Protein 2CJA (pdb70)

Sequence (940 aa):
SHKLQFNLKAYFKKDAIAALFEEANSTLLTRGAPEGQGAKVTEWKLRIELTLQSGRYVRVHDAIFRLRKQLAEALGKKYKIGIRGIEVESFIIKVPADHELRLKVPYIKSENIEGGIQLELEVGEAEKNRVPDRILTLLEEKIEAAQYGAKAEHWNLLWQREPEHPFKEDPTQAKEGWLKRRGSSRGQWIHGPQSARIFRTFEKIVLEELLEPLGYREIFPKLVTWEVWKSGHAKGVYPEIYYVCPPQTRDPDYWEEVADYYKVTHEVPTKLIKEKIAEPIGGCYAQCPPFWYVAGETLPNEEIPVKVFDRSGTSHRYESGGIHGIERVDEFHRIEIVWIGTKEEVLKCAEELHDRYHIFNDILDIEWRKARVNTVGTTDYEACLPYRGPDGEWLEFQNVSINGDKYPKGFNVKLQSGDELWSGCSGVGLERWAAVFLAQKGLDPANWPEEFRNRVGEPKGIRFLGSHKLQFNLKAYFKTSADPTPAKDAIAALFEEANSTLLTRGAPEGQGAKVTEWKLGEDRIELTLQSGRYVRVHDAIFRLRKQLAEALGKKYKIGIRGIEVESFIIKVPADHELRLKVPYIKSENIEGGIQLELEVGEAEKNRVPDRILTLLEEKIEAAQYGAKAEHWNLLWQREPEHPFKEDPTQAKEGWLKRGSSRGQWIHGPQSARIFRTFEKIVLEELLEPLGYREIFPKLVTWEVWKSGHAKGVYPEIYYVCPPQTRDPDYWEEVADYYKVTHEVPTKLIKEKIAEPIGGCYAQCPPFWYVAGETLPNEEIPVKVFDRSGTSHRYESGGIHGIERVDEFHRIEIVWIGTKEEVLKCAEELHDRYHIFNDILDIEWRKARVNTVGTTDYEACLPYRGPDGEWLEFQNVSINGDKYPKGFNVKLQSGDELWSGCSGVGLERWAAVFLAQKGLDPANWPEEFRNRVGEPKGIRFL

InterPro domains:
  IPR004503 Serine-tRNA ligase type 2, archaea [MF_01278] (3-502)
  IPR006195 Aminoacyl-tRNA synthetase, class II [PS50862] (212-496)
  IPR041293 Serine-tRNA ligase type 2, tRNA-binding domain [PF18490] (3-154)
  IPR045864 Class II Aminoacyl-tRNA synthetase/Biotinyl protein ligase (BPL) and lipoyl protein ligase (LPL) [G3DSA:3.30.930.10] (163-502)
  IPR045864 Class II Aminoacyl-tRNA synthetase/Biotinyl protein ligase (BPL) and lipoyl protein ligase (LPL) [SSF55681] (181-474)

B-factor: mean 71.46, std 19.94, range [29.15, 144.47]

CATH classification: 3.30.70.1920 (+1 more: 3.30.930.10)

Secondary structure (DSSP, 8-state):
----EEEEEEEE--HHHHHHHHHHTTTGGGTT-SSS---EEEEE---EEEEEEE-SSS-HHHHHHHHHHHHHHHSTTTS------EEEEEEEEEEE-SS------TTB---B-SSEEEEEB---S-----HHHHHHHHHHHHHHHHHT--------EEEE--------S-TTT---SSEEE-SSTT-EEE-HHHHHHHHHHHHHHIIIIIHHHT-B----SS-BTTT---SGGGT-GGG--EEE-BS---HHHHHHHHHHHHHHSS--HHHHHHHBPPP-B---SSSGGG---TT-EE-GGGPSEEEEE-SSEEE---SSS---TTS-SEEEEEEEEEEEEHHHHHHHHHHHHHH--IIIIIS---EEEEE----EEEEEEE--GGG-TTPPPEEEEEEEE-TTHHHHHHT-EETT-PPEEEEEEEEEHHHHHHHHHHHH-S-GGGS-HHHHHHH---------/-----EEEEEEEEEESS---TTHHHHHHHHHHHHHTGGGTTS-TT-S-EEEEEEE-SSEEEEEEEE-SSS-HHHHHHHHHHHHHHHHHSSS---EEEEEEEEEEEEEE-SS------TTB---EETTEEEEEE---S-----HHHHHHHHHHHHHHHHHTTTSS---EEEEE--------S-TTT---SSEEE-SSTT-EEE-HHHHHHHHHHHHHHIIIIITTTT-B----SS-BTTT---SGGGT-GGG--EEE-BS---HHHHHHHHHHHHHHSS--HHHHHHHB-S--B---SSSGGG---TT-EE-TTTPSEEEEE--SEEE--PPSS---TTS-SEEEEEEEEEEE-HHHHHHHHHHHHHH--IIIIIS----EEEE----EEEEEEE--GGG-TTPPPEEEEEEEE-TTHHHHHTT-EETT-PPPEEEEEEEEHHHHHHHHHHHH-S-GGGS-HHHHHHH---------

Solvent-accessible surface area: 42846 Å² total

Structure (mmCIF, N/CA/C/O backbone):
data_2CJA
#
_entry.id   2CJA
#
_cell.length_a   97.314
_cell.length_b   97.314
_cell.length_c   270.051
_cell.angle_alpha   90.00
_cell.angle_beta   90.00
_cell.angle_gamma   120.00
#
_symmetry.space_group_name_H-M   'P 32 2 1'
#
loop_
_entity.id
_entity.type
_entity.pdbx_description
1 polymer 'SERYL-TRNA SYNTHETASE'
2 non-polymer 'ZINC ION'
3 non-polymer 'CHLORIDE ION'
4 non-polymer "ADENOSINE-5'-TRIPHOSPHATE"
5 non-polymer 'MAGNESIUM ION'
6 water water
#
loop_
_atom_site.group_PDB
_atom_site.id
_atom_site.type_symbol
_atom_site.label_atom_id
_atom_site.label_alt_id
_atom_site.label_comp_id
_atom_site.label_asym_id
_atom_site.label_entity_id
_atom_site.label_seq_id
_atom_site.pdbx_PDB_ins_code
_atom_site.Cartn_x
_atom_site.Cartn_y
_atom_site.Cartn_z
_atom_site.occupancy
_atom_site.B_iso_or_equiv
_atom_site.auth_seq_id
_atom_site.auth_comp_id
_atom_site.auth_asym_id
_atom_site.auth_atom_id
_atom_site.pdbx_PDB_model_num
ATOM 1 N N . SER A 1 19 ? 60.836 15.647 50.742 1.00 118.33 -2 SER A N 1
ATOM 2 C CA . SER A 1 19 ? 62.039 14.987 50.153 1.00 118.33 -2 SER A CA 1
ATOM 3 C C . SER A 1 19 ? 62.140 13.519 50.570 1.00 118.33 -2 SER A C 1
ATOM 4 O O . SER A 1 19 ? 61.473 13.083 51.512 1.00 118.36 -2 SER A O 1
ATOM 7 N N . HIS A 1 20 ?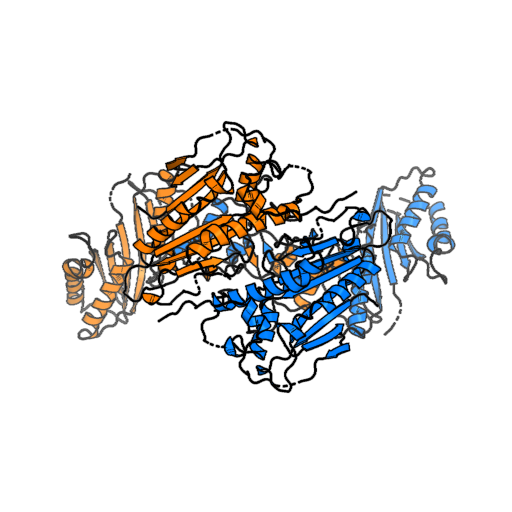 62.978 12.766 49.861 1.00 118.28 -1 HIS A N 1
ATOM 8 C CA . HIS A 1 20 ? 63.157 11.342 50.124 1.00 118.19 -1 HIS A CA 1
ATOM 9 C C . HIS A 1 20 ? 64.635 10.956 50.044 1.00 118.03 -1 HIS A C 1
ATOM 10 O O . HIS A 1 20 ? 65.195 10.800 48.955 1.00 118.01 -1 HIS A O 1
ATOM 25 N N . LYS A 1 22 ? 68.139 8.568 51.461 1.00 116.59 2 LYS A N 1
ATOM 26 C CA . LYS A 1 22 ? 68.503 7.186 51.753 1.00 116.05 2 LYS A CA 1
ATOM 27 C C . LYS A 1 22 ? 69.124 7.095 53.148 1.00 115.59 2 LYS A C 1
ATOM 28 O O . LYS A 1 22 ? 70.023 7.873 53.488 1.00 115.47 2 LYS A O 1
ATOM 34 N N . LEU A 1 23 ? 68.627 6.153 53.950 1.00 115.03 3 LEU A N 1
ATOM 35 C CA . LEU A 1 23 ? 69.142 5.906 55.298 1.00 114.47 3 LEU A CA 1
ATOM 36 C C . LEU A 1 23 ? 70.640 5.623 55.234 1.00 114.07 3 LEU A C 1
ATOM 37 O O . LEU A 1 23 ? 71.083 4.781 54.450 1.00 114.03 3 LEU A O 1
ATOM 42 N N . GLN A 1 24 ? 71.413 6.331 56.052 1.00 113.54 4 GLN A N 1
ATOM 43 C CA . GLN A 1 24 ? 72.868 6.260 55.971 1.00 113.06 4 GLN A CA 1
ATOM 44 C C . GLN A 1 24 ? 73.544 6.226 57.337 1.00 112.82 4 GLN A C 1
ATOM 45 O O . GLN A 1 24 ? 73.222 7.018 58.222 1.00 112.77 4 GLN A O 1
ATOM 51 N N . PHE A 1 25 ? 74.480 5.294 57.488 1.00 112.50 5 PHE A N 1
ATOM 52 C CA . PHE A 1 25 ? 75.321 5.191 58.674 1.00 112.25 5 PHE A CA 1
ATOM 53 C C . PHE A 1 25 ? 76.746 5.611 58.329 1.00 112.14 5 PHE A C 1
ATOM 54 O O . PHE A 1 25 ? 77.262 5.259 57.267 1.00 112.11 5 PHE A O 1
ATOM 62 N N . ASN A 1 26 ? 77.374 6.370 59.223 1.00 112.03 6 ASN A N 1
ATOM 63 C CA . ASN A 1 26 ? 78.754 6.818 59.038 1.00 111.98 6 ASN A CA 1
ATOM 64 C C . ASN A 1 26 ? 79.537 6.721 60.343 1.00 111.94 6 ASN A C 1
ATOM 65 O O . ASN A 1 26 ? 79.085 7.212 61.378 1.00 111.95 6 ASN A O 1
ATOM 70 N N . LEU A 1 27 ? 80.708 6.091 60.292 1.00 111.90 7 LEU A N 1
ATOM 71 C CA . LEU A 1 27 ? 81.501 5.847 61.497 1.00 111.92 7 LEU A CA 1
ATOM 72 C C . LEU A 1 27 ? 82.999 6.044 61.283 1.00 111.97 7 LEU A C 1
ATOM 73 O O . LEU A 1 27 ? 83.564 5.561 60.302 1.00 111.97 7 LEU A O 1
ATOM 78 N N . LYS A 1 28 ? 83.626 6.756 62.217 1.00 112.03 8 LYS A N 1
ATOM 79 C CA . LYS A 1 28 ? 85.075 6.924 62.244 1.00 112.14 8 LYS A CA 1
ATOM 80 C C . LYS A 1 28 ? 85.614 6.471 63.602 1.00 112.20 8 LYS A C 1
ATOM 81 O O . LYS A 1 28 ? 85.209 6.997 64.644 1.00 112.21 8 LYS A O 1
ATOM 87 N N . ALA A 1 29 ? 86.516 5.490 63.579 1.00 112.24 9 ALA A N 1
ATOM 88 C CA . ALA A 1 29 ? 87.088 4.910 64.800 1.00 112.28 9 ALA A CA 1
ATOM 89 C C . ALA A 1 29 ? 88.448 4.254 64.543 1.00 112.32 9 ALA A C 1
ATOM 90 O O . ALA A 1 29 ? 88.833 4.038 63.391 1.00 112.28 9 ALA A O 1
ATOM 92 N N . TYR A 1 30 ? 89.165 3.940 65.623 1.00 112.36 10 TYR A N 1
ATOM 93 C CA . TYR A 1 30 ? 90.466 3.274 65.532 1.00 112.40 10 TYR A CA 1
ATOM 94 C C . TYR A 1 30 ? 90.613 2.101 66.506 1.00 112.44 10 TYR A C 1
ATOM 95 O O . TYR A 1 30 ? 90.005 2.090 67.579 1.00 112.42 10 TYR A O 1
ATOM 104 N N . PHE A 1 31 ? 91.428 1.121 66.118 1.00 112.51 11 PHE A N 1
ATOM 105 C CA . PHE A 1 31 ? 91.777 -0.002 66.988 1.00 112.56 11 PHE A CA 1
ATOM 106 C C . PHE A 1 31 ? 93.008 0.352 67.819 1.00 112.64 11 PHE A C 1
ATOM 107 O O . PHE A 1 31 ? 94.031 0.779 67.276 1.00 112.65 11 PHE A O 1
ATOM 115 N N . LYS A 1 32 ? 92.903 0.167 69.133 1.00 112.72 12 LYS A N 1
ATOM 116 C CA . LYS A 1 32 ? 93.953 0.576 70.065 1.00 112.80 12 LYS A CA 1
ATOM 117 C C . LYS A 1 32 ? 94.908 -0.568 70.409 1.00 112.78 12 LYS A C 1
ATOM 118 O O . LYS A 1 32 ? 94.481 -1.674 70.743 1.00 112.77 12 LYS A O 1
ATOM 124 N N . LYS A 1 41 ? 102.094 -3.017 56.949 1.00 144.23 21 LYS A N 1
ATOM 125 C CA . LYS A 1 41 ? 101.417 -2.003 56.143 1.00 144.26 21 LYS A CA 1
ATOM 126 C C . LYS A 1 41 ? 100.988 -2.538 54.777 1.00 144.29 21 LYS A C 1
ATOM 127 O O . LYS A 1 41 ? 99.994 -2.079 54.211 1.00 144.27 21 LYS A O 1
ATOM 133 N N . ASP A 1 42 ? 101.744 -3.504 54.256 1.00 144.35 22 ASP A N 1
ATOM 134 C CA . ASP A 1 42 ? 101.443 -4.131 52.967 1.00 144.39 22 ASP A CA 1
ATOM 135 C C . ASP A 1 42 ? 100.338 -5.182 53.075 1.00 144.41 22 ASP A C 1
ATOM 136 O O . ASP A 1 42 ? 99.458 -5.256 52.212 1.00 144.42 22 ASP A O 1
ATOM 141 N N . ALA A 1 43 ? 100.393 -5.989 54.135 1.00 144.41 23 ALA A N 1
ATOM 142 C CA . ALA A 1 43 ? 99.416 -7.054 54.369 1.00 144.40 23 ALA A CA 1
ATOM 143 C C . ALA A 1 43 ? 98.037 -6.512 54.747 1.00 144.40 23 ALA A C 1
ATOM 144 O O . ALA A 1 43 ? 97.016 -7.143 54.463 1.00 144.40 23 ALA A O 1
ATOM 146 N N . ILE A 1 44 ? 98.018 -5.344 55.386 1.00 144.39 24 ILE A N 1
ATOM 147 C CA . ILE A 1 44 ? 96.775 -4.685 55.792 1.00 144.36 24 ILE A CA 1
ATOM 148 C C . ILE A 1 44 ? 96.159 -3.899 54.625 1.00 144.31 24 ILE A C 1
ATOM 149 O O . ILE A 1 44 ? 94.954 -3.633 54.614 1.00 144.30 24 ILE A O 1
ATOM 154 N N . ALA A 1 45 ? 96.990 -3.545 53.644 1.00 144.24 25 ALA A N 1
ATOM 155 C CA . ALA A 1 45 ? 96.546 -2.792 52.466 1.00 144.15 25 ALA A CA 1
ATOM 156 C C . ALA A 1 45 ? 95.613 -3.603 51.562 1.00 144.08 25 ALA A C 1
ATOM 157 O O . ALA A 1 45 ? 94.577 -3.099 51.120 1.00 144.06 25 ALA A O 1
ATOM 159 N N . ALA A 1 46 ? 95.985 -4.855 51.299 1.00 143.97 26 ALA A N 1
ATOM 160 C CA . ALA A 1 46 ? 95.187 -5.758 50.466 1.00 143.86 26 ALA A CA 1
ATOM 161 C C . ALA A 1 46 ? 93.956 -6.290 51.202 1.00 143.77 26 ALA A C 1
ATOM 162 O O . ALA A 1 46 ? 93.024 -6.804 50.578 1.00 143.76 26 ALA A O 1
ATOM 164 N N . LEU A 1 47 ? 93.966 -6.157 52.527 1.00 143.65 27 LEU A N 1
ATOM 165 C CA . LEU A 1 47 ? 92.885 -6.632 53.391 1.00 143.52 27 LEU A CA 1
ATOM 166 C C . LEU A 1 47 ? 91.596 -5.828 53.200 1.00 143.44 27 LEU A C 1
ATOM 167 O O . LEU A 1 47 ? 90.499 -6.390 53.227 1.00 143.41 27 LEU A O 1
ATOM 172 N N . PHE A 1 48 ? 91.739 -4.518 53.005 1.00 143.35 28 PHE A N 1
ATOM 173 C CA . PHE A 1 48 ? 90.589 -3.624 52.853 1.00 143.28 28 PHE A CA 1
ATOM 174 C C . PHE A 1 48 ? 90.030 -3.584 51.431 1.00 143.19 28 PHE A C 1
ATOM 175 O O . PHE A 1 48 ? 88.879 -3.190 51.225 1.00 143.20 28 PHE A O 1
ATOM 183 N N . GLU A 1 49 ? 90.843 -3.991 50.457 1.00 143.06 29 GLU A N 1
ATOM 184 C CA . GLU A 1 49 ? 90.392 -4.108 49.070 1.00 142.95 29 GLU A CA 1
ATOM 185 C C . GLU A 1 49 ? 89.489 -5.330 48.893 1.00 142.84 29 GLU A C 1
ATOM 186 O O . GLU A 1 49 ? 88.545 -5.306 48.100 1.00 142.81 29 GLU A O 1
ATOM 192 N N . GLU A 1 50 ? 89.791 -6.389 49.643 1.00 142.71 30 GLU A N 1
ATOM 193 C CA . GLU A 1 50 ? 88.997 -7.617 49.643 1.00 142.58 30 GLU A CA 1
ATOM 194 C C . GLU A 1 50 ? 87.701 -7.466 50.440 1.00 142.46 30 GLU A C 1
ATOM 195 O O . GLU A 1 50 ? 86.658 -7.989 50.041 1.00 142.46 30 GLU A O 1
ATOM 201 N N . ALA A 1 51 ? 87.780 -6.745 51.559 1.00 142.29 31 ALA A N 1
ATOM 202 C CA . ALA A 1 51 ? 86.659 -6.584 52.492 1.00 142.09 31 ALA A CA 1
ATOM 203 C C . ALA A 1 51 ? 85.433 -5.899 51.882 1.00 141.95 31 ALA A C 1
ATOM 204 O O . ALA A 1 51 ? 84.298 -6.223 52.238 1.00 141.93 31 ALA A O 1
ATOM 206 N N . ASN A 1 52 ? 85.669 -4.961 50.967 1.00 141.77 32 ASN A N 1
ATOM 207 C CA . ASN A 1 52 ? 84.592 -4.222 50.307 1.00 141.60 32 ASN A CA 1
ATOM 208 C C . ASN A 1 52 ? 83.841 -5.035 49.251 1.00 141.49 32 ASN A C 1
ATOM 209 O O . ASN A 1 52 ? 82.752 -4.648 48.819 1.00 141.49 32 ASN A O 1
ATOM 214 N N . SER A 1 53 ? 84.426 -6.160 48.844 1.00 141.34 33 SER A N 1
ATOM 215 C CA . SER A 1 53 ? 83.857 -6.997 47.789 1.00 141.19 33 SER A CA 1
ATOM 216 C C . SER A 1 53 ? 83.425 -8.382 48.271 1.00 141.07 33 SER A C 1
ATOM 217 O O . SER A 1 53 ? 82.536 -8.995 47.675 1.00 141.04 33 SER A O 1
ATOM 220 N N . THR A 1 54 ? 84.048 -8.870 49.344 1.00 140.91 34 THR A N 1
ATOM 221 C CA . THR A 1 54 ? 83.779 -10.225 49.838 1.00 140.77 34 THR A CA 1
ATOM 222 C C . THR A 1 54 ? 83.153 -10.269 51.236 1.00 140.66 34 THR A C 1
ATOM 223 O O . THR A 1 54 ? 82.061 -10.815 51.410 1.00 140.65 34 THR A O 1
ATOM 227 N N . LEU A 1 55 ? 83.843 -9.693 52.220 1.00 140.50 35 LEU A N 1
ATOM 228 C CA . LEU A 1 55 ? 83.445 -9.814 53.625 1.00 140.36 35 LEU A CA 1
ATOM 229 C C . LEU A 1 55 ? 82.219 -8.976 53.996 1.00 140.29 35 LEU A C 1
ATOM 230 O O . LEU A 1 55 ? 81.237 -9.508 54.517 1.00 140.29 35 LEU A O 1
ATOM 235 N N . LEU A 1 56 ? 82.284 -7.674 53.726 1.00 140.18 36 LEU A N 1
ATOM 236 C CA . LEU A 1 56 ? 81.238 -6.735 54.141 1.00 140.05 36 LEU A CA 1
ATOM 237 C C . LEU A 1 56 ? 80.107 -6.608 53.115 1.00 140.01 36 LEU A C 1
ATOM 238 O O . LEU A 1 56 ? 79.518 -5.536 52.962 1.00 139.97 36 LEU A O 1
ATOM 243 N N . THR A 1 57 ? 79.804 -7.708 52.427 1.00 139.98 37 THR A N 1
ATOM 244 C CA . THR A 1 57 ? 78.750 -7.733 51.409 1.00 139.97 37 THR A CA 1
ATOM 245 C C . THR A 1 57 ? 77.604 -8.671 51.785 1.00 139.95 37 THR A C 1
ATOM 246 O O . THR A 1 57 ? 76.459 -8.455 51.380 1.00 139.93 37 THR A O 1
ATOM 250 N N . ARG A 1 58 ? 77.925 -9.708 52.557 1.00 139.94 38 ARG A N 1
ATOM 251 C CA . ARG A 1 58 ? 76.945 -10.711 52.981 1.00 139.98 38 ARG A CA 1
ATOM 252 C C . ARG A 1 58 ? 75.890 -10.131 53.925 1.00 139.97 38 ARG A C 1
ATOM 253 O O . ARG A 1 58 ? 76.217 -9.432 54.887 1.00 139.94 38 ARG A O 1
ATOM 261 N N . GLY A 1 59 ? 74.627 -10.428 53.633 1.00 139.97 39 GLY A N 1
ATOM 262 C CA . GLY A 1 59 ? 73.499 -9.870 54.374 1.00 140.01 39 GLY A CA 1
ATOM 263 C C . GLY A 1 59 ? 72.699 -8.901 53.524 1.00 140.05 39 GLY A C 1
ATOM 264 O O . GLY A 1 59 ? 71.478 -8.800 53.665 1.00 140.05 39 GLY A O 1
ATOM 265 N N . ALA A 1 60 ? 73.396 -8.187 52.641 1.00 140.08 40 ALA A N 1
ATOM 266 C CA . ALA A 1 60 ? 72.770 -7.242 51.720 1.00 140.08 40 ALA A CA 1
ATOM 267 C C . ALA A 1 60 ? 72.216 -7.966 50.491 1.00 140.07 40 ALA A C 1
ATOM 268 O O . ALA A 1 60 ? 72.918 -8.783 49.887 1.00 140.05 40 ALA A O 1
ATOM 270 N N . PRO A 1 61 ? 70.953 -7.671 50.121 1.00 140.05 41 PRO A N 1
ATOM 271 C CA . PRO A 1 61 ? 70.287 -8.343 49.001 1.00 140.05 41 PRO A CA 1
ATOM 272 C C . PRO A 1 61 ? 70.848 -7.975 47.624 1.00 140.05 41 PRO A C 1
ATOM 273 O O . PRO A 1 61 ? 71.092 -8.866 46.806 1.00 140.04 41 PRO A O 1
ATOM 277 N N . GLU A 1 62 ? 71.050 -6.681 47.377 1.00 140.04 42 GLU A N 1
ATOM 278 C CA . GLU A 1 62 ? 71.430 -6.191 46.048 1.00 140.02 42 GLU A CA 1
ATOM 279 C C . GLU A 1 62 ? 72.721 -5.361 46.047 1.00 140.01 42 GLU A C 1
ATOM 280 O O . GLU A 1 62 ? 72.848 -4.394 45.290 1.00 140.01 42 GLU A O 1
ATOM 286 N N . GLY A 1 63 ? 73.673 -5.747 46.893 1.00 139.99 43 GLY A N 1
ATOM 287 C CA . GLY A 1 63 ? 74.969 -5.071 46.972 1.00 139.98 43 GLY A CA 1
ATOM 288 C C . GLY A 1 63 ? 74.938 -3.739 47.702 1.00 139.98 43 GLY A C 1
ATOM 289 O O . GLY A 1 63 ? 75.531 -2.759 47.243 1.00 139.96 43 GLY A O 1
ATOM 290 N N . GLN A 1 64 ? 74.247 -3.708 48.841 1.00 139.97 44 GLN A N 1
ATOM 291 C CA . GLN A 1 64 ? 74.178 -2.514 49.685 1.00 139.94 44 GLN A CA 1
ATOM 292 C C . GLN A 1 64 ? 75.130 -2.595 50.881 1.00 139.96 44 GLN A C 1
ATOM 293 O O . GLN A 1 64 ? 75.053 -1.778 51.801 1.00 139.96 44 GLN A O 1
ATOM 299 N N . GLY A 1 65 ? 76.036 -3.570 50.849 1.00 139.97 45 GLY A N 1
ATOM 300 C CA . GLY A 1 65 ? 76.956 -3.835 51.955 1.00 140.02 45 GLY A CA 1
ATOM 301 C C . GLY A 1 65 ? 77.883 -2.690 52.328 1.00 140.06 45 GLY A C 1
ATOM 302 O O . GLY A 1 65 ? 78.038 -1.728 51.573 1.00 140.05 45 GLY A O 1
ATOM 303 N N . ALA A 1 66 ? 78.499 -2.807 53.503 1.00 140.14 46 ALA A N 1
ATOM 304 C CA . ALA A 1 66 ? 79.392 -1.779 54.036 1.00 140.25 46 ALA A CA 1
ATOM 305 C C . ALA A 1 66 ? 80.679 -1.648 53.223 1.00 140.33 46 ALA A C 1
ATOM 306 O O . ALA A 1 66 ? 81.162 -2.624 52.647 1.00 140.35 46 ALA A O 1
ATOM 308 N N . LYS A 1 67 ? 81.224 -0.433 53.184 1.00 140.43 47 LYS A N 1
ATOM 309 C CA . LYS A 1 67 ? 82.438 -0.141 52.420 1.00 140.55 47 LYS A CA 1
ATOM 310 C C . LYS A 1 67 ? 83.267 0.974 53.055 1.00 140.66 47 LYS A C 1
ATOM 311 O O . LYS A 1 67 ? 82.720 1.955 53.562 1.00 140.68 47 LYS A O 1
ATOM 317 N N . VAL A 1 68 ? 84.588 0.807 53.020 1.00 140.82 48 VAL A N 1
ATOM 318 C CA . VAL A 1 68 ? 85.525 1.786 53.576 1.00 140.99 48 VAL A CA 1
ATOM 319 C C . VAL A 1 68 ? 85.977 2.762 52.487 1.00 141.15 48 VAL A C 1
ATOM 320 O O . VAL A 1 68 ? 86.283 2.352 51.364 1.00 141.18 48 VAL A O 1
ATOM 324 N N . THR A 1 69 ? 86.017 4.048 52.826 1.00 141.34 49 THR A N 1
ATOM 325 C CA . THR A 1 69 ? 86.422 5.088 51.878 1.00 141.52 49 THR A CA 1
ATOM 326 C C . THR A 1 69 ? 87.748 5.742 52.281 1.00 141.63 49 THR A C 1
ATOM 327 O O . THR A 1 69 ? 88.571 6.068 51.422 1.00 141.68 49 THR A O 1
ATOM 331 N N . GLU A 1 70 ? 87.949 5.924 53.586 1.00 141.75 50 GLU A N 1
ATOM 332 C CA . GLU A 1 70 ? 89.178 6.516 54.114 1.00 141.88 50 GLU A CA 1
ATOM 333 C C . GLU A 1 70 ? 90.006 5.483 54.878 1.00 141.94 50 GLU A C 1
ATOM 334 O O . GLU A 1 70 ? 89.513 4.842 55.809 1.00 141.95 50 GLU A O 1
ATOM 340 N N . TRP A 1 71 ? 91.264 5.329 54.470 1.00 142.04 51 TRP A N 1
ATOM 341 C CA . TRP A 1 71 ? 92.194 4.416 55.129 1.00 142.14 51 TRP A CA 1
ATOM 342 C C . TRP A 1 71 ? 93.365 5.179 55.747 1.00 142.15 51 TRP A C 1
ATOM 343 O O . TRP A 1 71 ? 93.960 6.049 55.106 1.00 142.16 51 TRP A O 1
ATOM 354 N N . LYS A 1 72 ? 93.688 4.841 56.994 1.00 142.17 52 LYS A N 1
ATOM 355 C CA . LYS A 1 72 ? 94.765 5.500 57.733 1.00 142.18 52 LYS A CA 1
ATOM 356 C C . LYS A 1 72 ? 95.428 4.534 58.716 1.00 142.18 52 LYS A C 1
ATOM 357 O O . LYS A 1 72 ? 94.753 3.720 59.353 1.00 142.19 52 LYS A O 1
ATOM 363 N N . LEU A 1 73 ? 96.751 4.632 58.831 1.00 142.18 53 LEU A N 1
ATOM 364 C CA . LEU A 1 73 ? 97.523 3.781 59.735 1.00 142.18 53 LEU A CA 1
ATOM 365 C C . LEU A 1 73 ? 98.009 4.572 60.948 1.00 142.17 53 LEU A C 1
ATOM 366 O O . LEU A 1 73 ? 98.466 5.709 60.825 1.00 142.16 53 LEU A O 1
ATOM 371 N N . ARG A 1 77 ? 97.370 2.805 66.318 1.00 121.22 57 ARG A N 1
ATOM 372 C CA . ARG A 1 77 ? 96.095 3.417 65.957 1.00 121.29 57 ARG A CA 1
ATOM 373 C C . ARG A 1 77 ? 95.808 3.244 64.465 1.00 121.23 57 ARG A C 1
ATOM 374 O O . ARG A 1 77 ? 96.434 3.893 63.622 1.00 121.26 57 ARG A O 1
ATOM 382 N N . ILE A 1 78 ? 94.866 2.357 64.150 1.00 121.15 58 ILE A N 1
ATOM 383 C CA . ILE A 1 78 ? 94.474 2.082 62.766 1.00 121.05 58 ILE A CA 1
ATOM 384 C C . ILE A 1 78 ? 93.060 2.605 62.521 1.00 120.98 58 ILE A C 1
ATOM 385 O O . ILE A 1 78 ? 92.074 1.946 62.865 1.00 121.03 58 ILE A O 1
ATOM 390 N N . GLU A 1 79 ? 92.971 3.792 61.923 1.00 120.83 59 GLU A N 1
ATOM 391 C CA . GLU A 1 79 ? 91.691 4.481 61.737 1.00 120.71 59 GLU A CA 1
ATOM 392 C C . GLU A 1 79 ? 90.898 3.981 60.530 1.00 120.54 59 GLU A C 1
ATOM 393 O O . GLU A 1 79 ? 91.470 3.649 59.490 1.00 120.57 59 GLU A O 1
ATOM 399 N N . LEU A 1 80 ? 89.576 3.933 60.686 1.00 120.30 60 LEU A N 1
ATOM 400 C CA . LEU A 1 80 ? 88.672 3.506 59.617 1.00 120.05 60 LEU A CA 1
ATOM 401 C C . LEU A 1 80 ? 87.543 4.511 59.422 1.00 119.82 60 LEU A C 1
ATOM 402 O O . LEU A 1 80 ? 87.183 5.239 60.349 1.00 119.82 60 LEU A O 1
ATOM 407 N N . THR A 1 81 ? 86.990 4.542 58.211 1.00 119.45 61 THR A N 1
ATOM 408 C CA . THR A 1 81 ? 85.793 5.329 57.916 1.00 119.10 61 THR A CA 1
ATOM 409 C C . THR A 1 81 ? 84.876 4.526 56.994 1.00 118.82 61 THR A C 1
ATOM 410 O O . THR A 1 81 ? 85.082 4.478 55.778 1.00 118.79 61 THR A O 1
ATOM 414 N N . LEU A 1 82 ? 83.870 3.891 57.590 1.00 118.46 62 LEU A N 1
ATOM 415 C CA . LEU A 1 82 ? 82.960 3.015 56.855 1.00 118.13 62 LEU A CA 1
ATOM 416 C C . LEU A 1 82 ? 81.588 3.653 56.660 1.00 117.84 62 LEU A C 1
ATOM 417 O O . LEU A 1 82 ? 81.147 4.464 57.477 1.00 117.84 62 LEU A O 1
ATOM 422 N N . GLN A 1 83 ? 80.926 3.278 55.569 1.00 117.49 63 GLN A N 1
ATOM 423 C CA . GLN A 1 83 ? 79.579 3.750 55.259 1.00 117.14 63 GLN A CA 1
ATOM 424 C C . GLN A 1 83 ? 78.664 2.572 54.961 1.00 116.89 63 GLN A C 1
ATOM 425 O O . GLN A 1 83 ? 79.112 1.551 54.439 1.00 116.88 63 GLN A O 1
ATOM 431 N N . SER A 1 84 ? 77.384 2.722 55.293 1.00 116.59 64 SER A N 1
ATOM 432 C CA . SER A 1 84 ? 76.391 1.670 55.075 1.00 116.31 64 SER A CA 1
ATOM 433 C C . SER A 1 84 ? 74.970 2.235 55.033 1.00 116.15 64 SER A C 1
ATOM 434 O O . SER A 1 84 ? 74.729 3.358 55.480 1.00 116.14 64 SER A O 1
ATOM 437 N N . GLY A 1 85 ? 74.039 1.452 54.492 1.00 115.95 65 GLY A N 1
ATOM 438 C CA . GLY A 1 85 ? 72.642 1.868 54.361 1.00 115.69 65 GLY A CA 1
ATOM 439 C C . GLY A 1 85 ? 71.751 1.332 55.467 1.00 115.52 65 GLY A C 1
ATOM 440 O O . GLY A 1 85 ? 71.894 1.720 56.627 1.00 115.56 65 GLY A O 1
ATOM 441 N N . ARG A 1 86 ? 70.821 0.451 55.103 1.00 115.30 66 ARG A N 1
ATOM 442 C CA . ARG A 1 86 ? 69.957 -0.226 56.073 1.00 115.03 66 ARG A CA 1
ATOM 443 C C . ARG A 1 86 ? 70.626 -1.484 56.610 1.00 114.82 66 ARG A C 1
ATOM 444 O O . ARG A 1 86 ? 70.686 -1.702 57.820 1.00 114.74 66 ARG A O 1
ATOM 452 N N . TYR A 1 87 ? 71.127 -2.301 55.687 1.00 114.56 67 TYR A N 1
ATOM 453 C CA . TYR A 1 87 ? 71.628 -3.636 55.990 1.00 114.28 67 TYR A CA 1
ATOM 454 C C . TYR A 1 87 ? 73.149 -3.639 56.068 1.00 114.13 67 TYR A C 1
ATOM 455 O O . TYR A 1 87 ? 73.804 -2.737 55.539 1.00 114.11 67 TYR A O 1
ATOM 464 N N . VAL A 1 88 ? 73.697 -4.659 56.729 1.00 113.95 68 VAL A N 1
ATOM 465 C CA . VAL A 1 88 ? 75.139 -4.768 56.991 1.00 113.80 68 VAL A CA 1
ATOM 466 C C . VAL A 1 88 ? 75.638 -3.460 57.621 1.00 113.68 68 VAL A C 1
ATOM 467 O O . VAL A 1 88 ? 76.505 -2.774 57.072 1.00 113.62 68 VAL A O 1
ATOM 471 N N . ARG A 1 89 ? 75.068 -3.132 58.781 1.00 113.60 69 ARG A N 1
ATOM 472 C CA . ARG A 1 89 ? 75.267 -1.832 59.434 1.00 113.47 69 ARG A CA 1
ATOM 473 C C . ARG A 1 89 ? 76.705 -1.560 59.864 1.00 113.51 69 ARG A C 1
ATOM 474 O O . ARG A 1 89 ? 77.482 -2.487 60.100 1.00 113.49 69 ARG A O 1
ATOM 482 N N . VAL A 1 90 ? 77.034 -0.274 59.970 1.00 113.54 70 VAL A N 1
ATOM 483 C CA . VAL A 1 90 ? 78.399 0.183 60.228 1.00 113.60 70 VAL A CA 1
ATOM 484 C C . VAL A 1 90 ? 78.975 -0.320 61.563 1.00 113.67 70 VAL A C 1
ATOM 485 O O . VAL A 1 90 ? 80.179 -0.567 61.668 1.00 113.63 70 VAL A O 1
ATOM 489 N N . HIS A 1 91 ? 78.109 -0.482 62.564 1.00 113.80 71 HIS A N 1
ATOM 490 C CA . HIS A 1 91 ? 78.525 -0.978 63.879 1.00 113.93 71 HIS A CA 1
ATOM 491 C C . HIS A 1 91 ? 78.838 -2.473 63.881 1.00 114.04 71 HIS A C 1
ATOM 492 O O . HIS A 1 91 ? 79.613 -2.949 64.711 1.00 114.02 71 HIS A O 1
ATOM 499 N N . ASP A 1 92 ? 78.232 -3.202 62.947 1.00 114.18 72 ASP A N 1
ATOM 500 C CA . ASP A 1 92 ? 78.520 -4.619 62.752 1.00 114.32 72 ASP A CA 1
ATOM 501 C C . ASP A 1 92 ? 79.766 -4.816 61.890 1.00 114.49 72 ASP A C 1
ATOM 502 O O . ASP A 1 92 ? 80.431 -5.851 61.975 1.00 114.48 72 ASP A O 1
ATOM 507 N N . ALA A 1 93 ? 80.070 -3.810 61.071 1.00 114.71 73 ALA A N 1
ATOM 508 C CA . ALA A 1 93 ? 81.216 -3.832 60.162 1.00 114.95 73 ALA A CA 1
ATOM 509 C C . ALA A 1 93 ? 82.557 -3.755 60.885 1.00 115.14 73 ALA A C 1
ATOM 510 O O . ALA A 1 93 ? 83.551 -4.313 60.416 1.00 115.21 73 ALA A O 1
ATOM 512 N N . ILE A 1 94 ? 82.581 -3.058 62.018 1.00 115.38 74 ILE A N 1
ATOM 513 C CA . ILE A 1 94 ? 83.815 -2.853 62.777 1.00 115.62 74 ILE A CA 1
ATOM 514 C C . ILE A 1 94 ? 84.252 -4.109 63.548 1.00 115.83 74 ILE A C 1
ATOM 515 O O . ILE A 1 94 ? 85.441 -4.291 63.827 1.00 115.84 74 ILE A O 1
ATOM 520 N N . PHE A 1 95 ? 83.292 -4.975 63.871 1.00 116.11 75 PHE A N 1
ATOM 521 C CA . PHE A 1 95 ? 83.582 -6.222 64.581 1.00 116.38 75 PHE A CA 1
ATOM 522 C C . PHE A 1 95 ? 83.924 -7.373 63.633 1.00 116.55 75 PHE A C 1
ATOM 523 O O . PHE A 1 95 ? 84.471 -8.392 64.061 1.00 116.57 75 PHE A O 1
ATOM 531 N N . ARG A 1 96 ? 83.599 -7.204 62.353 1.00 116.78 76 ARG A N 1
ATOM 532 C CA . ARG A 1 96 ? 84.033 -8.135 61.312 1.00 117.04 76 ARG A CA 1
ATOM 533 C C . ARG A 1 96 ? 85.517 -7.933 61.030 1.00 117.46 76 ARG A C 1
ATOM 534 O O . ARG A 1 96 ? 86.254 -8.897 60.811 1.00 117.47 76 ARG A O 1
ATOM 542 N N . LEU A 1 97 ? 85.942 -6.671 61.042 1.00 118.02 77 LEU A N 1
ATOM 543 C CA . LEU A 1 97 ? 87.345 -6.304 60.860 1.00 118.60 77 LEU A CA 1
ATOM 544 C C . LEU A 1 97 ? 88.156 -6.547 62.133 1.00 119.03 77 LEU A C 1
ATOM 545 O O . LEU A 1 97 ? 89.382 -6.645 62.083 1.00 119.11 77 LEU A O 1
ATOM 550 N N . ARG A 1 98 ? 87.460 -6.637 63.266 1.00 119.57 78 ARG A N 1
ATOM 551 C CA . ARG A 1 98 ? 88.055 -7.033 64.544 1.00 120.14 78 ARG A CA 1
ATOM 552 C C . ARG A 1 98 ? 88.484 -8.506 64.495 1.00 120.50 78 ARG A C 1
ATOM 553 O O . ARG A 1 98 ? 89.466 -8.899 65.131 1.00 120.49 78 ARG A O 1
ATOM 561 N N . LYS A 1 99 ? 87.738 -9.302 63.729 1.00 121.00 79 LYS A N 1
ATOM 562 C CA . LYS A 1 99 ? 88.033 -10.719 63.510 1.00 121.49 79 LYS A CA 1
ATOM 563 C C . LYS A 1 99 ? 89.203 -10.930 62.545 1.00 121.86 79 LYS A C 1
ATOM 564 O O . LYS A 1 99 ? 90.083 -11.757 62.800 1.00 121.90 79 LYS A O 1
ATOM 570 N N . GLN A 1 100 ? 89.204 -10.179 61.443 1.00 122.28 80 GLN A N 1
ATOM 571 C CA . GLN A 1 100 ? 90.206 -10.334 60.384 1.00 122.71 80 GLN A CA 1
ATOM 572 C C . GLN A 1 100 ? 91.590 -9.810 60.763 1.00 122.98 80 GLN A C 1
ATOM 573 O O . GLN A 1 100 ? 92.600 -10.441 60.446 1.00 123.04 80 GLN A O 1
ATOM 579 N N . LEU A 1 101 ? 91.632 -8.660 61.435 1.00 123.36 81 LEU A N 1
ATOM 580 C CA . LEU A 1 101 ? 92.897 -8.045 61.847 1.00 123.75 81 LEU A CA 1
ATOM 581 C C . LEU A 1 101 ? 93.571 -8.785 63.007 1.00 124.02 81 LEU A C 1
ATOM 582 O O . LEU A 1 101 ? 94.781 -8.655 63.212 1.00 124.05 81 LEU A O 1
ATOM 587 N N . ALA A 1 102 ? 92.787 -9.559 63.755 1.00 124.35 82 ALA A N 1
ATOM 588 C CA . ALA A 1 102 ? 93.314 -10.396 64.833 1.00 124.68 82 ALA A CA 1
ATOM 589 C C . ALA A 1 102 ? 93.979 -11.662 64.286 1.00 124.93 82 ALA A C 1
ATOM 590 O O . ALA A 1 102 ? 94.842 -12.251 64.941 1.00 124.95 82 ALA A O 1
ATOM 592 N N . GLU A 1 103 ? 93.567 -12.068 63.086 1.00 125.28 83 GLU A N 1
ATOM 593 C CA . GLU A 1 103 ? 94.121 -13.241 62.408 1.00 125.61 83 GLU A CA 1
ATOM 594 C C . GLU A 1 103 ? 95.311 -12.872 61.516 1.00 125.81 83 GLU A C 1
ATOM 595 O O . GLU A 1 103 ? 96.308 -13.598 61.467 1.00 125.85 83 GLU A O 1
ATOM 601 N N . ALA A 1 104 ? 95.199 -11.738 60.824 1.00 126.03 84 ALA A N 1
ATOM 602 C CA . ALA A 1 104 ? 96.211 -11.298 59.860 1.00 126.24 84 ALA A CA 1
ATOM 603 C C . ALA A 1 104 ? 97.415 -10.592 60.495 1.00 126.41 84 ALA A C 1
ATOM 604 O O . ALA A 1 104 ? 98.388 -10.276 59.803 1.00 126.46 84 ALA A O 1
ATOM 606 N N . LEU A 1 105 ? 97.346 -10.345 61.802 1.00 126.59 85 LEU A N 1
ATOM 607 C CA . LEU A 1 105 ? 98.430 -9.675 62.527 1.00 126.77 85 LEU A CA 1
ATOM 608 C C . LEU A 1 105 ? 98.795 -10.379 63.835 1.00 126.86 85 LEU A C 1
ATOM 609 O O . LEU A 1 105 ? 99.820 -10.066 64.445 1.00 126.87 85 LEU A O 1
ATOM 614 N N . GLY A 1 106 ? 97.957 -11.329 64.251 1.00 126.98 86 GLY A N 1
ATOM 615 C CA . GLY A 1 106 ? 98.105 -12.021 65.535 1.00 127.12 86 GLY A CA 1
ATOM 616 C C . GLY A 1 106 ? 99.424 -12.743 65.731 1.00 127.23 86 GLY A C 1
ATOM 617 O O . GLY A 1 106 ? 100.250 -12.330 66.549 1.00 127.29 86 GLY A O 1
ATOM 618 N N . LYS A 1 107 ? 99.617 -13.827 64.982 1.00 127.29 87 LYS A N 1
ATOM 619 C CA . LYS A 1 107 ? 100.859 -14.602 65.032 1.00 127.31 87 LYS A CA 1
ATOM 620 C C . LYS A 1 107 ? 101.926 -14.026 64.098 1.00 127.27 87 LYS A C 1
ATOM 621 O O . LYS A 1 107 ? 103.110 -14.358 64.214 1.00 127.27 87 LYS A O 1
ATOM 627 N N . LYS A 1 108 ? 101.496 -13.155 63.187 1.00 127.23 88 LYS A N 1
ATOM 628 C CA . LYS A 1 108 ? 102.362 -12.594 62.150 1.00 127.15 88 LYS A CA 1
ATOM 629 C C . LYS A 1 108 ? 103.309 -11.522 62.694 1.00 127.09 88 LYS A C 1
ATOM 630 O O . LYS A 1 108 ? 104.526 -11.614 62.512 1.00 127.09 88 LYS A O 1
ATOM 636 N N . TYR A 1 109 ? 102.745 -10.516 63.361 1.00 126.97 89 TYR A N 1
ATOM 637 C CA . TYR A 1 109 ? 103.517 -9.376 63.861 1.00 126.84 89 TYR A CA 1
ATOM 638 C C . TYR A 1 109 ? 103.467 -9.216 65.385 1.00 126.67 89 TYR A C 1
ATOM 639 O O . TYR A 1 109 ? 103.873 -8.176 65.916 1.00 126.68 89 TYR A O 1
ATOM 648 N N . LYS A 1 110 ? 102.977 -10.249 66.072 1.00 126.40 90 LYS A N 1
ATOM 649 C CA . LYS A 1 110 ? 102.877 -10.277 67.541 1.00 126.13 90 LYS A CA 1
ATOM 650 C C . LYS A 1 110 ? 102.042 -9.122 68.110 1.00 125.91 90 LYS A C 1
ATOM 651 O O . LYS A 1 110 ? 102.453 -8.458 69.066 1.00 125.90 90 LYS A O 1
ATOM 657 N N . ILE A 1 111 ? 100.872 -8.889 67.516 1.00 125.61 91 ILE A N 1
ATOM 658 C CA . ILE A 1 111 ? 99.983 -7.803 67.943 1.00 125.31 91 ILE A CA 1
ATOM 659 C C . ILE A 1 111 ? 98.676 -8.351 68.527 1.00 125.06 91 ILE A C 1
ATOM 660 O O . ILE A 1 111 ? 98.057 -9.252 67.954 1.00 125.04 91 ILE A O 1
ATOM 665 N N . GLY A 1 112 ? 98.275 -7.802 69.672 1.00 124.73 92 GLY A N 1
ATOM 666 C CA . GLY A 1 112 ? 97.015 -8.162 70.322 1.00 124.30 92 GLY A CA 1
ATOM 667 C C . GLY A 1 112 ? 96.191 -6.934 70.662 1.00 123.99 92 GLY A C 1
ATOM 668 O O . GLY A 1 112 ? 96.558 -6.161 71.550 1.00 124.02 92 GLY A O 1
ATOM 669 N N . ILE A 1 113 ? 95.074 -6.764 69.955 1.00 123.61 93 ILE A N 1
ATOM 670 C CA . ILE A 1 113 ? 94.207 -5.589 70.103 1.00 123.22 93 ILE A CA 1
ATOM 671 C C . ILE A 1 113 ? 93.480 -5.585 71.452 1.00 122.91 93 ILE A C 1
ATOM 672 O O . ILE A 1 113 ? 92.956 -6.614 71.887 1.00 122.91 93 ILE A O 1
ATOM 677 N N . ARG A 1 114 ? 93.458 -4.421 72.101 1.00 122.46 94 ARG A N 1
ATOM 678 C CA . ARG A 1 114 ? 92.789 -4.248 73.394 1.00 121.99 94 ARG A CA 1
ATOM 679 C C . ARG A 1 114 ? 91.308 -3.890 73.251 1.00 121.56 94 ARG A C 1
ATOM 680 O O . ARG A 1 114 ? 90.463 -4.438 73.962 1.00 121.55 94 ARG A O 1
ATOM 688 N N . GLY A 1 115 ? 91.001 -2.968 72.339 1.00 121.02 95 GLY A N 1
ATOM 689 C CA . GLY A 1 115 ? 89.623 -2.533 72.117 1.00 120.35 95 GLY A CA 1
ATOM 690 C C . GLY A 1 115 ? 89.452 -1.498 71.020 1.00 119.86 95 GLY A C 1
ATOM 691 O O . GLY A 1 115 ? 90.393 -1.197 70.280 1.00 119.83 95 GLY A O 1
ATOM 692 N N . ILE A 1 116 ? 88.238 -0.958 70.922 1.00 119.31 96 ILE A N 1
ATOM 693 C CA . ILE A 1 116 ? 87.889 0.040 69.910 1.00 118.74 96 ILE A CA 1
ATOM 694 C C . ILE A 1 116 ? 87.398 1.328 70.575 1.00 118.34 96 ILE A C 1
ATOM 695 O O . ILE A 1 116 ? 86.618 1.283 71.531 1.00 118.33 96 ILE A O 1
ATOM 700 N N . GLU A 1 117 ? 87.862 2.468 70.067 1.00 117.77 97 GLU A N 1
ATOM 701 C CA . GLU A 1 117 ? 87.392 3.773 70.530 1.00 117.21 97 GLU A CA 1
ATOM 702 C C . GLU A 1 117 ? 86.910 4.622 69.354 1.00 116.70 97 GLU A C 1
ATOM 703 O O . GLU A 1 117 ? 87.568 4.690 68.314 1.00 116.63 97 GLU A O 1
ATOM 709 N N . VAL A 1 118 ? 85.759 5.266 69.536 1.00 116.07 98 VAL A N 1
ATOM 710 C CA . VAL A 1 118 ? 85.075 5.980 68.456 1.00 115.42 98 VAL A CA 1
ATOM 711 C C . VAL A 1 118 ? 85.430 7.469 68.431 1.00 114.97 98 VAL A C 1
ATOM 712 O O . VAL A 1 118 ? 85.499 8.121 69.477 1.00 114.93 98 VAL A O 1
ATOM 716 N N . GLU A 1 119 ? 85.657 7.989 67.226 1.00 114.35 99 GLU A N 1
ATOM 717 C CA . GLU A 1 119 ? 85.906 9.415 67.016 1.00 113.74 99 GLU A CA 1
ATOM 718 C C . GLU A 1 119 ? 84.679 10.122 66.435 1.00 113.20 99 GLU A C 1
ATOM 719 O O . GLU A 1 119 ? 84.454 11.303 66.710 1.00 113.18 99 GLU A O 1
ATOM 725 N N . SER A 1 120 ? 83.895 9.397 65.637 1.00 112.49 100 SER A N 1
ATOM 726 C CA . SER A 1 120 ? 82.687 9.943 65.014 1.00 111.78 100 SER A CA 1
ATOM 727 C C . SER A 1 120 ? 81.652 8.863 64.698 1.00 111.27 100 SER A C 1
ATOM 728 O O . SER A 1 120 ? 82.001 7.768 64.253 1.00 111.19 100 SER A O 1
ATOM 731 N N . PHE A 1 121 ? 80.383 9.188 64.939 1.00 110.64 101 PHE A N 1
ATOM 732 C CA . PHE A 1 121 ? 79.252 8.335 64.569 1.00 109.99 101 PHE A CA 1
ATOM 733 C C . PHE A 1 121 ? 78.073 9.217 64.160 1.00 109.62 101 PHE A C 1
ATOM 734 O O . PHE A 1 121 ? 77.489 9.911 64.995 1.00 109.60 101 PHE A O 1
ATOM 742 N N . ILE A 1 122 ? 77.733 9.188 62.873 1.00 109.15 102 ILE A N 1
ATOM 743 C CA . ILE A 1 122 ? 76.662 10.025 62.327 1.00 108.71 102 ILE A CA 1
ATOM 744 C C . ILE A 1 122 ? 75.645 9.176 61.568 1.00 108.46 102 ILE A C 1
ATOM 745 O O . ILE A 1 122 ? 76.016 8.349 60.734 1.00 108.41 102 ILE A O 1
ATOM 750 N N . ILE A 1 123 ? 74.365 9.386 61.865 1.00 108.18 103 ILE A N 1
ATOM 751 C CA . ILE A 1 123 ? 73.280 8.707 61.158 1.00 107.95 103 ILE A CA 1
ATOM 752 C C . ILE A 1 123 ? 72.405 9.721 60.424 1.00 107.77 103 ILE A C 1
ATOM 753 O O . ILE A 1 123 ? 72.003 10.736 60.994 1.00 107.72 103 ILE A O 1
ATOM 758 N N . LYS A 1 124 ? 72.122 9.439 59.156 1.00 107.61 104 LYS A N 1
ATOM 759 C CA . LYS A 1 124 ? 71.222 10.264 58.357 1.00 107.55 104 LYS A CA 1
ATOM 760 C C . LYS A 1 124 ? 69.940 9.494 58.048 1.00 107.35 104 LYS A C 1
ATOM 761 O O . LYS A 1 124 ? 69.972 8.461 57.375 1.00 107.32 104 LYS A O 1
ATOM 767 N N . VAL A 1 125 ? 68.819 10.006 58.551 1.00 107.15 105 VAL A N 1
ATOM 768 C CA . VAL A 1 125 ? 67.525 9.331 58.446 1.00 106.99 105 VAL A CA 1
ATOM 769 C C . VAL A 1 125 ? 66.548 10.168 57.613 1.00 106.91 105 VAL A C 1
ATOM 770 O O . VAL A 1 125 ? 66.368 11.354 57.890 1.00 106.85 105 VAL A O 1
ATOM 774 N N . PRO A 1 126 ? 65.922 9.556 56.585 1.00 106.90 106 PRO A N 1
ATOM 775 C CA . PRO A 1 126 ? 64.903 10.240 55.779 1.00 106.89 106 PRO A CA 1
ATOM 776 C C . PRO A 1 126 ? 63.662 10.620 56.588 1.00 106.87 106 PRO A C 1
ATOM 777 O O . PRO A 1 126 ? 63.237 9.862 57.465 1.00 106.83 106 PRO A O 1
ATOM 781 N N . ALA A 1 127 ? 63.096 11.789 56.289 1.00 106.84 107 ALA A N 1
ATOM 782 C CA . ALA A 1 127 ? 61.918 12.299 56.993 1.00 106.82 107 ALA A CA 1
ATOM 783 C C . ALA A 1 127 ? 61.023 13.155 56.095 1.00 106.83 107 ALA A C 1
ATOM 784 O O . ALA A 1 127 ? 61.489 13.744 55.115 1.00 106.82 107 ALA A O 1
ATOM 786 N N . ASP A 1 128 ? 59.740 13.218 56.445 1.00 106.80 108 ASP A N 1
ATOM 787 C CA . ASP A 1 128 ? 58.750 14.010 55.713 1.00 106.77 108 ASP A CA 1
ATOM 788 C C . ASP A 1 128 ? 58.857 15.507 56.024 1.00 106.69 108 ASP A C 1
ATOM 789 O O . ASP A 1 128 ? 59.176 16.311 55.144 1.00 106.71 108 ASP A O 1
ATOM 794 N N . HIS A 1 129 ? 58.590 15.861 57.279 1.00 106.53 109 HIS A N 1
ATOM 795 C CA . HIS A 1 129 ? 58.489 17.250 57.712 1.00 106.33 109 HIS A CA 1
ATOM 796 C C . HIS A 1 129 ? 59.677 17.619 58.601 1.00 106.05 109 HIS A C 1
ATOM 797 O O . HIS A 1 129 ? 60.466 16.750 58.985 1.00 106.01 109 HIS A O 1
ATOM 804 N N . GLU A 1 130 ? 59.812 18.910 58.903 1.00 105.68 110 GLU A N 1
ATOM 805 C CA . GLU A 1 130 ? 60.771 19.388 59.896 1.00 105.31 110 GLU A CA 1
ATOM 806 C C . GLU A 1 130 ? 60.337 18.878 61.269 1.00 104.87 110 GLU A C 1
ATOM 807 O O . GLU A 1 130 ? 59.329 19.330 61.821 1.00 104.92 110 GLU A O 1
ATOM 813 N N . LEU A 1 131 ? 61.093 17.923 61.805 1.00 104.26 111 LEU A N 1
ATOM 814 C CA . LEU A 1 131 ? 60.725 17.253 63.049 1.00 103.62 111 LEU A CA 1
ATOM 815 C C . LEU A 1 131 ? 61.239 18.000 64.277 1.00 103.18 111 LEU A C 1
ATOM 816 O O . LEU A 1 131 ? 62.359 18.520 64.280 1.00 103.11 111 LEU A O 1
ATOM 821 N N . ARG A 1 132 ? 60.401 18.039 65.313 1.00 102.60 112 ARG A N 1
ATOM 822 C CA . ARG A 1 132 ? 60.676 18.752 66.565 1.00 102.03 112 ARG A CA 1
ATOM 823 C C . ARG A 1 132 ? 62.006 18.363 67.219 1.00 101.52 112 ARG A C 1
ATOM 824 O O . ARG A 1 132 ? 62.468 17.228 67.086 1.00 101.49 112 ARG A O 1
ATOM 840 N N . LEU A 1 134 ? 64.431 17.201 70.063 1.00 97.96 114 LEU A N 1
ATOM 841 C CA . LEU A 1 134 ? 64.246 16.242 71.149 1.00 96.70 114 LEU A CA 1
ATOM 842 C C . LEU A 1 134 ? 65.561 15.909 71.835 1.00 95.84 114 LEU A C 1
ATOM 843 O O . LEU A 1 134 ? 66.595 15.773 71.179 1.00 95.73 114 LEU A O 1
ATOM 848 N N . LYS A 1 135 ? 65.516 15.782 73.159 1.00 94.75 115 LYS A N 1
ATOM 849 C CA . LYS A 1 135 ? 66.656 15.280 73.913 1.00 93.75 115 LYS A CA 1
ATOM 850 C C . LYS A 1 135 ? 66.503 13.771 74.098 1.00 93.11 115 LYS A C 1
ATOM 851 O O . LYS A 1 135 ? 65.521 13.297 74.676 1.00 92.82 115 LYS A O 1
ATOM 857 N N . VAL A 1 136 ? 67.478 13.031 73.577 1.00 92.38 116 VAL A N 1
ATOM 858 C CA . VAL A 1 136 ? 67.477 11.570 73.593 1.00 91.77 116 VAL A CA 1
ATOM 859 C C . VAL A 1 136 ? 68.865 11.094 74.036 1.00 91.43 116 VAL A C 1
ATOM 860 O O . VAL A 1 136 ? 69.869 11.656 73.601 1.00 91.26 116 VAL A O 1
ATOM 864 N N . PRO A 1 137 ? 68.929 10.069 74.914 1.00 91.20 117 PRO A N 1
ATOM 865 C CA . PRO A 1 137 ? 70.220 9.552 75.382 1.00 91.10 117 PRO A CA 1
ATOM 866 C C . PRO A 1 137 ? 71.129 9.104 74.239 1.00 91.04 117 PRO A C 1
ATOM 867 O O . PRO A 1 137 ? 70.644 8.634 73.206 1.00 90.94 117 PRO A O 1
ATOM 871 N N . TYR A 1 138 ? 72.436 9.269 74.441 1.00 91.05 118 TYR A N 1
ATOM 872 C CA . TYR A 1 138 ? 73.471 8.918 73.459 1.00 91.15 118 TYR A CA 1
ATOM 873 C C . TYR A 1 138 ? 73.426 9.738 72.159 1.00 91.41 118 TYR A C 1
ATOM 874 O O . TYR A 1 138 ? 74.209 9.490 71.244 1.00 91.42 118 TYR A O 1
ATOM 883 N N . ILE A 1 139 ? 72.514 10.706 72.084 1.00 91.79 119 ILE A N 1
ATOM 884 C CA . ILE A 1 139 ? 72.498 11.666 70.981 1.00 92.20 119 ILE A CA 1
ATOM 885 C C . ILE A 1 139 ? 73.154 12.975 71.433 1.00 92.78 119 ILE A C 1
ATOM 886 O O . ILE A 1 139 ? 72.636 13.675 72.309 1.00 92.76 119 ILE A O 1
ATOM 891 N N . LYS A 1 140 ? 74.307 13.280 70.839 1.00 93.45 120 LYS A N 1
ATOM 892 C CA . LYS A 1 140 ? 75.038 14.512 71.127 1.00 94.19 120 LYS A CA 1
ATOM 893 C C . LYS A 1 140 ? 74.331 15.728 70.523 1.00 94.56 120 LYS A C 1
ATOM 894 O O . LYS A 1 140 ? 74.082 16.711 71.223 1.00 94.68 120 LYS A O 1
ATOM 900 N N . SER A 1 141 ? 74.009 15.654 69.234 1.00 95.05 121 SER A N 1
ATOM 901 C CA . SER A 1 141 ? 73.308 16.739 68.551 1.00 95.57 121 SER A CA 1
ATOM 902 C C . SER A 1 141 ? 72.286 16.210 67.552 1.00 95.98 121 SER A C 1
ATOM 903 O O . SER A 1 141 ? 72.457 15.133 66.983 1.00 95.98 121 SER A O 1
ATOM 914 N N . GLU A 1 143 ? 69.643 17.682 64.293 1.00 97.69 123 GLU A N 1
ATOM 915 C CA . GLU A 1 143 ? 69.320 18.793 63.391 1.00 97.93 123 GLU A CA 1
ATOM 916 C C . GLU A 1 143 ? 68.623 18.339 62.113 1.00 97.98 123 GLU A C 1
ATOM 917 O O . GLU A 1 143 ? 68.834 17.218 61.643 1.00 98.00 123 GLU A O 1
ATOM 923 N N . ASN A 1 144 ? 67.793 19.223 61.565 1.00 98.07 124 ASN A N 1
ATOM 924 C CA . ASN A 1 144 ? 67.121 18.987 60.292 1.00 98.17 124 ASN A CA 1
ATOM 925 C C . ASN A 1 144 ? 68.021 19.303 59.100 1.00 98.20 124 ASN A C 1
ATOM 926 O O . ASN A 1 144 ? 68.627 20.376 59.031 1.00 98.18 124 ASN A O 1
ATOM 931 N N . ILE A 1 145 ? 68.110 18.352 58.174 1.00 98.28 125 ILE A N 1
ATOM 932 C CA . ILE A 1 145 ? 68.831 18.547 56.916 1.00 98.33 125 ILE A CA 1
ATOM 933 C C . ILE A 1 145 ? 67.872 18.428 55.727 1.00 98.44 125 ILE A C 1
ATOM 934 O O . ILE A 1 145 ? 66.653 18.349 55.916 1.00 98.43 125 ILE A O 1
ATOM 939 N N . GLU A 1 146 ? 68.424 18.412 54.513 1.00 98.56 126 GLU A N 1
ATOM 940 C CA . GLU A 1 146 ? 67.630 18.448 53.278 1.00 98.66 126 GLU A CA 1
ATOM 941 C C . GLU A 1 146 ? 66.717 17.232 53.108 1.00 98.60 126 GLU A C 1
ATOM 942 O O . GLU A 1 146 ? 65.500 17.379 52.966 1.00 98.64 126 GLU A O 1
ATOM 948 N N . GLY A 1 147 ? 67.311 16.041 53.129 1.00 98.49 127 GLY A N 1
ATOM 949 C CA . GLY A 1 147 ? 66.573 14.796 52.932 1.00 98.32 127 GLY A CA 1
ATOM 950 C C . GLY A 1 147 ? 65.737 14.374 54.127 1.00 98.20 127 GLY A C 1
ATOM 951 O O . GLY A 1 147 ? 64.642 13.831 53.962 1.00 98.22 127 GLY A O 1
ATOM 952 N N . GLY A 1 148 ? 66.256 14.623 55.328 1.00 98.09 128 GLY A N 1
ATOM 953 C CA . GLY A 1 148 ? 65.565 14.264 56.566 1.00 97.88 128 GLY A CA 1
ATOM 954 C C . GLY A 1 148 ? 66.219 14.820 57.819 1.00 97.72 128 GLY A C 1
ATOM 955 O O . GLY A 1 148 ? 66.210 16.032 58.047 1.00 97.76 128 GLY A O 1
ATOM 956 N N . ILE A 1 149 ? 66.782 13.929 58.633 1.00 97.52 129 ILE A N 1
ATOM 957 C CA . ILE A 1 149 ? 67.398 14.306 59.907 1.00 97.34 129 ILE A CA 1
ATOM 958 C C . ILE A 1 149 ? 68.812 13.736 60.039 1.00 97.17 129 ILE A C 1
ATOM 959 O O . ILE A 1 149 ? 69.044 12.554 59.779 1.00 97.19 129 ILE A O 1
ATOM 964 N N . GLN A 1 150 ? 69.747 14.594 60.439 1.00 96.96 130 GLN A N 1
ATOM 965 C CA . GLN A 1 150 ? 71.115 14.189 60.743 1.00 96.79 130 GLN A CA 1
ATOM 966 C C . GLN A 1 150 ? 71.329 14.245 62.253 1.00 96.57 130 GLN A C 1
ATOM 967 O O . GLN A 1 150 ? 70.828 15.151 62.921 1.00 96.62 130 GLN A O 1
ATOM 973 N N . LEU A 1 151 ? 72.073 13.278 62.785 1.00 96.30 131 LEU A N 1
ATOM 974 C CA . LEU A 1 151 ? 72.284 13.174 64.229 1.00 96.06 131 LEU A CA 1
ATOM 975 C C . LEU A 1 151 ? 73.598 12.492 64.599 1.00 95.92 131 LEU A C 1
ATOM 976 O O . LEU A 1 151 ? 73.901 11.400 64.117 1.00 95.92 131 LEU A O 1
ATOM 981 N N . GLU A 1 152 ? 74.372 13.159 65.453 1.00 95.77 132 GLU A N 1
ATOM 982 C CA . GLU A 1 152 ? 75.642 12.637 65.957 1.00 95.67 132 GLU A CA 1
ATOM 983 C C . GLU A 1 152 ? 75.422 11.895 67.268 1.00 95.50 132 GLU A C 1
ATOM 984 O O . GLU A 1 152 ? 74.513 12.230 68.026 1.00 95.52 132 GLU A O 1
ATOM 990 N N . LEU A 1 153 ? 76.261 10.896 67.537 1.00 95.32 133 LEU A N 1
ATOM 991 C CA . LEU A 1 153 ? 76.105 10.062 68.728 1.00 95.18 133 LEU A CA 1
ATOM 992 C C . LEU A 1 153 ? 77.343 10.034 69.626 1.00 95.14 133 LEU A C 1
ATOM 993 O O . LEU A 1 153 ? 78.473 10.134 69.144 1.00 95.13 133 LEU A O 1
ATOM 998 N N . GLU A 1 154 ? 77.112 9.901 70.932 1.00 95.06 134 GLU A N 1
ATOM 999 C CA . GLU A 1 154 ? 78.181 9.701 71.911 1.00 95.13 134 GLU A CA 1
ATOM 1000 C C . GLU A 1 154 ? 78.216 8.237 72.353 1.00 94.85 134 GLU A C 1
ATOM 1001 O O . GLU A 1 154 ? 77.731 7.888 73.436 1.00 94.82 134 GLU A O 1
ATOM 1007 N N . VAL A 1 155 ? 78.789 7.387 71.503 1.00 94.61 135 VAL A N 1
ATOM 1008 C CA . VAL A 1 155 ? 78.855 5.944 71.754 1.00 94.33 135 VAL A CA 1
ATOM 1009 C C . VAL A 1 155 ? 80.287 5.399 71.740 1.00 94.19 135 VAL A C 1
ATOM 1010 O O . VAL A 1 155 ? 81.122 5.838 70.945 1.00 94.20 135 VAL A O 1
ATOM 1014 N N . GLY A 1 156 ? 80.559 4.453 72.637 1.00 93.96 136 GLY A N 1
ATOM 1015 C CA . GLY A 1 156 ? 81.818 3.705 72.641 1.00 93.62 136 GLY A CA 1
ATOM 1016 C C . GLY A 1 156 ? 81.605 2.330 72.033 1.00 93.39 136 GLY A C 1
ATOM 1017 O O . GLY A 1 156 ? 80.600 2.102 71.353 1.00 93.32 136 GLY A O 1
ATOM 1018 N N . GLU A 1 157 ? 82.539 1.411 72.272 1.00 93.11 137 GLU A N 1
ATOM 1019 C CA . GLU A 1 157 ? 82.404 0.051 71.742 1.00 92.81 137 GLU A CA 1
ATOM 1020 C C . GLU A 1 157 ? 81.334 -0.747 72.494 1.00 92.42 137 GLU A C 1
ATOM 1021 O O . GLU A 1 157 ? 80.530 -1.445 71.875 1.00 92.39 137 GLU A O 1
ATOM 1027 N N . ALA A 1 158 ? 81.318 -0.616 73.821 1.00 91.95 138 ALA A N 1
ATOM 1028 C CA . ALA A 1 158 ? 80.333 -1.287 74.670 1.00 91.46 138 ALA A CA 1
ATOM 1029 C C . ALA A 1 158 ? 78.907 -0.854 74.334 1.00 91.14 138 ALA A C 1
ATOM 1030 O O . ALA A 1 158 ? 77.971 -1.653 74.423 1.00 91.08 138 ALA A O 1
ATOM 1032 N N . GLU A 1 159 ? 78.761 0.411 73.942 1.00 90.65 139 GLU A N 1
ATOM 1033 C CA . GLU A 1 159 ? 77.471 0.983 73.561 1.00 90.18 139 GLU A CA 1
ATOM 1034 C C . GLU A 1 159 ? 76.960 0.437 72.228 1.00 89.88 139 GLU A C 1
ATOM 1035 O O . GLU A 1 159 ? 75.772 0.147 72.094 1.00 89.74 139 GLU A O 1
ATOM 1049 N N . LYS A 1 161 ? 77.998 -2.431 71.007 1.00 87.53 141 LYS A N 1
ATOM 1050 C CA . LYS A 1 161 ? 77.802 -3.858 71.308 1.00 86.53 141 LYS A CA 1
ATOM 1051 C C . LYS A 1 161 ? 76.396 -4.102 71.861 1.00 85.60 141 LYS A C 1
ATOM 1052 O O . LYS A 1 161 ? 75.759 -5.106 71.536 1.00 85.45 141 LYS A O 1
ATOM 1058 N N . ASN A 1 162 ? 75.929 -3.177 72.702 1.00 84.49 142 ASN A N 1
ATOM 1059 C CA . ASN A 1 162 ? 74.595 -3.245 73.308 1.00 83.35 142 ASN A CA 1
ATOM 1060 C C . ASN A 1 162 ? 73.464 -2.742 72.404 1.00 82.38 142 ASN A C 1
ATOM 1061 O O . ASN A 1 162 ? 72.319 -2.619 72.848 1.00 82.27 142 ASN A O 1
ATOM 1066 N N . ARG A 1 163 ? 73.797 -2.464 71.143 1.00 81.10 143 ARG A N 1
ATOM 1067 C CA . ARG A 1 163 ? 72.830 -2.100 70.092 1.00 79.99 143 ARG A CA 1
ATOM 1068 C C . ARG A 1 163 ? 72.110 -0.763 70.330 1.00 79.36 143 ARG A C 1
ATOM 1069 O O . ARG A 1 163 ? 70.932 -0.614 69.996 1.00 79.24 143 ARG A O 1
ATOM 1077 N N . VAL A 1 164 ? 72.823 0.207 70.899 1.00 78.53 144 VAL A N 1
ATOM 1078 C CA . VAL A 1 164 ? 72.255 1.539 71.149 1.00 77.84 144 VAL A CA 1
ATOM 1079 C C . VAL A 1 164 ? 71.803 2.255 69.857 1.00 77.32 144 VAL A C 1
ATOM 1080 O O . VAL A 1 164 ? 70.663 2.722 69.796 1.00 77.17 144 VAL A O 1
ATOM 1084 N N . PRO A 1 165 ? 72.678 2.328 68.823 1.00 76.91 145 PRO A N 1
ATOM 1085 C CA . PRO A 1 165 ? 72.275 2.956 67.554 1.00 76.59 145 PRO A CA 1
ATOM 1086 C C . PRO A 1 165 ? 71.023 2.337 66.938 1.00 76.33 145 PRO A C 1
ATOM 1087 O O . PRO A 1 165 ? 70.221 3.052 66.331 1.00 76.12 145 PRO A O 1
ATOM 1091 N N . ASP A 1 166 ? 70.865 1.024 67.103 1.00 76.15 146 ASP A N 1
ATOM 1092 C CA . ASP A 1 166 ? 69.679 0.306 66.634 1.00 76.09 146 ASP A CA 1
ATOM 1093 C C . ASP A 1 166 ? 68.399 0.832 67.290 1.00 75.88 146 ASP A C 1
ATOM 1094 O O . ASP A 1 166 ? 67.398 1.070 66.608 1.00 75.80 146 ASP A O 1
ATOM 1099 N N . ARG A 1 167 ? 68.445 1.021 68.608 1.00 75.65 147 ARG A N 1
ATOM 1100 C CA . ARG A 1 167 ? 67.289 1.507 69.370 1.00 75.54 147 ARG A CA 1
ATOM 1101 C C . ARG A 1 167 ? 66.970 2.981 69.112 1.00 75.50 147 ARG A C 1
ATOM 1102 O O . ARG A 1 167 ? 65.800 3.368 69.077 1.00 75.37 147 ARG A O 1
ATOM 1110 N N . ILE A 1 168 ? 68.013 3.787 68.923 1.00 75.57 148 ILE A N 1
ATOM 1111 C CA . ILE A 1 168 ? 67.862 5.206 68.585 1.00 75.73 148 ILE A CA 1
ATOM 1112 C C . ILE A 1 168 ? 67.179 5.371 67.224 1.00 75.97 148 ILE A C 1
ATOM 1113 O O . ILE A 1 168 ? 66.247 6.166 67.087 1.00 75.82 148 ILE A O 1
ATOM 1118 N N . LEU A 1 169 ? 67.632 4.593 66.239 1.00 76.46 149 LEU A N 1
ATOM 1119 C CA . LEU A 1 169 ? 67.067 4.609 64.889 1.00 76.91 149 LEU A CA 1
ATOM 1120 C C . LEU A 1 169 ? 65.580 4.256 64.901 1.00 77.20 149 LEU A C 1
ATOM 1121 O O . LEU A 1 169 ? 64.764 4.962 64.305 1.00 77.09 149 LEU A O 1
ATOM 1126 N N . THR A 1 170 ? 65.247 3.163 65.587 1.00 77.72 150 THR A N 1
ATOM 1127 C CA . THR A 1 170 ? 63.870 2.683 65.714 1.00 78.35 150 THR A CA 1
ATOM 1128 C C . THR A 1 170 ? 62.935 3.735 66.323 1.00 78.92 150 THR A C 1
ATOM 1129 O O . THR A 1 170 ? 61.829 3.944 65.823 1.00 78.92 150 THR A O 1
ATOM 1133 N N . LEU A 1 171 ? 63.389 4.388 67.395 1.00 79.69 151 LEU A N 1
ATOM 1134 C CA . LEU A 1 171 ? 62.615 5.430 68.077 1.00 80.61 151 LEU A CA 1
ATOM 1135 C C . LEU A 1 171 ? 62.269 6.573 67.125 1.00 81.41 151 LEU A C 1
ATOM 1136 O O . LEU A 1 171 ? 61.099 6.940 66.984 1.00 81.40 151 LEU A O 1
ATOM 1141 N N . LEU A 1 172 ? 63.296 7.118 66.473 1.00 82.45 152 LEU A N 1
ATOM 1142 C CA . LEU A 1 172 ? 63.143 8.260 65.572 1.00 83.66 152 LEU A CA 1
ATOM 1143 C C . LEU A 1 172 ? 62.286 7.956 64.345 1.00 84.47 152 LEU A C 1
ATOM 1144 O O . LEU A 1 172 ? 61.581 8.837 63.853 1.00 84.53 152 LEU A O 1
ATOM 1149 N N . GLU A 1 173 ? 62.345 6.713 63.868 1.00 85.54 153 GLU A N 1
ATOM 1150 C CA . GLU A 1 173 ? 61.500 6.261 62.760 1.00 86.71 153 GLU A CA 1
ATOM 1151 C C . GLU A 1 173 ? 60.021 6.217 63.143 1.00 87.48 153 GLU A C 1
ATOM 1152 O O . GLU A 1 173 ? 59.155 6.531 62.322 1.00 87.57 153 GLU A O 1
ATOM 1158 N N . GLU A 1 174 ? 59.743 5.828 64.388 1.00 88.48 154 GLU A N 1
ATOM 1159 C CA . GLU A 1 174 ? 58.377 5.794 64.922 1.00 89.55 154 GLU A CA 1
ATOM 1160 C C . GLU A 1 174 ? 57.777 7.193 65.047 1.00 90.03 154 GLU A C 1
ATOM 1161 O O . GLU A 1 174 ? 56.561 7.369 64.938 1.00 90.05 154 GLU A O 1
ATOM 1167 N N . LYS A 1 175 ? 58.640 8.179 65.281 1.00 90.84 155 LYS A N 1
ATOM 1168 C CA . LYS A 1 175 ? 58.222 9.575 65.380 1.00 91.66 155 LYS A CA 1
ATOM 1169 C C . LYS A 1 175 ? 58.009 10.191 63.998 1.00 92.37 155 LYS A C 1
ATOM 1170 O O . LYS A 1 175 ? 57.101 11.005 63.808 1.00 92.43 155 LYS A O 1
ATOM 1176 N N . ILE A 1 176 ? 58.850 9.796 63.043 1.00 93.30 156 ILE A N 1
ATOM 1177 C CA . ILE A 1 176 ? 58.736 10.243 61.652 1.00 94.27 156 ILE A CA 1
ATOM 1178 C C . ILE A 1 176 ? 57.431 9.747 61.021 1.00 95.03 156 ILE A C 1
ATOM 1179 O O . ILE A 1 176 ? 56.765 10.492 60.297 1.00 95.18 156 ILE A O 1
ATOM 1184 N N . GLU A 1 177 ? 57.067 8.500 61.318 1.00 95.98 157 GLU A N 1
ATOM 1185 C CA . GLU A 1 177 ? 55.809 7.912 60.854 1.00 97.01 157 GLU A CA 1
ATOM 1186 C C . GLU A 1 177 ? 54.597 8.592 61.500 1.00 97.54 157 GLU A C 1
ATOM 1187 O O . GLU A 1 177 ? 53.521 8.662 60.900 1.00 97.61 157 GLU A O 1
ATOM 1193 N N . ALA A 1 178 ? 54.782 9.080 62.725 1.00 98.30 158 ALA A N 1
ATOM 1194 C CA . ALA A 1 178 ? 53.742 9.809 63.446 1.00 99.02 158 ALA A CA 1
ATOM 1195 C C . ALA A 1 178 ? 53.525 11.207 62.867 1.00 99.56 158 ALA A C 1
ATOM 1196 O O . ALA A 1 178 ? 52.395 11.695 62.814 1.00 99.65 158 ALA A O 1
ATOM 1198 N N . ALA A 1 179 ? 54.612 11.843 62.433 1.00 100.26 159 ALA A N 1
ATOM 1199 C CA . ALA A 1 179 ? 54.551 13.168 61.815 1.00 100.94 159 ALA A CA 1
ATOM 1200 C C . ALA A 1 179 ? 54.008 13.105 60.385 1.00 101.46 159 ALA A C 1
ATOM 1201 O O . ALA A 1 179 ? 53.637 14.130 59.806 1.00 101.58 159 ALA A O 1
ATOM 1203 N N . GLN A 1 180 ? 53.964 11.896 59.829 1.00 102.09 160 GLN A N 1
ATOM 1204 C CA . GLN A 1 180 ? 53.442 11.664 58.484 1.00 102.71 160 GLN A CA 1
ATOM 1205 C C . GLN A 1 180 ? 52.002 11.137 58.519 1.00 103.09 160 GLN A C 1
ATOM 1206 O O . GLN A 1 180 ? 51.170 11.546 57.703 1.00 103.15 160 GLN A O 1
ATOM 1212 N N . TYR A 1 181 ? 51.711 10.243 59.464 1.00 103.57 161 TYR A N 1
ATOM 1213 C CA . TYR A 1 181 ? 50.384 9.625 59.565 1.00 104.02 161 TYR A CA 1
ATOM 1214 C C . TYR A 1 181 ? 49.735 9.774 60.942 1.00 104.18 161 TYR A C 1
ATOM 1215 O O . TYR A 1 181 ? 48.543 10.083 61.037 1.00 104.25 161 TYR A O 1
ATOM 1224 N N . GLY A 1 182 ? 50.524 9.545 61.993 1.00 104.32 162 GLY A N 1
ATOM 1225 C CA . GLY A 1 182 ? 50.030 9.439 63.372 1.00 104.39 162 GLY A CA 1
ATOM 1226 C C . GLY A 1 182 ? 49.142 10.565 63.868 1.00 104.44 162 GLY A C 1
ATOM 1227 O O . GLY A 1 182 ? 49.613 11.675 64.129 1.00 104.48 162 GLY A O 1
ATOM 1228 N N . ALA A 1 183 ? 47.851 10.263 63.998 1.00 104.45 163 ALA A N 1
ATOM 1229 C CA . ALA A 1 183 ? 46.860 11.208 64.511 1.00 104.45 163 ALA A CA 1
ATOM 1230 C C . ALA A 1 183 ? 46.063 10.587 65.660 1.00 104.42 163 ALA A C 1
ATOM 1231 O O . ALA A 1 183 ? 46.026 9.361 65.807 1.00 104.49 163 ALA A O 1
ATOM 1233 N N . LYS A 1 184 ? 45.430 11.442 66.465 1.00 104.34 164 LYS A N 1
ATOM 1234 C CA . LYS A 1 184 ? 44.674 11.015 67.648 1.00 104.17 164 LYS A CA 1
ATOM 1235 C C . LYS A 1 184 ? 43.360 10.328 67.265 1.00 103.98 164 LYS A C 1
ATOM 1236 O O . LYS A 1 184 ? 42.422 10.979 66.792 1.00 103.98 164 LYS A O 1
ATOM 1242 N N . ALA A 1 185 ? 43.309 9.011 67.468 1.00 103.67 165 ALA A N 1
ATOM 1243 C CA . ALA A 1 185 ? 42.132 8.205 67.127 1.00 103.28 165 ALA A CA 1
ATOM 1244 C C . ALA A 1 185 ? 42.007 6.949 67.992 1.00 102.96 165 ALA A C 1
ATOM 1245 O O . ALA A 1 185 ? 43.010 6.325 68.351 1.00 102.93 165 ALA A O 1
ATOM 1247 N N . GLU A 1 186 ? 40.765 6.593 68.318 1.00 102.46 166 GLU A N 1
ATOM 1248 C CA . GLU A 1 186 ? 40.456 5.374 69.065 1.00 101.93 166 GLU A CA 1
ATOM 1249 C C . GLU A 1 186 ? 39.269 4.667 68.408 1.00 101.36 166 GLU A C 1
ATOM 1250 O O . GLU A 1 186 ? 38.206 5.267 68.225 1.00 101.41 166 GLU A O 1
ATOM 1256 N N . HIS A 1 187 ? 39.461 3.396 68.057 1.00 100.56 167 HIS A N 1
ATOM 1257 C CA . HIS A 1 187 ? 38.459 2.618 67.313 1.00 99.71 167 HIS A CA 1
ATOM 1258 C C . HIS A 1 187 ? 37.164 2.345 68.085 1.00 98.88 167 HIS A C 1
ATOM 1259 O O . HIS A 1 187 ? 37.141 2.381 69.319 1.00 98.79 167 HIS A O 1
ATOM 1266 N N . TRP A 1 188 ? 36.094 2.077 67.334 1.00 97.81 168 TRP A N 1
ATOM 1267 C CA . TRP A 1 188 ? 34.760 1.842 67.888 1.00 96.64 168 TRP A CA 1
ATOM 1268 C C . TRP A 1 188 ? 33.913 1.047 66.896 1.00 95.57 168 TRP A C 1
ATOM 1269 O O . TRP A 1 188 ? 33.840 1.395 65.716 1.00 95.53 168 TRP A O 1
ATOM 1280 N N . ASN A 1 189 ? 33.278 -0.018 67.383 1.00 94.15 169 ASN A N 1
ATOM 1281 C CA . ASN A 1 189 ? 32.434 -0.880 66.557 1.00 92.71 169 ASN A CA 1
ATOM 1282 C C . ASN A 1 189 ? 31.369 -1.578 67.405 1.00 91.63 169 ASN A C 1
ATOM 1283 O O . ASN A 1 189 ? 31.681 -2.482 68.184 1.00 91.62 169 ASN A O 1
ATOM 1288 N N . LEU A 1 190 ? 30.117 -1.156 67.237 1.00 90.11 170 LEU A N 1
ATOM 1289 C CA . LEU A 1 190 ? 29.005 -1.604 68.084 1.00 88.67 170 LEU A CA 1
ATOM 1290 C C . LEU A 1 190 ? 28.675 -3.084 67.917 1.00 87.68 170 LEU A C 1
ATOM 1291 O O . LEU A 1 190 ? 28.579 -3.585 66.798 1.00 87.52 170 LEU A O 1
ATOM 1296 N N . LEU A 1 191 ? 28.496 -3.767 69.044 1.00 86.44 171 LEU A N 1
ATOM 1297 C CA . LEU A 1 191 ? 28.192 -5.196 69.058 1.00 85.38 171 LEU A CA 1
ATOM 1298 C C . LEU A 1 191 ? 26.752 -5.464 69.477 1.00 84.59 171 LEU A C 1
ATOM 1299 O O . LEU A 1 191 ? 26.083 -6.324 68.909 1.00 84.56 171 LEU A O 1
ATOM 1304 N N . TRP A 1 192 ? 26.291 -4.725 70.481 1.00 83.64 172 TRP A N 1
ATOM 1305 C CA . TRP A 1 192 ? 24.974 -4.928 71.071 1.00 82.79 172 TRP A CA 1
ATOM 1306 C C . TRP A 1 192 ? 24.546 -3.647 71.775 1.00 82.17 172 TRP A C 1
ATOM 1307 O O . TRP A 1 192 ? 25.349 -3.021 72.465 1.00 82.05 172 TRP A O 1
ATOM 1318 N N . GLN A 1 193 ? 23.289 -3.258 71.588 1.00 81.37 173 GLN A N 1
ATOM 1319 C CA . GLN A 1 193 ? 22.715 -2.128 72.313 1.00 80.67 173 GLN A CA 1
ATOM 1320 C C . GLN A 1 193 ? 21.301 -2.463 72.759 1.00 80.18 173 GLN A C 1
ATOM 1321 O O . GLN A 1 193 ? 20.505 -2.982 71.976 1.00 80.17 173 GLN A O 1
ATOM 1327 N N . ARG A 1 194 ? 20.999 -2.171 74.021 1.00 79.55 174 ARG A N 1
ATOM 1328 C CA . ARG A 1 194 ? 19.666 -2.405 74.561 1.00 79.05 174 ARG A CA 1
ATOM 1329 C C . ARG A 1 194 ? 18.667 -1.400 73.989 1.00 78.63 174 ARG A C 1
ATOM 1330 O O . ARG A 1 194 ? 19.015 -0.248 73.726 1.00 78.55 174 ARG A O 1
ATOM 1338 N N . GLU A 1 195 ? 17.434 -1.860 73.786 1.00 78.19 175 GLU A N 1
ATOM 1339 C CA . GLU A 1 195 ? 16.336 -1.016 73.307 1.00 77.86 175 GLU A CA 1
ATOM 1340 C C . GLU A 1 195 ? 16.072 0.139 74.278 1.00 77.30 175 GLU A C 1
ATOM 1341 O O . GLU A 1 195 ? 16.108 -0.062 75.495 1.00 77.31 175 GLU A O 1
ATOM 1347 N N . PRO A 1 196 ? 15.825 1.353 73.741 1.00 76.77 176 PRO A N 1
ATOM 1348 C CA . PRO A 1 196 ? 15.651 2.562 74.551 1.00 76.26 176 PRO A CA 1
ATOM 1349 C C . PRO A 1 196 ? 14.685 2.394 75.723 1.00 75.75 176 PRO A C 1
ATOM 1350 O O . PRO A 1 196 ? 13.685 1.679 75.613 1.00 75.65 176 PRO A O 1
ATOM 1362 N N . GLU A 1 198 ? 12.674 4.466 79.211 1.00 73.10 178 GLU A N 1
ATOM 1363 C CA . GLU A 1 198 ? 12.186 5.737 79.738 1.00 72.30 178 GLU A CA 1
ATOM 1364 C C . GLU A 1 198 ? 13.118 6.187 80.859 1.00 71.66 178 GLU A C 1
ATOM 1365 O O . GLU A 1 198 ? 13.504 5.385 81.718 1.00 71.47 178 GLU A O 1
ATOM 1371 N N . HIS A 1 199 ? 13.495 7.462 80.837 1.00 70.74 179 HIS A N 1
ATOM 1372 C CA . HIS A 1 199 ? 14.455 7.990 81.803 1.00 69.90 179 HIS A CA 1
ATOM 1373 C C . HIS A 1 199 ? 13.877 9.145 82.622 1.00 69.28 179 HIS A C 1
ATOM 1374 O O . HIS A 1 199 ? 14.085 10.312 82.282 1.00 69.36 179 HIS A O 1
ATOM 1381 N N . PRO A 1 200 ? 13.163 8.819 83.719 1.00 68.68 180 PRO A N 1
ATOM 1382 C CA . PRO A 1 200 ? 12.439 9.815 84.516 1.00 68.20 180 PRO A CA 1
ATOM 1383 C C . PRO A 1 200 ? 13.343 10.657 85.420 1.00 67.71 180 PRO A C 1
ATOM 1384 O O . PRO A 1 200 ? 12.978 11.781 85.772 1.00 67.56 180 PRO A O 1
ATOM 1388 N N . PHE A 1 201 ? 14.501 10.115 85.794 1.00 67.11 181 PHE A N 1
ATOM 1389 C CA . PHE A 1 201 ? 15.452 10.829 86.647 1.00 66.55 181 PHE A CA 1
ATOM 1390 C C . PHE A 1 201 ? 16.507 11.553 85.818 1.00 66.31 181 PHE A C 1
ATOM 1391 O O . PHE A 1 201 ? 17.184 10.940 84.987 1.00 66.29 181 PHE A O 1
ATOM 1399 N N . LYS A 1 202 ? 16.661 12.848 86.081 1.00 66.11 182 LYS A N 1
ATOM 1400 C CA . LYS A 1 202 ? 17.432 13.736 85.210 1.00 66.43 182 LYS A CA 1
ATOM 1401 C C . LYS A 1 202 ? 18.527 14.539 85.909 1.00 66.39 182 LYS A C 1
ATOM 1402 O O . LYS A 1 202 ? 19.166 15.383 85.277 1.00 66.64 182 LYS A O 1
ATOM 1408 N N . GLU A 1 203 ? 18.735 14.301 87.201 1.00 66.26 183 GLU A N 1
ATOM 1409 C CA . GLU A 1 203 ? 19.792 14.989 87.937 1.00 66.28 183 GLU A CA 1
ATOM 1410 C C . GLU A 1 203 ? 21.156 14.358 87.663 1.00 65.71 183 GLU A C 1
ATOM 1411 O O . GLU A 1 203 ? 21.250 13.161 87.362 1.00 65.64 183 GLU A O 1
ATOM 1417 N N . ASP A 1 204 ? 22.207 15.173 87.764 1.00 65.06 184 ASP A N 1
ATOM 1418 C CA . ASP A 1 204 ? 23.566 14.665 87.879 1.00 64.38 184 ASP A CA 1
ATOM 1419 C C . ASP A 1 204 ? 23.599 13.913 89.208 1.00 63.66 184 ASP A C 1
ATOM 1420 O O . ASP A 1 204 ? 23.358 14.517 90.256 1.00 63.80 184 ASP A O 1
ATOM 1425 N N . PRO A 1 205 ? 23.869 12.588 89.173 1.00 63.03 185 PRO A N 1
ATOM 1426 C CA . PRO A 1 205 ? 23.774 11.833 90.418 1.00 62.54 185 PRO A CA 1
ATOM 1427 C C . PRO A 1 205 ? 24.738 12.337 91.490 1.00 61.98 185 PRO A C 1
ATOM 142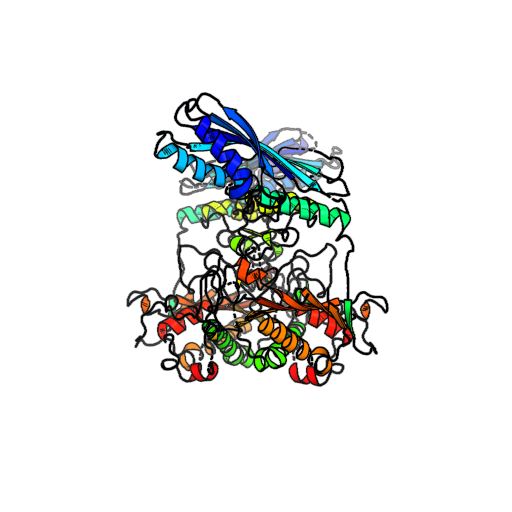8 O O . PRO A 1 205 ? 24.399 12.272 92.663 1.00 61.53 185 PRO A O 1
ATOM 1432 N N . THR A 1 206 ? 25.893 12.876 91.091 1.00 61.85 186 THR A N 1
ATOM 1433 C CA . THR A 1 206 ? 26.878 13.394 92.053 1.00 61.91 186 THR A CA 1
ATOM 1434 C C . THR A 1 206 ? 26.339 14.594 92.819 1.00 61.87 186 THR A C 1
ATOM 1435 O O . THR A 1 206 ? 26.550 14.710 94.031 1.00 61.19 186 THR A O 1
ATOM 1439 N N . GLN A 1 207 ? 25.635 15.474 92.106 1.00 62.20 187 GLN A N 1
ATOM 1440 C CA . GLN A 1 207 ? 25.008 16.636 92.716 1.00 62.67 187 GLN A CA 1
ATOM 1441 C C . GLN A 1 207 ? 23.913 16.231 93.698 1.00 62.64 187 GLN A C 1
ATOM 1442 O O . GLN A 1 207 ? 23.888 16.717 94.829 1.00 62.63 187 GLN A O 1
ATOM 1448 N N . ALA A 1 208 ? 23.038 15.320 93.275 1.00 62.97 188 ALA A N 1
ATOM 1449 C CA . ALA A 1 208 ? 21.977 14.793 94.134 1.00 63.55 188 ALA A CA 1
ATOM 1450 C C . ALA A 1 208 ? 22.561 14.175 95.397 1.00 64.53 188 ALA A C 1
ATOM 1451 O O . ALA A 1 208 ? 22.067 14.420 96.501 1.00 63.67 188 ALA A O 1
ATOM 1469 N N . LYS A 1 211 ? 23.799 16.830 97.646 1.00 66.45 191 LYS A N 1
ATOM 1470 C CA . LYS A 1 211 ? 22.640 17.529 98.207 1.00 65.74 191 LYS A CA 1
ATOM 1471 C C . LYS A 1 211 ? 22.001 16.742 99.344 1.00 64.98 191 LYS A C 1
ATOM 1472 O O . LYS A 1 211 ? 21.675 17.305 100.383 1.00 64.84 191 LYS A O 1
ATOM 1478 N N . GLU A 1 212 ? 21.855 15.435 99.142 1.00 64.49 192 GLU A N 1
ATOM 1479 C CA . GLU A 1 212 ? 21.169 14.558 100.092 1.00 64.07 192 GLU A CA 1
ATOM 1480 C C . GLU A 1 212 ? 22.101 13.869 101.111 1.00 63.61 192 GLU A C 1
ATOM 1481 O O . GLU A 1 212 ? 21.682 12.947 101.820 1.00 63.82 192 GLU A O 1
ATOM 1487 N N . GLY A 1 213 ? 23.353 14.323 101.183 1.00 62.66 193 GLY A N 1
ATOM 1488 C CA . GLY A 1 213 ? 24.295 13.875 102.215 1.00 61.62 193 GLY A CA 1
ATOM 1489 C C . GLY A 1 213 ? 24.843 12.465 102.059 1.00 61.20 193 GLY A C 1
ATOM 1490 O O . GLY A 1 213 ? 25.145 11.799 103.050 1.00 60.81 193 GLY A O 1
ATOM 1491 N N . TRP A 1 214 ? 24.976 12.008 100.817 1.00 60.54 194 TRP A N 1
ATOM 1492 C CA . TRP A 1 214 ? 25.533 10.686 100.540 1.00 60.25 194 TRP A CA 1
ATOM 1493 C C . TRP A 1 214 ? 27.055 10.677 100.567 1.00 60.22 194 TRP A C 1
ATOM 1494 O O . TRP A 1 214 ? 27.671 9.660 100.904 1.00 60.31 194 TRP A O 1
ATOM 1505 N N . LEU A 1 215 ? 27.659 11.804 100.193 1.00 60.12 195 LEU A N 1
ATOM 1506 C CA . LEU A 1 215 ? 29.118 11.907 100.068 1.00 60.12 195 LEU A CA 1
ATOM 1507 C C . LEU A 1 215 ? 29.596 13.362 100.121 1.00 60.25 195 LEU A C 1
ATOM 1508 O O . LEU A 1 215 ? 28.790 14.295 100.063 1.00 59.79 195 LEU A O 1
ATOM 1513 N N . LYS A 1 216 ? 30.907 13.545 100.237 1.00 60.28 196 LYS A N 1
ATOM 1514 C CA . LYS A 1 216 ? 31.527 14.873 100.170 1.00 60.97 196 LYS A CA 1
ATOM 1515 C C . LYS A 1 216 ? 32.868 14.745 99.467 1.00 60.78 196 LYS A C 1
ATOM 1516 O O . LYS A 1 216 ? 33.434 13.654 99.418 1.00 61.00 196 LYS A O 1
ATOM 1522 N N A ARG A 1 217 ? 33.381 15.857 98.942 0.50 60.56 197 ARG A N 1
ATOM 1523 N N B ARG A 1 217 ? 33.375 15.855 98.938 0.50 60.86 197 ARG A N 1
ATOM 1524 C CA A ARG A 1 217 ? 34.715 15.879 98.339 0.50 60.49 197 ARG A CA 1
ATOM 1525 C CA B ARG A 1 217 ? 34.710 15.885 98.348 0.50 61.09 197 ARG A CA 1
ATOM 1526 C C A ARG A 1 217 ? 35.792 15.696 99.405 0.50 60.69 197 ARG A C 1
ATOM 1527 C C B ARG A 1 217 ? 35.789 15.691 99.412 0.50 61.02 197 ARG A C 1
ATOM 1528 O O A ARG A 1 217 ? 35.706 16.272 100.489 0.50 60.81 197 ARG A O 1
ATOM 1529 O O B ARG A 1 217 ? 35.700 16.254 100.503 0.50 61.12 197 ARG A O 1
ATOM 1544 N N . GLY A 1 218 ? 36.796 14.880 99.092 1.00 60.85 198 GLY A N 1
ATOM 1545 C CA . GLY A 1 218 ? 37.978 14.743 99.942 1.00 60.69 198 GLY A CA 1
ATOM 1546 C C . GLY A 1 218 ? 38.880 15.952 99.747 1.00 60.88 198 GLY A C 1
ATOM 1547 O O . GLY A 1 218 ? 38.614 16.812 98.912 1.00 60.31 198 GLY A O 1
ATOM 1548 N N . SER A 1 219 ? 39.958 16.021 100.516 1.00 61.37 199 SER A N 1
ATOM 1549 C CA . SER A 1 219 ? 40.899 17.136 100.404 1.00 61.42 199 SER A CA 1
ATOM 1550 C C . SER A 1 219 ? 41.645 17.127 99.067 1.00 60.83 199 SER A C 1
ATOM 1551 O O . SER A 1 219 ? 41.916 18.189 98.487 1.00 60.85 199 SER A O 1
ATOM 1554 N N . SER A 1 220 ? 41.959 15.928 98.581 1.00 59.79 200 SER A N 1
ATOM 1555 C CA . SER A 1 220 ? 42.755 15.773 97.372 1.00 59.59 200 SER A CA 1
ATOM 1556 C C . SER A 1 220 ? 41.937 15.944 96.085 1.00 59.54 200 SER A C 1
ATOM 1557 O O . SER A 1 220 ? 40.722 15.759 96.078 1.00 59.24 200 SER A O 1
ATOM 1560 N N . ARG A 1 221 ? 42.631 16.282 95.005 1.00 59.73 201 ARG A N 1
ATOM 1561 C CA . ARG A 1 221 ? 42.028 16.470 93.681 1.00 60.11 201 ARG A CA 1
ATOM 1562 C C . ARG A 1 221 ? 41.230 15.224 93.256 1.00 59.73 201 ARG A C 1
ATOM 1563 O O . ARG A 1 221 ? 41.697 14.124 93.432 1.00 59.24 201 ARG A O 1
ATOM 1571 N N . GLY A 1 222 ? 40.028 15.408 92.707 1.00 59.80 202 GLY A N 1
ATOM 1572 C CA . GLY A 1 222 ? 39.221 14.282 92.196 1.00 59.46 202 GLY A CA 1
ATOM 1573 C C . GLY A 1 222 ? 38.992 13.162 93.201 1.00 59.25 202 GLY A C 1
ATOM 1574 O O . GLY A 1 222 ? 39.007 11.982 92.851 1.00 59.24 202 GLY A O 1
ATOM 1575 N N . GLN A 1 223 ? 38.766 13.540 94.454 1.00 59.12 203 GLN A N 1
ATOM 1576 C CA . GLN A 1 223 ? 38.701 12.584 95.549 1.00 59.15 203 GLN A CA 1
ATOM 1577 C C . GLN A 1 223 ? 37.431 12.753 96.357 1.00 58.96 203 GLN A C 1
ATOM 1578 O O . GLN A 1 223 ? 37.019 13.874 96.653 1.00 58.89 203 GLN A O 1
ATOM 1584 N N . TRP A 1 224 ? 36.823 11.637 96.732 1.00 58.65 204 TRP A N 1
ATOM 1585 C CA . TRP A 1 224 ? 35.543 11.669 97.429 1.00 58.82 204 TRP A CA 1
ATOM 1586 C C . TRP A 1 224 ? 35.595 10.893 98.743 1.00 58.68 204 TRP A C 1
ATOM 1587 O O . TRP A 1 224 ? 36.368 9.950 98.877 1.00 57.89 204 TRP A O 1
ATOM 1598 N N . ILE A 1 225 ? 34.804 11.345 99.716 1.00 58.42 205 ILE A N 1
ATOM 1599 C CA . ILE A 1 225 ? 34.567 10.615 100.961 1.00 58.23 205 ILE A CA 1
ATOM 1600 C C . ILE A 1 225 ? 33.130 10.125 100.893 1.00 58.11 205 ILE A C 1
ATOM 1601 O O . ILE A 1 225 ? 32.209 10.927 100.677 1.00 57.13 205 ILE A O 1
ATOM 1606 N N . HIS A 1 226 ? 32.934 8.824 101.070 1.00 57.62 206 HIS A N 1
ATOM 1607 C CA . HIS A 1 226 ? 31.597 8.233 100.953 1.00 57.51 206 HIS A CA 1
ATOM 1608 C C . HIS A 1 226 ? 30.937 7.978 102.303 1.00 57.34 206 HIS A C 1
ATOM 1609 O O . HIS A 1 226 ? 31.441 7.195 103.121 1.00 57.17 206 HIS A O 1
ATOM 1616 N N . GLY A 1 227 ? 29.802 8.636 102.521 1.00 56.98 207 GLY A N 1
ATOM 1617 C CA . GLY A 1 227 ? 28.983 8.414 103.700 1.00 56.65 207 GLY A CA 1
ATOM 1618 C C . GLY A 1 227 ? 28.312 7.058 103.651 1.00 56.79 207 GLY A C 1
ATOM 1619 O O . GLY A 1 227 ? 28.449 6.326 102.663 1.00 57.02 207 GLY A O 1
ATOM 1620 N N . PRO A 1 228 ? 27.605 6.689 104.730 1.00 56.96 208 PRO A N 1
ATOM 1621 C CA . PRO A 1 228 ? 26.998 5.356 104.813 1.00 56.87 208 PRO A CA 1
ATOM 1622 C C . PRO A 1 228 ? 26.075 4.983 103.645 1.00 57.14 208 PRO A C 1
ATOM 1623 O O . PRO A 1 228 ? 26.077 3.826 103.230 1.00 57.35 208 PRO A O 1
ATOM 1627 N N . GLN A 1 229 ? 25.316 5.942 103.109 1.00 57.75 209 GLN A N 1
ATOM 1628 C CA . GLN A 1 229 ? 24.417 5.655 101.984 1.00 58.23 209 GLN A CA 1
ATOM 1629 C C . GLN A 1 229 ? 25.186 5.289 100.726 1.00 58.27 209 GLN A C 1
ATOM 1630 O O . GLN A 1 229 ? 24.857 4.305 100.068 1.00 58.64 209 GLN A O 1
ATOM 1636 N N . SER A 1 230 ? 26.201 6.082 100.389 1.00 58.19 210 SER A N 1
ATOM 1637 C CA . SER A 1 230 ? 27.012 5.800 99.203 1.00 58.59 210 SER A CA 1
ATOM 1638 C C . SER A 1 230 ? 27.858 4.537 99.351 1.00 58.41 210 SER A C 1
ATOM 1639 O O . SER A 1 230 ? 28.022 3.788 98.390 1.00 58.48 210 SER A O 1
ATOM 1642 N N . ALA A 1 231 ? 28.393 4.308 100.552 1.00 58.34 211 ALA A N 1
ATOM 1643 C CA . ALA A 1 231 ? 29.185 3.113 100.824 1.00 58.46 211 ALA A CA 1
ATOM 1644 C C . ALA A 1 231 ? 28.335 1.854 100.674 1.00 58.67 211 ALA A C 1
ATOM 1645 O O . ALA A 1 231 ? 28.824 0.822 100.219 1.00 58.38 211 ALA A O 1
ATOM 1647 N N . ARG A 1 232 ? 27.057 1.950 101.046 1.00 59.04 212 ARG A N 1
ATOM 1648 C CA . ARG A 1 232 ? 26.136 0.822 100.924 1.00 59.41 212 ARG A CA 1
ATOM 1649 C C . ARG A 1 232 ? 25.957 0.408 99.466 1.00 59.62 212 ARG A C 1
ATOM 1650 O O . ARG A 1 232 ? 25.912 -0.777 99.149 1.00 59.55 212 ARG A O 1
ATOM 1658 N N . ILE A 1 233 ? 25.873 1.401 98.589 1.00 60.28 213 ILE A N 1
ATOM 1659 C CA . ILE A 1 233 ? 25.735 1.174 97.155 1.00 60.92 213 ILE A CA 1
ATOM 1660 C C . ILE A 1 233 ? 26.979 0.487 96.600 1.00 61.16 213 ILE A C 1
ATOM 1661 O O . ILE A 1 233 ? 26.881 -0.500 95.855 1.00 61.04 213 ILE A O 1
ATOM 1666 N N . PHE A 1 234 ? 28.145 1.006 96.982 1.00 61.57 214 PHE A N 1
ATOM 1667 C CA . PHE A 1 234 ? 29.429 0.404 96.613 1.00 62.21 214 PHE A CA 1
ATOM 1668 C C . PHE A 1 234 ? 29.522 -1.051 97.053 1.00 61.89 214 PHE A C 1
ATOM 1669 O O . PHE A 1 234 ? 29.938 -1.912 96.274 1.00 61.84 214 PHE A O 1
ATOM 1677 N N . ARG A 1 235 ? 29.122 -1.320 98.295 1.00 61.92 215 ARG A N 1
ATOM 1678 C CA . ARG A 1 235 ? 29.190 -2.675 98.860 1.00 62.34 215 ARG A CA 1
ATOM 1679 C C . ARG A 1 235 ? 28.099 -3.592 98.295 1.00 61.50 215 ARG A C 1
ATOM 1680 O O . ARG A 1 235 ? 28.238 -4.811 98.325 1.00 61.67 215 ARG A O 1
ATOM 1688 N N . THR A 1 236 ? 27.025 -3.006 97.771 1.00 60.81 216 THR A N 1
ATOM 1689 C CA . THR A 1 236 ? 25.993 -3.787 97.090 1.00 60.25 216 THR A CA 1
ATOM 1690 C C . THR A 1 236 ? 26.484 -4.281 95.725 1.00 59.93 216 THR A C 1
ATOM 1691 O O . THR A 1 236 ? 26.294 -5.447 95.388 1.00 59.42 216 THR A O 1
ATOM 1695 N N . PHE A 1 237 ? 27.112 -3.397 94.948 1.00 59.78 217 PHE A N 1
ATOM 1696 C CA . PHE A 1 237 ? 27.670 -3.784 93.655 1.00 60.09 217 PHE A CA 1
ATOM 1697 C C . PHE A 1 237 ? 28.726 -4.883 93.829 1.00 60.76 217 PHE A C 1
ATOM 1698 O O . PHE A 1 237 ? 28.778 -5.837 93.049 1.00 60.49 217 PHE A O 1
ATOM 1706 N N . GLU A 1 238 ? 29.560 -4.728 94.854 1.00 61.48 218 GLU A N 1
ATOM 1707 C CA . GLU A 1 238 ? 30.605 -5.690 95.189 1.00 63.08 218 GLU A CA 1
ATOM 1708 C C . GLU A 1 238 ? 29.984 -7.058 95.464 1.00 62.71 218 GLU A C 1
ATOM 1709 O O . GLU A 1 238 ? 30.440 -8.057 94.921 1.00 62.76 218 GLU A O 1
ATOM 1715 N N . LYS A 1 239 ? 28.931 -7.080 96.285 1.00 62.90 219 LYS A N 1
ATOM 1716 C CA . LYS A 1 239 ? 28.158 -8.296 96.578 1.00 63.09 219 LYS A CA 1
ATOM 1717 C C . LYS A 1 239 ? 27.597 -8.951 95.311 1.00 62.69 219 LYS A C 1
ATOM 1718 O O . LYS A 1 239 ? 27.692 -10.171 95.151 1.00 62.53 219 LYS A O 1
ATOM 1724 N N . ILE A 1 240 ? 27.024 -8.143 94.417 1.00 62.33 220 ILE A N 1
ATOM 1725 C CA . ILE A 1 240 ? 26.500 -8.644 93.140 1.00 61.97 220 ILE A CA 1
ATOM 1726 C C . ILE A 1 240 ? 27.597 -9.304 92.289 1.00 62.07 220 ILE A C 1
ATOM 1727 O O . ILE A 1 240 ? 27.412 -10.417 91.794 1.00 61.94 220 ILE A O 1
ATOM 1732 N N . VAL A 1 241 ? 28.734 -8.625 92.135 1.00 62.08 221 VAL A N 1
ATOM 1733 C CA . VAL A 1 241 ? 29.861 -9.171 91.370 1.00 62.30 221 VAL A CA 1
ATOM 1734 C C . VAL A 1 241 ? 30.330 -10.503 91.971 1.00 62.78 221 VAL A C 1
ATOM 1735 O O . VAL A 1 241 ? 30.469 -11.489 91.250 1.00 62.65 221 VAL A O 1
ATOM 1739 N N . LEU A 1 242 ? 30.545 -10.530 93.286 1.00 63.43 222 LEU A N 1
ATOM 1740 C CA . LEU A 1 242 ? 30.933 -11.765 93.984 1.00 64.39 222 LEU A CA 1
ATOM 1741 C C . LEU A 1 242 ? 29.957 -12.921 93.749 1.00 64.43 222 LEU A C 1
ATOM 1742 O O . LEU A 1 242 ? 30.363 -14.011 93.343 1.00 64.36 222 LEU A O 1
ATOM 1747 N N . GLU A 1 243 ? 28.674 -12.666 93.993 1.00 64.46 223 GLU A N 1
ATOM 1748 C CA . GLU A 1 243 ? 27.652 -13.718 93.999 1.00 64.85 223 GLU A CA 1
ATOM 1749 C C . GLU A 1 243 ? 27.116 -14.093 92.623 1.00 64.43 223 GLU A C 1
ATOM 1750 O O . GLU A 1 243 ? 26.741 -15.240 92.401 1.00 64.62 223 GLU A O 1
ATOM 1756 N N . GLU A 1 244 ? 27.076 -13.130 91.707 1.00 64.26 224 GLU A N 1
ATOM 1757 C CA . GLU A 1 244 ? 26.498 -13.351 90.377 1.00 64.06 224 GLU A CA 1
ATOM 1758 C C . GLU A 1 244 ? 27.539 -13.679 89.313 1.00 63.71 224 GLU A C 1
ATOM 1759 O O . GLU A 1 244 ? 27.199 -14.183 88.242 1.00 63.75 224 GLU A O 1
ATOM 1765 N N . LEU A 1 245 ? 28.803 -13.391 89.610 1.00 63.28 225 LEU A N 1
ATOM 1766 C CA . LEU A 1 245 ? 29.861 -13.526 88.625 1.00 62.96 225 LEU A CA 1
ATOM 1767 C C . LEU A 1 245 ? 31.051 -14.349 89.136 1.00 62.87 225 LEU A C 1
ATOM 1768 O O . LEU A 1 245 ? 31.355 -15.398 88.571 1.00 62.77 225 LEU A O 1
ATOM 1773 N N . LEU A 1 246 ? 31.701 -13.887 90.206 1.00 62.75 226 LEU A N 1
ATOM 1774 C CA . LEU A 1 246 ? 32.970 -14.475 90.654 1.00 62.78 226 LEU A CA 1
ATOM 1775 C C . LEU A 1 246 ? 32.820 -15.880 91.247 1.00 62.97 226 LEU A C 1
ATOM 1776 O O . LEU A 1 246 ? 33.577 -16.780 90.896 1.00 63.00 226 LEU A O 1
ATOM 1781 N N . GLU A 1 247 ? 31.848 -16.059 92.138 1.00 63.39 227 GLU A N 1
ATOM 1782 C CA . GLU A 1 247 ? 31.546 -17.378 92.706 1.00 64.06 227 GLU A CA 1
ATOM 1783 C C . GLU A 1 247 ? 31.071 -18.406 91.663 1.00 63.57 227 GLU A C 1
ATOM 1784 O O . GLU A 1 247 ? 31.647 -19.491 91.583 1.00 63.58 227 GLU A O 1
ATOM 1790 N N . PRO A 1 248 ? 30.035 -18.074 90.853 1.00 63.23 228 PRO A N 1
ATOM 1791 C CA . PRO A 1 248 ? 29.575 -19.073 89.880 1.00 62.91 228 PRO A CA 1
ATOM 1792 C C . PRO A 1 248 ? 30.643 -19.492 88.869 1.00 62.56 228 PRO A C 1
ATOM 1793 O O . PRO A 1 248 ? 30.630 -20.635 88.411 1.00 62.43 228 PRO A O 1
ATOM 1797 N N . LEU A 1 249 ? 31.555 -18.581 88.533 1.00 61.99 229 LEU A N 1
ATOM 1798 C CA . LEU A 1 249 ? 32.595 -18.873 87.550 1.00 61.66 229 LEU A CA 1
ATOM 1799 C C . LEU A 1 249 ? 33.863 -19.479 88.172 1.00 61.56 229 LEU A C 1
ATOM 1800 O O . LEU A 1 249 ? 34.768 -19.909 87.454 1.00 61.62 229 LEU A O 1
ATOM 1805 N N . GLY A 1 250 ? 33.914 -19.517 89.503 1.00 61.28 230 GLY A N 1
ATOM 1806 C CA . GLY A 1 250 ? 35.005 -20.173 90.227 1.00 60.76 230 GLY A CA 1
ATOM 1807 C C . GLY A 1 250 ? 36.279 -19.353 90.324 1.00 60.47 230 GLY A C 1
ATOM 1808 O O . GLY A 1 250 ? 37.371 -19.889 90.169 1.00 60.47 230 GLY A O 1
ATOM 1809 N N . TYR A 1 251 ? 36.136 -18.051 90.572 1.00 60.05 231 TYR A N 1
ATOM 1810 C CA . TYR A 1 251 ? 37.280 -17.157 90.769 1.00 59.64 231 TYR A CA 1
ATOM 1811 C C . TYR A 1 251 ? 37.711 -17.158 92.230 1.00 59.83 231 TYR A C 1
ATOM 1812 O O . TYR A 1 251 ? 36.872 -17.216 93.128 1.00 60.09 231 TYR A O 1
ATOM 1821 N N . ARG A 1 252 ? 39.018 -17.097 92.465 1.00 59.99 232 ARG A N 1
ATOM 1822 C CA . ARG A 1 252 ? 39.557 -17.132 93.825 1.00 60.15 232 ARG A CA 1
ATOM 1823 C C . ARG A 1 252 ? 40.148 -15.777 94.177 1.00 60.12 232 ARG A C 1
ATOM 1824 O O . ARG A 1 252 ? 40.916 -15.214 93.403 1.00 59.73 232 ARG A O 1
ATOM 1832 N N . GLU A 1 253 ? 39.790 -15.254 95.345 1.00 60.57 233 GLU A N 1
ATOM 1833 C CA . GLU A 1 253 ? 40.321 -13.969 95.774 1.00 61.17 233 GLU A CA 1
ATOM 1834 C C . GLU A 1 253 ? 41.798 -14.037 96.149 1.00 61.52 233 GLU A C 1
ATOM 1835 O O . GLU A 1 253 ? 42.234 -14.971 96.823 1.00 61.07 233 GLU A O 1
ATOM 1849 N N . ILE A 1 255 ? 45.242 -11.014 97.109 1.00 63.27 235 ILE A N 1
ATOM 1850 C CA . ILE A 1 255 ? 45.521 -9.607 97.425 1.00 63.58 235 ILE A CA 1
ATOM 1851 C C . ILE A 1 255 ? 46.747 -9.136 96.642 1.00 63.38 235 ILE A C 1
ATOM 1852 O O . ILE A 1 255 ? 47.857 -9.625 96.870 1.00 63.62 235 ILE A O 1
ATOM 1857 N N . PHE A 1 256 ? 46.515 -8.218 95.701 1.00 63.43 236 PHE A N 1
ATOM 1858 C CA . PHE A 1 256 ? 47.565 -7.612 94.868 1.00 63.21 236 PHE A CA 1
ATOM 1859 C C . PHE A 1 256 ? 48.120 -6.364 95.564 1.00 63.18 236 PHE A C 1
ATOM 1860 O O . PHE A 1 256 ? 47.351 -5.589 96.127 1.00 62.83 236 PHE A O 1
ATOM 1868 N N . PRO A 1 257 ? 49.454 -6.162 95.520 1.00 63.17 237 PRO A N 1
ATOM 1869 C CA . PRO A 1 257 ? 50.084 -4.920 95.992 1.00 63.06 237 PRO A CA 1
ATOM 1870 C C . PRO A 1 257 ? 49.516 -3.681 95.312 1.00 63.22 237 PRO A C 1
ATOM 1871 O O . PRO A 1 257 ? 49.137 -3.745 94.138 1.00 63.10 237 PRO A O 1
ATOM 1875 N N . LYS A 1 258 ? 49.464 -2.564 96.043 1.00 62.88 238 LYS A N 1
ATOM 1876 C CA . LYS A 1 258 ? 48.968 -1.304 95.490 1.00 63.26 238 LYS A CA 1
ATOM 1877 C C . LYS A 1 258 ? 50.075 -0.293 95.169 1.00 63.54 238 LYS A C 1
ATOM 1878 O O . LYS A 1 258 ? 49.880 0.587 94.323 1.00 64.16 238 LYS A O 1
ATOM 1884 N N . LEU A 1 259 ? 51.223 -0.413 95.834 1.00 62.75 239 LEU A N 1
ATOM 1885 C CA . LEU A 1 259 ? 52.377 0.411 95.487 1.00 62.37 239 LEU A CA 1
ATOM 1886 C C . LEU A 1 259 ? 53.131 -0.304 94.374 1.00 62.02 239 LEU A C 1
ATOM 1887 O O . LEU A 1 259 ? 53.658 -1.396 94.582 1.00 61.22 239 LEU A O 1
ATOM 1892 N N . VAL A 1 260 ? 53.182 0.313 93.196 1.00 61.44 240 VAL A N 1
ATOM 1893 C CA . VAL A 1 260 ? 53.770 -0.326 92.031 1.00 60.79 240 VAL A CA 1
ATOM 1894 C C . VAL A 1 260 ? 55.147 0.251 91.717 1.00 61.01 240 VAL A C 1
ATOM 1895 O O . VAL A 1 260 ? 55.295 1.462 91.613 1.00 60.87 240 VAL A O 1
ATOM 1899 N N . THR A 1 261 ? 56.145 -0.629 91.574 1.00 60.79 241 THR A N 1
ATOM 1900 C CA . THR A 1 261 ? 57.532 -0.230 91.303 1.00 61.23 241 THR A CA 1
ATOM 1901 C C . THR A 1 261 ? 57.826 -0.202 89.807 1.00 61.38 241 THR A C 1
ATOM 1902 O O . THR A 1 261 ? 57.090 -0.795 89.016 1.00 61.63 241 THR A O 1
ATOM 1906 N N . TRP A 1 262 ? 58.907 0.470 89.415 1.00 61.58 242 TRP A N 1
ATOM 1907 C CA . TRP A 1 262 ? 59.309 0.497 88.000 1.00 62.17 242 TRP A CA 1
ATOM 1908 C C . TRP A 1 262 ? 59.491 -0.915 87.407 1.00 62.27 242 TRP A C 1
ATOM 1909 O O . TRP A 1 262 ? 59.126 -1.159 86.254 1.00 62.42 242 TRP A O 1
ATOM 1920 N N . GLU A 1 263 ? 60.032 -1.839 88.198 1.00 62.18 243 GLU A N 1
ATOM 1921 C CA . GLU A 1 263 ? 60.219 -3.240 87.759 1.00 62.99 243 GLU A CA 1
ATOM 1922 C C . GLU A 1 263 ? 58.940 -3.832 87.147 1.00 62.18 243 GLU A C 1
ATOM 1923 O O . GLU A 1 263 ? 58.973 -4.400 86.051 1.00 62.03 243 GLU A O 1
ATOM 1929 N N . VAL A 1 264 ? 57.823 -3.680 87.859 1.00 61.70 244 VAL A N 1
ATOM 1930 C CA . VAL A 1 264 ? 56.515 -4.173 87.422 1.00 61.60 244 VAL A CA 1
ATOM 1931 C C . VAL A 1 264 ? 56.071 -3.507 86.110 1.00 62.04 244 VAL A C 1
ATOM 1932 O O . VAL A 1 264 ? 55.716 -4.200 85.153 1.00 62.11 244 VAL A O 1
ATOM 1936 N N . TRP A 1 265 ? 56.102 -2.175 86.066 1.00 61.87 245 TRP A N 1
ATOM 1937 C CA . TRP A 1 265 ? 55.641 -1.432 84.884 1.00 62.48 245 TRP A CA 1
ATOM 1938 C C . TRP A 1 265 ? 56.522 -1.606 83.640 1.00 63.48 245 TRP A C 1
ATOM 1939 O O . TRP A 1 265 ? 56.040 -1.466 82.511 1.00 63.01 245 TRP A O 1
ATOM 1958 N N . LYS A 1 267 ? 57.957 -4.552 82.954 1.00 65.61 247 LYS A N 1
ATOM 1959 C CA . LYS A 1 267 ? 57.524 -5.872 82.488 1.00 65.15 247 LYS A CA 1
ATOM 1960 C C . LYS A 1 267 ? 56.124 -5.826 81.863 1.00 64.55 247 LYS A C 1
ATOM 1961 O O . LYS A 1 267 ? 55.844 -6.557 80.917 1.00 64.43 247 LYS A O 1
ATOM 1967 N N . SER A 1 268 ? 55.262 -4.958 82.387 1.00 63.96 248 SER A N 1
ATOM 1968 C CA . SER A 1 268 ? 53.897 -4.812 81.869 1.00 63.71 248 SER A CA 1
ATOM 1969 C C . SER A 1 268 ? 53.787 -3.899 80.646 1.00 63.48 248 SER A C 1
ATOM 1970 O O . SER A 1 268 ? 52.734 -3.849 80.007 1.00 63.54 248 SER A O 1
ATOM 1973 N N . GLY A 1 269 ? 54.863 -3.184 80.322 1.00 63.20 249 GLY A N 1
ATOM 1974 C CA . GLY A 1 269 ? 54.859 -2.251 79.190 1.00 62.78 249 GLY A CA 1
ATOM 1975 C C . GLY A 1 269 ? 54.375 -0.839 79.515 1.00 62.74 249 GLY A C 1
ATOM 1976 O O . GLY A 1 269 ? 54.453 0.054 78.674 1.00 62.73 249 GLY A O 1
ATOM 1977 N N . HIS A 1 270 ? 53.879 -0.624 80.730 1.00 62.64 250 HIS A N 1
ATOM 1978 C CA . HIS A 1 270 ? 53.434 0.718 81.144 1.00 62.91 250 HIS A CA 1
ATOM 1979 C C . HIS A 1 270 ? 54.566 1.756 81.185 1.00 62.62 250 HIS A C 1
ATOM 1980 O O . HIS A 1 270 ? 54.325 2.943 81.004 1.00 62.37 250 HIS A O 1
ATOM 1987 N N . ALA A 1 271 ? 55.796 1.293 81.402 1.00 62.53 251 ALA A N 1
ATOM 1988 C CA . ALA A 1 271 ? 56.982 2.157 81.406 1.00 62.50 251 ALA A CA 1
ATOM 1989 C C . ALA A 1 271 ? 57.274 2.811 80.045 1.00 62.59 251 ALA A C 1
ATOM 1990 O O . ALA A 1 271 ? 58.138 3.689 79.936 1.00 62.51 251 ALA A O 1
ATOM 1992 N N . LYS A 1 272 ? 56.566 2.372 79.009 1.00 62.62 252 LYS A N 1
ATOM 1993 C CA . LYS A 1 272 ? 56.707 2.961 77.684 1.00 63.22 252 LYS A CA 1
ATOM 1994 C C . LYS A 1 272 ? 56.001 4.315 77.556 1.00 62.45 252 LYS A C 1
ATOM 1995 O O . LYS A 1 272 ? 56.368 5.104 76.691 1.00 62.55 252 LYS A O 1
ATOM 2001 N N . GLY A 1 273 ? 54.996 4.585 78.392 1.00 62.25 253 GLY A N 1
ATOM 2002 C CA . GLY A 1 273 ? 54.238 5.841 78.253 1.00 61.65 253 GLY A CA 1
ATOM 2003 C C . GLY A 1 273 ? 53.180 6.244 79.271 1.00 61.79 253 GLY A C 1
ATOM 2004 O O . GLY A 1 273 ? 52.418 7.185 79.019 1.00 61.88 253 GLY A O 1
ATOM 2005 N N . VAL A 1 274 ? 53.125 5.578 80.422 1.00 61.54 254 VAL A N 1
ATOM 2006 C CA . VAL A 1 274 ? 52.067 5.866 81.402 1.00 61.66 254 VAL A CA 1
ATOM 2007 C C . VAL A 1 274 ? 52.306 7.157 82.207 1.00 61.23 254 VAL A C 1
ATOM 2008 O O . VAL A 1 274 ? 51.415 7.630 82.910 1.00 61.20 254 VAL A O 1
ATOM 2012 N N . TYR A 1 275 ? 53.508 7.719 82.087 1.00 60.68 255 TYR A N 1
ATOM 2013 C CA . TYR A 1 275 ? 53.974 8.832 82.937 1.00 60.50 255 TYR A CA 1
ATOM 2014 C C . TYR A 1 275 ? 53.021 10.027 83.187 1.00 60.20 255 TYR A C 1
ATOM 2015 O O . TYR A 1 275 ? 52.933 10.504 84.319 1.00 60.12 255 TYR A O 1
ATOM 2024 N N . PRO A 1 276 ? 52.328 10.536 82.143 1.00 60.04 256 PRO A N 1
ATOM 2025 C CA . PRO A 1 276 ? 51.471 11.716 82.398 1.00 60.16 256 PRO A CA 1
ATOM 2026 C C . PRO A 1 276 ? 50.318 11.518 83.400 1.00 60.47 256 PRO A C 1
ATOM 2027 O O . PRO A 1 276 ? 49.784 12.502 83.899 1.00 60.61 256 PRO A O 1
ATOM 2031 N N . GLU A 1 277 ? 49.942 10.276 83.704 1.00 61.11 257 GLU A N 1
ATOM 2032 C CA . GLU A 1 277 ? 48.735 10.032 84.519 1.00 61.94 257 GLU A CA 1
ATOM 2033 C C . GLU A 1 277 ? 49.033 9.479 85.900 1.00 61.01 257 GLU A C 1
ATOM 2034 O O . GLU A 1 277 ? 48.118 9.227 86.682 1.00 60.73 257 GLU A O 1
ATOM 2040 N N . ILE A 1 278 ? 50.307 9.272 86.196 1.00 60.38 258 ILE A N 1
ATOM 2041 C CA . ILE A 1 278 ? 50.688 8.572 87.415 1.00 59.95 258 ILE A CA 1
ATOM 2042 C C . ILE A 1 278 ? 50.765 9.497 88.618 1.00 59.41 258 ILE A C 1
ATOM 2043 O O . ILE A 1 278 ? 51.197 10.647 88.493 1.00 58.98 258 ILE A O 1
ATOM 2048 N N . TYR A 1 279 ? 50.307 9.001 89.769 1.00 58.80 259 TYR A N 1
ATOM 2049 C CA . TYR A 1 279 ? 50.628 9.610 91.058 1.00 58.68 259 TYR A CA 1
ATOM 2050 C C . TYR A 1 279 ? 51.900 8.951 91.617 1.00 58.94 259 TYR A C 1
ATOM 2051 O O . TYR A 1 279 ? 51.880 7.804 92.094 1.00 58.49 259 TYR A O 1
ATOM 2060 N N . TYR A 1 280 ? 53.005 9.687 91.540 1.00 59.05 260 TYR A N 1
ATOM 2061 C CA . TYR A 1 280 ? 54.332 9.153 91.859 1.00 58.94 260 TYR A CA 1
ATOM 2062 C C . TYR A 1 280 ? 54.529 9.001 93.357 1.00 59.09 260 TYR A C 1
ATOM 2063 O O . TYR A 1 280 ? 54.017 9.794 94.138 1.00 58.71 260 TYR A O 1
ATOM 2072 N N . VAL A 1 281 ? 55.280 7.976 93.745 1.00 59.44 261 VAL A N 1
ATOM 2073 C CA . VAL A 1 281 ? 55.534 7.689 95.146 1.00 59.70 261 VAL A CA 1
ATOM 2074 C C . VAL A 1 281 ? 57.030 7.755 95.460 1.00 59.95 261 VAL A C 1
ATOM 2075 O O . VAL A 1 281 ? 57.835 7.082 94.820 1.00 59.78 261 VAL A O 1
ATOM 2079 N N . CYS A 1 282 ? 57.388 8.579 96.443 1.00 60.34 262 CYS A N 1
ATOM 2080 C CA . CYS A 1 282 ? 58.771 8.692 96.900 1.00 60.66 262 CYS A CA 1
ATOM 2081 C C . CYS A 1 282 ? 58.878 8.363 98.382 1.00 60.77 262 CYS A C 1
ATOM 2082 O O . CYS A 1 282 ? 58.157 8.938 99.192 1.00 60.85 262 CYS A O 1
ATOM 2085 N N . PRO A 1 283 ? 59.786 7.437 98.744 1.00 61.10 263 PRO A N 1
ATOM 2086 C CA . PRO A 1 283 ? 60.121 7.217 100.147 1.00 61.30 263 PRO A CA 1
ATOM 2087 C C . PRO A 1 283 ? 60.972 8.385 100.664 1.00 61.64 263 PRO A C 1
ATOM 2088 O O . PRO A 1 283 ? 61.503 9.158 99.858 1.00 61.33 263 PRO A O 1
ATOM 2092 N N . PRO A 1 284 ? 61.116 8.512 101.998 1.00 61.96 264 PRO A N 1
ATOM 2093 C CA . PRO A 1 284 ? 62.053 9.520 102.498 1.00 62.52 264 PRO A CA 1
ATOM 2094 C C . PRO A 1 284 ? 63.481 9.072 102.196 1.00 63.47 264 PRO A C 1
ATOM 2095 O O . PRO A 1 284 ? 63.718 7.867 102.041 1.00 63.18 264 PRO A O 1
ATOM 2099 N N . GLN A 1 285 ? 64.420 10.012 102.080 1.00 64.28 265 GLN A N 1
ATOM 2100 C CA . GLN A 1 285 ? 65.812 9.619 101.830 1.00 65.89 265 GLN A CA 1
ATOM 2101 C C . GLN A 1 285 ? 66.382 8.813 103.001 1.00 66.10 265 GLN A C 1
ATOM 2102 O O . GLN A 1 285 ? 67.207 7.931 102.797 1.00 66.50 265 GLN A O 1
ATOM 2108 N N . THR A 1 286 ? 65.911 9.117 104.211 1.00 66.59 266 THR A N 1
ATOM 2109 C CA . THR A 1 286 ? 66.257 8.376 105.428 1.00 66.94 266 THR A CA 1
ATOM 2110 C C . THR A 1 286 ? 65.150 8.501 106.483 1.00 66.96 266 THR A C 1
ATOM 2111 O O . THR A 1 286 ? 64.353 9.441 106.437 1.00 66.66 266 THR A O 1
ATOM 2115 N N . ARG A 1 287 ? 65.108 7.550 107.418 1.00 67.30 267 ARG A N 1
ATOM 2116 C CA . ARG A 1 287 ? 64.186 7.593 108.564 1.00 68.07 267 ARG A CA 1
ATOM 2117 C C . ARG A 1 287 ? 64.748 8.396 109.729 1.00 67.83 267 ARG A C 1
ATOM 2118 O O . ARG A 1 287 ? 64.051 8.624 110.724 1.00 67.76 267 ARG A O 1
ATOM 2126 N N . ASP A 1 288 ? 66.014 8.795 109.618 1.00 67.66 268 ASP A N 1
ATOM 2127 C CA . ASP A 1 288 ? 66.672 9.603 110.647 1.00 67.45 268 ASP A CA 1
ATOM 2128 C C . ASP A 1 288 ? 65.844 10.849 110.996 1.00 67.26 268 ASP A C 1
ATOM 2129 O O . ASP A 1 288 ? 65.704 11.750 110.168 1.00 67.03 268 ASP A O 1
ATOM 2134 N N . PRO A 1 289 ? 65.294 10.899 112.228 1.00 67.06 269 PRO A N 1
ATOM 2135 C CA . PRO A 1 289 ? 64.448 12.016 112.638 1.00 66.92 269 PRO A CA 1
ATOM 2136 C C . PRO A 1 289 ? 65.191 13.355 112.720 1.00 66.54 269 PRO A C 1
ATOM 2137 O O . PRO A 1 289 ? 64.560 14.410 112.624 1.00 66.56 269 PRO A O 1
ATOM 2141 N N . ASP A 1 290 ? 66.512 13.305 112.895 1.00 65.97 270 ASP A N 1
ATOM 2142 C CA . ASP A 1 290 ? 67.354 14.503 112.878 1.00 65.44 270 ASP A CA 1
ATOM 2143 C C . ASP A 1 290 ? 67.340 15.152 111.498 1.00 64.80 270 ASP A C 1
ATOM 2144 O O . ASP A 1 290 ? 67.440 16.371 111.370 1.00 64.51 270 ASP A O 1
ATOM 2149 N N . TYR A 1 291 ? 67.225 14.317 110.471 1.00 64.09 271 TYR A N 1
ATOM 2150 C CA . TYR A 1 291 ? 67.175 14.764 109.085 1.00 63.60 271 TYR A CA 1
ATOM 2151 C C . TYR A 1 291 ? 65.863 15.499 108.776 1.00 63.05 271 TYR A C 1
ATOM 2152 O O . TYR A 1 291 ? 65.823 16.349 107.889 1.00 62.81 271 TYR A O 1
ATOM 2161 N N . TRP A 1 292 ? 64.811 15.171 109.529 1.00 62.55 272 TRP A N 1
ATOM 2162 C CA . TRP A 1 292 ? 63.469 15.721 109.328 1.00 62.17 272 TRP A CA 1
ATOM 2163 C C . TRP A 1 292 ? 63.099 16.804 110.341 1.00 62.27 272 TRP A C 1
ATOM 2164 O O . TRP A 1 292 ? 62.029 17.426 110.247 1.00 62.38 272 TRP A O 1
ATOM 2175 N N . GLU A 1 293 ? 63.989 17.041 111.302 1.00 62.09 273 GLU A N 1
ATOM 2176 C CA . GLU A 1 293 ? 63.736 18.024 112.355 1.00 61.90 273 GLU A CA 1
ATOM 2177 C C . GLU A 1 293 ? 63.479 19.424 111.796 1.00 61.54 273 GLU A C 1
ATOM 2178 O O . GLU A 1 293 ? 62.569 20.121 112.259 1.00 61.72 273 GLU A O 1
ATOM 2184 N N . GLU A 1 294 ? 64.272 19.824 110.804 1.00 61.16 274 GLU A N 1
ATOM 2185 C CA . GLU A 1 294 ? 64.125 21.127 110.153 1.00 61.25 274 GLU A CA 1
ATOM 2186 C C . GLU A 1 294 ? 62.737 21.320 109.520 1.00 60.78 274 GLU A C 1
ATOM 2187 O O . GLU A 1 294 ? 62.184 22.414 109.556 1.00 60.54 274 GLU A O 1
ATOM 2193 N N . VAL A 1 295 ? 62.194 20.255 108.937 1.00 60.47 275 VAL A N 1
ATOM 2194 C CA . VAL A 1 295 ? 60.859 20.292 108.325 1.00 60.07 275 VAL A CA 1
ATOM 2195 C C . VAL A 1 295 ? 59.785 20.448 109.402 1.00 59.92 275 VAL A C 1
ATOM 2196 O O . VAL A 1 295 ? 58.915 21.321 109.301 1.00 60.10 275 VAL A O 1
ATOM 2200 N N . ALA A 1 296 ? 59.867 19.612 110.436 1.00 59.82 276 ALA A N 1
ATOM 2201 C CA . ALA A 1 296 ? 58.918 19.636 111.549 1.00 59.78 276 ALA A CA 1
ATOM 2202 C C . ALA A 1 296 ? 58.941 20.962 112.290 1.00 59.69 276 ALA A C 1
ATOM 2203 O O . ALA A 1 296 ? 57.887 21.501 112.606 1.00 59.58 276 ALA A O 1
ATOM 2205 N N . ASP A 1 297 ? 60.141 21.479 112.558 1.00 59.93 277 ASP A N 1
ATOM 2206 C CA . ASP A 1 297 ? 60.314 22.765 113.248 1.00 60.03 277 ASP A CA 1
ATOM 2207 C C . ASP A 1 297 ? 59.755 23.911 112.411 1.00 60.02 277 ASP A C 1
ATOM 2208 O O . ASP A 1 297 ? 59.134 24.825 112.946 1.00 59.74 277 ASP A O 1
ATOM 2213 N N . TYR A 1 298 ? 59.990 23.859 111.098 1.00 60.13 278 TYR A N 1
ATOM 2214 C CA . TYR A 1 298 ? 59.451 24.866 110.180 1.00 60.16 278 TYR A CA 1
ATOM 2215 C C . TYR A 1 298 ? 57.929 24.900 110.279 1.00 59.72 278 TYR A C 1
ATOM 2216 O O . TYR A 1 298 ? 57.345 25.969 110.411 1.00 59.73 278 TYR A O 1
ATOM 2225 N N . TYR A 1 299 ? 57.300 23.726 110.214 1.00 59.50 279 TYR A N 1
ATOM 2226 C CA . TYR A 1 299 ? 55.850 23.636 110.316 1.00 59.14 279 TYR A CA 1
ATOM 2227 C C . TYR A 1 299 ? 55.325 24.162 111.657 1.00 58.77 279 TYR A C 1
ATOM 2228 O O . TYR A 1 299 ? 54.398 24.962 111.682 1.00 58.57 279 TYR A O 1
ATOM 2237 N N . LYS A 1 300 ? 55.916 23.708 112.760 1.00 58.67 280 LYS A N 1
ATOM 2238 C CA . LYS A 1 300 ? 55.460 24.091 114.108 1.00 58.63 280 LYS A CA 1
ATOM 2239 C C . LYS A 1 300 ? 55.470 25.596 114.358 1.00 58.39 280 LYS A C 1
ATOM 2240 O O . LYS A 1 300 ? 54.632 26.116 115.104 1.00 58.34 280 LYS A O 1
ATOM 2246 N N . VAL A 1 301 ? 56.404 26.297 113.725 1.00 58.29 281 VAL A N 1
ATOM 2247 C CA . VAL A 1 301 ? 56.528 27.743 113.916 1.00 58.39 281 VAL A CA 1
ATOM 2248 C C . VAL A 1 301 ? 55.626 28.547 112.965 1.00 58.36 281 VAL A C 1
ATOM 2249 O O . VAL A 1 301 ? 54.955 29.476 113.396 1.00 58.32 281 VAL A O 1
ATOM 2253 N N . THR A 1 302 ? 55.604 28.167 111.687 1.00 58.58 282 THR A N 1
ATOM 2254 C CA . THR A 1 302 ? 54.868 28.900 110.641 1.00 58.44 282 THR A CA 1
ATOM 2255 C C . THR A 1 302 ? 53.431 28.417 110.432 1.00 58.79 282 THR A C 1
ATOM 2256 O O . THR A 1 302 ? 52.587 29.172 109.950 1.00 58.67 282 THR A O 1
ATOM 2260 N N . HIS A 1 303 ? 53.169 27.160 110.793 1.00 59.34 283 HIS A N 1
ATOM 2261 C CA . HIS A 1 303 ? 51.922 26.443 110.448 1.00 60.15 283 HIS A CA 1
ATOM 2262 C C . HIS A 1 303 ? 51.710 26.307 108.931 1.00 60.76 283 HIS A C 1
ATOM 2263 O O . HIS A 1 303 ? 50.577 26.302 108.437 1.00 61.04 283 HIS A O 1
ATOM 2270 N N . GLU A 1 304 ? 52.830 26.212 108.221 1.00 60.98 284 GLU A N 1
ATOM 2271 C CA . GLU A 1 304 ? 52.874 25.966 106.795 1.00 61.78 284 GLU A CA 1
ATOM 2272 C C . GLU A 1 304 ? 53.866 24.832 106.590 1.00 61.57 284 GLU A C 1
ATOM 2273 O O . GLU A 1 304 ? 55.021 24.924 107.025 1.00 61.75 284 GLU A O 1
ATOM 2279 N N . VAL A 1 305 ? 53.417 23.747 105.967 1.00 61.62 285 VAL A N 1
ATOM 2280 C CA . VAL A 1 305 ? 54.323 22.642 105.670 1.00 61.47 285 VAL A CA 1
ATOM 2281 C C . VAL A 1 305 ? 55.209 23.004 104.471 1.00 61.35 285 VAL A C 1
ATOM 2282 O O . VAL A 1 305 ? 54.700 23.446 103.438 1.00 61.48 285 VAL A O 1
ATOM 2286 N N . PRO A 1 306 ? 56.543 22.857 104.630 1.00 60.96 286 PRO A N 1
ATOM 2287 C CA . PRO A 1 306 ? 57.497 23.350 103.639 1.00 60.92 286 PRO A CA 1
ATOM 2288 C C . PRO A 1 306 ? 57.690 22.378 102.479 1.00 60.87 286 PRO A C 1
ATOM 2289 O O . PRO A 1 306 ? 58.660 21.613 102.464 1.00 61.18 286 PRO A O 1
ATOM 2293 N N . THR A 1 307 ? 56.780 22.419 101.508 1.00 60.89 287 THR A N 1
ATOM 2294 C CA . THR A 1 307 ? 56.743 21.395 100.450 1.00 60.85 287 THR A CA 1
ATOM 2295 C C . THR A 1 307 ? 57.971 21.422 99.528 1.00 61.14 287 THR A C 1
ATOM 2296 O O . THR A 1 307 ? 58.370 20.387 98.993 1.00 60.97 287 THR A O 1
ATOM 2300 N N . LYS A 1 308 ? 58.560 22.604 99.343 1.00 61.25 288 LYS A N 1
ATOM 2301 C CA . LYS A 1 308 ? 59.783 22.747 98.548 1.00 61.71 288 LYS A CA 1
ATOM 2302 C C . LYS A 1 308 ? 60.955 22.021 99.211 1.00 61.57 288 LYS A C 1
ATOM 2303 O O . LYS A 1 308 ? 61.657 21.245 98.556 1.00 61.73 288 LYS A O 1
ATOM 2309 N N . LEU A 1 309 ? 61.151 22.258 100.508 1.00 61.42 289 LEU A N 1
ATOM 2310 C CA . LEU A 1 309 ? 62.194 21.567 101.278 1.00 61.63 289 LEU A CA 1
ATOM 2311 C C . LEU A 1 309 ? 61.950 20.059 101.373 1.00 61.50 289 LEU A C 1
ATOM 2312 O O . LEU A 1 309 ? 62.894 19.263 101.287 1.00 61.87 289 LEU A O 1
ATOM 2317 N N . ILE A 1 310 ? 60.691 19.669 101.560 1.00 61.22 290 ILE A N 1
ATOM 2318 C CA . ILE A 1 310 ? 60.335 18.254 101.611 1.00 61.43 290 ILE A CA 1
ATOM 2319 C C . ILE A 1 310 ? 60.709 17.538 100.307 1.00 61.53 290 ILE A C 1
ATOM 2320 O O . ILE A 1 310 ? 61.207 16.412 100.337 1.00 61.60 290 ILE A O 1
ATOM 2325 N N . LYS A 1 311 ? 60.508 18.205 99.173 1.00 61.84 291 LYS A N 1
ATOM 2326 C CA . LYS A 1 311 ? 60.851 17.605 97.883 1.00 62.20 291 LYS A CA 1
ATOM 2327 C C . LYS A 1 311 ? 62.350 17.301 97.733 1.00 62.37 291 LYS A C 1
ATOM 2328 O O . LYS A 1 311 ? 62.723 16.278 97.158 1.00 62.23 291 LYS A O 1
ATOM 2334 N N . GLU A 1 312 ? 63.201 18.175 98.266 1.00 62.61 292 GLU A N 1
ATOM 2335 C CA . GLU A 1 312 ? 64.650 17.931 98.254 1.00 63.20 292 GLU A CA 1
ATOM 2336 C C . GLU A 1 312 ? 65.022 16.744 99.138 1.00 62.65 292 GLU A C 1
ATOM 2337 O O . GLU A 1 312 ? 65.992 16.039 98.859 1.00 63.06 292 GLU A O 1
ATOM 2343 N N . LYS A 1 313 ? 64.240 16.530 100.196 1.00 62.28 293 LYS A N 1
ATOM 2344 C CA . LYS A 1 313 ? 64.535 15.527 101.220 1.00 61.81 293 LYS A CA 1
ATOM 2345 C C . LYS A 1 313 ? 63.930 14.149 100.954 1.00 61.87 293 LYS A C 1
ATOM 2346 O O . LYS A 1 313 ? 64.230 13.192 101.671 1.00 62.00 293 LYS A O 1
ATOM 2352 N N . ILE A 1 314 ? 63.070 14.042 99.943 1.00 61.69 294 ILE A N 1
ATOM 2353 C CA . ILE A 1 314 ? 62.543 12.738 99.546 1.00 61.30 294 ILE A CA 1
ATOM 2354 C C . ILE A 1 314 ? 63.406 12.130 98.440 1.00 61.71 294 ILE A C 1
ATOM 2355 O O . ILE A 1 314 ? 64.071 12.851 97.691 1.00 61.65 294 ILE A O 1
ATOM 2360 N N . ALA A 1 315 ? 63.404 10.805 98.362 1.00 61.52 295 ALA A N 1
ATOM 2361 C CA . ALA A 1 315 ? 64.157 10.096 97.340 1.00 62.26 295 ALA A CA 1
ATOM 2362 C C . ALA A 1 315 ? 63.489 10.268 95.982 1.00 62.49 295 ALA A C 1
ATOM 2363 O O . ALA A 1 315 ? 62.377 10.805 95.885 1.00 62.66 295 ALA A O 1
ATOM 2365 N N . GLU A 1 316 ? 64.184 9.829 94.938 1.00 62.51 296 GLU A N 1
ATOM 2366 C CA . GLU A 1 316 ? 63.605 9.728 93.605 1.00 63.01 296 GLU A CA 1
ATOM 2367 C C . GLU A 1 316 ? 62.434 8.745 93.644 1.00 62.86 296 GLU A C 1
ATOM 2368 O O . GLU A 1 316 ? 62.447 7.802 94.444 1.00 63.05 296 GLU A O 1
ATOM 2374 N N . PRO A 1 317 ? 61.414 8.960 92.797 1.00 62.63 297 PRO A N 1
ATOM 2375 C CA . PRO A 1 317 ? 60.271 8.049 92.868 1.00 62.47 297 PRO A CA 1
ATOM 2376 C C . PRO A 1 317 ? 60.665 6.600 92.576 1.00 62.04 297 PRO A C 1
ATOM 2377 O O . PRO A 1 317 ? 61.485 6.340 91.688 1.00 61.89 297 PRO A O 1
ATOM 2381 N N . ILE A 1 318 ? 60.107 5.679 93.353 1.00 61.54 298 ILE A N 1
ATOM 2382 C CA . ILE A 1 318 ? 60.361 4.244 93.178 1.00 61.61 298 ILE A CA 1
ATOM 2383 C C . ILE A 1 318 ? 59.317 3.626 92.254 1.00 61.30 298 ILE A C 1
ATOM 2384 O O . ILE A 1 318 ? 59.426 2.477 91.846 1.00 61.57 298 ILE A O 1
ATOM 2389 N N . GLY A 1 319 ? 58.313 4.421 91.916 1.00 61.10 299 GLY A N 1
ATOM 2390 C CA . GLY A 1 319 ? 57.202 3.967 91.104 1.00 60.83 299 GLY A CA 1
ATOM 2391 C C . GLY A 1 319 ? 56.034 4.890 91.369 1.00 60.86 299 GLY A C 1
ATOM 2392 O O . GLY A 1 319 ? 56.211 6.105 91.529 1.00 60.34 299 GLY A O 1
ATOM 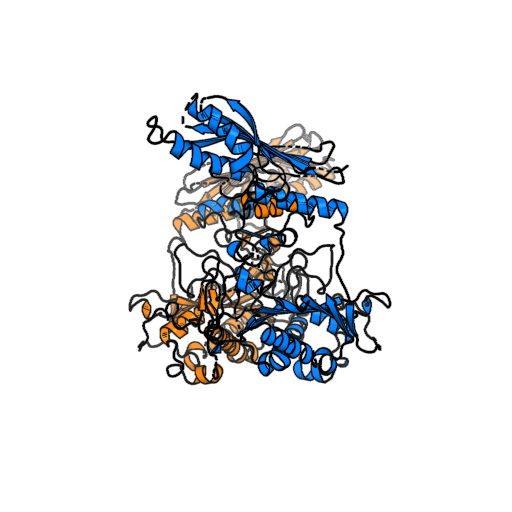2393 N N . GLY A 1 320 ? 54.843 4.314 91.446 1.00 60.81 300 GLY A N 1
ATOM 2394 C CA . GLY A 1 320 ? 53.638 5.104 91.621 1.00 61.52 300 GLY A CA 1
ATOM 2395 C C . GLY A 1 320 ? 52.533 4.267 92.215 1.00 62.07 300 GLY A C 1
ATOM 2396 O O . GLY A 1 320 ? 52.695 3.049 92.403 1.00 61.50 300 GLY A O 1
ATOM 2413 N N . CYS A 1 322 ? 48.873 2.352 92.412 1.00 62.54 302 CYS A N 1
ATOM 2414 C CA . CYS A 1 322 ? 48.143 1.433 91.536 1.00 62.28 302 CYS A CA 1
ATOM 2415 C C . CYS A 1 322 ? 47.438 2.119 90.365 1.00 62.45 302 CYS A C 1
ATOM 2416 O O . CYS A 1 322 ? 46.584 3.005 90.560 1.00 61.55 302 CYS A O 1
ATOM 2419 N N . TYR A 1 323 ? 47.813 1.729 89.150 1.00 62.26 303 TYR A N 1
ATOM 2420 C CA . TYR A 1 323 ? 47.231 2.347 87.963 1.00 62.28 303 TYR A CA 1
ATOM 2421 C C . TYR A 1 323 ? 46.242 1.417 87.253 1.00 62.04 303 TYR A C 1
ATOM 2422 O O . TYR A 1 323 ? 45.075 1.772 87.074 1.00 62.09 303 TYR A O 1
ATOM 2431 N N . ALA A 1 324 ? 46.719 0.242 86.843 1.00 61.11 304 ALA A N 1
ATOM 2432 C CA . ALA A 1 324 ? 45.892 -0.745 86.132 1.00 60.72 304 ALA A CA 1
ATOM 2433 C C . ALA A 1 324 ? 45.474 -1.914 87.031 1.00 60.49 304 ALA A C 1
ATOM 2434 O O . ALA A 1 324 ? 44.667 -2.763 86.635 1.00 60.66 304 ALA A O 1
ATOM 2436 N N . GLN A 1 325 ? 46.042 -1.944 88.236 1.00 60.40 305 GLN A N 1
ATOM 2437 C CA . GLN A 1 325 ? 45.742 -2.932 89.278 1.00 60.43 305 GLN A CA 1
ATOM 2438 C C . GLN A 1 325 ? 46.270 -4.350 89.046 1.00 60.48 305 GLN A C 1
ATOM 2439 O O . GLN A 1 325 ? 46.761 -4.976 89.989 1.00 61.12 305 GLN A O 1
ATOM 2445 N N . CYS A 1 326 ? 46.174 -4.862 87.821 1.00 60.86 306 CYS A N 1
ATOM 2446 C CA . CYS A 1 326 ? 46.654 -6.243 87.530 1.00 61.76 306 CYS A CA 1
ATOM 2447 C C . CYS A 1 326 ? 48.182 -6.430 87.419 1.00 61.32 306 CYS A C 1
ATOM 2448 O O . CYS A 1 326 ? 48.696 -7.487 87.821 1.00 61.71 306 CYS A O 1
ATOM 2451 N N . PRO A 1 327 ? 48.920 -5.433 86.873 1.00 61.32 307 PRO A N 1
ATOM 2452 C CA . PRO A 1 327 ? 50.383 -5.627 86.751 1.00 61.51 307 PRO A CA 1
ATOM 2453 C C . PRO A 1 327 ? 51.122 -6.152 88.015 1.00 61.61 307 PRO A C 1
ATOM 2454 O O . PRO A 1 327 ? 51.931 -7.081 87.884 1.00 61.90 307 PRO A O 1
ATOM 2458 N N . PRO A 1 328 ? 50.855 -5.584 89.224 1.00 61.78 308 PRO A N 1
ATOM 2459 C CA . PRO A 1 328 ? 51.581 -6.104 90.395 1.00 62.00 308 PRO A CA 1
ATOM 2460 C C . PRO A 1 328 ? 51.282 -7.555 90.773 1.00 62.34 308 PRO A C 1
ATOM 2461 O O . PRO A 1 328 ? 52.114 -8.184 91.434 1.00 62.99 308 PRO A O 1
ATOM 2465 N N . PHE A 1 329 ? 50.122 -8.080 90.368 1.00 62.45 309 PHE A N 1
ATOM 2466 C CA . PHE A 1 329 ? 49.825 -9.506 90.539 1.00 62.47 309 PHE A CA 1
ATOM 2467 C C . PHE A 1 329 ? 50.855 -10.382 89.835 1.00 62.21 309 PHE A C 1
ATOM 2468 O O . PHE A 1 329 ? 51.222 -11.456 90.330 1.00 62.25 309 PHE A O 1
ATOM 2476 N N . TRP A 1 330 ? 51.298 -9.943 88.662 1.00 61.70 310 TRP A N 1
ATOM 2477 C CA . TRP A 1 330 ? 52.129 -10.789 87.798 1.00 61.54 310 TRP A CA 1
ATOM 2478 C C . TRP A 1 330 ? 53.491 -11.166 88.386 1.00 61.77 310 TRP A C 1
ATOM 2479 O O . TRP A 1 330 ? 54.124 -12.137 87.942 1.00 62.10 310 TRP A O 1
ATOM 2498 N N . TYR A 1 332 ? 53.667 -12.493 91.194 1.00 61.06 312 TYR A N 1
ATOM 2499 C CA . TYR A 1 332 ? 53.347 -13.793 91.815 1.00 61.12 312 TYR A CA 1
ATOM 2500 C C . TYR A 1 332 ? 53.707 -14.978 90.919 1.00 60.68 312 TYR A C 1
ATOM 2501 O O . TYR A 1 332 ? 54.122 -16.039 91.410 1.00 60.87 312 TYR A O 1
ATOM 2510 N N . VAL A 1 333 ? 53.536 -14.810 89.612 1.00 60.07 313 VAL A N 1
ATOM 2511 C CA . VAL A 1 333 ? 53.817 -15.911 88.665 1.00 59.78 313 VAL A CA 1
ATOM 2512 C C . VAL A 1 333 ? 55.086 -15.719 87.818 1.00 59.36 313 VAL A C 1
ATOM 2513 O O . VAL A 1 333 ? 55.471 -16.617 87.064 1.00 59.45 313 VAL A O 1
ATOM 2517 N N . ALA A 1 334 ? 55.726 -14.555 87.940 1.00 59.11 314 ALA A N 1
ATOM 2518 C CA . ALA A 1 334 ? 56.913 -14.221 87.142 1.00 59.09 314 ALA A CA 1
ATOM 2519 C C . ALA A 1 334 ? 58.013 -15.280 87.273 1.00 59.03 314 ALA A C 1
ATOM 2520 O O . ALA A 1 334 ? 58.317 -15.728 88.377 1.00 59.16 314 ALA A O 1
ATOM 2522 N N . GLY A 1 335 ? 58.579 -15.687 86.136 1.00 59.31 315 GLY A N 1
ATOM 2523 C CA . GLY A 1 335 ? 59.665 -16.669 86.093 1.00 59.02 315 GLY A CA 1
ATOM 2524 C C . GLY A 1 335 ? 59.239 -18.110 86.328 1.00 59.55 315 GLY A C 1
ATOM 2525 O O . GLY A 1 335 ? 60.068 -19.022 86.284 1.00 59.22 315 GLY A O 1
ATOM 2526 N N . GLU A 1 336 ? 57.948 -18.319 86.575 1.00 59.50 316 GLU A N 1
ATOM 2527 C CA . GLU A 1 336 ? 57.443 -19.638 86.953 1.00 59.39 316 GLU A CA 1
ATOM 2528 C C . GLU A 1 336 ? 56.871 -20.370 85.753 1.00 59.26 316 GLU A C 1
ATOM 2529 O O . GLU A 1 336 ? 56.530 -19.749 84.734 1.00 59.08 316 GLU A O 1
ATOM 2535 N N . THR A 1 337 ? 56.769 -21.688 85.895 1.00 58.31 317 THR A N 1
ATOM 2536 C CA . THR A 1 337 ? 56.114 -22.548 84.924 1.00 57.99 317 THR A CA 1
ATOM 2537 C C . THR A 1 337 ? 54.878 -23.162 85.584 1.00 58.42 317 THR A C 1
ATOM 2538 O O . THR A 1 337 ? 54.968 -23.741 86.668 1.00 58.28 317 THR A O 1
ATOM 2542 N N . LEU A 1 338 ? 53.728 -23.031 84.930 1.00 58.88 318 LEU A N 1
ATOM 2543 C CA . LEU A 1 338 ? 52.477 -23.564 85.462 1.00 59.34 318 LEU A CA 1
ATOM 2544 C C . LEU A 1 338 ? 52.230 -24.990 84.966 1.00 59.83 318 LEU A C 1
ATOM 2545 O O . LEU A 1 338 ? 52.305 -25.243 83.757 1.00 59.10 318 LEU A O 1
ATOM 2550 N N . PRO A 1 339 ? 51.941 -25.932 85.895 1.00 60.90 319 PRO A N 1
ATOM 2551 C CA . PRO A 1 339 ? 51.517 -27.267 85.464 1.00 61.47 319 PRO A CA 1
ATOM 2552 C C . PRO A 1 339 ? 50.179 -27.154 84.740 1.00 62.33 319 PRO A C 1
ATOM 2553 O O . PRO A 1 339 ? 49.364 -26.301 85.086 1.00 62.29 319 PRO A O 1
ATOM 2557 N N . ASN A 1 340 ? 49.963 -27.996 83.736 1.00 63.49 320 ASN A N 1
ATOM 2558 C CA . ASN A 1 340 ? 48.753 -27.904 82.916 1.00 64.45 320 ASN A CA 1
ATOM 2559 C C . ASN A 1 340 ? 47.458 -28.136 83.682 1.00 64.53 320 ASN A C 1
ATOM 2560 O O . ASN A 1 340 ? 46.400 -27.671 83.267 1.00 64.77 320 ASN A O 1
ATOM 2565 N N . GLU A 1 341 ? 47.555 -28.852 84.800 1.00 64.74 321 GLU A N 1
ATOM 2566 C CA . GLU A 1 341 ? 46.434 -29.032 85.719 1.00 65.14 321 GLU A CA 1
ATOM 2567 C C . GLU A 1 341 ? 45.952 -27.716 86.366 1.00 64.75 321 GLU A C 1
ATOM 2568 O O . GLU A 1 341 ? 44.808 -27.638 86.811 1.00 64.82 321 GLU A O 1
ATOM 2574 N N . GLU A 1 342 ? 46.818 -26.700 86.414 1.00 64.35 322 GLU A N 1
ATOM 2575 C CA . GLU A 1 342 ? 46.510 -25.430 87.108 1.00 64.43 322 GLU A CA 1
ATOM 2576 C C . GLU A 1 342 ? 45.727 -24.398 86.297 1.00 63.85 322 GLU A C 1
ATOM 2577 O O . GLU A 1 342 ? 45.210 -23.428 86.867 1.00 64.27 322 GLU A O 1
ATOM 2583 N N . ILE A 1 343 ? 45.658 -24.580 84.980 1.00 63.14 323 ILE A N 1
ATOM 2584 C CA . ILE A 1 343 ? 44.999 -23.595 84.110 1.00 62.40 323 ILE A CA 1
ATOM 2585 C C . ILE A 1 343 ? 43.565 -24.006 83.739 1.00 62.19 323 ILE A C 1
ATOM 2586 O O . ILE A 1 343 ? 43.268 -25.199 83.674 1.00 62.12 323 ILE A O 1
ATOM 2591 N N . PRO A 1 344 ? 42.663 -23.022 83.532 1.00 61.87 324 PRO A N 1
ATOM 2592 C CA . PRO A 1 344 ? 42.883 -21.578 83.673 1.00 61.77 324 PRO A CA 1
ATOM 2593 C C . PRO A 1 344 ? 43.021 -21.119 85.125 1.00 61.51 324 PRO A C 1
ATOM 2594 O O . PRO A 1 344 ? 42.327 -21.632 86.012 1.00 62.00 324 PRO A O 1
ATOM 2598 N N . VAL A 1 345 ? 43.934 -20.179 85.357 1.00 60.71 325 VAL A N 1
ATOM 2599 C CA . VAL A 1 345 ? 44.083 -19.544 86.654 1.00 60.10 325 VAL A CA 1
ATOM 2600 C C . VAL A 1 345 ? 43.116 -18.368 86.656 1.00 59.79 325 VAL A C 1
ATOM 2601 O O . VAL A 1 345 ? 43.184 -17.507 85.778 1.00 59.62 325 VAL A O 1
ATOM 2605 N N . LYS A 1 346 ? 42.225 -18.338 87.643 1.00 59.35 326 LYS A N 1
ATOM 2606 C CA . LYS A 1 346 ? 41.133 -17.374 87.683 1.00 59.52 326 LYS A CA 1
ATOM 2607 C C . LYS A 1 346 ? 41.062 -16.718 89.058 1.00 59.40 326 LYS A C 1
ATOM 2608 O O . LYS A 1 346 ? 40.630 -17.338 90.033 1.00 59.35 326 LYS A O 1
ATOM 2614 N N . VAL A 1 347 ? 41.513 -15.465 89.129 1.00 58.90 327 VAL A N 1
ATOM 2615 C CA . VAL A 1 347 ? 41.666 -14.765 90.406 1.00 58.84 327 VAL A CA 1
ATOM 2616 C C . VAL A 1 347 ? 41.093 -13.346 90.350 1.00 58.91 327 VAL A C 1
ATOM 2617 O O . VAL A 1 347 ? 40.884 -12.794 89.263 1.00 58.26 327 VAL A O 1
ATOM 2621 N N . PHE A 1 348 ? 40.807 -12.772 91.517 1.00 58.61 328 PHE A N 1
ATOM 2622 C CA . PHE A 1 348 ? 40.415 -11.364 91.580 1.00 59.01 328 PHE A CA 1
ATOM 2623 C C . PHE A 1 348 ? 40.997 -10.663 92.795 1.00 59.27 328 PHE A C 1
ATOM 2624 O O . PHE A 1 348 ? 41.384 -11.299 93.769 1.00 59.13 328 PHE A O 1
ATOM 2632 N N . ASP A 1 349 ? 41.033 -9.340 92.720 1.00 60.27 329 ASP A N 1
ATOM 2633 C CA . ASP A 1 349 ? 41.494 -8.500 93.806 1.00 60.93 329 ASP A CA 1
ATOM 2634 C C . ASP A 1 349 ? 40.544 -7.326 93.985 1.00 61.83 329 ASP A C 1
ATOM 2635 O O . ASP A 1 349 ? 40.083 -6.732 93.014 1.00 61.59 329 ASP A O 1
ATOM 2640 N N . ARG A 1 350 ? 40.269 -6.994 95.239 1.00 62.84 330 ARG A N 1
ATOM 2641 C CA . ARG A 1 350 ? 39.526 -5.796 95.573 1.00 64.24 330 ARG A CA 1
ATOM 2642 C C . ARG A 1 350 ? 40.023 -5.262 96.904 1.00 64.41 330 ARG A C 1
ATOM 2643 O O . ARG A 1 350 ? 39.239 -5.000 97.802 1.00 65.27 330 ARG A O 1
ATOM 2651 N N . SER A 1 351 ? 41.337 -5.089 97.013 1.00 64.52 331 SER A N 1
ATOM 2652 C CA . SER A 1 351 ? 41.972 -4.763 98.284 1.00 64.31 331 SER A CA 1
ATOM 2653 C C . SER A 1 351 ? 42.372 -3.297 98.445 1.00 64.16 331 SER A C 1
ATOM 2654 O O . SER A 1 351 ? 43.021 -2.944 99.427 1.00 64.16 331 SER A O 1
ATOM 2657 N N . GLY A 1 352 ? 42.001 -2.440 97.496 1.00 63.82 332 GLY A N 1
ATOM 2658 C CA . GLY A 1 352 ? 42.358 -1.033 97.620 1.00 63.28 332 GLY A CA 1
ATOM 2659 C C . GLY A 1 352 ? 42.109 -0.134 96.435 1.00 63.12 332 GLY A C 1
ATOM 2660 O O . GLY A 1 352 ? 41.339 -0.468 95.529 1.00 63.37 332 GLY A O 1
ATOM 2661 N N . THR A 1 353 ? 42.788 1.012 96.451 1.00 62.60 333 THR A N 1
ATOM 2662 C CA . THR A 1 353 ? 42.493 2.122 95.555 1.00 61.99 333 THR A CA 1
ATOM 2663 C C . THR A 1 353 ? 43.448 2.207 94.370 1.00 61.65 333 THR A C 1
ATOM 2664 O O . THR A 1 353 ? 44.627 1.857 94.476 1.00 61.81 333 THR A O 1
ATOM 2668 N N . SER A 1 354 ? 42.905 2.655 93.241 1.00 61.00 334 SER A N 1
ATOM 2669 C CA . SER A 1 354 ? 43.668 3.004 92.050 1.00 60.35 334 SER A CA 1
ATOM 2670 C C . SER A 1 354 ? 43.751 4.517 91.953 1.00 60.32 334 SER A C 1
ATOM 2671 O O . SER A 1 354 ? 42.822 5.223 92.348 1.00 60.34 334 SER A O 1
ATOM 2674 N N . HIS A 1 355 ? 44.863 5.026 91.441 1.00 60.05 335 HIS A N 1
ATOM 2675 C CA . HIS A 1 355 ? 45.052 6.476 91.400 1.00 59.95 335 HIS A CA 1
ATOM 2676 C C . HIS A 1 355 ? 45.500 6.903 90.034 1.00 60.01 335 HIS A C 1
ATOM 2677 O O . HIS A 1 355 ? 46.297 6.231 89.394 1.00 59.76 335 HIS A O 1
ATOM 2684 N N . ARG A 1 356 ? 44.979 8.031 89.590 1.00 60.11 336 ARG A N 1
ATOM 2685 C CA . ARG A 1 356 ? 45.165 8.428 88.223 1.00 61.10 336 ARG A CA 1
ATOM 2686 C C . ARG A 1 356 ? 45.008 9.950 88.154 1.00 60.93 336 ARG A C 1
ATOM 2687 O O . ARG A 1 356 ? 44.081 10.477 88.736 1.00 60.82 336 ARG A O 1
ATOM 2695 N N . TYR A 1 357 ? 45.902 10.643 87.450 1.00 61.29 337 TYR A N 1
ATOM 2696 C CA . TYR A 1 357 ? 45.788 12.093 87.310 1.00 62.19 337 TYR A CA 1
ATOM 2697 C C . TYR A 1 357 ? 44.929 12.426 86.079 1.00 63.17 337 TYR A C 1
ATOM 2698 O O . TYR A 1 357 ? 45.425 12.462 84.945 1.00 62.83 337 TYR A O 1
ATOM 2707 N N . GLU A 1 358 ? 43.637 12.630 86.307 1.00 64.39 338 GLU A N 1
ATOM 2708 C CA . GLU A 1 358 ? 42.690 12.865 85.206 1.00 66.28 338 GLU A CA 1
ATOM 2709 C C . GLU A 1 358 ? 42.817 14.239 84.568 1.00 67.20 338 GLU A C 1
ATOM 2710 O O . GLU A 1 358 ? 43.210 15.210 85.221 1.00 66.82 338 GLU A O 1
ATOM 2716 N N . SER A 1 359 ? 42.480 14.299 83.281 1.00 69.01 339 SER A N 1
ATOM 2717 C CA . SER A 1 359 ? 42.476 15.540 82.521 1.00 70.85 339 SER A CA 1
ATOM 2718 C C . SER A 1 359 ? 41.211 16.328 82.822 1.00 71.73 339 SER A C 1
ATOM 2719 O O . SER A 1 359 ? 40.394 15.915 83.657 1.00 72.28 339 SER A O 1
ATOM 2722 N N . GLY A 1 360 ? 41.067 17.469 82.153 1.00 72.29 340 GLY A N 1
ATOM 2723 C CA . GLY A 1 360 ? 39.971 18.395 82.418 1.00 72.86 340 GLY A CA 1
ATOM 2724 C C . GLY A 1 360 ? 40.105 19.015 83.794 1.00 73.22 340 GLY A C 1
ATOM 2725 O O . GLY A 1 360 ? 41.183 19.000 84.404 1.00 73.72 340 GLY A O 1
ATOM 2726 N N . GLY A 1 361 ? 39.003 19.558 84.284 1.00 73.30 341 GLY A N 1
ATOM 2727 C CA . GLY A 1 361 ? 38.960 20.144 85.612 1.00 73.28 341 GLY A CA 1
ATOM 2728 C C . GLY A 1 361 ? 38.006 19.372 86.492 1.00 73.17 341 GLY A C 1
ATOM 2729 O O . GLY A 1 361 ? 38.155 18.168 86.669 1.00 73.61 341 GLY A O 1
ATOM 2730 N N . ILE A 1 362 ? 37.006 20.072 87.009 1.00 72.91 342 ILE A N 1
ATOM 2731 C CA . ILE A 1 362 ? 36.047 19.527 87.973 1.00 72.55 342 ILE A CA 1
ATOM 2732 C C . ILE A 1 362 ? 35.087 18.494 87.361 1.00 71.38 342 ILE A C 1
ATOM 2733 O O . ILE A 1 362 ? 34.407 18.773 86.370 1.00 71.67 342 ILE A O 1
ATOM 2738 N N . HIS A 1 363 ? 35.056 17.303 87.959 1.00 69.98 343 HIS A N 1
ATOM 2739 C CA . HIS A 1 363 ? 34.146 16.224 87.550 1.00 68.33 343 HIS A CA 1
ATOM 2740 C C . HIS A 1 363 ? 33.359 15.690 88.748 1.00 67.11 343 HIS A C 1
ATOM 2741 O O . HIS A 1 363 ? 33.696 15.970 89.900 1.00 66.47 343 HIS A O 1
ATOM 2748 N N . GLY A 1 364 ? 32.325 14.903 88.466 1.00 65.92 344 GLY A N 1
ATOM 2749 C CA . GLY A 1 364 ? 31.641 14.129 89.494 1.00 65.09 344 GLY A CA 1
ATOM 2750 C C . GLY A 1 364 ? 32.327 12.780 89.672 1.00 64.77 344 GLY A C 1
ATOM 2751 O O . GLY A 1 364 ? 33.455 12.577 89.206 1.00 64.18 344 GLY A O 1
ATOM 2752 N N . ILE A 1 365 ? 31.645 11.843 90.324 1.00 64.48 345 ILE A N 1
ATOM 2753 C CA . ILE A 1 365 ? 32.252 10.537 90.610 1.00 64.78 345 ILE A CA 1
ATOM 2754 C C . ILE A 1 365 ? 32.490 9.691 89.349 1.00 64.62 345 ILE A C 1
ATOM 2755 O O . ILE A 1 365 ? 33.148 8.664 89.417 1.00 64.29 345 ILE A O 1
ATOM 2760 N N . GLU A 1 366 ? 31.969 10.142 88.207 1.00 64.66 346 GLU A N 1
ATOM 2761 C CA . GLU A 1 366 ? 32.174 9.443 86.937 1.00 64.95 346 GLU A CA 1
ATOM 2762 C C . GLU A 1 366 ? 33.627 9.515 86.455 1.00 64.86 346 GLU A C 1
ATOM 2763 O O . GLU A 1 366 ? 34.040 8.707 85.627 1.00 65.16 346 GLU A O 1
ATOM 2769 N N . ARG A 1 367 ? 34.386 10.482 86.978 1.00 64.30 347 ARG A N 1
ATOM 2770 C CA . ARG A 1 367 ? 35.770 10.702 86.572 1.00 63.82 347 ARG A CA 1
ATOM 2771 C C . ARG A 1 367 ? 36.594 11.270 87.730 1.00 63.06 347 ARG A C 1
ATOM 2772 O O . ARG A 1 367 ? 36.720 12.489 87.882 1.00 63.19 347 ARG A O 1
ATOM 2780 N N . VAL A 1 368 ? 37.155 10.371 88.533 1.00 61.84 348 VAL A N 1
ATOM 2781 C CA . VAL A 1 368 ? 37.872 10.722 89.762 1.00 61.10 348 VAL A CA 1
ATOM 2782 C C . VAL A 1 368 ? 39.373 10.371 89.668 1.00 60.92 348 VAL A C 1
ATOM 2783 O O . VAL A 1 368 ? 39.785 9.635 88.775 1.00 60.75 348 VAL A O 1
ATOM 2787 N N . ASP A 1 369 ? 40.178 10.913 90.580 1.00 60.82 349 ASP A N 1
ATOM 2788 C CA . ASP A 1 369 ? 41.610 10.610 90.641 1.00 61.11 349 ASP A CA 1
ATOM 2789 C C . ASP A 1 369 ? 41.916 9.457 91.601 1.00 61.14 349 ASP A C 1
ATOM 2790 O O . ASP A 1 369 ? 43.034 8.982 91.652 1.00 61.02 349 ASP A O 1
ATOM 2795 N N . GLU A 1 370 ? 40.924 9.046 92.386 1.00 61.36 350 GLU A N 1
ATOM 2796 C CA . GLU A 1 370 ? 41.075 7.932 93.310 1.00 61.34 350 GLU A CA 1
ATOM 2797 C C . GLU A 1 370 ? 39.813 7.079 93.245 1.00 60.79 350 GLU A C 1
ATOM 2798 O O . GLU A 1 370 ? 38.745 7.523 93.676 1.00 60.08 350 GLU A O 1
ATOM 2804 N N . PHE A 1 371 ? 39.929 5.864 92.717 1.00 60.07 351 PHE A N 1
ATOM 2805 C CA . PHE A 1 371 ? 38.751 5.003 92.574 1.00 60.02 351 PHE A CA 1
ATOM 2806 C C . PHE A 1 371 ? 38.908 3.590 93.128 1.00 60.12 351 PHE A C 1
ATOM 2807 O O . PHE A 1 371 ? 40.012 3.160 93.485 1.00 59.80 351 PHE A O 1
ATOM 2815 N N . HIS A 1 372 ? 37.788 2.877 93.204 1.00 59.98 352 HIS A N 1
ATOM 2816 C CA . HIS A 1 372 ? 37.767 1.543 93.781 1.00 59.67 352 HIS A CA 1
ATOM 2817 C C . HIS A 1 372 ? 37.289 0.536 92.751 1.00 59.64 352 HIS A C 1
ATOM 2818 O O . HIS A 1 372 ? 36.142 0.588 92.294 1.00 59.56 352 HIS A O 1
ATOM 2825 N N . ARG A 1 373 ? 38.183 -0.388 92.408 1.00 59.28 353 ARG A N 1
ATOM 2826 C CA . ARG A 1 373 ? 37.945 -1.370 91.371 1.00 58.86 353 ARG A CA 1
ATOM 2827 C C . ARG A 1 373 ? 38.189 -2.789 91.875 1.00 58.70 353 ARG A C 1
ATOM 2828 O O . ARG A 1 373 ? 39.100 -3.031 92.669 1.00 59.10 353 ARG A O 1
ATOM 2836 N N . ILE A 1 374 ? 37.347 -3.711 91.417 1.00 58.46 354 ILE A N 1
ATOM 2837 C CA . ILE A 1 374 ? 37.572 -5.142 91.565 1.00 58.13 354 ILE A CA 1
ATOM 2838 C C . ILE A 1 374 ? 38.235 -5.552 90.271 1.00 58.18 354 ILE A C 1
ATOM 2839 O O . ILE A 1 374 ? 37.639 -5.397 89.204 1.00 58.34 354 ILE A O 1
ATOM 2844 N N . GLU A 1 375 ? 39.476 -6.030 90.357 1.00 57.67 355 GLU A N 1
ATOM 2845 C CA . GLU A 1 375 ? 40.225 -6.410 89.166 1.00 57.92 355 GLU A CA 1
ATOM 2846 C C . GLU A 1 375 ? 40.181 -7.921 89.020 1.00 57.72 355 GLU A C 1
ATOM 2847 O O . GLU A 1 375 ? 40.532 -8.646 89.939 1.00 57.81 355 GLU A O 1
ATOM 2853 N N . ILE A 1 376 ? 39.725 -8.372 87.859 1.00 57.54 356 ILE A N 1
ATOM 2854 C CA . ILE A 1 376 ? 39.545 -9.786 87.572 1.00 57.44 356 ILE A CA 1
ATOM 2855 C C . ILE A 1 376 ? 40.559 -10.191 86.509 1.00 57.41 356 ILE A C 1
ATOM 2856 O O . ILE A 1 376 ? 40.668 -9.529 85.478 1.00 57.48 356 ILE A O 1
ATOM 2861 N N . VAL A 1 377 ? 41.306 -11.264 86.771 1.00 57.13 357 VAL A N 1
ATOM 2862 C CA . VAL A 1 377 ? 42.394 -11.697 85.898 1.00 57.15 357 VAL A CA 1
ATOM 2863 C C . VAL A 1 377 ? 42.290 -13.205 85.635 1.00 57.42 357 VAL A C 1
ATOM 2864 O O . VAL A 1 377 ? 42.083 -13.987 86.563 1.00 57.52 357 VAL A O 1
ATOM 2868 N N . TRP A 1 378 ? 42.456 -13.612 84.379 1.00 57.09 358 TRP A N 1
ATOM 2869 C CA . TRP A 1 378 ? 42.531 -15.030 84.048 1.00 56.66 358 TRP A CA 1
ATOM 2870 C C . TRP A 1 378 ? 43.694 -15.339 83.114 1.00 56.91 358 TRP A C 1
ATOM 2871 O O . TRP A 1 378 ? 44.040 -14.530 82.252 1.00 56.67 358 TRP A O 1
ATOM 2882 N N . ILE A 1 379 ? 44.296 -16.510 83.321 1.00 56.67 359 ILE A N 1
ATOM 2883 C CA . ILE A 1 379 ? 45.470 -16.962 82.574 1.00 56.80 359 ILE A CA 1
ATOM 2884 C C . ILE A 1 379 ? 45.214 -18.398 82.114 1.00 56.58 359 ILE A C 1
ATOM 2885 O O . ILE A 1 379 ? 44.744 -19.220 82.895 1.00 56.37 359 ILE A O 1
ATOM 2890 N N . GLY A 1 380 ? 45.518 -18.682 80.853 1.00 56.52 360 GLY A N 1
ATOM 2891 C CA . GLY A 1 380 ? 45.367 -20.023 80.289 1.00 57.14 360 GLY A CA 1
ATOM 2892 C C . GLY A 1 380 ? 45.846 -20.043 78.852 1.00 57.40 360 GLY A C 1
ATOM 2893 O O . GLY A 1 380 ? 46.497 -19.093 78.405 1.00 57.48 360 GLY A O 1
ATOM 2894 N N . THR A 1 381 ? 45.543 -21.125 78.132 1.00 57.53 361 THR A N 1
ATOM 2895 C CA . THR A 1 381 ? 45.741 -21.161 76.685 1.00 57.62 361 THR A CA 1
ATOM 2896 C C . THR A 1 381 ? 44.846 -20.107 76.018 1.00 58.01 361 THR A C 1
ATOM 2897 O O . THR A 1 381 ? 43.879 -19.638 76.625 1.00 57.99 361 THR A O 1
ATOM 2901 N N . LYS A 1 382 ? 45.182 -19.743 74.780 1.00 58.14 362 LYS A N 1
ATOM 2902 C CA . LYS A 1 382 ? 44.384 -18.828 73.967 1.00 58.83 362 LYS A CA 1
ATOM 2903 C C . LYS A 1 382 ? 42.895 -19.156 74.055 1.00 58.84 362 LYS A C 1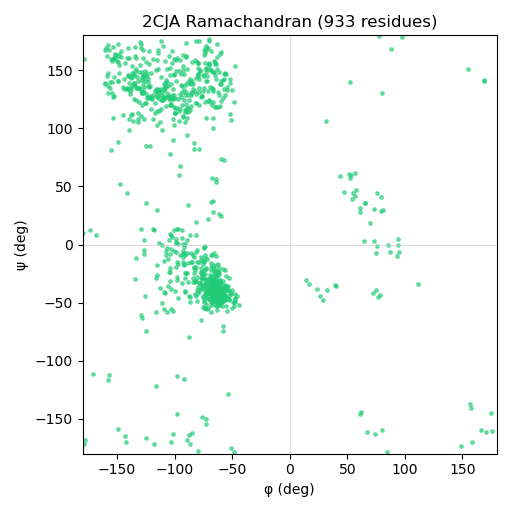
ATOM 2904 O O . LYS A 1 382 ? 42.082 -18.298 74.364 1.00 58.50 362 LYS A O 1
ATOM 2910 N N . GLU A 1 383 ? 42.566 -20.418 73.804 1.00 59.19 363 GLU A N 1
ATOM 2911 C CA . GLU A 1 383 ? 41.188 -20.893 73.790 1.00 59.62 363 GLU A CA 1
ATOM 2912 C C . GLU A 1 383 ? 40.452 -20.753 75.132 1.00 59.14 363 GLU A C 1
ATOM 2913 O O . GLU A 1 383 ? 39.278 -20.388 75.155 1.00 58.48 363 GLU A O 1
ATOM 2919 N N . GLU A 1 384 ? 41.135 -21.049 76.239 1.00 59.20 364 GLU A N 1
ATOM 2920 C CA . GLU A 1 384 ? 40.545 -20.900 77.573 1.00 59.39 364 GLU A CA 1
ATOM 2921 C C . GLU A 1 384 ? 40.329 -19.424 77.933 1.00 59.44 364 GLU A C 1
ATOM 2922 O O . GLU A 1 384 ? 39.360 -19.075 78.612 1.00 59.02 364 GLU A O 1
ATOM 2928 N N . VAL A 1 385 ? 41.239 -18.568 77.478 1.00 59.48 365 VAL A N 1
ATOM 2929 C CA . VAL A 1 385 ? 41.155 -17.135 77.756 1.00 60.06 365 VAL A CA 1
ATOM 2930 C C . VAL A 1 385 ? 39.941 -16.539 77.053 1.00 60.25 365 VAL A C 1
ATOM 2931 O O . VAL A 1 385 ? 39.186 -15.774 77.661 1.00 60.35 365 VAL A O 1
ATOM 2935 N N . LEU A 1 386 ? 39.742 -16.921 75.791 1.00 60.73 366 LEU A N 1
ATOM 2936 C CA . LEU A 1 386 ? 38.565 -16.496 75.024 1.00 61.20 366 LEU A CA 1
ATOM 2937 C C . LEU A 1 386 ? 37.270 -17.029 75.637 1.00 61.35 366 LEU A C 1
ATOM 2938 O O . LEU A 1 386 ? 36.278 -16.303 75.715 1.00 61.26 366 LEU A O 1
ATOM 2943 N N . LYS A 1 387 ? 37.294 -18.289 76.078 1.00 61.56 367 LYS A N 1
ATOM 2944 C CA . LYS A 1 387 ? 36.146 -18.908 76.750 1.00 61.97 367 LYS A CA 1
ATOM 2945 C C . LYS A 1 387 ? 35.790 -18.153 78.033 1.00 61.91 367 LYS A C 1
ATOM 2946 O O . LYS A 1 387 ? 34.618 -17.844 78.271 1.00 61.67 367 LYS A O 1
ATOM 2952 N N . CYS A 1 388 ? 36.806 -17.852 78.843 1.00 61.79 368 CYS A N 1
ATOM 2953 C CA . CYS A 1 388 ? 36.620 -17.113 80.093 1.00 62.06 368 CYS A CA 1
ATOM 2954 C C . CYS A 1 388 ? 35.990 -15.738 79.875 1.00 61.79 368 CYS A C 1
ATOM 2955 O O . CYS A 1 388 ? 35.140 -15.322 80.655 1.00 61.72 368 CYS A O 1
ATOM 2958 N N . ALA A 1 389 ? 36.410 -15.045 78.817 1.00 61.59 369 ALA A N 1
ATOM 2959 C CA . ALA A 1 389 ? 35.843 -13.743 78.456 1.00 61.51 369 ALA A CA 1
ATOM 2960 C C . ALA A 1 389 ? 34.341 -13.842 78.174 1.00 61.56 369 ALA A C 1
ATOM 2961 O O . ALA A 1 389 ? 33.560 -13.046 78.698 1.00 61.08 369 ALA A O 1
ATOM 2963 N N . GLU A 1 390 ? 33.945 -14.832 77.370 1.00 61.79 370 GLU A N 1
ATOM 2964 C CA . GLU A 1 390 ? 32.527 -15.059 77.066 1.00 62.30 370 GLU A CA 1
ATOM 2965 C C . GLU A 1 390 ? 31.690 -15.377 78.310 1.00 61.96 370 GLU A C 1
ATOM 2966 O O . GLU A 1 390 ? 30.560 -14.892 78.441 1.00 61.91 370 GLU A O 1
ATOM 2972 N N . GLU A 1 391 ? 32.253 -16.178 79.215 1.00 61.61 371 GLU A N 1
ATOM 2973 C CA . GLU A 1 391 ? 31.646 -16.449 80.518 1.00 61.55 371 GLU A CA 1
ATOM 2974 C C . GLU A 1 391 ? 31.352 -15.137 81.249 1.00 61.34 371 GLU A C 1
ATOM 2975 O O . GLU A 1 391 ? 30.259 -14.947 81.781 1.00 61.16 371 GLU A O 1
ATOM 2981 N N . LEU A 1 392 ? 32.335 -14.237 81.263 1.00 61.28 372 LEU A N 1
ATOM 2982 C CA . LEU A 1 392 ? 32.184 -12.922 81.895 1.00 61.51 372 LEU A CA 1
ATOM 2983 C C . LEU A 1 392 ? 31.129 -12.060 81.214 1.00 61.18 372 LEU A C 1
ATOM 2984 O O . LEU A 1 392 ? 30.295 -11.469 81.896 1.00 61.27 372 LEU A O 1
ATOM 2989 N N . HIS A 1 393 ? 31.164 -11.996 79.880 1.00 61.32 373 HIS A N 1
ATOM 2990 C CA . HIS A 1 393 ? 30.157 -11.260 79.095 1.00 61.38 373 HIS A CA 1
ATOM 2991 C C . HIS A 1 393 ? 28.740 -11.740 79.395 1.00 61.47 373 HIS A C 1
ATOM 2992 O O . HIS A 1 393 ? 27.819 -10.930 79.483 1.00 61.39 373 HIS A O 1
ATOM 2999 N N . ASP A 1 394 ? 28.578 -13.055 79.546 1.00 61.71 374 ASP A N 1
ATOM 3000 C CA . ASP A 1 394 ? 27.290 -13.648 79.910 1.00 62.14 374 ASP A CA 1
ATOM 3001 C C . ASP A 1 394 ? 26.800 -13.152 81.268 1.00 61.90 374 ASP A C 1
ATOM 3002 O O . ASP A 1 394 ? 25.627 -12.814 81.415 1.00 61.63 374 ASP A O 1
ATOM 3007 N N . ARG A 1 395 ? 27.700 -13.104 82.250 1.00 61.95 375 ARG A N 1
ATOM 3008 C CA . ARG A 1 395 ? 27.335 -12.695 83.610 1.00 62.06 375 ARG A CA 1
ATOM 3009 C C . ARG A 1 395 ? 27.073 -11.196 83.727 1.00 62.01 375 ARG A C 1
ATOM 3010 O O . ARG A 1 395 ? 26.149 -10.786 84.433 1.00 61.90 375 ARG A O 1
ATOM 3018 N N . TYR A 1 396 ? 27.882 -10.386 83.043 1.00 61.90 376 TYR A N 1
ATOM 3019 C CA . TYR A 1 396 ? 27.663 -8.938 83.009 1.00 62.17 376 TYR A CA 1
ATOM 3020 C C . TYR A 1 396 ? 26.293 -8.617 82.419 1.00 62.86 376 TYR A C 1
ATOM 3021 O O . TYR A 1 396 ? 25.543 -7.828 82.986 1.00 62.59 376 TYR A O 1
ATOM 3038 N N . HIS A 1 398 ? 23.595 -10.488 82.320 1.00 63.91 378 HIS A N 1
ATOM 3039 C CA . HIS A 1 398 ? 22.593 -10.843 83.326 1.00 63.37 378 HIS A CA 1
ATOM 3040 C C . HIS A 1 398 ? 22.493 -9.777 84.419 1.00 62.88 378 HIS A C 1
ATOM 3041 O O . HIS A 1 398 ? 21.390 -9.393 84.810 1.00 62.73 378 HIS A O 1
ATOM 3048 N N . ILE A 1 399 ? 23.645 -9.296 84.894 1.00 62.18 379 ILE A N 1
ATOM 3049 C CA . ILE A 1 399 ? 23.691 -8.246 85.918 1.00 61.58 379 ILE A CA 1
ATOM 3050 C C . ILE A 1 399 ? 23.045 -6.936 85.438 1.00 61.27 379 ILE A C 1
ATOM 3051 O O . ILE A 1 399 ? 22.238 -6.337 86.156 1.00 61.30 379 ILE A O 1
ATOM 3056 N N . PHE A 1 400 ? 23.388 -6.506 84.224 1.00 60.86 380 PHE A N 1
ATOM 3057 C CA . PHE A 1 400 ? 22.929 -5.209 83.712 1.00 60.48 380 PHE A CA 1
ATOM 3058 C C . PHE A 1 400 ? 21.482 -5.215 83.212 1.00 60.35 380 PHE A C 1
ATOM 3059 O O . PHE A 1 400 ? 20.787 -4.205 83.329 1.00 60.36 380 PHE A O 1
ATOM 3067 N N . ASN A 1 401 ? 21.040 -6.339 82.649 1.00 60.21 381 ASN A N 1
ATOM 3068 C CA . ASN A 1 401 ? 19.655 -6.483 82.190 1.00 60.23 381 ASN A CA 1
ATOM 3069 C C . ASN A 1 401 ? 18.692 -6.812 83.324 1.00 60.40 381 ASN A C 1
ATOM 3070 O O . ASN A 1 401 ? 17.653 -6.173 83.461 1.00 60.50 381 ASN A O 1
ATOM 3075 N N . ASP A 1 402 ? 19.049 -7.797 84.145 1.00 60.67 382 ASP A N 1
ATOM 3076 C CA . ASP A 1 402 ? 18.110 -8.380 85.106 1.00 60.86 382 ASP A CA 1
ATOM 3077 C C . ASP A 1 402 ? 18.144 -7.776 86.508 1.00 60.95 382 ASP A C 1
ATOM 3078 O O . ASP A 1 402 ? 17.106 -7.708 87.169 1.00 61.08 382 ASP A O 1
ATOM 3083 N N . ILE A 1 403 ? 19.319 -7.340 86.959 1.00 60.83 383 ILE A N 1
ATOM 3084 C CA . ILE A 1 403 ? 19.473 -6.845 88.331 1.00 60.69 383 ILE A CA 1
ATOM 3085 C C . ILE A 1 403 ? 19.491 -5.319 88.409 1.00 60.82 383 ILE A C 1
ATOM 3086 O O . ILE A 1 403 ? 18.672 -4.726 89.113 1.00 60.89 383 ILE A O 1
ATOM 3091 N N . LEU A 1 404 ? 20.417 -4.684 87.695 1.00 60.91 384 LEU A N 1
ATOM 3092 C CA . LEU A 1 404 ? 20.464 -3.219 87.648 1.00 61.01 384 LEU A CA 1
ATOM 3093 C C . LEU A 1 404 ? 19.393 -2.644 86.716 1.00 61.01 384 LEU A C 1
ATOM 3094 O O . LEU A 1 404 ? 18.923 -1.524 86.927 1.00 61.02 384 LEU A O 1
ATOM 3099 N N . ASP A 1 405 ? 19.019 -3.419 85.696 1.00 60.93 385 ASP A N 1
ATOM 3100 C CA . ASP A 1 405 ? 18.002 -3.033 84.699 1.00 61.03 385 ASP A CA 1
ATOM 3101 C C . ASP A 1 405 ? 18.331 -1.716 83.988 1.00 61.05 385 ASP A C 1
ATOM 3102 O O . ASP A 1 405 ? 17.455 -0.883 83.758 1.00 60.88 385 ASP A O 1
ATOM 3107 N N . ILE A 1 406 ? 19.601 -1.542 83.633 1.00 61.14 386 ILE A N 1
ATOM 3108 C CA . ILE A 1 406 ? 20.057 -0.304 82.995 1.00 61.37 386 ILE A CA 1
ATOM 3109 C C . ILE A 1 406 ? 19.962 -0.351 81.466 1.00 61.63 386 ILE A C 1
ATOM 3110 O O . ILE A 1 406 ? 19.857 -1.425 80.874 1.00 61.55 386 ILE A O 1
ATOM 3115 N N . GLU A 1 407 ? 19.978 0.822 80.839 1.00 61.86 387 GLU A N 1
ATOM 3116 C CA . GLU A 1 407 ? 20.103 0.911 79.392 1.00 62.38 387 GLU A CA 1
ATOM 3117 C C . GLU A 1 407 ? 21.584 1.026 79.073 1.00 62.73 387 GLU A C 1
ATOM 3118 O O . GLU A 1 407 ? 22.272 1.913 79.586 1.00 62.72 387 GLU A O 1
ATOM 3124 N N . TRP A 1 408 ? 22.072 0.113 78.239 1.00 63.29 388 TRP A N 1
ATOM 3125 C CA . TRP A 1 408 ? 23.501 0.000 77.978 1.00 64.13 388 TRP A CA 1
ATOM 3126 C C . TRP A 1 408 ? 23.801 -0.596 76.608 1.00 64.71 388 TRP A C 1
ATOM 3127 O O . TRP A 1 408 ? 22.907 -1.091 75.920 1.00 64.59 388 TRP A O 1
ATOM 3138 N N . ARG A 1 409 ? 25.076 -0.539 76.231 1.00 65.57 389 ARG A N 1
ATOM 3139 C CA . ARG A 1 409 ? 25.563 -1.123 74.991 1.00 66.51 389 ARG A CA 1
ATOM 3140 C C . ARG A 1 409 ? 26.992 -1.631 75.175 1.00 67.36 389 ARG A C 1
ATOM 3141 O O . ARG A 1 409 ? 27.646 -1.308 76.167 1.00 66.97 389 ARG A O 1
ATOM 3149 N N . LYS A 1 410 ? 27.462 -2.435 74.225 1.00 68.67 390 LYS A N 1
ATOM 3150 C CA . LYS A 1 410 ? 28.871 -2.829 74.187 1.00 70.15 390 LYS A CA 1
ATOM 3151 C C . LYS A 1 410 ? 29.460 -2.735 72.785 1.00 71.07 390 LYS A C 1
ATOM 3152 O O . LYS A 1 410 ? 28.765 -2.958 71.794 1.00 71.13 390 LYS A O 1
ATOM 3158 N N . ALA A 1 411 ? 30.740 -2.376 72.720 1.00 72.43 391 ALA A N 1
ATOM 3159 C CA . ALA A 1 411 ? 31.439 -2.186 71.453 1.00 73.95 391 ALA A CA 1
ATOM 3160 C C . ALA A 1 411 ? 32.862 -2.734 71.503 1.00 74.99 391 ALA A C 1
ATOM 3161 O O . ALA A 1 411 ? 33.525 -2.666 72.538 1.00 75.36 391 ALA A O 1
ATOM 3163 N N . ARG A 1 412 ? 33.323 -3.279 70.380 1.00 76.36 392 ARG A N 1
ATOM 3164 C CA . ARG A 1 412 ? 34.694 -3.771 70.269 1.00 77.80 392 ARG A CA 1
ATOM 3165 C C . ARG A 1 412 ? 35.678 -2.672 69.878 1.00 78.28 392 ARG A C 1
ATOM 3166 O O . ARG A 1 412 ? 35.454 -1.927 68.919 1.00 78.65 392 ARG A O 1
ATOM 3174 N N . VAL A 1 413 ? 36.768 -2.592 70.636 1.00 78.85 393 VAL A N 1
ATOM 3175 C CA . VAL A 1 413 ? 37.845 -1.639 70.392 1.00 79.25 393 VAL A CA 1
ATOM 3176 C C . VAL A 1 413 ? 39.118 -2.403 70.023 1.00 79.53 393 VAL A C 1
ATOM 3177 O O . VAL A 1 413 ? 39.622 -3.220 70.809 1.00 79.72 393 VAL A O 1
ATOM 3181 N N . ASN A 1 430 ? 43.559 -9.662 66.312 1.00 79.05 410 ASN A N 1
ATOM 3182 C CA . ASN A 1 430 ? 42.249 -10.193 65.947 1.00 78.81 410 ASN A CA 1
ATOM 3183 C C . ASN A 1 430 ? 41.358 -10.369 67.177 1.00 78.33 410 ASN A C 1
ATOM 3184 O O . ASN A 1 430 ? 40.439 -9.579 67.403 1.00 78.40 410 ASN A O 1
ATOM 3189 N N . THR A 1 431 ? 41.643 -11.402 67.968 1.00 77.53 411 THR A N 1
ATOM 3190 C CA . THR A 1 431 ? 40.899 -11.670 69.197 1.00 76.74 411 THR A CA 1
ATOM 3191 C C . THR A 1 431 ? 41.434 -10.815 70.343 1.00 75.90 411 THR A C 1
ATOM 3192 O O . THR A 1 431 ? 40.749 -10.613 71.347 1.00 75.88 411 THR A O 1
ATOM 3196 N N . VAL A 1 432 ? 42.660 -10.319 70.178 1.00 74.82 412 VAL A N 1
ATOM 3197 C CA . VAL A 1 432 ? 43.299 -9.437 71.149 1.00 73.78 412 VAL A CA 1
ATOM 3198 C C . VAL A 1 432 ? 42.676 -8.038 71.094 1.00 73.30 412 VAL A C 1
ATOM 3199 O O . VAL A 1 432 ? 42.664 -7.390 70.042 1.00 73.18 412 VAL A O 1
ATOM 3203 N N . GLY A 1 433 ? 42.154 -7.586 72.232 1.00 72.38 413 GLY A N 1
ATOM 3204 C CA . GLY A 1 433 ? 41.549 -6.262 72.331 1.00 71.61 413 GLY A CA 1
ATOM 3205 C C . GLY A 1 433 ? 40.585 -6.118 73.493 1.00 71.12 413 GLY A C 1
ATOM 3206 O O . GLY A 1 433 ? 40.495 -6.994 74.355 1.00 70.86 413 GLY A O 1
ATOM 3207 N N . THR A 1 434 ? 39.853 -5.010 73.494 1.00 70.58 414 THR A N 1
ATOM 3208 C CA . THR A 1 434 ? 38.975 -4.637 74.594 1.00 70.49 414 THR A CA 1
ATOM 3209 C C . THR A 1 434 ? 37.529 -4.460 74.123 1.00 70.22 414 THR A C 1
ATOM 3210 O O . THR A 1 434 ? 37.275 -3.861 73.077 1.00 70.05 414 THR A O 1
ATOM 3214 N N . THR A 1 435 ? 36.599 -5.009 74.898 1.00 69.91 415 THR A N 1
ATOM 3215 C CA . THR A 1 435 ? 35.175 -4.776 74.715 1.00 69.80 415 THR A CA 1
ATOM 3216 C C . THR A 1 435 ? 34.724 -3.782 75.789 1.00 70.06 415 THR A C 1
ATOM 3217 O O . THR A 1 435 ? 34.877 -4.044 76.986 1.00 69.74 415 THR A O 1
ATOM 3221 N N . ASP A 1 436 ? 34.200 -2.638 75.343 1.00 70.21 416 ASP A N 1
ATOM 3222 C CA . ASP A 1 436 ? 33.746 -1.557 76.224 1.00 70.60 416 ASP A CA 1
ATOM 3223 C C . ASP A 1 436 ? 32.229 -1.581 76.399 1.00 70.33 416 ASP A C 1
ATOM 3224 O O . ASP A 1 436 ? 31.488 -1.609 75.419 1.00 70.18 416 ASP A O 1
ATOM 3229 N N . TYR A 1 437 ? 31.778 -1.560 77.649 1.00 70.03 417 TYR A N 1
ATOM 3230 C CA . TYR A 1 437 ? 30.363 -1.378 77.963 1.00 69.51 417 TYR A CA 1
ATOM 3231 C C . TYR A 1 437 ? 30.105 0.106 78.195 1.00 69.43 417 TYR A C 1
ATOM 3232 O O . TYR A 1 437 ? 30.839 0.759 78.943 1.00 69.18 417 TYR A O 1
ATOM 3241 N N . GLU A 1 438 ? 29.064 0.630 77.553 1.00 68.94 418 GLU A N 1
ATOM 3242 C CA . GLU A 1 438 ? 28.686 2.038 77.691 1.00 69.12 418 GLU A CA 1
ATOM 3243 C C . GLU A 1 438 ? 27.225 2.188 78.099 1.00 68.34 418 GLU A C 1
ATOM 3244 O O . GLU A 1 438 ? 26.382 1.381 77.709 1.00 68.24 418 GLU A O 1
ATOM 3250 N N . ALA A 1 439 ? 26.937 3.218 78.890 1.00 67.95 419 ALA A N 1
ATOM 3251 C CA . ALA A 1 439 ? 25.568 3.512 79.326 1.00 67.50 419 ALA A CA 1
ATOM 3252 C C . ALA A 1 439 ? 25.250 5.005 79.255 1.00 67.27 419 ALA A C 1
ATOM 3253 O O . ALA A 1 439 ? 26.126 5.848 79.455 1.00 67.11 419 ALA A O 1
ATOM 3255 N N . CYS A 1 440 ? 23.989 5.323 78.972 1.00 67.17 420 CYS A N 1
ATOM 3256 C CA . CYS A 1 440 ? 23.553 6.710 78.900 1.00 67.04 420 CYS A CA 1
ATOM 3257 C C . CYS A 1 440 ? 23.328 7.288 80.288 1.00 66.51 420 CYS A C 1
ATOM 3258 O O . CYS A 1 440 ? 22.846 6.604 81.190 1.00 66.30 420 CYS A O 1
ATOM 3261 N N . LEU A 1 441 ? 23.698 8.555 80.441 1.00 66.08 421 LEU A N 1
ATOM 3262 C CA . LEU A 1 441 ? 23.439 9.312 81.653 1.00 65.64 421 LEU A CA 1
ATOM 3263 C C . LEU A 1 441 ? 22.435 10.405 81.297 1.00 65.33 421 LEU A C 1
ATOM 3264 O O . LEU A 1 441 ? 22.800 11.383 80.639 1.00 65.07 421 LEU A O 1
ATOM 3269 N N . PRO A 1 442 ? 21.162 10.236 81.712 1.00 65.24 422 PRO A N 1
ATOM 3270 C CA . PRO A 1 442 ? 20.094 11.156 81.293 1.00 65.33 422 PRO A CA 1
ATOM 3271 C C . PRO A 1 442 ? 20.423 12.638 81.479 1.00 65.37 422 PRO A C 1
ATOM 3272 O O . PRO A 1 442 ? 20.094 13.436 80.606 1.00 65.60 422 PRO A O 1
ATOM 3276 N N . TYR A 1 443 ? 21.094 13.000 82.573 1.00 65.54 423 TYR A N 1
ATOM 3277 C CA . TYR A 1 443 ? 21.437 14.408 82.829 1.00 65.84 423 TYR A CA 1
ATOM 3278 C C . TYR A 1 443 ? 22.270 15.053 81.711 1.00 66.01 423 TYR A C 1
ATOM 3279 O O . TYR A 1 443 ? 22.287 16.277 81.574 1.00 65.84 423 TYR A O 1
ATOM 3288 N N . ARG A 1 444 ? 22.940 14.225 80.912 1.00 66.29 424 ARG A N 1
ATOM 3289 C CA . ARG A 1 444 ? 23.756 14.713 79.798 1.00 66.56 424 ARG A CA 1
ATOM 3290 C C . ARG A 1 444 ? 22.936 15.126 78.574 1.00 66.78 424 ARG A C 1
ATOM 3291 O O . ARG A 1 444 ? 23.461 15.762 77.660 1.00 66.52 424 ARG A O 1
ATOM 3299 N N . GLY A 1 445 ? 21.659 14.749 78.561 1.00 67.33 425 GLY A N 1
ATOM 3300 C CA . GLY A 1 445 ? 20.722 15.161 77.513 1.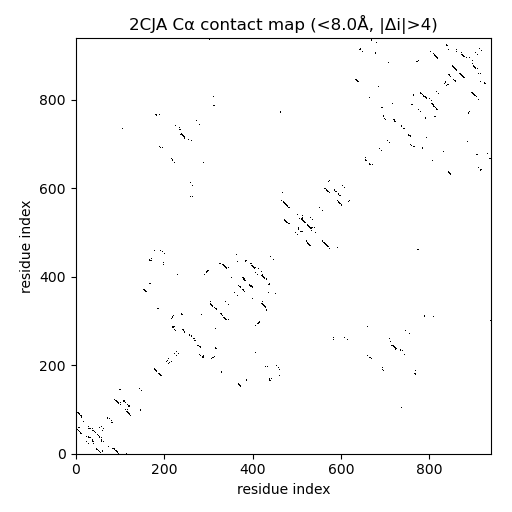00 68.18 425 GLY A CA 1
ATOM 3301 C C . GLY A 1 445 ? 20.547 14.118 76.422 1.00 68.82 425 GLY A C 1
ATOM 3302 O O . GLY A 1 445 ? 21.174 13.065 76.471 1.00 68.69 425 GLY A O 1
ATOM 3303 N N . PRO A 1 446 ? 19.683 14.401 75.427 1.00 69.36 426 PRO A N 1
ATOM 3304 C CA . PRO A 1 446 ? 19.484 13.477 74.303 1.00 69.82 426 PRO A CA 1
ATOM 3305 C C . PRO A 1 446 ? 20.767 13.223 73.502 1.00 70.33 426 PRO A C 1
ATOM 3306 O O . PRO A 1 446 ? 21.018 12.089 73.081 1.00 70.24 426 PRO A O 1
ATOM 3310 N N . ASP A 1 447 ? 21.570 14.271 73.316 1.00 70.85 427 ASP A N 1
ATOM 3311 C CA . ASP A 1 447 ? 22.814 14.189 72.545 1.00 71.28 427 ASP A CA 1
ATOM 3312 C C . ASP A 1 447 ? 24.017 13.857 73.409 1.00 71.27 427 ASP A C 1
ATOM 3313 O O . ASP A 1 447 ? 25.141 13.763 72.907 1.00 71.50 427 ASP A O 1
ATOM 3318 N N . GLY A 1 448 ? 23.775 13.681 74.706 1.00 71.09 428 GLY A N 1
ATOM 3319 C CA . GLY A 1 448 ? 24.825 13.371 75.661 1.00 70.80 428 GLY A CA 1
ATOM 3320 C C . GLY A 1 448 ? 25.680 12.187 75.255 1.00 70.71 428 GLY A C 1
ATOM 3321 O O . GLY A 1 448 ? 25.182 11.208 74.693 1.00 70.68 428 GLY A O 1
ATOM 3322 N N . GLU A 1 449 ? 26.973 12.297 75.544 1.00 70.44 429 GLU A N 1
ATOM 3323 C CA . GLU A 1 449 ? 27.949 11.251 75.280 1.00 70.38 429 GLU A CA 1
ATOM 3324 C C . GLU A 1 449 ? 27.865 10.173 76.365 1.00 69.45 429 GLU A C 1
ATOM 3325 O O . GLU A 1 449 ? 27.858 10.478 77.557 1.00 69.29 429 GLU A O 1
ATOM 3331 N N . TRP A 1 450 ? 27.798 8.916 75.935 1.00 68.61 430 TRP A N 1
ATOM 3332 C CA . TRP A 1 450 ? 27.624 7.778 76.833 1.00 67.50 430 TRP A CA 1
ATOM 3333 C C . TRP A 1 450 ? 28.881 7.531 77.660 1.00 67.12 430 TRP A C 1
ATOM 3334 O O . TRP A 1 450 ? 29.979 7.917 77.258 1.00 67.00 430 TRP A O 1
ATOM 3345 N N . LEU A 1 451 ? 28.708 6.902 78.821 1.00 66.52 431 LEU A N 1
ATOM 3346 C CA . LEU A 1 451 ? 29.808 6.663 79.749 1.00 66.11 431 LEU A CA 1
ATOM 3347 C C . LEU A 1 451 ? 30.290 5.206 79.728 1.00 66.00 431 LEU A C 1
ATOM 3348 O O . LEU A 1 451 ? 29.500 4.281 79.932 1.00 65.64 431 LEU A O 1
ATOM 3353 N N . GLU A 1 452 ? 31.585 5.018 79.481 1.00 66.12 432 GLU A N 1
ATOM 3354 C CA . GLU A 1 452 ? 32.231 3.707 79.616 1.00 66.25 432 GLU A CA 1
ATOM 3355 C C . GLU A 1 452 ? 32.236 3.354 81.097 1.00 65.55 432 GLU A C 1
ATOM 3356 O O . GLU A 1 452 ? 32.775 4.103 81.914 1.00 65.88 432 GLU A O 1
ATOM 3362 N N . PHE A 1 453 ? 31.606 2.241 81.448 1.00 64.55 433 PHE A N 1
ATOM 3363 C CA . PHE A 1 453 ? 31.494 1.851 82.852 1.00 64.07 433 PHE A CA 1
ATOM 3364 C C . PHE A 1 453 ? 31.996 0.435 83.135 1.00 64.25 433 PHE A C 1
ATOM 3365 O O . PHE A 1 453 ? 32.032 0.013 84.291 1.00 64.57 433 PHE A O 1
ATOM 3373 N N . GLN A 1 454 ? 32.379 -0.288 82.083 1.00 64.28 434 GLN A N 1
ATOM 3374 C CA . GLN A 1 454 ? 32.808 -1.690 82.206 1.00 64.62 434 GLN A CA 1
ATOM 3375 C C . GLN A 1 454 ? 33.619 -2.127 80.986 1.00 64.41 434 GLN A C 1
ATOM 3376 O O . GLN A 1 454 ? 33.271 -1.801 79.848 1.00 64.46 434 GLN A O 1
ATOM 3382 N N . ASN A 1 455 ? 34.695 -2.869 81.226 1.00 64.50 435 ASN A N 1
ATOM 3383 C CA . ASN A 1 455 ? 35.448 -3.477 80.131 1.00 64.51 435 ASN A CA 1
ATOM 3384 C C . ASN A 1 455 ? 35.880 -4.928 80.370 1.00 63.39 435 ASN A C 1
ATOM 3385 O O . ASN A 1 455 ? 35.990 -5.369 81.516 1.00 63.07 435 ASN A O 1
ATOM 3390 N N . VAL A 1 456 ? 36.056 -5.665 79.273 1.00 62.30 436 VAL A N 1
ATOM 3391 C CA . VAL A 1 456 ? 36.652 -6.998 79.277 1.00 61.66 436 VAL A CA 1
ATOM 3392 C C . VAL A 1 456 ? 37.761 -6.993 78.231 1.00 61.12 436 VAL A C 1
ATOM 3393 O O . VAL A 1 456 ? 37.500 -6.751 77.052 1.00 60.98 436 VAL A O 1
ATOM 3397 N N . SER A 1 457 ? 38.993 -7.250 78.665 1.00 60.41 437 SER A N 1
ATOM 3398 C CA . SER A 1 457 ? 40.142 -7.204 77.768 1.00 60.29 437 SER A CA 1
ATOM 3399 C C . SER A 1 457 ? 40.778 -8.579 77.550 1.00 59.95 437 SER A C 1
ATOM 3400 O O . SER A 1 457 ? 41.004 -9.321 78.502 1.00 59.17 437 SER A O 1
ATOM 3403 N N . ILE A 1 458 ? 41.042 -8.903 76.286 1.00 59.88 438 ILE A N 1
ATOM 3404 C CA . ILE A 1 458 ? 41.898 -10.025 75.926 1.00 59.88 438 ILE A CA 1
ATOM 3405 C C . ILE A 1 458 ? 43.270 -9.457 75.601 1.00 59.82 438 ILE A C 1
ATOM 3406 O O . ILE A 1 458 ? 43.440 -8.748 74.611 1.00 59.54 438 ILE A O 1
ATOM 3411 N N . ASN A 1 459 ? 44.246 -9.785 76.439 1.00 59.85 439 ASN A N 1
ATOM 3412 C CA . ASN A 1 459 ? 45.590 -9.220 76.330 1.00 60.19 439 ASN A CA 1
ATOM 3413 C C . ASN A 1 459 ? 46.595 -10.043 75.502 1.00 60.21 439 ASN A C 1
ATOM 3414 O O . ASN A 1 459 ? 47.747 -9.638 75.343 1.00 60.35 439 ASN A O 1
ATOM 3419 N N . GLY A 1 460 ? 46.157 -11.178 74.962 1.00 59.85 440 GLY A N 1
ATOM 3420 C CA . GLY A 1 460 ? 47.062 -12.070 74.230 1.00 59.78 440 GLY A CA 1
ATOM 3421 C C . GLY A 1 460 ? 48.182 -12.575 75.123 1.00 59.64 440 GLY A C 1
ATOM 3422 O O . GLY A 1 460 ? 47.986 -12.764 76.322 1.00 59.31 440 GLY A O 1
ATOM 3423 N N . ASP A 1 461 ? 49.367 -12.762 74.549 1.00 59.99 441 ASP A N 1
ATOM 3424 C CA . ASP A 1 461 ? 50.517 -13.271 75.307 1.00 60.56 441 ASP A CA 1
ATOM 3425 C C . ASP A 1 461 ? 51.314 -12.161 76.007 1.00 60.39 441 ASP A C 1
ATOM 3426 O O . ASP A 1 461 ? 52.382 -12.411 76.556 1.00 60.35 441 ASP A O 1
ATOM 3431 N N . LYS A 1 462 ? 50.784 -10.941 75.994 1.00 60.27 442 LYS A N 1
ATOM 3432 C CA . LYS A 1 462 ? 51.514 -9.776 76.493 1.00 60.19 442 LYS A CA 1
ATOM 3433 C C . LYS A 1 462 ? 52.121 -9.972 77.891 1.00 59.73 442 LYS A C 1
ATOM 3434 O O . LYS A 1 462 ? 53.325 -9.798 78.079 1.00 59.48 442 LYS A O 1
ATOM 3440 N N . TYR A 1 463 ? 51.291 -10.345 78.859 1.00 59.24 443 TYR A N 1
ATOM 3441 C CA . TYR A 1 463 ? 51.757 -10.488 80.232 1.00 59.26 443 TYR A CA 1
ATOM 3442 C C . TYR A 1 463 ? 52.609 -11.749 80.493 1.00 59.30 443 TYR A C 1
ATOM 3443 O O . TYR A 1 463 ? 53.672 -11.640 81.100 1.00 59.05 443 TYR A O 1
ATOM 3452 N N . PRO A 1 464 ? 52.160 -12.938 80.033 1.00 59.22 444 PRO A N 1
ATOM 3453 C CA . PRO A 1 464 ? 53.057 -14.098 80.146 1.00 59.66 444 PRO A CA 1
ATOM 3454 C C . PRO A 1 464 ? 54.454 -13.854 79.552 1.00 59.71 444 PRO A C 1
ATOM 3455 O O . PRO A 1 464 ? 55.437 -14.201 80.191 1.00 59.16 444 PRO A O 1
ATOM 3459 N N . LYS A 1 465 ? 54.538 -13.222 78.378 1.00 59.89 445 LYS A N 1
ATOM 3460 C CA . LYS A 1 465 ? 55.837 -12.855 77.792 1.00 60.40 445 LYS A CA 1
ATOM 3461 C C . LYS A 1 465 ? 56.598 -11.822 78.634 1.00 60.23 445 LYS A C 1
ATOM 3462 O O . LYS A 1 465 ? 57.778 -11.999 78.919 1.00 60.33 445 LYS A O 1
ATOM 3468 N N . GLY A 1 466 ? 55.914 -10.757 79.041 1.00 60.01 446 GLY A N 1
ATOM 3469 C CA . GLY A 1 466 ? 56.551 -9.665 79.781 1.00 59.91 446 GLY A CA 1
ATOM 3470 C C . GLY A 1 466 ? 57.083 -10.087 81.141 1.00 59.91 446 GLY A C 1
ATOM 3471 O O . GLY A 1 466 ? 58.115 -9.585 81.586 1.00 59.79 446 GLY A O 1
ATOM 3472 N N . PHE A 1 467 ? 56.381 -11.019 81.786 1.00 59.64 447 PHE A N 1
ATOM 3473 C CA . PHE A 1 467 ? 56.756 -11.515 83.113 1.00 59.68 447 PHE A CA 1
ATOM 3474 C C . PHE A 1 467 ? 57.393 -12.912 83.084 1.00 60.17 447 PHE A C 1
ATOM 3475 O O . PHE A 1 467 ? 57.707 -13.482 84.135 1.00 60.58 447 PHE A O 1
ATOM 3483 N N . ASN A 1 468 ? 57.593 -13.442 81.878 1.00 60.21 448 ASN A N 1
ATOM 3484 C CA . ASN A 1 468 ? 58.237 -14.745 81.663 1.00 60.86 448 ASN A CA 1
ATOM 3485 C C . ASN A 1 468 ? 57.509 -15.860 82.424 1.00 60.36 448 ASN A C 1
ATOM 3486 O O . ASN A 1 468 ? 58.065 -16.477 83.330 1.00 60.07 448 ASN A O 1
ATOM 3491 N N . VAL A 1 469 ? 56.239 -16.066 82.076 1.00 59.72 449 VAL A N 1
ATOM 3492 C CA . VAL A 1 469 ? 55.430 -17.138 82.646 1.00 59.00 449 VAL A CA 1
ATOM 3493 C C . VAL A 1 469 ? 55.207 -18.160 81.539 1.00 59.42 449 VAL A C 1
ATOM 3494 O O . VAL A 1 469 ? 54.768 -17.798 80.436 1.00 59.16 449 VAL A O 1
ATOM 3498 N N . LYS A 1 470 ? 55.522 -19.422 81.832 1.00 58.52 450 LYS A N 1
ATOM 3499 C CA . LYS A 1 470 ? 55.388 -20.498 80.859 1.00 58.98 450 LYS A CA 1
ATOM 3500 C C . LYS A 1 470 ? 54.405 -21.572 81.308 1.00 57.66 450 LYS A C 1
ATOM 3501 O O . LYS A 1 470 ? 54.090 -21.682 82.485 1.00 57.51 450 LYS A O 1
ATOM 3507 N N . LEU A 1 471 ? 53.912 -22.341 80.344 1.00 57.10 451 LEU A N 1
ATOM 3508 C CA . LEU A 1 471 ? 53.088 -23.513 80.600 1.00 56.58 451 LEU A CA 1
ATOM 3509 C C . LEU A 1 471 ? 53.958 -24.763 80.486 1.00 56.03 451 LEU A C 1
ATOM 3510 O O . LEU A 1 471 ? 54.863 -24.815 79.650 1.00 55.69 451 LEU A O 1
ATOM 3515 N N . GLN A 1 472 ? 53.664 -25.771 81.305 1.00 55.77 452 GLN A N 1
ATOM 3516 C CA . GLN A 1 472 ? 54.409 -27.042 81.281 1.00 55.58 452 GLN A CA 1
ATOM 3517 C C . GLN A 1 472 ? 54.413 -27.729 79.906 1.00 55.70 452 GLN A C 1
ATOM 3518 O O . GLN A 1 472 ? 55.463 -28.176 79.441 1.00 55.68 452 GLN A O 1
ATOM 3524 N N . SER A 1 473 ? 53.248 -27.799 79.257 1.00 56.32 453 SER A N 1
ATOM 3525 C CA . SER A 1 473 ? 53.116 -28.423 77.917 1.00 56.56 453 SER A CA 1
ATOM 3526 C C . SER A 1 473 ? 53.849 -27.638 76.831 1.00 56.82 453 SER A C 1
ATOM 3527 O O . SER A 1 473 ? 54.134 -28.171 75.763 1.00 56.70 453 SER A O 1
ATOM 3530 N N . GLY A 1 474 ? 54.123 -26.366 77.097 1.00 57.12 454 GLY A N 1
ATOM 3531 C CA . GLY A 1 474 ? 54.838 -25.529 76.142 1.00 58.13 454 GLY A CA 1
ATOM 3532 C C . GLY A 1 474 ? 53.937 -24.722 75.219 1.00 58.70 454 GLY A C 1
ATOM 3533 O O . GLY A 1 474 ? 54.424 -23.972 74.369 1.00 58.54 454 GLY A O 1
ATOM 3534 N N . ASP A 1 475 ? 52.626 -24.880 75.376 1.00 59.24 455 ASP A N 1
ATOM 3535 C CA . ASP A 1 475 ? 51.664 -24.087 74.605 1.00 59.81 455 ASP A CA 1
ATOM 3536 C C . ASP A 1 475 ? 51.645 -22.655 75.128 1.00 59.89 455 ASP A C 1
ATOM 3537 O O . ASP A 1 475 ? 51.875 -22.411 76.320 1.00 59.75 455 ASP A O 1
ATOM 3542 N N . GLU A 1 476 ? 51.386 -21.708 74.229 1.00 60.07 456 GLU A N 1
ATOM 3543 C CA . GLU A 1 476 ? 51.399 -20.289 74.579 1.00 60.70 456 GLU A CA 1
ATOM 3544 C C . GLU A 1 476 ? 50.363 -19.965 75.636 1.00 60.01 456 GLU A C 1
ATOM 3545 O O . GLU A 1 476 ? 49.198 -20.342 75.502 1.00 59.77 456 GLU A O 1
ATOM 3551 N N . LEU A 1 477 ? 50.800 -19.296 76.699 1.00 59.68 457 LEU A N 1
ATOM 3552 C CA . LEU A 1 477 ? 49.869 -18.749 77.667 1.00 59.66 457 LEU A CA 1
ATOM 3553 C C . LEU A 1 477 ? 49.383 -17.401 77.186 1.00 59.30 457 LEU A C 1
ATOM 3554 O O . LEU A 1 477 ? 50.176 -16.572 76.724 1.00 59.17 457 LEU A O 1
ATOM 3559 N N . TRP A 1 478 ? 48.070 -17.208 77.281 1.00 59.04 458 TRP A N 1
ATOM 3560 C CA . TRP A 1 478 ? 47.445 -15.910 77.112 1.00 58.46 458 TRP A CA 1
ATOM 3561 C C . TRP A 1 478 ? 46.889 -15.470 78.458 1.00 58.36 458 TRP A C 1
ATOM 3562 O O . TRP A 1 478 ? 46.928 -16.225 79.433 1.00 57.74 458 TRP A O 1
ATOM 3573 N N . SER A 1 479 ? 46.367 -14.248 78.510 1.00 57.92 459 SER A N 1
ATOM 3574 C CA . SER A 1 479 ? 45.637 -13.786 79.677 1.00 57.88 459 SER A CA 1
ATOM 3575 C C . SER A 1 479 ? 44.634 -12.701 79.304 1.00 57.98 459 SER A C 1
ATOM 3576 O O . SER A 1 479 ? 44.734 -12.070 78.245 1.00 57.27 459 SER A O 1
ATOM 3579 N N . GLY A 1 480 ? 43.651 -12.523 80.177 1.00 58.16 460 GLY A N 1
ATOM 3580 C CA . GLY A 1 480 ? 42.690 -11.452 80.058 1.00 58.48 460 GLY A CA 1
ATOM 3581 C C . GLY A 1 480 ? 42.522 -10.800 81.415 1.00 59.20 460 GLY A C 1
ATOM 3582 O O . GLY A 1 480 ? 43.032 -11.300 82.425 1.00 58.65 460 GLY A O 1
ATOM 3583 N N . CYS A 1 481 ? 41.822 -9.671 81.430 1.00 59.50 461 CYS A N 1
ATOM 3584 C CA . CYS A 1 481 ? 41.473 -8.989 82.670 1.00 60.43 461 CYS A CA 1
ATOM 3585 C C . CYS A 1 481 ? 40.221 -8.149 82.448 1.00 59.73 461 CYS A C 1
ATOM 3586 O O . CYS A 1 481 ? 39.871 -7.829 81.314 1.00 59.64 461 CYS A O 1
ATOM 3589 N N . SER A 1 482 ? 39.547 -7.822 83.543 1.00 59.61 462 SER A N 1
ATOM 3590 C CA . SER A 1 482 ? 38.317 -7.051 83.515 1.00 59.80 462 SER A CA 1
ATOM 3591 C C . SER A 1 482 ? 38.203 -6.322 84.842 1.00 59.89 462 SER A C 1
ATOM 3592 O O . SER A 1 482 ? 38.293 -6.941 85.898 1.00 60.46 462 SER A O 1
ATOM 3595 N N . GLY A 1 483 ? 38.015 -5.011 84.796 1.00 59.79 463 GLY A N 1
ATOM 3596 C CA . GLY A 1 483 ? 37.967 -4.233 86.018 1.00 59.95 463 GLY A CA 1
ATOM 3597 C C . GLY A 1 483 ? 36.575 -3.689 86.266 1.00 60.27 463 GLY A C 1
ATOM 3598 O O . GLY A 1 483 ? 36.013 -3.030 85.407 1.00 59.84 463 GLY A O 1
ATOM 3599 N N . VAL A 1 484 ? 36.016 -3.989 87.437 1.00 60.47 464 VAL A N 1
ATOM 3600 C CA . VAL A 1 484 ? 34.740 -3.415 87.842 1.00 60.78 464 VAL A CA 1
ATOM 3601 C C . VAL A 1 484 ? 35.009 -2.145 88.647 1.00 61.06 464 VAL A C 1
ATOM 3602 O O . VAL A 1 484 ? 35.505 -2.203 89.777 1.00 61.52 464 VAL A O 1
ATOM 3606 N N . GLY A 1 485 ? 34.694 -1.005 88.053 1.00 61.18 465 GLY A N 1
ATOM 3607 C CA . GLY A 1 485 ? 34.831 0.280 88.724 1.00 61.27 465 GLY A CA 1
ATOM 3608 C C . GLY A 1 485 ? 33.556 0.634 89.449 1.00 60.97 465 GLY A C 1
ATOM 3609 O O . GLY A 1 485 ? 32.517 0.831 88.825 1.00 61.18 465 GLY A O 1
ATOM 3610 N N . LEU A 1 486 ? 33.630 0.700 90.773 1.00 60.91 466 LEU A N 1
ATOM 3611 C CA . LEU A 1 486 ? 32.438 0.926 91.584 1.00 60.79 466 LEU A CA 1
ATOM 3612 C C . LEU A 1 486 ? 31.862 2.336 91.440 1.00 60.97 466 LEU A C 1
ATOM 3613 O O . LEU A 1 486 ? 30.643 2.499 91.432 1.00 60.89 466 LEU A O 1
ATOM 3618 N N . GLU A 1 487 ? 32.730 3.341 91.318 1.00 61.04 467 GLU A N 1
ATOM 3619 C CA . GLU A 1 487 ? 32.296 4.719 91.045 1.00 61.39 467 GLU A CA 1
ATOM 3620 C C . GLU A 1 487 ? 31.499 4.822 89.741 1.00 61.32 467 GLU A C 1
ATOM 3621 O O . GLU A 1 487 ? 30.462 5.475 89.698 1.00 61.44 467 GLU A O 1
ATOM 3627 N N . ARG A 1 488 ? 31.998 4.172 88.690 1.00 61.42 468 ARG A N 1
ATOM 3628 C CA . ARG A 1 488 ? 31.370 4.184 87.364 1.00 61.58 468 ARG A CA 1
ATOM 3629 C C . ARG A 1 488 ? 30.011 3.496 87.357 1.00 61.02 468 ARG A C 1
ATOM 3630 O O . ARG A 1 488 ? 29.070 4.015 86.786 1.00 61.68 468 ARG A O 1
ATOM 3638 N N . TRP A 1 489 ? 29.929 2.323 87.984 1.00 60.69 469 TRP A N 1
ATOM 3639 C CA . TRP A 1 489 ? 28.672 1.589 88.119 1.00 60.10 469 TRP A CA 1
ATOM 3640 C C . TRP A 1 489 ? 27.661 2.441 88.879 1.00 59.90 469 TRP A C 1
ATOM 3641 O O . TRP A 1 489 ? 26.483 2.483 88.517 1.00 59.65 469 TRP A O 1
ATOM 3652 N N . ALA A 1 490 ? 28.134 3.116 89.929 1.00 59.67 470 ALA A N 1
ATOM 3653 C CA . ALA A 1 490 ? 27.301 4.019 90.716 1.00 59.64 470 ALA A CA 1
ATOM 3654 C C . ALA A 1 490 ? 26.807 5.212 89.897 1.00 59.51 470 ALA A C 1
ATOM 3655 O O . ALA A 1 490 ? 25.637 5.576 89.983 1.00 59.53 470 ALA A O 1
ATOM 3657 N N . ALA A 1 491 ? 27.688 5.816 89.099 1.00 59.47 471 ALA A N 1
ATOM 3658 C CA . ALA A 1 491 ? 27.288 6.976 88.286 1.00 59.48 471 ALA A CA 1
ATOM 3659 C C . ALA A 1 491 ? 26.234 6.570 87.266 1.00 59.31 471 ALA A C 1
ATOM 3660 O O . ALA A 1 491 ? 25.277 7.303 87.055 1.00 59.67 471 ALA A O 1
ATOM 3662 N N . VAL A 1 492 ? 26.398 5.388 86.667 1.00 59.39 472 VAL A N 1
ATOM 3663 C CA . VAL A 1 492 ? 25.433 4.873 85.693 1.00 59.17 472 VAL A CA 1
ATOM 3664 C C . VAL A 1 492 ? 24.115 4.533 86.377 1.00 59.05 472 VAL A C 1
ATOM 3665 O O . VAL A 1 492 ? 23.078 5.068 86.006 1.00 58.62 472 VAL A O 1
ATOM 3669 N N . PHE A 1 493 ? 24.161 3.649 87.377 1.00 58.80 473 PHE A N 1
ATOM 3670 C CA . PHE A 1 493 ? 22.938 3.207 88.050 1.00 58.42 473 PHE A CA 1
ATOM 3671 C C . PHE A 1 493 ? 22.133 4.363 88.640 1.00 58.22 473 PHE A C 1
ATOM 3672 O O . PHE A 1 493 ? 20.921 4.414 88.462 1.00 58.44 473 PHE A O 1
ATOM 3680 N N . LEU A 1 494 ? 22.807 5.286 89.327 1.00 57.90 474 LEU A N 1
ATOM 3681 C CA . LEU A 1 494 ? 22.117 6.383 90.016 1.00 57.70 474 LEU A CA 1
ATOM 3682 C C . LEU A 1 494 ? 21.621 7.495 89.085 1.00 57.99 474 LEU A C 1
ATOM 3683 O O . LEU A 1 494 ? 20.631 8.164 89.393 1.00 57.90 474 LEU A O 1
ATOM 3688 N N . ALA A 1 495 ? 22.294 7.694 87.952 1.00 58.31 475 ALA A N 1
ATOM 3689 C CA . ALA A 1 495 ? 21.807 8.642 86.943 1.00 58.69 475 ALA A CA 1
ATOM 3690 C C . ALA A 1 495 ? 20.576 8.098 86.236 1.00 59.04 475 ALA A C 1
ATOM 3691 O O . ALA A 1 495 ? 19.724 8.868 85.782 1.00 58.76 475 ALA A O 1
ATOM 3693 N N . GLN A 1 496 ? 20.483 6.773 86.136 1.00 59.16 476 GLN A N 1
ATOM 3694 C CA . GLN A 1 496 ? 19.348 6.154 85.449 1.00 59.46 476 GLN A CA 1
ATOM 3695 C C . GLN A 1 496 ? 18.169 5.823 86.368 1.00 59.61 476 GLN A C 1
ATOM 3696 O O . GLN A 1 496 ? 17.027 5.812 85.922 1.00 59.81 476 GLN A O 1
ATOM 3702 N N . LYS A 1 497 ? 18.443 5.555 87.642 1.00 59.91 477 LYS A N 1
ATOM 3703 C CA . LYS A 1 497 ? 17.405 5.071 88.556 1.00 60.11 477 LYS A CA 1
ATOM 3704 C C . LYS A 1 497 ? 17.086 6.035 89.693 1.00 60.36 477 LYS A C 1
ATOM 3705 O O . LYS A 1 497 ? 16.036 5.922 90.330 1.00 60.67 477 LYS A O 1
ATOM 3711 N N . GLY A 1 498 ? 17.983 6.986 89.938 1.00 60.56 478 GLY A N 1
ATOM 3712 C CA . GLY A 1 498 ? 17.790 7.976 90.996 1.00 60.68 478 GLY A CA 1
ATOM 3713 C C . GLY A 1 498 ? 18.242 7.491 92.361 1.00 60.78 478 GLY A C 1
ATOM 3714 O O . GLY A 1 498 ? 18.721 6.369 92.503 1.00 60.76 478 GLY A O 1
ATOM 3715 N N . LEU A 1 499 ? 18.063 8.347 93.364 1.00 60.94 479 LEU A N 1
ATOM 3716 C CA . LEU A 1 499 ? 18.527 8.105 94.730 1.00 61.42 479 LEU A CA 1
ATOM 3717 C C . LEU A 1 499 ? 17.458 7.577 95.698 1.00 61.40 479 LEU A C 1
ATOM 3718 O O . LEU A 1 499 ? 17.773 7.232 96.839 1.00 61.62 479 LEU A O 1
ATOM 3723 N N . ASP A 1 500 ? 16.205 7.527 95.246 1.00 61.47 480 ASP A N 1
ATOM 3724 C CA . ASP A 1 500 ? 15.094 7.016 96.053 1.00 61.35 480 ASP A CA 1
ATOM 3725 C C . ASP A 1 500 ? 14.966 5.505 95.831 1.00 61.36 480 ASP A C 1
ATOM 3726 O O . ASP A 1 500 ? 14.710 5.071 94.706 1.00 61.44 480 ASP A O 1
ATOM 3731 N N . PRO A 1 501 ? 15.161 4.700 96.897 1.00 61.50 481 PRO A N 1
ATOM 3732 C CA . PRO A 1 501 ? 15.074 3.234 96.812 1.00 61.53 481 PRO A CA 1
ATOM 3733 C C . PRO A 1 501 ? 13.744 2.697 96.274 1.00 61.73 481 PRO A C 1
ATOM 3734 O O . PRO A 1 501 ? 13.697 1.572 95.777 1.00 61.81 481 PRO A O 1
ATOM 3738 N N . ALA A 1 502 ? 12.682 3.495 96.362 1.00 61.73 482 ALA A N 1
ATOM 3739 C CA . ALA A 1 502 ? 11.372 3.104 95.847 1.00 61.98 482 ALA A CA 1
ATOM 3740 C C . ALA A 1 502 ? 11.358 2.943 94.324 1.00 62.14 482 ALA A C 1
ATOM 3741 O O . ALA A 1 502 ? 10.562 2.167 93.790 1.00 62.42 482 ALA A O 1
ATOM 3743 N N . ASN A 1 503 ? 12.231 3.679 93.637 1.00 62.13 483 ASN A N 1
ATOM 3744 C CA . ASN A 1 503 ? 12.293 3.666 92.173 1.00 62.17 483 ASN A CA 1
ATOM 3745 C C . ASN A 1 503 ? 13.295 2.657 91.607 1.00 62.27 483 ASN A C 1
ATOM 3746 O O . ASN A 1 503 ? 13.377 2.479 90.387 1.00 62.49 483 ASN A O 1
ATOM 3751 N N . TRP A 1 504 ? 14.057 2.008 92.488 1.00 61.97 484 TRP A N 1
ATOM 3752 C CA . TRP A 1 504 ? 15.042 1.008 92.076 1.00 61.82 484 TRP A CA 1
ATOM 3753 C C . TRP A 1 504 ? 14.377 -0.320 91.739 1.00 62.27 484 TRP A C 1
ATOM 3754 O O . TRP A 1 504 ? 13.343 -0.652 92.319 1.00 62.25 484 TRP A O 1
ATOM 3765 N N . PRO A 1 505 ? 14.977 -1.094 90.810 1.00 62.65 485 PRO A N 1
ATOM 3766 C CA . PRO A 1 505 ? 14.451 -2.419 90.492 1.00 62.99 485 PRO A CA 1
ATOM 3767 C C . PRO A 1 505 ? 14.382 -3.294 91.738 1.00 63.37 485 PRO A C 1
ATOM 3768 O O . PRO A 1 505 ? 15.275 -3.224 92.593 1.00 63.34 485 PRO A O 1
ATOM 3772 N N . GLU A 1 506 ? 13.328 -4.102 91.829 1.00 63.63 486 GLU A N 1
ATOM 3773 C CA . GLU A 1 506 ? 13.128 -5.040 92.935 1.00 64.15 486 GLU A CA 1
ATOM 3774 C C . GLU A 1 506 ? 14.386 -5.864 93.248 1.00 64.22 486 GLU A C 1
ATOM 3775 O O . GLU A 1 506 ? 14.779 -5.992 94.411 1.00 64.10 486 GLU A O 1
ATOM 3781 N N . GLU A 1 507 ? 15.012 -6.406 92.205 1.00 64.40 487 GLU A N 1
ATOM 3782 C CA . GLU A 1 507 ? 16.192 -7.256 92.359 1.00 64.85 487 GLU A CA 1
ATOM 3783 C C . GLU A 1 507 ? 17.360 -6.541 93.044 1.00 65.03 487 GLU A C 1
ATOM 3784 O O . GLU A 1 507 ? 18.127 -7.168 93.776 1.00 65.06 487 GLU A O 1
ATOM 3790 N N . PHE A 1 508 ? 17.484 -5.234 92.811 1.00 65.23 488 PHE A N 1
ATOM 3791 C CA . PHE A 1 508 ? 18.533 -4.444 93.447 1.00 65.67 488 PHE A CA 1
ATOM 3792 C C . PHE A 1 508 ? 18.186 -4.089 94.889 1.00 66.31 488 PHE A C 1
ATOM 3793 O O . PHE A 1 508 ? 19.050 -4.126 95.764 1.00 66.63 488 PHE A O 1
ATOM 3801 N N . ARG A 1 509 ? 16.922 -3.756 95.130 1.00 67.00 489 ARG A N 1
ATOM 3802 C CA . ARG A 1 509 ? 16.460 -3.378 96.464 1.00 67.76 489 ARG A CA 1
ATOM 3803 C C . ARG A 1 509 ? 16.574 -4.526 97.473 1.00 67.89 489 ARG A C 1
ATOM 3804 O O . ARG A 1 509 ? 16.886 -4.297 98.645 1.00 68.14 489 ARG A O 1
ATOM 3812 N N . ASN A 1 510 ? 16.336 -5.752 97.011 1.00 67.89 490 ASN A N 1
ATOM 3813 C CA . ASN A 1 510 ? 16.448 -6.934 97.863 1.00 68.05 490 ASN A CA 1
ATOM 3814 C C . ASN A 1 510 ? 17.880 -7.217 98.316 1.00 68.06 490 ASN A C 1
ATOM 3815 O O . ASN A 1 510 ? 18.098 -7.812 99.372 1.00 68.28 490 ASN A O 1
ATOM 3820 N N . ARG A 1 511 ? 18.847 -6.792 97.509 1.00 67.96 491 ARG A N 1
ATOM 3821 C CA . ARG A 1 511 ? 20.266 -7.016 97.792 1.00 67.85 491 ARG A CA 1
ATOM 3822 C C . ARG A 1 511 ? 20.865 -5.890 98.636 1.00 67.81 491 ARG A C 1
ATOM 3823 O O . ARG A 1 511 ? 21.864 -6.089 99.328 1.00 67.99 491 ARG A O 1
ATOM 3831 N N . VAL A 1 512 ? 20.242 -4.717 98.563 1.00 67.62 492 VAL A N 1
ATOM 3832 C CA . VAL A 1 512 ? 20.635 -3.541 99.337 1.00 67.67 492 VAL A CA 1
ATOM 3833 C C . VAL A 1 512 ? 20.265 -3.682 100.816 1.00 67.77 492 VAL A C 1
ATOM 3834 O O . VAL A 1 512 ? 21.058 -3.341 101.695 1.00 67.65 492 VAL A O 1
ATOM 3838 N N . GLY A 1 513 ? 19.061 -4.188 101.078 1.00 67.93 493 GLY A N 1
ATOM 3839 C CA . GLY A 1 513 ? 18.511 -4.230 102.430 1.00 68.19 493 GLY A CA 1
ATOM 3840 C C . GLY A 1 513 ? 17.944 -2.868 102.779 1.00 68.46 493 GLY A C 1
ATOM 3841 O O . GLY A 1 513 ? 17.646 -2.071 101.887 1.00 68.35 493 GLY A O 1
ATOM 3842 N N . GLU A 1 514 ? 17.784 -2.596 104.071 1.00 68.80 494 GLU A N 1
ATOM 3843 C CA . GLU A 1 514 ? 17.358 -1.271 104.507 1.00 69.10 494 GLU A CA 1
ATOM 3844 C C . GLU A 1 514 ? 18.525 -0.298 104.412 1.00 68.95 494 GLU A C 1
ATOM 3845 O O . GLU A 1 514 ? 19.581 -0.516 105.013 1.00 68.82 494 GLU A O 1
ATOM 3859 N N . PRO A 1 516 ? 21.013 2.641 105.022 1.00 67.55 496 PRO A N 1
ATOM 3860 C CA . PRO A 1 516 ? 21.403 3.311 106.250 1.00 67.20 496 PRO A CA 1
ATOM 3861 C C . PRO A 1 516 ? 21.112 4.805 106.163 1.00 66.89 496 PRO A C 1
ATOM 3862 O O . PRO A 1 516 ? 21.037 5.360 105.063 1.00 66.86 496 PRO A O 1
ATOM 3866 N N . LYS A 1 517 ? 20.935 5.441 107.315 1.00 66.32 497 LYS A N 1
ATOM 3867 C CA . LYS A 1 517 ? 20.856 6.892 107.368 1.00 66.12 497 LYS A CA 1
ATOM 3868 C C . LYS A 1 517 ? 22.265 7.470 107.306 1.00 65.68 497 LYS A C 1
ATOM 3869 O O . LYS A 1 517 ? 23.238 6.792 107.640 1.00 65.40 497 LYS A O 1
ATOM 3875 N N . GLY A 1 518 ? 22.376 8.717 106.862 1.00 65.49 498 GLY A N 1
ATOM 3876 C CA . GLY A 1 518 ? 23.671 9.381 106.811 1.00 65.01 498 GLY A CA 1
ATOM 3877 C C . GLY A 1 518 ? 23.983 10.096 108.107 1.00 64.76 498 GLY A C 1
ATOM 3878 O O . GLY A 1 518 ? 23.312 9.898 109.124 1.00 64.64 498 GLY A O 1
ATOM 3879 N N . ILE A 1 519 ? 25.019 10.923 108.068 1.00 64.74 499 ILE A N 1
ATOM 3880 C CA . ILE A 1 519 ? 25.323 11.824 109.166 1.00 64.84 499 ILE A CA 1
ATOM 3881 C C . ILE A 1 519 ? 24.731 13.182 108.806 1.00 65.24 499 ILE A C 1
ATOM 3882 O O . ILE A 1 519 ? 25.007 13.724 107.733 1.00 65.40 499 ILE A O 1
ATOM 3887 N N . ARG A 1 520 ? 23.902 13.714 109.697 1.00 65.43 500 ARG A N 1
ATOM 3888 C CA . ARG A 1 520 ? 23.213 14.966 109.442 1.00 65.95 500 ARG A CA 1
ATOM 3889 C C . ARG A 1 520 ? 23.884 16.092 110.222 1.00 65.56 500 ARG A C 1
ATOM 3890 O O . ARG A 1 520 ? 24.287 15.902 111.372 1.00 65.75 500 ARG A O 1
ATOM 3898 N N . PHE A 1 521 ? 24.032 17.247 109.577 1.00 64.98 501 PHE A N 1
ATOM 3899 C CA . PHE A 1 521 ? 24.652 18.415 110.200 1.00 64.77 501 PHE A CA 1
ATOM 3900 C C . PHE A 1 521 ? 23.636 19.552 110.358 1.00 65.08 501 PHE A C 1
ATOM 3901 O O . PHE A 1 521 ? 22.702 19.661 109.566 1.00 64.76 501 PHE A O 1
ATOM 3909 N N . LEU A 1 522 ? 23.833 20.387 111.378 1.00 65.57 502 LEU A N 1
ATOM 3910 C CA . LEU A 1 522 ? 22.988 21.563 111.620 1.00 66.52 502 LEU A CA 1
ATOM 3911 C C . LEU A 1 522 ? 23.127 22.612 110.511 1.00 66.83 502 LEU A C 1
ATOM 3912 O O . LEU A 1 522 ? 24.145 22.642 109.802 1.00 67.74 502 LEU A O 1
ATOM 3917 N N . GLY B 1 18 ? 64.293 19.533 138.000 1.00 62.71 -3 GLY B N 1
ATOM 3918 C CA . GLY B 1 18 ? 63.545 20.653 137.356 1.00 62.68 -3 GLY B CA 1
ATOM 3919 C C . GLY B 1 18 ? 64.073 22.019 137.756 1.00 62.63 -3 GLY B C 1
ATOM 3920 O O . GLY B 1 18 ? 64.415 22.248 138.922 1.00 62.68 -3 GLY B O 1
ATOM 3921 N N . SER B 1 19 ? 64.151 22.920 136.777 1.00 62.50 -2 SER B N 1
ATOM 3922 C CA . SER B 1 19 ? 64.524 24.312 137.015 1.00 62.12 -2 SER B CA 1
ATOM 3923 C C . SER B 1 19 ? 63.290 25.112 137.400 1.00 62.02 -2 SER B C 1
ATOM 3924 O O . SER B 1 19 ? 62.215 24.926 136.821 1.00 61.86 -2 SER B O 1
ATOM 3927 N N . HIS B 1 20 ? 63.454 26.004 138.373 1.00 61.66 -1 HIS B N 1
ATOM 3928 C CA . HIS B 1 20 ? 62.357 26.841 138.850 1.00 61.51 -1 HIS B CA 1
ATOM 3929 C C . HIS B 1 20 ? 62.398 28.256 138.273 1.00 61.49 -1 HIS B C 1
ATOM 3930 O O . HIS B 1 20 ? 61.596 29.104 138.661 1.00 61.51 -1 HIS B O 1
ATOM 3945 N N . LYS B 1 22 ? 61.838 31.573 136.263 1.00 60.96 2 LYS B N 1
ATOM 3946 C CA . LYS B 1 22 ? 60.626 32.181 135.726 1.00 60.40 2 LYS B CA 1
ATOM 3947 C C . LYS B 1 22 ? 60.635 32.255 134.199 1.00 60.29 2 LYS B C 1
ATOM 3948 O O . LYS B 1 22 ? 61.618 32.683 133.600 1.00 60.07 2 LYS B O 1
ATOM 3954 N N . LEU B 1 23 ? 59.534 31.836 133.580 1.00 60.27 3 LEU B N 1
ATOM 3955 C CA . LEU B 1 23 ? 59.305 32.104 132.161 1.00 60.21 3 LEU B CA 1
ATOM 3956 C C . LEU B 1 23 ? 59.047 33.599 131.994 1.00 60.27 3 LEU B C 1
ATOM 3957 O O . LEU B 1 23 ? 58.134 34.151 132.612 1.00 60.61 3 LEU B O 1
ATOM 3962 N N . GLN B 1 24 ? 59.861 34.250 131.172 1.00 60.28 4 GLN B N 1
ATOM 3963 C CA . GLN B 1 24 ? 59.819 35.707 131.041 1.00 60.57 4 GLN B CA 1
ATOM 3964 C C . GLN B 1 24 ? 59.950 36.157 129.586 1.00 60.97 4 GLN B C 1
ATOM 3965 O O . GLN B 1 24 ? 60.760 35.616 128.831 1.00 61.09 4 GLN B O 1
ATOM 3971 N N . PHE B 1 25 ? 59.113 37.118 129.195 1.00 61.41 5 PHE B N 1
ATOM 3972 C CA . PHE B 1 25 ? 59.156 37.727 127.864 1.00 61.77 5 PHE B CA 1
ATOM 3973 C C . PHE B 1 25 ? 59.618 39.174 128.001 1.00 62.17 5 PHE B C 1
ATOM 3974 O O . PHE B 1 25 ? 59.126 39.903 128.867 1.00 62.11 5 PHE B O 1
ATOM 3982 N N . ASN B 1 26 ? 60.552 39.582 127.145 1.00 62.68 6 ASN B N 1
ATOM 3983 C CA . ASN B 1 26 ? 61.048 40.959 127.109 1.00 63.20 6 ASN B CA 1
ATOM 3984 C C . ASN B 1 26 ? 60.917 41.549 125.707 1.00 63.34 6 ASN B C 1
ATOM 3985 O O . ASN B 1 26 ? 61.468 41.008 124.747 1.00 63.43 6 ASN B O 1
ATOM 3990 N N . LEU B 1 27 ? 60.187 42.656 125.598 1.00 63.59 7 LEU B N 1
ATOM 3991 C CA . LEU B 1 27 ? 59.923 43.297 124.310 1.00 63.83 7 LEU B CA 1
ATOM 3992 C C . LEU B 1 27 ? 60.368 44.757 124.329 1.00 64.01 7 LEU B C 1
ATOM 3993 O O . LEU B 1 27 ? 59.958 45.523 125.205 1.00 63.97 7 LEU B O 1
ATOM 3998 N N . LYS B 1 28 ? 61.202 45.134 123.363 1.00 64.16 8 LYS B N 1
ATOM 3999 C CA . LYS B 1 28 ? 61.528 46.540 123.135 1.00 64.39 8 LYS B CA 1
ATOM 4000 C C . LYS B 1 28 ? 61.000 46.951 121.763 1.00 64.50 8 LYS B C 1
ATOM 4001 O O . LYS B 1 28 ? 61.453 46.441 120.737 1.00 64.57 8 LYS B O 1
ATOM 4007 N N . ALA B 1 29 ? 60.029 47.863 121.756 1.00 64.66 9 ALA B N 1
ATOM 4008 C CA . ALA B 1 29 ? 59.341 48.254 120.527 1.00 64.85 9 ALA B CA 1
ATOM 4009 C C . ALA B 1 29 ? 58.883 49.714 120.536 1.00 65.01 9 ALA B C 1
ATOM 4010 O O . ALA B 1 29 ? 58.836 50.351 121.590 1.00 65.03 9 ALA B O 1
ATOM 4012 N N . TYR B 1 30 ? 58.549 50.231 119.352 1.00 65.18 10 TYR B N 1
ATOM 4013 C CA . TYR B 1 30 ? 57.963 51.566 119.221 1.00 65.30 10 TYR B CA 1
ATOM 4014 C C . TYR B 1 30 ? 56.761 51.604 118.278 1.00 65.38 10 TYR B C 1
ATOM 4015 O O . TYR B 1 30 ? 56.684 50.828 117.322 1.00 65.46 10 TYR B O 1
ATOM 4024 N N . PHE B 1 31 ? 55.829 52.513 118.562 1.00 65.40 11 PHE B N 1
ATOM 4025 C CA . PHE B 1 31 ? 54.639 52.702 117.735 1.00 65.47 11 PHE B CA 1
ATOM 4026 C C . PHE B 1 31 ? 54.888 53.746 116.648 1.00 65.51 11 PHE B C 1
ATOM 4027 O O . PHE B 1 31 ? 55.492 54.788 116.907 1.00 65.51 11 PHE B O 1
ATOM 4035 N N . LYS B 1 32 ? 54.420 53.458 115.436 1.00 65.59 12 LYS B N 1
ATOM 4036 C CA . LYS B 1 32 ? 54.509 54.396 114.316 1.00 65.62 12 LYS B CA 1
ATOM 4037 C C . LYS B 1 32 ? 53.443 55.478 114.459 1.00 65.58 12 LYS B C 1
ATOM 4038 O O . LYS B 1 32 ? 52.259 55.174 114.628 1.00 65.55 12 LYS B O 1
ATOM 4044 N N . THR B 1 33 ? 53.873 56.737 114.401 1.00 65.56 13 THR B N 1
ATOM 4045 C CA . THR B 1 33 ? 52.962 57.880 114.501 1.00 65.54 13 THR B CA 1
ATOM 4046 C C . THR B 1 33 ? 53.051 58.743 113.242 1.00 65.49 13 THR B C 1
ATOM 4047 O O . THR B 1 33 ? 54.115 58.847 112.625 1.00 65.50 13 THR B O 1
ATOM 4051 N N . SER B 1 34 ? 51.927 59.355 112.870 1.00 65.46 14 SER B N 1
ATOM 4052 C CA . SER B 1 34 ? 51.844 60.228 111.696 1.00 65.41 14 SER B CA 1
ATOM 4053 C C . SER B 1 34 ? 52.666 61.511 111.846 1.00 65.39 14 SER B C 1
ATOM 4054 O O . SER B 1 34 ? 53.197 62.032 110.863 1.00 65.38 14 SER B O 1
ATOM 4057 N N . ALA B 1 35 ? 52.760 62.011 113.078 1.00 65.33 15 ALA B N 1
ATOM 4058 C CA . ALA B 1 35 ? 53.544 63.208 113.389 1.00 65.28 15 ALA B CA 1
ATOM 4059 C C . ALA B 1 35 ? 54.239 63.074 114.748 1.00 65.25 15 ALA B C 1
ATOM 4060 O O . ALA B 1 35 ? 54.338 61.972 115.290 1.00 65.24 15 ALA B O 1
ATOM 4062 N N . ASP B 1 36 ? 54.726 64.193 115.283 1.00 65.21 16 ASP B N 1
ATOM 4063 C CA . ASP B 1 36 ? 55.374 64.222 116.600 1.00 65.18 16 ASP B CA 1
ATOM 4064 C C . ASP B 1 36 ? 54.411 64.627 117.720 1.00 65.14 16 ASP B C 1
ATOM 4065 O O . ASP B 1 36 ? 54.043 65.799 117.830 1.00 65.11 16 ASP B O 1
ATOM 4070 N N . PRO B 1 37 ? 53.999 63.652 118.556 1.00 65.11 17 PRO B N 1
ATOM 4071 C CA . PRO B 1 37 ? 53.070 63.904 119.649 1.00 65.07 17 PRO B CA 1
ATOM 4072 C C . PRO B 1 37 ? 53.786 64.135 120.985 1.00 65.00 17 PRO B C 1
ATOM 4073 O O . PRO B 1 37 ? 53.567 63.393 121.948 1.00 65.02 17 PRO B O 1
ATOM 4077 N N . THR B 1 38 ? 54.633 65.159 121.030 1.00 64.90 18 THR B N 1
ATOM 4078 C CA . THR B 1 38 ? 55.343 65.534 122.255 1.00 64.80 18 THR B CA 1
ATOM 4079 C C . THR B 1 38 ? 54.411 66.136 123.326 1.00 64.71 18 THR B C 1
ATOM 4080 O O . THR B 1 38 ? 54.553 65.805 124.507 1.00 64.71 18 THR B O 1
ATOM 4084 N N . PRO B 1 39 ? 53.456 67.009 122.925 1.00 64.62 19 PRO B N 1
ATOM 4085 C CA . PRO B 1 39 ? 52.569 67.644 123.910 1.00 64.56 19 PRO B CA 1
ATOM 4086 C C . PRO B 1 39 ? 51.639 66.687 124.665 1.00 64.49 19 PRO B C 1
ATOM 4087 O O . PRO B 1 39 ? 51.230 66.991 125.787 1.00 64.45 19 PRO B O 1
ATOM 4091 N N . ALA B 1 40 ? 51.319 65.547 124.058 1.00 64.43 20 ALA B N 1
ATOM 4092 C CA . ALA B 1 40 ? 50.392 64.582 124.652 1.00 64.36 20 ALA B CA 1
ATOM 4093 C C . ALA B 1 40 ? 51.049 63.662 125.691 1.00 64.30 20 ALA B C 1
ATOM 4094 O O . ALA B 1 40 ? 50.504 62.607 126.025 1.00 64.29 20 ALA B O 1
ATOM 4096 N N . LYS B 1 41 ? 52.204 64.080 126.210 1.00 64.23 21 LYS B N 1
ATOM 4097 C CA . LYS B 1 41 ? 52.991 63.282 127.157 1.00 64.17 21 LYS B CA 1
ATOM 4098 C C . LYS B 1 41 ? 52.246 62.969 128.460 1.00 64.11 21 LYS B C 1
ATOM 4099 O O . LYS B 1 41 ? 52.382 61.871 129.008 1.00 64.10 21 LYS B O 1
ATOM 4105 N N . ASP B 1 42 ? 51.465 63.934 128.942 1.00 64.00 22 ASP B N 1
ATOM 4106 C CA . ASP B 1 42 ? 50.712 63.793 130.192 1.00 63.93 22 ASP B CA 1
ATOM 4107 C C . ASP B 1 42 ? 49.641 62.706 130.119 1.00 63.88 22 ASP B C 1
ATOM 4108 O O . ASP B 1 42 ? 49.395 62.005 131.102 1.00 63.87 22 ASP B O 1
ATOM 4113 N N . ALA B 1 43 ? 49.013 62.573 128.952 1.00 63.84 23 ALA B N 1
ATOM 4114 C CA . ALA B 1 43 ? 47.997 61.547 128.724 1.00 63.83 23 ALA B CA 1
ATOM 4115 C C . ALA B 1 43 ? 48.623 60.172 128.494 1.00 63.79 23 ALA B C 1
ATOM 4116 O O . ALA B 1 43 ? 48.091 59.160 128.955 1.00 63.84 23 ALA B O 1
ATOM 4118 N N . ILE B 1 44 ? 49.751 60.151 127.783 1.00 63.76 24 ILE B N 1
ATOM 4119 C CA . ILE B 1 44 ? 50.480 58.918 127.459 1.00 63.68 24 ILE B CA 1
ATOM 4120 C C . ILE B 1 44 ? 51.032 58.238 128.718 1.00 63.67 24 ILE B C 1
ATOM 4121 O O . ILE B 1 44 ? 50.919 57.020 128.871 1.00 63.75 24 ILE B O 1
ATOM 4126 N N . ALA B 1 45 ? 51.616 59.035 129.611 1.00 63.66 25 ALA B N 1
ATOM 4127 C CA . ALA B 1 45 ? 52.163 58.536 130.874 1.00 63.62 25 ALA B CA 1
ATOM 4128 C C . ALA B 1 45 ? 51.069 58.039 131.820 1.00 63.58 25 ALA B C 1
ATOM 4129 O O . ALA B 1 45 ? 51.271 57.070 132.557 1.00 63.54 25 ALA B O 1
ATOM 4131 N N . ALA B 1 46 ? 49.916 58.708 131.787 1.00 63.49 26 ALA B N 1
ATOM 4132 C CA . ALA B 1 46 ? 48.773 58.359 132.632 1.00 63.40 26 ALA B CA 1
ATOM 4133 C C . ALA B 1 46 ? 48.131 57.026 132.246 1.00 63.36 26 ALA B C 1
ATOM 4134 O O . ALA B 1 46 ? 47.657 56.291 133.115 1.00 63.34 26 ALA B O 1
ATOM 4136 N N . LEU B 1 47 ? 48.114 56.721 130.949 1.00 63.26 27 LEU B N 1
ATOM 4137 C CA . LEU B 1 47 ? 47.513 55.476 130.464 1.00 63.25 27 LEU B CA 1
ATOM 4138 C C . LEU B 1 47 ? 48.382 54.250 130.769 1.00 63.11 27 LEU B C 1
ATOM 4139 O O . LEU B 1 47 ? 47.853 53.173 131.048 1.00 63.00 27 LEU B O 1
ATOM 4144 N N . PHE B 1 48 ? 49.703 54.429 130.727 1.00 63.08 28 PHE B N 1
ATOM 4145 C CA . PHE B 1 48 ? 50.655 53.349 131.009 1.00 63.16 28 PHE B CA 1
ATOM 4146 C C . PHE B 1 48 ? 50.630 52.893 132.468 1.00 63.18 28 PHE B C 1
ATOM 4147 O O . PHE B 1 48 ? 50.744 51.696 132.745 1.00 63.10 28 PHE B O 1
ATOM 4155 N N . GLU B 1 49 ? 50.488 53.850 133.388 1.00 63.16 29 GLU B N 1
ATOM 4156 C CA . GLU B 1 49 ? 50.414 53.552 134.820 1.00 63.21 29 GLU B CA 1
ATOM 4157 C C . GLU B 1 49 ? 49.113 52.829 135.163 1.00 63.21 29 GLU B C 1
ATOM 4158 O O . GLU B 1 49 ? 49.100 51.932 136.010 1.00 63.26 29 GLU B O 1
ATOM 4164 N N . GLU B 1 50 ? 48.026 53.230 134.504 1.00 63.17 30 GLU B N 1
ATOM 4165 C CA . GLU B 1 50 ? 46.724 52.590 134.680 1.00 63.16 30 GLU B CA 1
ATOM 4166 C C . GLU B 1 50 ? 46.681 51.216 134.004 1.00 63.10 30 GLU B C 1
ATOM 4167 O O . GLU B 1 50 ? 45.976 50.317 134.463 1.00 63.09 30 GLU B O 1
ATOM 4173 N N . ALA B 1 51 ? 47.440 51.060 132.920 1.00 63.01 31 ALA B N 1
ATOM 4174 C CA . ALA B 1 51 ? 47.569 49.771 132.241 1.00 62.95 31 ALA B CA 1
ATOM 4175 C C . ALA B 1 51 ? 48.222 48.738 133.159 1.00 62.89 31 ALA B C 1
ATOM 4176 O O . ALA B 1 51 ? 47.760 47.600 133.254 1.00 62.86 31 ALA B O 1
ATOM 4178 N N . ASN B 1 52 ? 49.280 49.160 133.848 1.00 62.85 32 ASN B N 1
ATOM 4179 C CA . ASN B 1 52 ? 50.014 48.311 134.786 1.00 62.79 32 ASN B CA 1
ATOM 4180 C C . ASN B 1 52 ? 49.190 47.837 135.985 1.00 62.75 32 ASN B C 1
ATOM 4181 O O . ASN B 1 52 ? 49.476 46.786 136.562 1.00 62.70 32 ASN B O 1
ATOM 4186 N N . SER B 1 53 ? 48.172 48.613 136.352 1.00 62.72 33 SER B N 1
ATOM 4187 C CA . SER B 1 53 ? 47.316 48.287 137.493 1.00 62.71 33 SER B CA 1
ATOM 4188 C C . SER B 1 53 ? 45.945 47.734 137.089 1.00 62.69 33 SER B C 1
ATOM 4189 O O . SER B 1 53 ? 45.278 47.082 137.895 1.00 62.74 33 SER B O 1
ATOM 4192 N N . THR B 1 54 ? 45.533 47.986 135.847 1.00 62.65 34 THR B N 1
ATOM 4193 C CA . THR B 1 54 ? 44.226 47.532 135.366 1.00 62.63 34 THR B CA 1
ATOM 4194 C C . THR B 1 54 ? 44.317 46.690 134.086 1.00 62.55 34 THR B C 1
ATOM 4195 O O . THR B 1 54 ? 44.159 45.469 134.140 1.00 62.55 34 THR B O 1
ATOM 4199 N N . LEU B 1 55 ? 44.575 47.347 132.953 1.00 62.40 35 LEU B N 1
ATOM 4200 C CA . LEU B 1 55 ? 44.506 46.714 131.629 1.00 62.28 35 LEU B CA 1
ATOM 4201 C C . LEU B 1 55 ? 45.368 45.453 131.505 1.00 62.22 35 LEU B C 1
ATOM 4202 O O . LEU B 1 55 ? 44.857 44.375 131.196 1.00 62.16 35 LEU B O 1
ATOM 4207 N N . LEU B 1 56 ? 46.666 45.600 131.761 1.00 62.07 36 LEU B N 1
ATOM 4208 C CA . LEU B 1 56 ? 47.630 44.519 131.577 1.00 62.09 36 LEU B CA 1
ATOM 4209 C C . LEU B 1 56 ? 47.544 43.443 132.663 1.00 62.08 36 LEU B C 1
ATOM 4210 O O . LEU B 1 56 ? 48.261 42.440 132.609 1.00 62.21 36 LEU B O 1
ATOM 4215 N N . THR B 1 57 ? 46.656 43.653 133.632 1.00 62.04 37 THR B N 1
ATOM 4216 C CA . THR B 1 57 ? 46.440 42.715 134.734 1.00 62.08 37 THR B CA 1
ATOM 4217 C C . THR B 1 57 ? 45.354 41.688 134.385 1.00 61.93 37 THR B C 1
ATOM 4218 O O . THR B 1 57 ? 45.329 40.587 134.943 1.00 61.95 37 THR B O 1
ATOM 4222 N N . ARG B 1 58 ? 44.467 42.060 133.462 1.00 61.77 38 ARG B N 1
ATOM 4223 C CA . ARG B 1 58 ? 43.327 41.226 133.065 1.00 61.68 38 ARG B CA 1
ATOM 4224 C C . ARG B 1 58 ? 43.760 39.943 132.354 1.00 61.52 38 ARG B C 1
ATOM 4225 O O . ARG B 1 58 ? 44.444 39.991 131.329 1.00 61.37 38 ARG B O 1
ATOM 4233 N N . GLY B 1 59 ? 43.344 38.804 132.904 1.00 61.38 39 GLY B N 1
ATOM 4234 C CA . GLY B 1 59 ? 43.711 37.492 132.370 1.00 61.24 39 GLY B CA 1
ATOM 4235 C C . GLY B 1 59 ? 44.932 36.897 133.050 1.00 61.13 39 GLY B C 1
ATOM 4236 O O . GLY B 1 59 ? 45.421 35.837 132.651 1.00 61.26 39 GLY B O 1
ATOM 4237 N N . ALA B 1 60 ? 45.425 37.584 134.076 1.00 60.95 40 ALA B N 1
ATOM 4238 C CA . ALA B 1 60 ? 46.589 37.133 134.835 1.00 60.87 40 ALA B CA 1
ATOM 4239 C C . ALA B 1 60 ? 46.259 37.025 136.320 1.00 60.76 40 ALA B C 1
ATOM 4240 O O . ALA B 1 60 ? 45.486 37.835 136.841 1.00 60.75 40 ALA B O 1
ATOM 4242 N N . PRO B 1 61 ? 46.847 36.026 137.011 1.00 60.72 41 PRO B N 1
ATOM 4243 C CA . PRO B 1 61 ? 46.725 35.948 138.464 1.00 60.68 41 PRO B CA 1
ATOM 4244 C C . PRO B 1 61 ? 47.327 37.191 139.117 1.00 60.64 41 PRO B C 1
ATOM 4245 O O . PRO B 1 61 ? 48.079 37.928 138.470 1.00 60.43 41 PRO B O 1
ATOM 4249 N N . GLU B 1 62 ? 46.988 37.411 140.385 1.00 60.65 42 GLU B N 1
ATOM 4250 C CA . GLU B 1 62 ? 47.429 38.582 141.138 1.00 60.66 42 GLU B CA 1
ATOM 4251 C C . GLU B 1 62 ? 48.934 38.837 141.010 1.00 60.60 42 GLU B C 1
ATOM 4252 O O . GLU B 1 62 ? 49.751 37.964 141.310 1.00 60.57 42 GLU B O 1
ATOM 4258 N N . GLY B 1 63 ? 49.282 40.036 140.545 1.00 60.62 43 GLY B N 1
ATOM 4259 C CA . GLY B 1 63 ? 50.675 40.472 140.443 1.00 60.69 43 GLY B CA 1
ATOM 4260 C C . GLY B 1 63 ? 51.502 39.772 139.378 1.00 60.83 43 GLY B C 1
ATOM 4261 O O . GLY B 1 63 ? 52.733 39.800 139.428 1.00 60.91 43 GLY B O 1
ATOM 4262 N N . GLN B 1 64 ? 50.828 39.148 138.415 1.00 60.91 44 GLN B N 1
ATOM 4263 C CA . GLN B 1 64 ? 51.497 38.443 137.322 1.00 60.98 44 GLN B CA 1
ATOM 4264 C C . GLN B 1 64 ? 51.173 39.055 135.958 1.00 61.14 44 GLN B C 1
ATOM 4265 O O . GLN B 1 64 ? 51.471 38.467 134.914 1.00 61.14 44 GLN B O 1
ATOM 4271 N N . GLY B 1 65 ? 50.573 40.242 135.975 1.00 61.29 45 GLY B N 1
ATOM 4272 C CA . GLY B 1 65 ? 50.236 40.961 134.752 1.00 61.53 45 GLY B CA 1
ATOM 4273 C C . GLY B 1 65 ? 51.454 41.568 134.085 1.00 61.68 45 GLY B C 1
ATOM 4274 O O . GLY B 1 65 ? 52.531 41.629 134.675 1.00 61.60 45 GLY B O 1
ATOM 4275 N N . ALA B 1 66 ? 51.279 42.015 132.846 1.00 61.99 46 ALA B N 1
ATOM 4276 C CA . ALA B 1 66 ? 52.363 42.622 132.079 1.00 62.28 46 ALA B CA 1
ATOM 4277 C C . ALA B 1 66 ? 52.696 44.014 132.608 1.00 62.43 46 ALA B C 1
ATOM 4278 O O . ALA B 1 66 ? 51.840 44.690 133.179 1.00 62.57 46 ALA B O 1
ATOM 4280 N N . LYS B 1 67 ? 53.947 44.428 132.425 1.00 62.79 47 LYS B N 1
ATOM 4281 C CA . LYS B 1 67 ? 54.407 45.738 132.877 1.00 63.32 47 LYS B CA 1
ATOM 4282 C C . LYS B 1 67 ? 55.145 46.469 131.761 1.00 63.52 47 LYS B C 1
ATOM 4283 O O . LYS B 1 67 ? 55.980 45.880 131.073 1.00 63.58 47 LYS B O 1
ATOM 4289 N N . VAL B 1 68 ? 54.826 47.747 131.578 1.00 63.88 48 VAL B N 1
ATOM 4290 C CA . VAL B 1 68 ? 55.670 48.636 130.781 1.00 64.22 48 VAL B CA 1
ATOM 4291 C C . VAL B 1 68 ? 56.708 49.257 131.722 1.00 64.53 48 VAL B C 1
ATOM 4292 O O . VAL B 1 68 ? 56.380 50.082 132.577 1.00 64.50 48 VAL B O 1
ATOM 4296 N N . THR B 1 69 ? 57.957 48.826 131.570 1.00 64.95 49 THR B N 1
ATOM 4297 C CA . THR B 1 69 ? 59.022 49.182 132.511 1.00 65.45 49 THR B CA 1
ATOM 4298 C C . THR B 1 69 ? 59.636 50.555 132.255 1.00 65.76 49 THR B C 1
ATOM 4299 O O . THR B 1 69 ? 60.066 51.226 133.198 1.00 65.87 49 THR B O 1
ATOM 4303 N N . GLU B 1 70 ? 59.680 50.964 130.987 1.00 66.11 50 GLU B N 1
ATOM 4304 C CA . GLU B 1 70 ? 60.140 52.307 130.617 1.00 66.50 50 GLU B CA 1
ATOM 4305 C C . GLU B 1 70 ? 59.506 52.800 129.314 1.00 66.71 50 GLU B C 1
ATOM 4306 O O . GLU B 1 70 ? 58.950 52.013 128.548 1.00 66.70 50 GLU B O 1
ATOM 4312 N N . TRP B 1 71 ? 59.590 54.108 129.083 1.00 67.00 51 TRP B N 1
ATOM 4313 C CA . TRP B 1 71 ? 59.013 54.744 127.902 1.00 67.33 51 TRP B CA 1
ATOM 4314 C C . TRP B 1 71 ? 59.847 55.956 127.483 1.00 67.54 51 TRP B C 1
ATOM 4315 O O . TRP B 1 71 ? 60.439 56.635 128.326 1.00 67.58 51 TRP B O 1
ATOM 4326 N N . LYS B 1 72 ? 59.897 56.213 126.178 1.00 67.77 52 LYS B N 1
ATOM 4327 C CA . LYS B 1 72 ? 60.632 57.356 125.633 1.00 68.02 52 LYS B CA 1
ATOM 4328 C C . LYS B 1 72 ? 59.967 57.844 124.347 1.00 68.15 52 LYS B C 1
ATOM 4329 O O . LYS B 1 72 ? 59.239 57.093 123.694 1.00 68.20 52 LYS B O 1
ATOM 4335 N N . LEU B 1 73 ? 60.217 59.101 123.989 1.00 68.32 53 LEU B N 1
ATOM 4336 C CA . LEU B 1 73 ? 59.576 59.714 122.826 1.00 68.50 53 LEU B CA 1
ATOM 4337 C C . LEU B 1 73 ? 60.552 60.105 121.718 1.00 68.59 53 LEU B C 1
ATOM 4338 O O . LEU B 1 73 ? 61.717 60.415 121.976 1.00 68.59 53 LEU B O 1
ATOM 4343 N N . GLY B 1 74 ? 60.053 60.074 120.485 1.00 68.73 54 GLY B N 1
ATOM 4344 C CA . GLY B 1 74 ? 60.771 60.578 119.318 1.00 68.85 54 GLY B CA 1
ATOM 4345 C C . GLY B 1 74 ? 59.906 61.597 118.602 1.00 68.96 54 GLY B C 1
ATOM 4346 O O . GLY B 1 74 ? 58.906 62.062 119.154 1.00 68.98 54 GLY B O 1
ATOM 4347 N N . GLU B 1 75 ? 60.280 61.943 117.373 1.00 69.05 55 GLU B N 1
ATOM 4348 C CA . GLU B 1 75 ? 59.515 62.921 116.593 1.00 69.12 55 GLU B CA 1
ATOM 4349 C C . GLU B 1 75 ? 58.527 62.278 115.608 1.00 69.13 55 GLU B C 1
ATOM 4350 O O . GLU B 1 75 ? 57.987 62.952 114.725 1.00 69.12 55 GLU B O 1
ATOM 4356 N N . ASP B 1 76 ? 58.298 60.976 115.775 1.00 69.11 56 ASP B N 1
ATOM 4357 C CA . ASP B 1 76 ? 57.320 60.225 114.985 1.00 69.09 56 ASP B CA 1
ATOM 4358 C C . ASP B 1 76 ? 57.091 58.842 115.593 1.00 69.01 56 ASP B C 1
ATOM 4359 O O . ASP B 1 76 ? 56.421 57.995 114.998 1.00 69.05 56 ASP B O 1
ATOM 4364 N N . ARG B 1 77 ? 57.652 58.624 116.781 1.00 68.88 57 ARG B N 1
ATOM 4365 C CA . ARG B 1 77 ? 57.614 57.314 117.427 1.00 68.72 57 ARG B CA 1
ATOM 4366 C C . ARG B 1 77 ? 57.483 57.383 118.949 1.00 68.51 57 ARG B C 1
ATOM 4367 O O . ARG B 1 77 ? 58.057 58.261 119.596 1.00 68.52 57 ARG B O 1
ATOM 4375 N N . ILE B 1 78 ? 56.713 56.450 119.504 1.00 68.26 58 ILE B N 1
ATOM 4376 C CA . ILE B 1 78 ? 56.564 56.298 120.951 1.00 67.94 58 ILE B CA 1
ATOM 4377 C C . ILE B 1 78 ? 57.072 54.909 121.340 1.00 67.73 58 ILE B C 1
ATOM 4378 O O . ILE B 1 78 ? 56.424 53.899 121.043 1.00 67.72 58 ILE B O 1
ATOM 4383 N N . GLU B 1 79 ? 58.230 54.859 121.995 1.00 67.37 59 GLU B N 1
ATOM 4384 C CA . GLU B 1 79 ? 58.850 53.577 122.337 1.00 67.04 59 GLU B CA 1
ATOM 4385 C C . GLU B 1 79 ? 58.596 53.133 123.775 1.00 66.72 59 GLU B C 1
ATOM 4386 O O . GLU B 1 79 ? 58.276 53.950 124.641 1.00 66.72 59 GLU B O 1
ATOM 4392 N N . LEU B 1 80 ? 58.734 51.830 124.008 1.00 66.30 60 LEU B N 1
ATOM 4393 C CA . LEU B 1 80 ? 58.562 51.241 125.334 1.00 65.90 60 LEU B CA 1
ATOM 4394 C C . LEU B 1 80 ? 59.388 49.970 125.515 1.00 65.63 60 LEU B C 1
ATOM 4395 O O . LEU B 1 80 ? 59.818 49.348 124.539 1.00 65.55 60 LEU B O 1
ATOM 4400 N N . THR B 1 81 ? 59.619 49.606 126.773 1.00 65.23 61 THR B N 1
ATOM 4401 C CA . THR B 1 81 ? 60.128 48.287 127.119 1.00 64.90 61 THR B CA 1
ATOM 4402 C C . THR B 1 81 ? 59.026 47.568 127.883 1.00 64.58 61 THR B C 1
ATOM 4403 O O . THR B 1 81 ? 58.640 47.983 128.979 1.00 64.54 61 THR B O 1
ATOM 4407 N N . LEU B 1 82 ? 58.511 46.501 127.282 1.00 64.17 62 LEU B N 1
ATOM 4408 C CA . LEU B 1 82 ? 57.411 45.740 127.853 1.00 63.73 62 LEU B CA 1
ATOM 4409 C C . LEU B 1 82 ? 57.919 44.399 128.372 1.00 63.37 62 LEU B C 1
ATOM 4410 O O . LEU B 1 82 ? 58.718 43.733 127.713 1.00 63.46 62 LEU B O 1
ATOM 4415 N N . GLN B 1 83 ? 57.466 44.024 129.564 1.00 62.92 63 GLN B N 1
ATOM 4416 C CA . GLN B 1 83 ? 57.866 42.767 130.192 1.00 62.55 63 GLN B CA 1
ATOM 4417 C C . GLN B 1 83 ? 56.646 41.963 130.618 1.00 62.05 63 GLN B C 1
ATOM 4418 O O . GLN B 1 83 ? 55.621 42.534 131.008 1.00 61.94 63 GLN B O 1
ATOM 4424 N N . SER B 1 84 ? 56.760 40.639 130.535 1.00 61.42 64 SER B N 1
ATOM 4425 C CA . SER B 1 84 ? 55.686 39.745 130.961 1.00 60.85 64 SER B CA 1
ATOM 4426 C C . SER B 1 84 ? 56.210 38.393 131.437 1.00 60.58 64 SER B C 1
ATOM 4427 O O . SER B 1 84 ? 57.364 38.040 131.191 1.00 60.34 64 SER B O 1
ATOM 4430 N N . GLY B 1 85 ? 55.348 37.657 132.134 1.00 60.38 65 GLY B N 1
ATOM 4431 C CA . GLY B 1 85 ? 55.538 36.232 132.371 1.00 60.35 65 GLY B CA 1
ATOM 4432 C C . GLY B 1 85 ? 54.718 35.446 131.362 1.00 60.34 65 GLY B C 1
ATOM 4433 O O . GLY B 1 85 ? 54.543 35.886 130.225 1.00 60.34 65 GLY B O 1
ATOM 4434 N N . ARG B 1 86 ? 54.196 34.296 131.783 1.00 60.49 66 ARG B N 1
ATOM 4435 C CA . ARG B 1 86 ? 53.426 33.410 130.897 1.00 60.93 66 ARG B CA 1
ATOM 4436 C C . ARG B 1 86 ? 52.035 33.949 130.548 1.00 60.84 66 ARG B C 1
ATOM 4437 O O . ARG B 1 86 ? 51.433 33.527 129.560 1.00 60.77 66 ARG B O 1
ATOM 4445 N N . TYR B 1 87 ? 51.534 34.872 131.369 1.00 60.86 67 TYR B N 1
ATOM 4446 C CA . TYR B 1 87 ? 50.216 35.480 131.174 1.00 60.82 67 TYR B CA 1
ATOM 4447 C C . TYR B 1 87 ? 50.347 36.896 130.623 1.00 60.63 67 TYR B C 1
ATOM 4448 O O . TYR B 1 87 ? 51.349 37.566 130.869 1.00 60.57 67 TYR B O 1
ATOM 4457 N N . VAL B 1 88 ? 49.331 37.341 129.881 1.00 60.47 68 VAL B N 1
ATOM 4458 C CA . VAL B 1 88 ? 49.324 38.665 129.242 1.00 60.30 68 VAL B CA 1
ATOM 4459 C C . VAL B 1 88 ? 50.688 38.940 128.603 1.00 60.23 68 VAL B C 1
ATOM 4460 O O . VAL B 1 88 ? 51.382 39.899 128.949 1.00 60.30 68 VAL B O 1
ATOM 4464 N N . ARG B 1 89 ? 51.067 38.067 127.676 1.00 60.15 69 ARG B N 1
ATOM 4465 C CA . ARG B 1 89 ? 52.394 38.095 127.067 1.00 59.94 69 ARG B CA 1
ATOM 4466 C C . ARG B 1 89 ? 52.609 39.364 126.251 1.00 59.86 69 ARG B C 1
ATOM 4467 O O . ARG B 1 89 ? 51.647 39.984 125.795 1.00 59.87 69 ARG B O 1
ATOM 4475 N N . VAL B 1 90 ? 53.872 39.745 126.082 1.00 59.76 70 VAL B N 1
ATOM 4476 C CA . VAL B 1 90 ? 54.230 41.025 125.462 1.00 59.84 70 VAL B CA 1
ATOM 4477 C C . VAL B 1 90 ? 53.669 41.220 124.049 1.00 60.14 70 VAL B C 1
ATOM 4478 O O . VAL B 1 90 ? 53.242 42.321 123.699 1.00 60.21 70 VAL B O 1
ATOM 4482 N N . HIS B 1 91 ? 53.659 40.147 123.256 1.00 60.37 71 HIS B N 1
ATOM 4483 C CA . HIS B 1 91 ? 53.101 40.172 121.900 1.00 60.63 71 HIS B CA 1
ATOM 4484 C C . HIS B 1 91 ? 51.566 40.213 121.887 1.00 60.61 71 HIS B C 1
ATOM 4485 O O . HIS B 1 91 ? 50.953 40.376 120.830 1.00 60.76 71 HIS B O 1
ATOM 4492 N N . ASP B 1 92 ? 50.959 40.041 123.059 1.00 60.59 72 ASP B N 1
ATOM 4493 C CA . ASP B 1 92 ? 49.514 40.178 123.232 1.00 60.62 72 ASP B CA 1
ATOM 4494 C C . ASP B 1 92 ? 49.207 41.523 123.890 1.00 60.47 72 ASP B C 1
ATOM 4495 O O . ASP B 1 92 ? 48.233 42.190 123.534 1.00 60.42 72 ASP B O 1
ATOM 4500 N N . ALA B 1 93 ? 50.057 41.917 124.837 1.00 60.31 73 ALA B N 1
ATOM 4501 C CA . ALA B 1 93 ? 49.888 43.159 125.586 1.00 60.24 73 ALA B CA 1
ATOM 4502 C C . ALA B 1 93 ? 50.104 44.414 124.738 1.00 60.17 73 ALA B C 1
ATOM 4503 O O . ALA B 1 93 ? 49.483 45.445 124.992 1.00 60.07 73 ALA B O 1
ATOM 4505 N N . ILE B 1 94 ? 50.978 44.324 123.735 1.00 60.14 74 ILE B N 1
ATOM 4506 C CA . ILE B 1 94 ? 51.306 45.481 122.894 1.00 60.17 74 ILE B CA 1
ATOM 4507 C C . ILE B 1 94 ? 50.139 45.921 121.998 1.00 60.32 74 ILE B C 1
ATOM 4508 O O . ILE B 1 94 ? 49.983 47.112 121.711 1.00 60.33 74 ILE B O 1
ATOM 4513 N N . PHE B 1 95 ? 49.319 44.958 121.578 1.00 60.38 75 PHE B N 1
ATOM 4514 C CA . PHE B 1 95 ? 48.112 45.257 120.809 1.00 60.54 75 PHE B CA 1
ATOM 4515 C C . PHE B 1 95 ? 46.983 45.795 121.693 1.00 60.63 75 PHE B C 1
ATOM 4516 O O . PHE B 1 95 ? 46.090 46.492 121.208 1.00 60.68 75 PHE B O 1
ATOM 4524 N N . ARG B 1 96 ? 47.029 45.467 122.984 1.00 60.79 76 ARG B N 1
ATOM 4525 C CA . ARG B 1 96 ? 46.099 46.030 123.964 1.00 61.10 76 ARG B CA 1
ATOM 4526 C C . ARG B 1 96 ? 46.384 47.518 124.159 1.00 61.24 76 ARG B C 1
ATOM 4527 O O . ARG B 1 96 ? 45.461 48.338 124.198 1.00 61.25 76 ARG B O 1
ATOM 4535 N N . LEU B 1 97 ? 47.669 47.849 124.278 1.00 61.44 77 LEU B N 1
ATOM 4536 C CA . LEU B 1 97 ? 48.125 49.232 124.409 1.00 61.67 77 LEU B CA 1
ATOM 4537 C C . LEU B 1 97 ? 47.910 50.030 123.123 1.00 61.89 77 LEU B C 1
ATOM 4538 O O . LEU B 1 97 ? 47.759 51.249 123.167 1.00 61.97 77 LEU B O 1
ATOM 4543 N N . ARG B 1 98 ? 47.902 49.332 121.987 1.00 62.21 78 ARG B N 1
ATOM 4544 C CA . ARG B 1 98 ? 47.681 49.946 120.675 1.00 62.47 78 ARG B CA 1
ATOM 4545 C C . ARG B 1 98 ? 46.248 50.469 120.516 1.00 62.60 78 ARG B C 1
ATOM 4546 O O . ARG B 1 98 ? 46.037 51.563 119.986 1.00 62.58 78 ARG B O 1
ATOM 4554 N N . LYS B 1 99 ? 45.277 49.686 120.984 1.00 62.82 79 LYS B N 1
ATOM 4555 C CA . LYS B 1 99 ? 43.858 50.035 120.869 1.00 63.05 79 LYS B CA 1
ATOM 4556 C C . LYS B 1 99 ? 43.413 51.100 121.874 1.00 63.15 79 LYS B C 1
ATOM 4557 O O . LYS B 1 99 ? 42.493 51.872 121.595 1.00 63.18 79 LYS B O 1
ATOM 4563 N N . GLN B 1 100 ? 44.062 51.133 123.037 1.00 63.29 80 GLN B N 1
ATOM 4564 C CA . GLN B 1 100 ? 43.804 52.168 124.037 1.00 63.43 80 GLN B CA 1
ATOM 4565 C C . GLN B 1 100 ? 44.429 53.502 123.643 1.00 63.53 80 GLN B C 1
ATOM 4566 O O . GLN B 1 100 ? 43.783 54.546 123.742 1.00 63.52 80 GLN B O 1
ATOM 4572 N N . LEU B 1 101 ? 45.683 53.453 123.195 1.00 63.68 81 LEU B N 1
ATOM 4573 C CA . LEU B 1 101 ? 46.426 54.641 122.766 1.00 63.84 81 LEU B CA 1
ATOM 4574 C C . LEU B 1 101 ? 45.789 55.311 121.544 1.00 63.95 81 LEU B C 1
ATOM 4575 O O . LEU B 1 101 ? 45.932 56.520 121.351 1.00 64.02 81 LEU B O 1
ATOM 4580 N N . ALA B 1 102 ? 45.083 54.521 120.736 1.00 64.10 82 ALA B N 1
ATOM 4581 C CA . ALA B 1 102 ? 44.387 55.021 119.548 1.00 64.27 82 ALA B CA 1
ATOM 4582 C C . ALA B 1 102 ? 43.147 55.849 119.893 1.00 64.38 82 ALA B C 1
ATOM 4583 O O . ALA B 1 102 ? 42.931 56.918 119.320 1.00 64.36 82 ALA B O 1
ATOM 4585 N N . GLU B 1 103 ? 42.342 55.345 120.827 1.00 64.56 83 GLU B N 1
ATOM 4586 C CA . GLU B 1 103 ? 41.082 55.983 121.212 1.00 64.76 83 GLU B CA 1
ATOM 4587 C C . GLU B 1 103 ? 41.285 57.177 122.145 1.00 64.80 83 GLU B C 1
ATOM 4588 O O . GLU B 1 103 ? 40.526 58.145 122.092 1.00 64.77 83 GLU B O 1
ATOM 4594 N N . ALA B 1 104 ? 42.307 57.097 122.995 1.00 64.88 84 ALA B N 1
ATOM 4595 C CA . ALA B 1 104 ? 42.614 58.160 123.953 1.00 64.91 84 ALA B CA 1
ATOM 4596 C C . ALA B 1 104 ? 43.260 59.378 123.293 1.00 64.95 84 ALA B C 1
ATOM 4597 O O . ALA B 1 104 ? 43.107 60.505 123.773 1.00 64.99 84 ALA B O 1
ATOM 4599 N N . LEU B 1 105 ? 43.976 59.148 122.193 1.00 64.96 85 LEU B N 1
ATOM 4600 C CA . LEU B 1 105 ? 44.685 60.219 121.489 1.00 64.99 85 LEU B CA 1
ATOM 4601 C C . LEU B 1 105 ? 44.018 60.653 120.180 1.00 65.02 85 LEU B C 1
ATOM 4602 O O . LEU B 1 105 ? 44.368 61.693 119.615 1.00 65.04 85 LEU B O 1
ATOM 4607 N N . GLY B 1 106 ? 43.058 59.861 119.707 1.00 65.04 86 GLY B N 1
ATOM 4608 C CA . GLY B 1 106 ? 42.366 60.142 118.449 1.00 65.09 86 GLY B CA 1
ATOM 4609 C C . GLY B 1 106 ? 41.260 61.177 118.553 1.00 65.13 86 GLY B C 1
ATOM 4610 O O . GLY B 1 106 ? 41.094 62.009 117.657 1.00 65.14 86 GLY B O 1
ATOM 4611 N N . LYS B 1 107 ? 40.505 61.126 119.649 1.00 65.14 87 LYS B N 1
ATOM 4612 C CA . LYS B 1 107 ? 39.348 62.000 119.844 1.00 65.13 87 LYS B CA 1
ATOM 4613 C C . LYS B 1 107 ? 39.736 63.442 120.184 1.00 65.10 87 LYS B C 1
ATOM 4614 O O . LYS B 1 107 ? 39.307 64.378 119.505 1.00 65.10 87 LYS B O 1
ATOM 4620 N N . LYS B 1 108 ? 40.546 63.612 121.228 1.00 65.01 88 LYS B N 1
ATOM 4621 C CA . LYS B 1 108 ? 40.866 64.941 121.753 1.00 64.92 88 LYS B CA 1
ATOM 4622 C C . LYS B 1 108 ? 42.195 65.501 121.237 1.00 64.75 88 LYS B C 1
ATOM 4623 O O . LYS B 1 108 ? 42.263 66.664 120.830 1.00 64.74 88 LYS B O 1
ATOM 4629 N N . TYR B 1 109 ? 43.239 64.674 121.253 1.00 64.52 89 TYR B N 1
ATOM 4630 C CA . TYR B 1 109 ? 44.594 65.112 120.894 1.00 64.30 89 TYR B CA 1
ATOM 4631 C C . TYR B 1 109 ? 44.875 65.104 119.387 1.00 64.19 89 TYR B C 1
ATOM 4632 O O . TYR B 1 109 ? 45.909 65.613 118.943 1.00 64.13 89 TYR B O 1
ATOM 4641 N N . LYS B 1 110 ? 43.948 64.532 118.617 1.00 64.10 90 LYS B N 1
ATOM 4642 C CA . LYS B 1 110 ? 44.008 64.505 117.148 1.00 64.07 90 LYS B CA 1
ATOM 4643 C C . LYS B 1 110 ? 45.333 63.973 116.583 1.00 64.09 90 LYS B C 1
ATOM 4644 O O . LYS B 1 110 ? 46.012 64.662 115.815 1.00 64.10 90 LYS B O 1
ATOM 4650 N N . ILE B 1 111 ? 45.696 62.751 116.971 1.00 64.10 91 ILE B N 1
ATOM 4651 C CA . ILE B 1 111 ? 46.923 62.115 116.479 1.00 64.13 91 ILE B CA 1
ATOM 4652 C C . ILE B 1 111 ? 46.757 60.596 116.300 1.00 64.16 91 ILE B C 1
ATOM 4653 O O . ILE B 1 111 ? 46.184 59.914 117.156 1.00 64.16 91 ILE B O 1
ATOM 4658 N N . GLY B 1 112 ? 47.256 60.083 115.177 1.00 64.16 92 GLY B N 1
ATOM 4659 C CA . GLY B 1 112 ? 47.021 58.696 114.785 1.00 64.16 92 GLY B CA 1
ATOM 4660 C C . GLY B 1 112 ? 48.207 57.770 114.961 1.00 64.22 92 GLY B C 1
ATOM 4661 O O . GLY B 1 112 ? 49.340 58.121 114.623 1.00 64.23 92 GLY B O 1
ATOM 4662 N N . ILE B 1 113 ? 47.932 56.579 115.489 1.00 64.20 93 ILE B N 1
ATOM 4663 C CA . ILE B 1 113 ? 48.944 55.541 115.690 1.00 64.26 93 ILE B CA 1
ATOM 4664 C C . ILE B 1 113 ? 48.820 54.453 114.617 1.00 64.26 93 ILE B C 1
ATOM 4665 O O . ILE B 1 113 ? 47.771 53.818 114.473 1.00 64.28 93 ILE B O 1
ATOM 4670 N N . ARG B 1 114 ? 49.901 54.252 113.867 1.00 64.23 94 ARG B N 1
ATOM 4671 C CA . ARG B 1 114 ? 49.906 53.311 112.750 1.00 64.20 94 ARG B CA 1
ATOM 4672 C C . ARG B 1 114 ? 50.371 51.917 113.188 1.00 64.15 94 ARG B C 1
ATOM 4673 O O . ARG B 1 114 ? 49.709 51.272 114.004 1.00 64.14 94 ARG B O 1
ATOM 4681 N N . GLY B 1 115 ? 51.502 51.461 112.652 1.00 64.12 95 GLY B N 1
ATOM 4682 C CA . GLY B 1 115 ? 52.014 50.118 112.932 1.00 64.08 95 GLY B CA 1
ATOM 4683 C C . GLY B 1 115 ? 52.946 50.027 114.128 1.00 64.05 95 GLY B C 1
ATOM 4684 O O . GLY B 1 115 ? 53.326 51.043 114.715 1.00 64.06 95 GLY B O 1
ATOM 4685 N N . ILE B 1 116 ? 53.309 48.796 114.483 1.00 63.99 96 ILE B N 1
ATOM 4686 C CA . ILE B 1 116 ? 54.236 48.528 115.582 1.00 63.88 96 ILE B CA 1
ATOM 4687 C C . ILE B 1 116 ? 55.571 48.035 115.025 1.00 64.00 96 ILE B C 1
ATOM 4688 O O . ILE B 1 116 ? 55.605 47.176 114.140 1.00 64.08 96 ILE B O 1
ATOM 4693 N N . GLU B 1 117 ? 56.664 48.586 115.546 1.00 64.06 97 GLU B N 1
ATOM 4694 C CA . GLU B 1 117 ? 58.005 48.202 115.117 1.00 64.21 97 GLU B CA 1
ATOM 4695 C C . GLU B 1 117 ? 58.782 47.576 116.262 1.00 64.25 97 GLU B C 1
ATOM 4696 O O . GLU B 1 117 ? 58.979 48.202 117.303 1.00 64.28 97 GLU B O 1
ATOM 4702 N N . VAL B 1 118 ? 59.229 46.341 116.050 1.00 64.31 98 VAL B N 1
ATOM 4703 C CA . VAL B 1 118 ? 59.961 45.589 117.063 1.00 64.30 98 VAL B CA 1
ATOM 4704 C C . VAL B 1 118 ? 61.466 45.840 116.944 1.00 64.38 98 VAL B C 1
ATOM 4705 O O . VAL B 1 118 ? 62.037 45.759 115.852 1.00 64.35 98 VAL B O 1
ATOM 4709 N N . GLU B 1 119 ? 62.093 46.148 118.078 1.00 64.41 99 GLU B N 1
ATOM 4710 C CA . GLU B 1 119 ? 63.533 46.391 118.144 1.00 64.48 99 GLU B CA 1
ATOM 4711 C C . GLU B 1 119 ? 64.278 45.220 118.788 1.00 64.40 99 GLU B C 1
ATOM 4712 O O . GLU B 1 119 ? 65.406 44.910 118.397 1.00 64.44 99 GLU B O 1
ATOM 4718 N N . SER B 1 120 ? 63.647 44.584 119.775 1.00 64.27 100 SER B N 1
ATOM 4719 C CA . SER B 1 120 ? 64.170 43.352 120.377 1.00 64.12 100 SER B CA 1
ATOM 4720 C C . SER B 1 120 ? 63.059 42.519 121.018 1.00 63.94 100 SER B C 1
ATOM 4721 O O . SER B 1 120 ? 62.155 43.059 121.662 1.00 64.00 100 SER B O 1
ATOM 4724 N N . PHE B 1 121 ? 63.143 41.204 120.837 1.00 63.69 101 PHE B N 1
ATOM 4725 C CA . PHE B 1 121 ? 62.198 40.269 121.439 1.00 63.39 101 PHE B CA 1
ATOM 4726 C C . PHE B 1 121 ? 62.984 39.137 122.095 1.00 63.52 101 PHE B C 1
ATOM 4727 O O . PHE B 1 121 ? 63.638 38.343 121.412 1.00 63.47 101 PHE B O 1
ATOM 4735 N N . ILE B 1 122 ? 62.918 39.074 123.422 1.00 63.60 102 ILE B N 1
ATOM 4736 C CA . ILE B 1 122 ? 63.681 38.092 124.192 1.00 63.80 102 ILE B CA 1
ATOM 4737 C C . ILE B 1 122 ? 62.758 37.215 125.042 1.00 63.77 102 ILE B C 1
ATOM 4738 O O . ILE B 1 122 ? 61.936 37.720 125.809 1.00 63.98 102 ILE B O 1
ATOM 4743 N N . ILE B 1 123 ? 62.895 35.901 124.880 1.00 63.55 103 ILE B N 1
ATOM 4744 C CA . ILE B 1 123 ? 62.199 34.930 125.721 1.00 63.31 103 ILE B CA 1
ATOM 4745 C C . ILE B 1 123 ? 63.223 34.163 126.562 1.00 63.06 103 ILE B C 1
ATOM 4746 O O . ILE B 1 123 ? 64.240 33.705 126.042 1.00 62.96 103 ILE B O 1
ATOM 4751 N N . LYS B 1 124 ? 62.955 34.042 127.860 1.00 62.87 104 LYS B N 1
ATOM 4752 C CA . LYS B 1 124 ? 63.778 33.224 128.750 1.00 62.75 104 LYS B CA 1
ATOM 4753 C C . LYS B 1 124 ? 62.954 32.046 129.253 1.00 62.68 104 LYS B C 1
ATOM 4754 O O . LYS B 1 124 ? 61.863 32.230 129.797 1.00 62.35 104 LYS B O 1
ATOM 4760 N N . VAL B 1 125 ? 63.486 30.840 129.069 1.00 62.75 105 VAL B N 1
ATOM 4761 C CA . VAL B 1 125 ? 62.740 29.604 129.316 1.00 63.05 105 VAL B CA 1
ATOM 4762 C C . VAL B 1 125 ? 63.529 28.686 130.251 1.00 63.36 105 VAL B C 1
ATOM 4763 O O . VAL B 1 125 ? 64.717 28.468 130.028 1.00 63.14 105 VAL B O 1
ATOM 4767 N N . PRO B 1 126 ? 62.872 28.143 131.297 1.00 63.92 106 PRO B N 1
ATOM 4768 C CA . PRO B 1 126 ? 63.549 27.222 132.216 1.00 64.50 106 PRO B CA 1
ATOM 4769 C C . PRO B 1 126 ? 63.932 25.887 131.572 1.00 65.21 106 PRO B C 1
ATOM 4770 O O . PRO B 1 126 ? 63.126 25.285 130.858 1.00 65.07 106 PRO B O 1
ATOM 4774 N N . ALA B 1 127 ? 65.164 25.447 131.829 1.00 66.15 107 ALA B N 1
ATOM 4775 C CA . ALA B 1 127 ? 65.681 24.175 131.324 1.00 67.20 107 ALA B CA 1
ATOM 4776 C C . ALA B 1 127 ? 66.845 23.689 132.181 1.00 67.97 107 ALA B C 1
ATOM 4777 O O . ALA B 1 127 ? 67.608 24.498 132.712 1.00 67.83 107 ALA B O 1
ATOM 4779 N N . ASP B 1 128 ? 66.977 22.369 132.303 1.00 69.18 108 ASP B N 1
ATOM 4780 C CA . ASP B 1 128 ? 68.057 21.751 133.079 1.00 70.37 108 ASP B CA 1
ATOM 4781 C C . ASP B 1 128 ? 69.291 21.462 132.231 1.00 71.07 108 ASP B C 1
ATOM 4782 O O . ASP B 1 128 ? 70.420 21.667 132.681 1.00 71.09 108 ASP B O 1
ATOM 4787 N N . HIS B 1 129 ? 69.065 20.978 131.010 1.00 72.06 109 HIS B N 1
ATOM 4788 C CA . HIS B 1 129 ? 70.145 20.591 130.106 1.00 73.03 109 HIS B CA 1
ATOM 4789 C C . HIS B 1 129 ? 70.298 21.571 128.943 1.00 73.65 109 HIS B C 1
ATOM 4790 O O . HIS B 1 129 ? 69.362 22.304 128.605 1.00 73.67 109 HIS B O 1
ATOM 4797 N N . GLU B 1 130 ? 71.486 21.574 128.340 1.00 74.37 110 GLU B N 1
ATOM 4798 C CA . GLU B 1 130 ? 71.754 22.349 127.131 1.00 75.20 110 GLU B CA 1
ATOM 4799 C C . GLU B 1 130 ? 71.014 21.754 125.937 1.00 75.60 110 GLU B C 1
ATOM 4800 O O . GLU B 1 130 ? 70.681 20.566 125.930 1.00 75.72 110 GLU B O 1
ATOM 4806 N N . LEU B 1 131 ? 70.763 22.588 124.931 1.00 76.13 111 LEU B N 1
ATOM 4807 C CA . LEU B 1 131 ? 70.158 22.138 123.682 1.00 76.63 111 LEU B CA 1
ATOM 4808 C C . LEU B 1 131 ? 71.049 22.475 122.495 1.00 77.03 111 LEU B C 1
ATOM 4809 O O . LEU B 1 131 ? 71.642 23.555 122.441 1.00 77.15 111 LEU B O 1
ATOM 4814 N N . ARG B 1 132 ? 71.144 21.544 121.550 1.00 77.50 112 ARG B N 1
ATOM 4815 C CA . ARG B 1 132 ? 71.806 21.811 120.276 1.00 77.96 112 ARG B CA 1
ATOM 4816 C C . ARG B 1 132 ? 70.917 22.726 119.436 1.00 78.13 112 ARG B C 1
ATOM 4817 O O . ARG B 1 132 ? 69.753 22.405 119.173 1.00 78.22 112 ARG B O 1
ATOM 4833 N N . LEU B 1 134 ? 69.239 24.541 116.362 1.00 76.71 114 LEU B N 1
ATOM 4834 C CA . LEU B 1 134 ? 68.836 24.056 115.042 1.00 75.69 114 LEU B CA 1
ATOM 4835 C C . LEU B 1 134 ? 68.241 25.178 114.195 1.00 74.82 114 LEU B C 1
ATOM 4836 O O . LEU B 1 134 ? 67.814 26.206 114.730 1.00 74.73 114 LEU B O 1
ATOM 4841 N N . LYS B 1 135 ? 68.222 24.979 112.878 1.00 73.66 115 LYS B N 1
ATOM 4842 C CA . LYS B 1 135 ? 67.631 25.952 111.966 1.00 72.54 115 LYS B CA 1
ATOM 4843 C C . LYS B 1 135 ? 66.122 26.040 112.188 1.00 71.77 115 LYS B C 1
ATOM 4844 O O . LYS B 1 135 ? 65.362 25.182 111.730 1.00 71.69 115 LYS B O 1
ATOM 4850 N N . VAL B 1 136 ? 65.712 27.074 112.919 1.00 70.68 116 VAL B N 1
ATOM 4851 C CA . VAL B 1 136 ? 64.305 27.339 113.218 1.00 69.64 116 VAL B CA 1
ATOM 4852 C C . VAL B 1 136 ? 63.968 28.761 112.757 1.00 68.95 116 VAL B C 1
ATOM 4853 O O . VAL B 1 136 ? 64.693 29.703 113.090 1.00 68.80 116 VAL B O 1
ATOM 4857 N N . PRO B 1 137 ? 62.874 28.921 111.984 1.00 68.22 117 PRO B N 1
ATOM 4858 C CA . PRO B 1 137 ? 62.458 30.240 111.505 1.00 67.72 117 PRO B CA 1
ATOM 4859 C C . PRO B 1 137 ? 62.196 31.237 112.637 1.00 67.23 117 PRO B C 1
ATOM 4860 O O . PRO B 1 137 ? 61.668 30.863 113.689 1.00 66.97 117 PRO B O 1
ATOM 4864 N N . TYR B 1 138 ? 62.587 32.489 112.404 1.00 66.76 118 TYR B N 1
ATOM 4865 C CA . TYR B 1 138 ? 62.336 33.619 113.309 1.00 66.45 118 TYR B CA 1
ATOM 4866 C C . TYR B 1 138 ? 63.205 33.671 114.573 1.00 66.60 118 TYR B C 1
ATOM 4867 O O . TYR B 1 138 ? 63.146 34.651 115.313 1.00 66.58 118 TYR B O 1
ATOM 4876 N N . ILE B 1 139 ? 63.996 32.631 114.829 1.00 66.75 119 ILE B N 1
ATOM 4877 C CA . ILE B 1 139 ? 64.919 32.653 115.967 1.00 67.07 119 ILE B CA 1
ATOM 4878 C C . ILE B 1 139 ? 66.290 33.175 115.535 1.00 67.29 119 ILE B C 1
ATOM 4879 O O . ILE B 1 139 ? 67.018 32.509 114.796 1.00 67.19 119 ILE B O 1
ATOM 4884 N N . LYS B 1 140 ? 66.621 34.374 116.011 1.00 67.65 120 LYS B N 1
ATOM 4885 C CA . LYS B 1 140 ? 67.853 35.071 115.640 1.00 68.10 120 LYS B CA 1
ATOM 4886 C C . LYS B 1 140 ? 69.089 34.414 116.257 1.00 68.36 120 LYS B C 1
ATOM 4887 O O . LYS B 1 140 ? 70.021 34.044 115.540 1.00 68.46 120 LYS B O 1
ATOM 4893 N N . SER B 1 141 ? 69.090 34.272 117.582 1.00 68.70 121 SER B N 1
ATOM 4894 C CA . SER B 1 141 ? 70.187 33.622 118.297 1.00 69.05 121 SER B CA 1
ATOM 4895 C C . SER B 1 141 ? 69.702 32.919 119.562 1.00 69.33 121 SER B C 1
ATOM 4896 O O . SER B 1 141 ? 68.594 33.169 120.041 1.00 69.19 121 SER B O 1
ATOM 4907 N N . GLU B 1 143 ? 71.294 31.385 123.513 1.00 68.21 123 GLU B N 1
ATOM 4908 C CA . GLU B 1 143 ? 72.389 31.298 124.480 1.00 67.07 123 GLU B CA 1
ATOM 4909 C C . GLU B 1 143 ? 71.933 30.721 125.815 1.00 66.07 123 GLU B C 1
ATOM 4910 O O . GLU B 1 143 ? 70.827 31.003 126.281 1.00 65.86 123 GLU B O 1
ATOM 4916 N N . ASN B 1 144 ? 72.793 29.904 126.417 1.00 64.76 124 ASN B N 1
ATOM 4917 C CA . ASN B 1 144 ? 72.526 29.331 127.730 1.00 63.61 124 ASN B CA 1
ATOM 4918 C C . ASN B 1 144 ? 72.722 30.362 128.834 1.00 62.64 124 ASN B C 1
ATOM 4919 O O . ASN B 1 144 ? 73.717 31.086 128.851 1.00 62.54 124 ASN B O 1
ATOM 4924 N N . ILE B 1 145 ? 71.750 30.437 129.738 1.00 61.42 125 ILE B N 1
ATOM 4925 C CA . ILE B 1 145 ? 71.818 31.331 130.896 1.00 60.30 125 ILE B CA 1
ATOM 4926 C C . ILE B 1 145 ? 71.518 30.547 132.171 1.00 59.43 125 ILE B C 1
ATOM 4927 O O . ILE B 1 145 ? 71.150 29.370 132.112 1.00 58.97 125 ILE B O 1
ATOM 4932 N N . GLU B 1 146 ? 71.687 31.192 133.320 1.00 58.77 126 GLU B N 1
ATOM 4933 C CA . GLU B 1 146 ? 71.459 30.522 134.591 1.00 58.12 126 GLU B CA 1
ATOM 4934 C C . GLU B 1 146 ? 69.990 30.147 134.742 1.00 57.98 126 GLU B C 1
ATOM 4935 O O . GLU B 1 146 ? 69.115 31.012 134.741 1.00 58.06 126 GLU B O 1
ATOM 4941 N N . GLY B 1 147 ? 69.735 28.846 134.844 1.00 57.79 127 GLY B N 1
ATOM 4942 C CA . GLY B 1 147 ? 68.388 28.330 135.029 1.00 57.77 127 GLY B CA 1
ATOM 4943 C C . GLY B 1 147 ? 67.640 27.959 133.762 1.00 57.96 127 GLY B C 1
ATOM 4944 O O . GLY B 1 147 ? 66.561 27.357 133.836 1.00 57.77 127 GLY B O 1
ATOM 4945 N N . GLY B 1 148 ? 68.193 28.314 132.602 1.00 57.94 128 GLY B N 1
ATOM 4946 C CA . GLY B 1 148 ? 67.538 27.987 131.335 1.00 58.18 128 GLY B CA 1
ATOM 4947 C C . GLY B 1 148 ? 68.151 28.516 130.049 1.00 58.25 128 GLY B C 1
ATOM 4948 O O . GLY B 1 148 ? 69.370 28.615 129.914 1.00 57.90 128 GLY B O 1
ATOM 4949 N N . ILE B 1 149 ? 67.279 28.844 129.100 1.00 58.59 129 ILE B N 1
ATOM 4950 C CA . ILE B 1 149 ? 67.677 29.230 127.750 1.00 59.05 129 ILE B CA 1
ATOM 4951 C C . ILE B 1 149 ? 67.130 30.614 127.423 1.00 59.41 129 ILE B C 1
ATOM 4952 O O . ILE B 1 149 ? 65.968 30.911 127.713 1.00 59.54 129 ILE B O 1
ATOM 4957 N N . GLN B 1 150 ? 67.963 31.453 126.814 1.00 59.68 130 GLN B N 1
ATOM 4958 C CA . GLN B 1 150 ? 67.506 32.735 126.284 1.00 60.07 130 GLN B CA 1
ATOM 4959 C C . GLN B 1 150 ? 67.445 32.712 124.755 1.00 60.35 130 GLN B C 1
ATOM 4960 O O . GLN B 1 150 ? 68.429 32.370 124.085 1.00 60.35 130 GLN B O 1
ATOM 4966 N N . LEU B 1 151 ? 66.281 33.076 124.217 1.00 60.56 131 LEU B N 1
ATOM 4967 C CA . LEU B 1 151 ? 66.078 33.183 122.776 1.00 60.74 131 LEU B CA 1
ATOM 4968 C C . LEU B 1 151 ? 65.942 34.639 122.351 1.00 60.84 131 LEU B C 1
ATOM 4969 O O . LEU B 1 151 ? 65.208 35.406 122.975 1.00 60.77 131 LEU B O 1
ATOM 4974 N N . GLU B 1 152 ? 66.656 35.010 121.292 1.00 60.99 132 GLU B N 1
ATOM 4975 C CA . GLU B 1 152 ? 66.443 36.288 120.623 1.00 61.45 132 GLU B CA 1
ATOM 4976 C C . GLU B 1 152 ? 65.644 36.030 119.349 1.00 61.47 132 GLU B C 1
ATOM 4977 O O . GLU B 1 152 ? 66.005 35.166 118.547 1.00 61.53 132 GLU B O 1
ATOM 4983 N N . LEU B 1 153 ? 64.560 36.778 119.169 1.00 61.57 133 LEU B N 1
ATOM 4984 C CA . LEU B 1 153 ? 63.652 36.572 118.045 1.00 61.66 133 LEU B CA 1
ATOM 4985 C C . LEU B 1 153 ? 63.765 37.655 116.975 1.00 61.85 133 LEU B C 1
ATOM 4986 O O . LEU B 1 153 ? 63.911 38.840 117.285 1.00 61.90 133 LEU B O 1
ATOM 4991 N N . GLU B 1 154 ? 63.704 37.232 115.715 1.00 62.03 134 GLU B N 1
ATOM 4992 C CA . GLU B 1 154 ? 63.605 38.141 114.579 1.00 62.21 134 GLU B CA 1
ATOM 4993 C C . GLU B 1 154 ? 62.143 38.152 114.144 1.00 62.32 134 GLU B C 1
ATOM 4994 O O . GLU B 1 154 ? 61.718 37.345 113.314 1.00 62.45 134 GLU B O 1
ATOM 5000 N N . VAL B 1 155 ? 61.376 39.070 114.725 1.00 62.38 135 VAL B N 1
ATOM 5001 C CA . VAL B 1 155 ? 59.922 39.068 114.598 1.00 62.38 135 VAL B CA 1
ATOM 5002 C C . VAL B 1 155 ? 59.371 40.494 114.461 1.00 62.34 135 VAL B C 1
ATOM 5003 O O . VAL B 1 155 ? 59.791 41.400 115.181 1.00 62.27 135 VAL B O 1
ATOM 5007 N N . GLY B 1 156 ? 58.451 40.683 113.516 1.00 62.31 136 GLY B N 1
ATOM 5008 C CA . GLY B 1 156 ? 57.750 41.955 113.335 1.00 62.26 136 GLY B CA 1
ATOM 5009 C C . GLY B 1 156 ? 56.343 41.888 113.900 1.00 62.28 136 GLY B C 1
ATOM 5010 O O . GLY B 1 156 ? 55.990 40.918 114.574 1.00 62.23 136 GLY B O 1
ATOM 5011 N N . GLU B 1 157 ? 55.534 42.911 113.622 1.00 62.30 137 GLU B N 1
ATOM 5012 C CA . GLU B 1 157 ? 54.176 42.991 114.178 1.00 62.33 137 GLU B CA 1
ATOM 5013 C C . GLU B 1 157 ? 53.219 41.936 113.617 1.00 62.29 137 GLU B C 1
ATOM 5014 O O . GLU B 1 157 ? 52.351 41.440 114.339 1.00 62.28 137 GLU B O 1
ATOM 5020 N N . ALA B 1 158 ? 53.391 41.592 112.342 1.00 62.33 138 ALA B N 1
ATOM 5021 C CA . ALA B 1 158 ? 52.582 40.556 111.695 1.00 62.35 138 ALA B CA 1
ATOM 5022 C C . ALA B 1 158 ? 52.775 39.196 112.369 1.00 62.36 138 ALA B C 1
ATOM 5023 O O . ALA B 1 158 ? 51.804 38.490 112.649 1.00 62.25 138 ALA B O 1
ATOM 5025 N N . GLU B 1 159 ? 54.031 38.853 112.642 1.00 62.50 139 GLU B N 1
ATOM 5026 C CA . GLU B 1 159 ? 54.380 37.601 113.314 1.00 62.63 139 GLU B CA 1
ATOM 5027 C C . GLU B 1 159 ? 53.884 37.559 114.762 1.00 62.86 139 GLU B C 1
ATOM 5028 O O . GLU B 1 159 ? 53.496 36.497 115.254 1.00 62.71 139 GLU B O 1
ATOM 5042 N N . LYS B 1 161 ? 51.155 39.252 115.885 1.00 63.02 141 LYS B N 1
ATOM 5043 C CA . LYS B 1 161 ? 49.710 39.083 115.730 1.00 62.88 141 LYS B CA 1
ATOM 5044 C C . LYS B 1 161 ? 49.354 37.627 115.401 1.00 62.85 141 LYS B C 1
ATOM 5045 O O . LYS B 1 161 ? 48.349 37.101 115.891 1.00 62.84 141 LYS B O 1
ATOM 5051 N N . ASN B 1 162 ? 50.192 36.987 114.583 1.00 62.72 142 ASN B N 1
ATOM 5052 C CA . ASN B 1 162 ? 50.035 35.574 114.218 1.00 62.55 142 ASN B CA 1
ATOM 5053 C C . ASN B 1 162 ? 50.422 34.592 115.329 1.00 62.36 142 ASN B C 1
ATOM 5054 O O . ASN B 1 162 ? 50.285 33.373 115.161 1.00 62.37 142 ASN B O 1
ATOM 5059 N N . ARG B 1 163 ? 50.910 35.129 116.449 1.00 61.95 143 ARG B N 1
ATOM 5060 C CA . ARG B 1 163 ? 51.285 34.343 117.631 1.00 61.58 143 ARG B CA 1
ATOM 5061 C C . ARG B 1 163 ? 52.473 33.393 117.399 1.00 60.85 143 ARG B C 1
ATOM 5062 O O . ARG B 1 163 ? 52.524 32.294 117.957 1.00 60.84 143 ARG B O 1
ATOM 5070 N N . VAL B 1 164 ? 53.424 33.843 116.581 1.00 59.86 144 VAL B N 1
ATOM 5071 C CA . VAL B 1 164 ? 54.682 33.131 116.337 1.00 58.94 144 VAL B CA 1
ATOM 5072 C C . VAL B 1 164 ? 55.489 32.874 117.634 1.00 58.46 144 VAL B C 1
ATOM 5073 O O . VAL B 1 164 ? 55.994 31.763 117.830 1.00 58.22 144 VAL B O 1
ATOM 5077 N N . PRO B 1 165 ? 55.616 33.892 118.522 1.00 57.99 145 PRO B N 1
ATOM 5078 C CA . PRO B 1 165 ? 56.294 33.658 119.805 1.00 57.60 145 PRO B CA 1
ATOM 5079 C C . PRO B 1 165 ? 55.713 32.528 120.665 1.00 57.25 145 PRO B C 1
ATOM 5080 O O . PRO B 1 165 ? 56.476 31.831 121.334 1.00 57.27 145 PRO B O 1
ATOM 5084 N N . ASP B 1 166 ? 54.393 32.344 120.654 1.00 56.90 146 ASP B N 1
ATOM 5085 C CA . ASP B 1 166 ? 53.774 31.241 121.397 1.00 56.88 146 ASP B CA 1
ATOM 5086 C C . ASP B 1 166 ? 54.152 29.880 120.793 1.00 56.58 146 ASP B C 1
ATOM 5087 O O . ASP B 1 166 ? 54.394 28.909 121.521 1.00 56.18 146 ASP B O 1
ATOM 5092 N N . ARG B 1 167 ? 54.196 29.821 119.464 1.00 56.10 147 ARG B N 1
ATOM 5093 C CA . ARG B 1 167 ? 54.586 28.600 118.756 1.00 56.14 147 ARG B CA 1
ATOM 5094 C C . ARG B 1 167 ? 56.068 28.273 118.950 1.00 55.92 147 ARG B C 1
ATOM 5095 O O . ARG B 1 167 ? 56.432 27.110 119.097 1.00 55.99 147 ARG B O 1
ATOM 5103 N N . ILE B 1 168 ? 56.909 29.303 118.970 1.00 56.02 148 ILE B N 1
ATOM 5104 C CA . ILE B 1 168 ? 58.335 29.135 119.257 1.00 56.30 148 ILE B CA 1
ATOM 5105 C C . ILE B 1 168 ? 58.544 28.625 120.692 1.00 56.49 148 ILE B C 1
ATOM 5106 O O . ILE B 1 168 ? 59.359 27.728 120.925 1.00 56.47 148 ILE B O 1
ATOM 5111 N N . LEU B 1 169 ? 57.785 29.180 121.636 1.00 56.73 149 LEU B N 1
ATOM 5112 C CA . LEU B 1 169 ? 57.839 28.751 123.034 1.00 56.97 149 LEU B CA 1
ATOM 5113 C C . LEU B 1 169 ? 57.432 27.291 123.215 1.00 57.05 149 LEU B C 1
ATOM 5114 O O . LEU B 1 169 ? 58.122 26.540 123.899 1.00 57.00 149 LEU B O 1
ATOM 5119 N N . THR B 1 170 ? 56.311 26.906 122.607 1.00 57.44 150 THR B N 1
ATOM 5120 C CA . THR B 1 170 ? 55.811 25.530 122.665 1.00 57.87 150 THR B CA 1
ATOM 5121 C C . THR B 1 170 ? 56.824 24.543 122.074 1.00 58.15 150 THR B C 1
ATOM 5122 O O . THR B 1 170 ? 57.028 23.458 122.624 1.00 58.31 150 THR B O 1
ATOM 5126 N N . LEU B 1 171 ? 57.458 24.934 120.968 1.00 58.44 151 LEU B N 1
ATOM 5127 C CA . LEU B 1 171 ? 58.499 24.124 120.341 1.00 58.87 151 LEU B CA 1
ATOM 5128 C C . LEU B 1 171 ? 59.696 23.922 121.274 1.00 59.36 151 LEU B C 1
ATOM 5129 O O . LEU B 1 171 ? 60.140 22.792 121.477 1.00 59.22 151 LEU B O 1
ATOM 5134 N N . LEU B 1 172 ? 60.203 25.012 121.847 1.00 60.06 152 LEU B N 1
ATOM 5135 C CA . LEU B 1 172 ? 61.346 24.932 122.757 1.00 61.05 152 LEU B CA 1
ATOM 5136 C C . LEU B 1 172 ? 61.018 24.133 124.018 1.00 61.72 152 LEU B C 1
ATOM 5137 O O . LEU B 1 172 ? 61.863 23.385 124.510 1.00 61.71 152 LEU B O 1
ATOM 5142 N N . GLU B 1 173 ? 59.794 24.289 124.524 1.00 62.53 153 GLU B N 1
ATOM 5143 C CA . GLU B 1 173 ? 59.316 23.513 125.674 1.00 63.64 153 GLU B CA 1
ATOM 5144 C C . GLU B 1 173 ? 59.238 22.019 125.356 1.00 64.19 153 GLU B C 1
ATOM 5145 O O . GLU B 1 173 ? 59.500 21.182 126.218 1.00 64.32 153 GLU B O 1
ATOM 5151 N N . GLU B 1 174 ? 58.875 21.694 124.117 1.00 65.03 154 GLU B N 1
ATOM 5152 C CA . GLU B 1 174 ? 58.850 20.310 123.657 1.00 65.92 154 GLU B CA 1
ATOM 5153 C C . GLU B 1 174 ? 60.266 19.732 123.624 1.00 66.58 154 GLU B C 1
ATOM 5154 O O . GLU B 1 174 ? 60.498 18.622 124.107 1.00 66.71 154 GLU B O 1
ATOM 5160 N N . LYS B 1 175 ? 61.203 20.499 123.066 1.00 67.51 155 LYS B N 1
ATOM 5161 C CA . LYS B 1 175 ? 62.605 20.083 122.951 1.00 68.48 155 LYS B CA 1
ATOM 5162 C C . LYS B 1 175 ? 63.295 19.961 124.312 1.00 69.48 155 LYS B C 1
ATOM 5163 O O . LYS B 1 175 ? 64.151 19.095 124.500 1.00 69.34 155 LYS B O 1
ATOM 5169 N N . ILE B 1 176 ? 62.918 20.834 125.246 1.00 70.86 156 ILE B N 1
ATOM 5170 C CA . ILE B 1 176 ? 63.415 20.788 126.623 1.00 72.22 156 ILE B CA 1
ATOM 5171 C C . ILE B 1 176 ? 62.924 19.526 127.336 1.00 73.42 156 ILE B C 1
ATOM 5172 O O . ILE B 1 176 ? 63.718 18.812 127.953 1.00 73.47 156 ILE B O 1
ATOM 5177 N N . GLU B 1 177 ? 61.624 19.253 127.227 1.00 74.96 157 GLU B N 1
ATOM 5178 C CA . GLU B 1 177 ? 61.012 18.075 127.841 1.00 76.61 157 GLU B CA 1
ATOM 5179 C C . GLU B 1 177 ? 61.595 16.767 127.294 1.00 77.72 157 GLU B C 1
ATOM 5180 O O . GLU B 1 177 ? 61.898 15.853 128.062 1.00 77.89 157 GLU B O 1
ATOM 5186 N N . ALA B 1 178 ? 61.754 16.692 125.974 1.00 79.19 158 ALA B N 1
ATOM 5187 C CA . ALA B 1 178 ? 62.245 15.483 125.307 1.00 80.61 158 ALA B CA 1
ATOM 5188 C C . ALA B 1 178 ? 63.696 15.149 125.658 1.00 81.73 158 ALA B C 1
ATOM 5189 O O . ALA B 1 178 ? 64.062 13.974 125.752 1.00 81.84 158 ALA B O 1
ATOM 5191 N N . ALA B 1 179 ? 64.511 16.186 125.853 1.00 83.20 159 ALA B N 1
ATOM 5192 C CA . ALA B 1 179 ? 65.935 16.022 126.152 1.00 84.66 159 ALA B CA 1
ATOM 5193 C C . ALA B 1 179 ? 66.186 15.442 127.544 1.00 85.79 159 ALA B C 1
ATOM 5194 O O . ALA B 1 179 ? 67.190 14.762 127.765 1.00 85.93 159 ALA B O 1
ATOM 5196 N N . GLN B 1 180 ? 65.270 15.707 128.473 1.00 87.20 160 GLN B N 1
ATOM 5197 C CA . GLN B 1 180 ? 65.417 15.245 129.854 1.00 88.63 160 GLN B CA 1
ATOM 5198 C C . GLN B 1 180 ? 64.416 14.164 130.265 1.00 89.60 160 GLN B C 1
ATOM 5199 O O . GLN B 1 180 ? 64.810 13.123 130.796 1.00 89.71 160 GLN B O 1
ATOM 5205 N N . TYR B 1 181 ? 63.133 14.408 130.003 1.00 90.93 161 TYR B N 1
ATOM 5206 C CA . TYR B 1 181 ? 62.052 13.608 130.583 1.00 92.09 161 TYR B CA 1
ATOM 5207 C C . TYR B 1 181 ? 61.672 12.356 129.783 1.00 92.62 161 TYR B C 1
ATOM 5208 O O . TYR B 1 181 ? 62.089 11.252 130.141 1.00 92.81 161 TYR B O 1
ATOM 5217 N N . GLY B 1 182 ? 60.888 12.525 128.718 1.00 93.18 162 GLY B N 1
ATOM 5218 C CA . GLY B 1 182 ? 60.374 11.395 127.932 1.00 93.82 162 GLY B CA 1
ATOM 5219 C C . GLY B 1 182 ? 61.438 10.627 127.165 1.00 94.29 162 GLY B C 1
ATOM 5220 O O . GLY B 1 182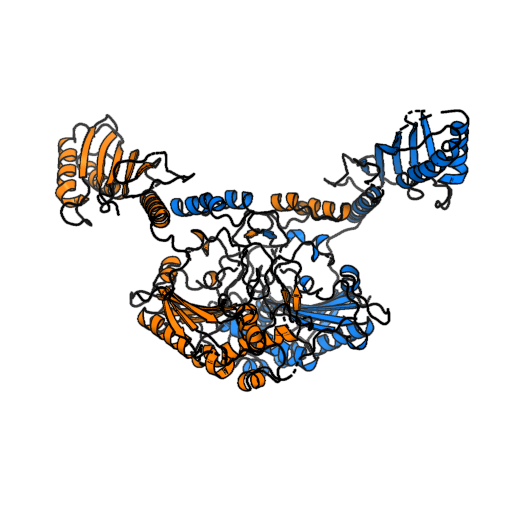 ? 61.351 10.481 125.942 1.00 94.39 162 GLY B O 1
ATOM 5221 N N . ALA B 1 183 ? 62.432 10.123 127.896 1.00 94.66 163 ALA B N 1
ATOM 5222 C CA . ALA B 1 183 ? 63.589 9.442 127.308 1.00 95.02 163 ALA B CA 1
ATOM 5223 C C . ALA B 1 183 ? 63.466 7.918 127.333 1.00 95.14 163 ALA B C 1
ATOM 5224 O O . ALA B 1 183 ? 64.047 7.234 126.485 1.00 95.24 163 ALA B O 1
ATOM 5226 N N . LYS B 1 184 ? 62.722 7.395 128.309 1.00 95.22 164 LYS B N 1
ATOM 5227 C CA . LYS B 1 184 ? 62.457 5.957 128.405 1.00 95.28 164 LYS B CA 1
ATOM 5228 C C . LYS B 1 184 ? 61.746 5.460 127.143 1.00 95.08 164 LYS B C 1
ATOM 5229 O O . LYS B 1 184 ? 60.692 5.987 126.765 1.00 95.20 164 LYS B O 1
ATOM 5235 N N . ALA B 1 185 ? 62.349 4.468 126.486 1.00 94.76 165 ALA B N 1
ATOM 5236 C CA . ALA B 1 185 ? 61.842 3.929 125.220 1.00 94.35 165 ALA B CA 1
ATOM 5237 C C . ALA B 1 185 ? 60.339 3.646 125.272 1.00 94.05 165 ALA B C 1
ATOM 5238 O O . ALA B 1 185 ? 59.588 4.071 124.387 1.00 94.17 165 ALA B O 1
ATOM 5240 N N . GLU B 1 186 ? 59.912 2.939 126.319 1.00 93.43 166 GLU B N 1
ATOM 5241 C CA . GLU B 1 186 ? 58.502 2.629 126.547 1.00 92.78 166 GLU B CA 1
ATOM 5242 C C . GLU B 1 186 ? 58.190 2.657 128.042 1.00 92.10 166 GLU B C 1
ATOM 5243 O O . GLU B 1 186 ? 58.947 2.100 128.845 1.00 92.14 166 GLU B O 1
ATOM 5249 N N . HIS B 1 187 ? 57.092 3.314 128.418 1.00 91.10 167 HIS B N 1
ATOM 5250 C CA . HIS B 1 187 ? 56.487 3.061 129.731 1.00 90.01 167 HIS B CA 1
ATOM 5251 C C . HIS B 1 187 ? 55.164 2.309 129.566 1.00 88.92 167 HIS B C 1
ATOM 5252 O O . HIS B 1 187 ? 54.267 2.725 128.826 1.00 88.94 167 HIS B O 1
ATOM 5259 N N . TRP B 1 188 ? 55.086 1.183 130.267 1.00 87.41 168 TRP B N 1
ATOM 5260 C CA . TRP B 1 188 ? 54.181 0.088 129.947 1.00 85.71 168 TRP B CA 1
ATOM 5261 C C . TRP B 1 188 ? 53.427 -0.299 131.213 1.00 84.33 168 TRP B C 1
ATOM 5262 O O . TRP B 1 188 ? 54.025 -0.422 132.282 1.00 84.27 168 TRP B O 1
ATOM 5273 N N . ASN B 1 189 ? 52.116 -0.478 131.095 1.00 82.47 169 ASN B N 1
ATOM 5274 C CA . ASN B 1 189 ? 51.267 -0.744 132.255 1.00 80.63 169 ASN B CA 1
ATOM 5275 C C . ASN B 1 189 ? 50.271 -1.866 131.960 1.00 79.03 169 ASN B C 1
ATOM 5276 O O . ASN B 1 189 ? 49.301 -1.668 131.217 1.00 78.98 169 ASN B O 1
ATOM 5281 N N . LEU B 1 190 ? 50.522 -3.037 132.544 1.00 76.66 170 LEU B N 1
ATOM 5282 C CA . LEU B 1 190 ? 49.750 -4.248 132.262 1.00 74.61 170 LEU B CA 1
ATOM 5283 C C . LEU B 1 190 ? 48.347 -4.164 132.851 1.00 73.05 170 LEU B C 1
ATOM 5284 O O . LEU B 1 190 ? 48.178 -3.826 134.021 1.00 72.85 170 LEU B O 1
ATOM 5289 N N . LEU B 1 191 ? 47.349 -4.493 132.036 1.00 71.15 171 LEU B N 1
ATOM 5290 C CA . LEU B 1 191 ? 45.948 -4.416 132.447 1.00 69.38 171 LEU B CA 1
ATOM 5291 C C . LEU B 1 191 ? 45.303 -5.791 132.622 1.00 68.04 171 LEU B C 1
ATOM 5292 O O . LEU B 1 191 ? 44.528 -6.001 133.557 1.00 67.53 171 LEU B O 1
ATOM 5297 N N . TRP B 1 192 ? 45.618 -6.712 131.711 1.00 66.34 172 TRP B N 1
ATOM 5298 C CA . TRP B 1 192 ? 45.021 -8.046 131.695 1.00 65.08 172 TRP B CA 1
ATOM 5299 C C . TRP B 1 192 ? 45.901 -8.990 130.890 1.00 64.82 172 TRP B C 1
ATOM 5300 O O . TRP B 1 192 ? 46.405 -8.619 129.828 1.00 64.55 172 TRP B O 1
ATOM 5311 N N . GLN B 1 193 ? 46.060 -10.214 131.390 1.00 64.42 173 GLN B N 1
ATOM 5312 C CA . GLN B 1 193 ? 46.853 -11.238 130.715 1.00 64.27 173 GLN B CA 1
ATOM 5313 C C . GLN B 1 193 ? 46.137 -12.585 130.745 1.00 63.77 173 GLN B C 1
ATOM 5314 O O . GLN B 1 193 ? 45.577 -12.971 131.770 1.00 63.73 173 GLN B O 1
ATOM 5320 N N . ARG B 1 194 ? 46.157 -13.300 129.623 1.00 63.39 174 ARG B N 1
ATOM 5321 C CA . ARG B 1 194 ? 45.567 -14.634 129.573 1.00 63.34 174 ARG B CA 1
ATOM 5322 C C . ARG B 1 194 ? 46.487 -15.672 130.215 1.00 63.46 174 ARG B C 1
ATOM 5323 O O . ARG B 1 194 ? 47.712 -15.524 130.195 1.00 63.33 174 ARG B O 1
ATOM 5331 N N . GLU B 1 195 ? 45.882 -16.708 130.794 1.00 63.79 175 GLU B N 1
ATOM 5332 C CA . GLU B 1 195 ? 46.614 -17.870 131.289 1.00 64.06 175 GLU B CA 1
ATOM 5333 C C . GLU B 1 195 ? 47.395 -18.480 130.125 1.00 64.55 175 GLU B C 1
ATOM 5334 O O . GLU B 1 195 ? 46.811 -18.763 129.074 1.00 64.31 175 GLU B O 1
ATOM 5340 N N . PRO B 1 196 ? 48.721 -18.659 130.299 1.00 65.15 176 PRO B N 1
ATOM 5341 C CA . PRO B 1 196 ? 49.577 -19.221 129.255 1.00 65.79 176 PRO B CA 1
ATOM 5342 C C . PRO B 1 196 ? 49.035 -20.529 128.684 1.00 66.52 176 PRO B C 1
ATOM 5343 O O . PRO B 1 196 ? 48.383 -21.301 129.396 1.00 66.43 176 PRO B O 1
ATOM 5355 N N . GLU B 1 198 ? 49.805 -24.002 125.852 1.00 67.45 178 GLU B N 1
ATOM 5356 C CA . GLU B 1 198 ? 50.810 -24.800 125.164 1.00 67.10 178 GLU B CA 1
ATOM 5357 C C . GLU B 1 198 ? 50.931 -24.299 123.729 1.00 66.45 178 GLU B C 1
ATOM 5358 O O . GLU B 1 198 ? 49.928 -23.946 123.095 1.00 66.07 178 GLU B O 1
ATOM 5364 N N . HIS B 1 199 ? 52.165 -24.259 123.235 1.00 65.72 179 HIS B N 1
ATOM 5365 C CA . HIS B 1 199 ? 52.459 -23.765 121.899 1.00 65.04 179 HIS B CA 1
ATOM 5366 C C . HIS B 1 199 ? 53.225 -24.811 121.090 1.00 64.55 179 HIS B C 1
ATOM 5367 O O . HIS B 1 199 ? 54.451 -24.765 121.037 1.00 64.58 179 HIS B O 1
ATOM 5374 N N . PRO B 1 200 ? 52.505 -25.759 120.456 1.00 64.14 180 PRO B N 1
ATOM 5375 C CA . PRO B 1 200 ? 53.168 -26.861 119.739 1.00 63.99 180 PRO B CA 1
ATOM 5376 C C . PRO B 1 200 ? 53.708 -26.462 118.353 1.00 63.63 180 PRO B C 1
ATOM 5377 O O . PRO B 1 200 ? 54.513 -27.187 117.779 1.00 63.44 180 PRO B O 1
ATOM 5381 N N . PHE B 1 201 ? 53.268 -25.323 117.829 1.00 63.06 181 PHE B N 1
ATOM 5382 C CA . PHE B 1 201 ? 53.765 -24.823 116.550 1.00 62.75 181 PHE B CA 1
ATOM 5383 C C . PHE B 1 201 ? 54.784 -23.718 116.787 1.00 62.94 181 PHE B C 1
ATOM 5384 O O . PHE B 1 201 ? 54.492 -22.723 117.460 1.00 63.11 181 PHE B O 1
ATOM 5392 N N . LYS B 1 202 ? 55.966 -23.887 116.206 1.00 63.19 182 LYS B N 1
ATOM 5393 C CA . LYS B 1 202 ? 57.098 -23.006 116.478 1.00 63.96 182 LYS B CA 1
ATOM 5394 C C . LYS B 1 202 ? 57.771 -22.455 115.212 1.00 64.32 182 LYS B C 1
ATOM 5395 O O . LYS B 1 202 ? 58.874 -21.910 115.285 1.00 64.78 182 LYS B O 1
ATOM 5401 N N . GLU B 1 203 ? 57.118 -22.594 114.059 1.00 64.38 183 GLU B N 1
ATOM 5402 C CA . GLU B 1 203 ? 57.631 -21.997 112.823 1.00 64.82 183 GLU B CA 1
ATOM 5403 C C . GLU B 1 203 ? 57.293 -20.516 112.762 1.00 64.00 183 GLU B C 1
ATOM 5404 O O . GLU B 1 203 ? 56.240 -20.086 113.254 1.00 63.79 183 GLU B O 1
ATOM 5410 N N . ASP B 1 204 ? 58.186 -19.740 112.154 1.00 63.24 184 ASP B N 1
ATOM 5411 C CA . ASP B 1 204 ? 57.864 -18.384 111.732 1.00 62.48 184 ASP B CA 1
ATOM 5412 C C . ASP B 1 204 ? 56.749 -18.507 110.688 1.00 61.91 184 ASP B C 1
ATOM 5413 O O . ASP B 1 204 ? 56.964 -19.134 109.647 1.00 61.69 184 ASP B O 1
ATOM 5418 N N . PRO B 1 205 ? 55.555 -17.926 110.964 1.00 61.32 185 PRO B N 1
ATOM 5419 C CA . PRO B 1 205 ? 54.440 -18.151 110.052 1.00 61.07 185 PRO B CA 1
ATOM 5420 C C . PRO B 1 205 ? 54.724 -17.653 108.640 1.00 60.89 185 PRO B C 1
ATOM 5421 O O . PRO B 1 205 ? 54.273 -18.275 107.683 1.00 60.46 185 PRO B O 1
ATOM 5425 N N . THR B 1 206 ? 55.486 -16.564 108.518 1.00 61.03 186 THR B N 1
ATOM 5426 C CA . THR B 1 206 ? 55.853 -16.021 107.209 1.00 61.29 186 THR B CA 1
ATOM 5427 C C . THR B 1 206 ? 56.673 -17.010 106.374 1.00 61.22 186 THR B C 1
ATOM 5428 O O . THR B 1 206 ? 56.424 -17.155 105.180 1.00 60.88 186 THR B O 1
ATOM 5432 N N . GLN B 1 207 ? 57.626 -17.699 107.005 1.00 61.88 187 GLN B N 1
ATOM 5433 C CA . GLN B 1 207 ? 58.445 -18.704 106.312 1.00 62.65 187 GLN B CA 1
ATOM 5434 C C . GLN B 1 207 ? 57.619 -19.927 105.893 1.00 62.60 187 GLN B C 1
ATOM 5435 O O . GLN B 1 207 ? 57.756 -20.418 104.764 1.00 62.07 187 GLN B O 1
ATOM 5441 N N . ALA B 1 208 ? 56.757 -20.395 106.802 1.00 63.17 188 ALA B N 1
ATOM 5442 C CA . ALA B 1 208 ? 55.819 -21.482 106.512 1.00 64.07 188 ALA B CA 1
ATOM 5443 C C . ALA B 1 208 ? 54.863 -21.146 105.361 1.00 64.88 188 ALA B C 1
ATOM 5444 O O . ALA B 1 208 ? 54.592 -21.990 104.508 1.00 64.15 188 ALA B O 1
ATOM 5462 N N . LYS B 1 211 ? 56.817 -21.289 102.103 1.00 67.39 191 LYS B N 1
ATOM 5463 C CA . LYS B 1 211 ? 57.123 -22.677 101.754 1.00 67.26 191 LYS B CA 1
ATOM 5464 C C . LYS B 1 211 ? 55.899 -23.412 101.218 1.00 66.22 191 LYS B C 1
ATOM 5465 O O . LYS B 1 211 ? 56.009 -24.177 100.269 1.00 66.25 191 LYS B O 1
ATOM 5471 N N . GLU B 1 212 ? 54.736 -23.150 101.809 1.00 65.59 192 GLU B N 1
ATOM 5472 C CA . GLU B 1 212 ? 53.506 -23.864 101.458 1.00 64.88 192 GLU B CA 1
ATOM 5473 C C . GLU B 1 212 ? 52.651 -23.167 100.385 1.00 64.15 192 GLU B C 1
ATOM 5474 O O . GLU B 1 212 ? 51.555 -23.633 100.068 1.00 64.07 192 GLU B O 1
ATOM 5480 N N . GLY B 1 213 ? 53.161 -22.070 99.822 1.00 63.00 193 GLY B N 1
ATOM 5481 C CA . GLY B 1 213 ? 52.533 -21.418 98.670 1.00 62.24 193 GLY B CA 1
ATOM 5482 C C . GLY B 1 213 ? 51.359 -20.497 98.989 1.00 61.91 193 GLY B C 1
ATOM 5483 O O . GLY B 1 213 ? 50.454 -20.328 98.167 1.00 61.60 193 GLY B O 1
ATOM 5484 N N . TRP B 1 214 ? 51.383 -19.897 100.178 1.00 61.29 194 TRP B N 1
ATOM 5485 C CA . TRP B 1 214 ? 50.316 -19.003 100.632 1.00 60.92 194 TRP B CA 1
ATOM 5486 C C . TRP B 1 214 ? 50.515 -17.587 100.122 1.00 60.83 194 TRP B C 1
ATOM 5487 O O . TRP B 1 214 ? 49.543 -16.869 99.870 1.00 60.68 194 TRP B O 1
ATOM 5498 N N . LEU B 1 215 ? 51.776 -17.186 99.973 1.00 60.64 195 LEU B N 1
ATOM 5499 C CA . LEU B 1 215 ? 52.100 -15.810 99.597 1.00 60.70 195 LEU B CA 1
ATOM 5500 C C . LEU B 1 215 ? 53.513 -15.713 99.040 1.00 60.34 195 LEU B C 1
ATOM 5501 O O . LEU B 1 215 ? 54.294 -16.662 99.144 1.00 60.09 195 LEU B O 1
ATOM 5506 N N . LYS B 1 216 ? 53.818 -14.566 98.436 1.00 59.92 196 LYS B N 1
ATOM 5507 C CA . LYS B 1 216 ? 55.147 -14.276 97.898 1.00 60.37 196 LYS B CA 1
ATOM 5508 C C . LYS B 1 216 ? 55.467 -12.831 98.223 1.00 60.41 196 LYS B C 1
ATOM 5509 O O . LYS B 1 216 ? 54.562 -12.058 98.507 1.00 60.05 196 LYS B O 1
ATOM 5515 N N . ARG B 1 217 ? 56.743 -12.459 98.183 1.00 61.04 197 ARG B N 1
ATOM 5516 C CA . ARG B 1 217 ? 57.111 -11.056 98.353 1.00 62.02 197 ARG B CA 1
ATOM 5517 C C . ARG B 1 217 ? 56.718 -10.300 97.100 1.00 62.15 197 ARG B C 1
ATOM 5518 O O . ARG B 1 217 ? 56.851 -10.814 95.986 1.00 62.21 197 ARG B O 1
ATOM 5526 N N . GLY B 1 218 ? 56.220 -9.085 97.289 1.00 62.35 198 GLY B N 1
ATOM 5527 C CA . GLY B 1 218 ? 55.978 -8.181 96.173 1.00 63.02 198 GLY B CA 1
ATOM 5528 C C . GLY B 1 218 ? 57.266 -7.494 95.759 1.00 63.38 198 GLY B C 1
ATOM 5529 O O . GLY B 1 218 ? 58.303 -7.648 96.402 1.00 63.45 198 GLY B O 1
ATOM 5530 N N . SER B 1 219 ? 57.185 -6.721 94.683 1.00 63.80 199 SER B N 1
ATOM 5531 C CA . SER B 1 219 ? 58.319 -5.994 94.143 1.00 63.72 199 SER B CA 1
ATOM 5532 C C . SER B 1 219 ? 58.830 -4.893 95.087 1.00 63.51 199 SER B C 1
ATOM 5533 O O . SER B 1 219 ? 60.026 -4.628 95.136 1.00 63.11 199 SER B O 1
ATOM 5536 N N . SER B 1 220 ? 57.918 -4.247 95.812 1.00 63.02 200 SER B N 1
ATOM 5537 C CA . SER B 1 220 ? 58.277 -3.146 96.706 1.00 63.35 200 SER B CA 1
ATOM 5538 C C . SER B 1 220 ? 58.743 -3.612 98.094 1.00 63.25 200 SER B C 1
ATOM 5539 O O . SER B 1 220 ? 58.419 -4.716 98.537 1.00 62.82 200 SER B O 1
ATOM 5542 N N . ARG B 1 221 ? 59.508 -2.747 98.754 1.00 63.32 201 ARG B N 1
ATOM 5543 C CA . ARG B 1 221 ? 60.019 -2.951 100.114 1.00 63.17 201 ARG B CA 1
ATOM 5544 C C . ARG B 1 221 ? 58.903 -3.358 101.087 1.00 62.33 201 ARG B C 1
ATOM 5545 O O . ARG B 1 221 ? 57.861 -2.726 101.106 1.00 61.24 201 ARG B O 1
ATOM 5553 N N . GLY B 1 222 ? 59.140 -4.397 101.894 1.00 61.31 202 GLY B N 1
ATOM 5554 C CA . GLY B 1 222 ? 58.166 -4.878 102.889 1.00 60.62 202 GLY B CA 1
ATOM 5555 C C . GLY B 1 222 ? 56.748 -5.035 102.355 1.00 60.48 202 GLY B C 1
ATOM 5556 O O . GLY B 1 222 ? 55.767 -4.617 102.992 1.00 59.83 202 GLY B O 1
ATOM 5557 N N . GLN B 1 223 ? 56.642 -5.630 101.172 1.00 59.93 203 GLN B N 1
ATOM 5558 C CA . GLN B 1 223 ? 55.363 -5.761 100.489 1.00 59.63 203 GLN B CA 1
ATOM 5559 C C . GLN B 1 223 ? 55.133 -7.221 100.125 1.00 59.18 203 GLN B C 1
ATOM 5560 O O . GLN B 1 223 ? 56.075 -7.943 99.796 1.00 58.82 203 GLN B O 1
ATOM 5566 N N . TRP B 1 224 ? 53.877 -7.647 100.189 1.00 58.88 204 TRP B N 1
ATOM 5567 C CA . TRP B 1 224 ? 53.522 -9.051 99.972 1.00 58.79 204 TRP B CA 1
ATOM 5568 C C . TRP B 1 224 ? 52.369 -9.197 98.982 1.00 58.50 204 TRP B C 1
ATOM 5569 O O . TRP B 1 224 ? 51.508 -8.316 98.885 1.00 58.03 204 TRP B O 1
ATOM 5580 N N . ILE B 1 225 ? 52.390 -10.300 98.239 1.00 57.94 205 ILE B N 1
ATOM 5581 C CA . ILE B 1 225 ? 51.286 -10.707 97.374 1.00 57.66 205 ILE B CA 1
ATOM 5582 C C . ILE B 1 225 ? 50.673 -11.945 98.022 1.00 57.91 205 ILE B C 1
ATOM 5583 O O . ILE B 1 225 ? 51.374 -12.913 98.294 1.00 57.74 205 ILE B O 1
ATOM 5588 N N . HIS B 1 226 ? 49.375 -11.892 98.298 1.00 58.18 206 HIS B N 1
ATOM 5589 C CA . HIS B 1 226 ? 48.700 -12.960 99.021 1.00 58.37 206 HIS B CA 1
ATOM 5590 C C . HIS B 1 226 ? 47.960 -13.871 98.057 1.00 58.37 206 HIS B C 1
ATOM 5591 O O . HIS B 1 226 ? 47.060 -13.429 97.343 1.00 58.01 206 HIS B O 1
ATOM 5598 N N . GLY B 1 227 ? 48.365 -15.137 98.025 1.00 57.86 207 GLY B N 1
ATOM 5599 C CA . GLY B 1 227 ? 47.665 -16.148 97.242 1.00 58.07 207 GLY B CA 1
ATOM 5600 C C . GLY B 1 227 ? 46.317 -16.442 97.875 1.00 58.19 207 GLY B C 1
ATOM 5601 O O . GLY B 1 227 ? 45.984 -15.865 98.914 1.00 58.17 207 GLY B O 1
ATOM 5602 N N . PRO B 1 228 ? 45.514 -17.317 97.240 1.00 58.25 208 PRO B N 1
ATOM 5603 C CA . PRO B 1 228 ? 44.162 -17.624 97.733 1.00 58.37 208 PRO B CA 1
ATOM 5604 C C . PRO B 1 228 ? 44.057 -18.071 99.199 1.00 58.75 208 PRO B C 1
ATOM 5605 O O . PRO B 1 228 ? 43.075 -17.734 99.868 1.00 58.81 208 PRO B O 1
ATOM 5609 N N . GLN B 1 229 ? 45.049 -18.816 99.685 1.00 59.24 209 GLN B N 1
ATOM 5610 C CA . GLN B 1 229 ? 45.053 -19.341 101.060 1.00 59.45 209 GLN B CA 1
ATOM 5611 C C . GLN B 1 229 ? 45.194 -18.213 102.094 1.00 59.73 209 GLN B C 1
ATOM 5612 O O . GLN B 1 229 ? 44.412 -18.123 103.054 1.00 59.13 209 GLN B O 1
ATOM 5618 N N . SER B 1 230 ? 46.180 -17.343 101.879 1.00 59.83 210 SER B N 1
ATOM 5619 C CA . SER B 1 230 ? 46.402 -16.202 102.761 1.00 60.27 210 SER B CA 1
ATOM 5620 C C . SER B 1 230 ? 45.258 -15.189 102.670 1.00 60.15 210 SER B C 1
ATOM 5621 O O . SER B 1 230 ? 44.840 -14.628 103.685 1.00 59.69 210 SER B O 1
ATOM 5624 N N . ALA B 1 231 ? 44.752 -14.966 101.456 1.00 60.47 211 ALA B N 1
ATOM 5625 C CA . ALA B 1 231 ? 43.640 -14.032 101.246 1.00 61.02 211 ALA B CA 1
ATOM 5626 C C . ALA B 1 231 ? 42.390 -14.502 101.994 1.00 61.33 211 ALA B C 1
ATOM 5627 O O . ALA B 1 231 ? 41.659 -13.691 102.574 1.00 61.28 211 ALA B O 1
ATOM 5629 N N . ARG B 1 232 ? 42.165 -15.814 102.001 1.00 61.59 212 ARG B N 1
ATOM 5630 C CA . ARG B 1 232 ? 41.035 -16.398 102.719 1.00 62.26 212 ARG B CA 1
ATOM 5631 C C . ARG B 1 232 ? 41.091 -16.111 104.215 1.00 62.31 212 ARG B C 1
ATOM 5632 O O . ARG B 1 232 ? 40.067 -15.849 104.838 1.00 62.49 212 ARG B O 1
ATOM 5640 N N . ILE B 1 233 ? 42.292 -16.167 104.782 1.00 62.50 213 ILE B N 1
ATOM 5641 C CA . ILE B 1 233 ? 42.505 -15.853 106.191 1.00 63.03 213 ILE B CA 1
ATOM 5642 C C . ILE B 1 233 ? 42.154 -14.389 106.483 1.00 63.49 213 ILE B C 1
ATOM 5643 O O . ILE B 1 233 ? 41.390 -14.113 107.407 1.00 63.60 213 ILE B O 1
ATOM 5648 N N . PHE B 1 234 ? 42.694 -13.466 105.680 1.00 64.15 214 PHE B N 1
ATOM 5649 C CA . PHE B 1 234 ? 42.397 -12.031 105.799 1.00 64.82 214 PHE B CA 1
ATOM 5650 C C . PHE B 1 234 ? 40.894 -11.785 105.760 1.00 64.89 214 PHE B C 1
ATOM 5651 O O . PHE B 1 234 ? 40.354 -11.034 106.576 1.00 64.99 214 PHE B O 1
ATOM 5659 N N . ARG B 1 235 ? 40.226 -12.431 104.807 1.00 64.92 215 ARG B N 1
ATOM 5660 C CA . ARG B 1 235 ? 38.785 -12.279 104.629 1.00 65.13 215 ARG B CA 1
ATOM 5661 C C . ARG B 1 235 ? 37.965 -12.824 105.795 1.00 64.29 215 ARG B C 1
ATOM 5662 O O . ARG B 1 235 ? 36.897 -12.293 106.105 1.00 64.53 215 ARG B O 1
ATOM 5670 N N . THR B 1 236 ? 38.473 -13.867 106.445 1.00 63.54 216 THR B N 1
ATOM 5671 C CA . THR B 1 236 ? 37.800 -14.455 107.596 1.00 62.63 216 THR B CA 1
ATOM 5672 C C . THR B 1 236 ? 37.911 -13.557 108.833 1.00 62.42 216 THR B C 1
ATOM 5673 O O . THR B 1 236 ? 36.930 -13.377 109.549 1.00 61.95 216 THR B O 1
ATOM 5677 N N . PHE B 1 237 ? 39.095 -12.992 109.074 1.00 62.21 217 PHE B N 1
ATOM 5678 C CA . PHE B 1 237 ? 39.266 -12.003 110.138 1.00 62.65 217 PHE B CA 1
ATOM 5679 C C . PHE B 1 237 ? 38.312 -10.817 109.928 1.00 63.06 217 PHE B C 1
ATOM 5680 O O . PHE B 1 237 ? 37.685 -10.341 110.872 1.00 62.74 217 PHE B O 1
ATOM 5688 N N . GLU B 1 238 ? 38.221 -10.358 108.682 1.00 63.54 218 GLU B N 1
ATOM 5689 C CA . GLU B 1 238 ? 37.333 -9.261 108.289 1.00 65.22 218 GLU B CA 1
ATOM 5690 C C . GLU B 1 238 ? 35.875 -9.590 108.621 1.00 64.69 218 GLU B C 1
ATOM 5691 O O . GLU B 1 238 ? 35.169 -8.783 109.221 1.00 65.04 218 GLU B O 1
ATOM 5697 N N . LYS B 1 239 ? 35.457 -10.795 108.239 1.00 64.91 219 LYS B N 1
ATOM 5698 C CA . LYS B 1 239 ? 34.127 -11.339 108.517 1.00 64.99 219 LYS B CA 1
ATOM 5699 C C . LYS B 1 239 ? 33.837 -11.405 110.018 1.00 64.64 219 LYS B C 1
ATOM 5700 O O . LYS B 1 239 ? 32.723 -11.097 110.454 1.00 64.53 219 LYS B O 1
ATOM 5706 N N . ILE B 1 240 ? 34.842 -11.797 110.798 1.00 64.06 220 ILE B N 1
ATOM 5707 C CA . ILE B 1 240 ? 34.720 -11.861 112.257 1.00 63.68 220 ILE B CA 1
ATOM 5708 C C . ILE B 1 240 ? 34.523 -10.467 112.870 1.00 63.60 220 ILE B C 1
ATOM 5709 O O . ILE B 1 240 ? 33.679 -10.287 113.745 1.00 63.37 220 ILE B O 1
ATOM 5714 N N . VAL B 1 241 ? 35.289 -9.485 112.399 1.00 63.76 221 VAL B N 1
ATOM 5715 C CA . VAL B 1 241 ? 35.166 -8.114 112.902 1.00 64.05 221 VAL B CA 1
ATOM 5716 C C . VAL B 1 241 ? 33.801 -7.507 112.538 1.00 64.32 221 VAL B C 1
ATOM 5717 O O . VAL B 1 241 ? 33.199 -6.819 113.356 1.00 64.24 221 VAL B O 1
ATOM 5721 N N . LEU B 1 242 ? 33.311 -7.787 111.331 1.00 64.89 222 LEU B N 1
ATOM 5722 C CA . LEU B 1 242 ? 31.994 -7.298 110.911 1.00 65.33 222 LEU B CA 1
ATOM 5723 C C . LEU B 1 242 ? 30.876 -7.900 111.764 1.00 65.48 222 LEU B C 1
ATOM 5724 O O . LEU B 1 242 ? 30.067 -7.166 112.338 1.00 65.57 222 LEU B O 1
ATOM 5729 N N . GLU B 1 243 ? 30.858 -9.227 111.858 1.00 65.59 223 GLU B N 1
ATOM 5730 C CA . GLU B 1 243 ? 29.763 -9.972 112.488 1.00 66.20 223 GLU B CA 1
ATOM 5731 C C . GLU B 1 243 ? 29.796 -9.990 114.019 1.00 65.90 223 GLU B C 1
ATOM 5732 O O . GLU B 1 243 ? 28.748 -10.020 114.655 1.00 65.79 223 GLU B O 1
ATOM 5738 N N . GLU B 1 244 ? 30.993 -9.990 114.606 1.00 65.94 224 GLU B N 1
ATOM 5739 C CA . GLU B 1 244 ? 31.120 -10.108 116.062 1.00 65.86 224 GLU B CA 1
ATOM 5740 C C . GLU B 1 244 ? 31.313 -8.772 116.766 1.00 65.48 224 GLU B C 1
ATOM 5741 O O . GLU B 1 244 ? 31.159 -8.687 117.984 1.00 65.33 224 GLU B O 1
ATOM 5747 N N . LEU B 1 245 ? 31.647 -7.732 116.006 1.00 65.19 225 LEU B N 1
ATOM 5748 C CA . LEU B 1 245 ? 31.937 -6.429 116.595 1.00 64.91 225 LEU B CA 1
ATOM 5749 C C . LEU B 1 245 ? 31.139 -5.284 115.964 1.00 64.75 225 LEU B C 1
ATOM 5750 O O . LEU B 1 245 ? 30.334 -4.649 116.642 1.00 64.77 225 LEU B O 1
ATOM 5755 N N . LEU B 1 246 ? 31.363 -5.023 114.676 1.00 64.47 226 LEU B N 1
ATOM 5756 C CA . LEU B 1 246 ? 30.816 -3.825 114.034 1.00 64.57 226 LEU B CA 1
ATOM 5757 C C . LEU B 1 246 ? 29.283 -3.813 113.924 1.00 64.49 226 LEU B C 1
ATOM 5758 O O . LEU B 1 246 ? 28.650 -2.791 114.205 1.00 64.48 226 LEU B O 1
ATOM 5763 N N . GLU B 1 247 ? 28.698 -4.942 113.528 1.00 64.59 227 GLU B N 1
ATOM 5764 C CA . GLU B 1 247 ? 27.237 -5.057 113.401 1.00 65.18 227 GLU B CA 1
ATOM 5765 C C . GLU B 1 247 ? 26.495 -5.008 114.745 1.00 64.70 227 GLU B C 1
ATOM 5766 O O . GLU B 1 247 ? 25.564 -4.215 114.890 1.00 64.72 227 GLU B O 1
ATOM 5772 N N . PRO B 1 248 ? 26.887 -5.855 115.727 1.00 64.52 228 PRO B N 1
ATOM 5773 C CA . PRO B 1 248 ? 26.186 -5.786 117.023 1.00 64.41 228 PRO B CA 1
ATOM 5774 C C . PRO B 1 248 ? 26.380 -4.476 117.794 1.00 64.25 228 PRO B C 1
ATOM 5775 O O . PRO B 1 248 ? 25.569 -4.162 118.662 1.00 64.33 228 PRO B O 1
ATOM 5779 N N . LEU B 1 249 ? 27.433 -3.722 117.478 1.00 63.90 229 LEU B N 1
ATOM 5780 C CA . LEU B 1 249 ? 27.671 -2.437 118.139 1.00 63.53 229 LEU B CA 1
ATOM 5781 C C . LEU B 1 249 ? 27.165 -1.240 117.330 1.00 63.44 229 LEU B C 1
ATOM 5782 O O . LEU B 1 249 ? 27.308 -0.093 117.759 1.00 63.45 229 LEU B O 1
ATOM 5787 N N . GLY B 1 250 ? 26.573 -1.511 116.168 1.00 63.19 230 GLY B N 1
ATOM 5788 C CA . GLY B 1 250 ? 25.863 -0.487 115.390 1.00 62.81 230 GLY B CA 1
ATOM 5789 C C . GLY B 1 250 ? 26.737 0.442 114.561 1.00 62.63 230 GLY B C 1
ATOM 5790 O O . GLY B 1 250 ? 26.370 1.589 114.332 1.00 62.62 230 GLY B O 1
ATOM 5791 N N . TYR B 1 251 ? 27.895 -0.050 114.120 1.00 62.33 231 TYR B N 1
ATOM 5792 C CA . TYR B 1 251 ? 28.805 0.728 113.277 1.00 62.09 231 TYR B CA 1
ATOM 5793 C C . TYR B 1 251 ? 28.348 0.738 111.822 1.00 62.10 231 TYR B C 1
ATOM 5794 O O . TYR B 1 251 ? 27.796 -0.246 111.331 1.00 62.51 231 TYR B O 1
ATOM 5803 N N . ARG B 1 252 ? 28.576 1.860 111.146 1.00 61.77 232 ARG B N 1
ATOM 5804 C CA . ARG B 1 252 ? 28.156 2.031 109.757 1.00 61.76 232 ARG B CA 1
ATOM 5805 C C . ARG B 1 252 ? 29.361 2.179 108.852 1.00 61.20 232 ARG B C 1
ATOM 5806 O O . ARG B 1 252 ? 30.271 2.948 109.149 1.00 60.96 232 ARG B O 1
ATOM 5814 N N . GLU B 1 253 ? 29.371 1.442 107.749 1.00 61.38 233 GLU B N 1
ATOM 5815 C CA . GLU B 1 253 ? 30.504 1.500 106.829 1.00 61.50 233 GLU B CA 1
ATOM 5816 C C . GLU B 1 253 ? 30.541 2.805 106.034 1.00 61.83 233 GLU B C 1
ATOM 5817 O O . GLU B 1 253 ? 29.517 3.273 105.534 1.00 62.02 233 GLU B O 1
ATOM 5831 N N . ILE B 1 255 ? 33.562 5.094 103.313 1.00 62.01 235 ILE B N 1
ATOM 5832 C CA . ILE B 1 255 ? 34.786 4.980 102.522 1.00 61.79 235 ILE B CA 1
ATOM 5833 C C . ILE B 1 255 ? 35.664 6.220 102.724 1.00 61.62 235 ILE B C 1
ATOM 5834 O O . ILE B 1 255 ? 35.331 7.312 102.252 1.00 61.27 235 ILE B O 1
ATOM 5839 N N . PHE B 1 256 ? 36.770 6.033 103.447 1.00 61.58 236 PHE B N 1
ATOM 5840 C CA . PHE B 1 256 ? 37.749 7.093 103.700 1.00 61.75 236 PHE B CA 1
ATOM 5841 C C . PHE B 1 256 ? 38.766 7.141 102.553 1.00 62.07 236 PHE B C 1
ATOM 5842 O O . PHE B 1 256 ? 39.244 6.090 102.113 1.00 62.27 236 PHE B O 1
ATOM 5850 N N . PRO B 1 257 ? 39.135 8.355 102.095 1.00 62.18 237 PRO B N 1
ATOM 5851 C CA . PRO B 1 257 ? 40.215 8.542 101.113 1.00 62.10 237 PRO B CA 1
ATOM 5852 C C . PRO B 1 257 ? 41.539 7.957 101.575 1.00 62.45 237 PRO B C 1
ATOM 5853 O O . PRO B 1 257 ? 41.834 7.973 102.778 1.00 62.37 237 PRO B O 1
ATOM 5857 N N . LYS B 1 258 ? 42.334 7.460 100.623 1.00 62.07 238 LYS B N 1
ATOM 5858 C CA . LYS B 1 258 ? 43.624 6.860 100.929 1.00 62.32 238 LYS B CA 1
ATOM 5859 C C . LYS B 1 258 ? 44.830 7.749 100.604 1.00 62.07 238 LYS B C 1
ATOM 5860 O O . LYS B 1 258 ? 45.905 7.544 101.162 1.00 62.95 238 LYS B O 1
ATOM 5866 N N . LEU B 1 259 ? 44.671 8.701 99.687 1.00 61.53 239 LEU B N 1
ATOM 5867 C CA . LEU B 1 259 ? 45.713 9.700 99.442 1.00 60.71 239 LEU B CA 1
ATOM 5868 C C . LEU B 1 259 ? 45.454 10.846 100.406 1.00 60.21 239 LEU B C 1
ATOM 5869 O O . LEU B 1 259 ? 44.399 11.492 100.353 1.00 59.87 239 LEU B O 1
ATOM 5874 N N . VAL B 1 260 ? 46.413 11.090 101.291 1.00 59.21 240 VAL B N 1
ATOM 5875 C CA . VAL B 1 260 ? 46.226 12.049 102.372 1.00 58.98 240 VAL B CA 1
ATOM 5876 C C . VAL B 1 260 ? 47.018 13.319 102.065 1.00 58.93 240 VAL B C 1
ATOM 5877 O O . VAL B 1 260 ? 48.204 13.244 101.752 1.00 58.67 240 VAL B O 1
ATOM 5881 N N . THR B 1 261 ? 46.341 14.470 102.115 1.00 58.41 241 THR B N 1
ATOM 5882 C CA . THR B 1 261 ? 46.965 15.767 101.826 1.00 58.23 241 THR B CA 1
ATOM 5883 C C . THR B 1 261 ? 47.557 16.433 103.070 1.00 58.09 241 THR B C 1
ATOM 5884 O O . THR B 1 261 ? 47.221 16.069 104.212 1.00 58.08 241 THR B O 1
ATOM 5888 N N . TRP B 1 262 ? 48.437 17.411 102.854 1.00 57.67 242 TRP B N 1
ATOM 5889 C CA . TRP B 1 262 ? 48.971 18.207 103.969 1.00 57.87 242 TRP B CA 1
ATOM 5890 C C . TRP B 1 262 ? 47.870 18.809 104.821 1.00 57.70 242 TRP B C 1
ATOM 5891 O O . TRP B 1 262 ? 47.988 18.820 106.045 1.00 57.83 242 TRP B O 1
ATOM 5902 N N . GLU B 1 263 ? 46.792 19.278 104.186 1.00 57.69 243 GLU B N 1
ATOM 5903 C CA . GLU B 1 263 ? 45.663 19.882 104.926 1.00 57.91 243 GLU B CA 1
ATOM 5904 C C . GLU B 1 263 ? 45.164 18.950 106.034 1.00 57.54 243 GLU B C 1
ATOM 5905 O O . GLU B 1 263 ? 44.955 19.379 107.162 1.00 57.43 243 GLU B O 1
ATOM 5911 N N . VAL B 1 264 ? 44.981 17.679 105.693 1.00 57.52 244 VAL B N 1
ATOM 5912 C CA . VAL B 1 264 ? 44.477 16.669 106.629 1.00 57.80 244 VAL B CA 1
ATOM 5913 C C . VAL B 1 264 ? 45.435 16.478 107.810 1.00 58.40 244 VAL B C 1
ATOM 5914 O O . VAL B 1 264 ? 45.033 16.551 108.978 1.00 58.18 244 VAL B O 1
ATOM 5918 N N . TRP B 1 265 ? 46.706 16.255 107.496 1.00 59.36 245 TRP B N 1
ATOM 5919 C CA . TRP B 1 265 ? 47.721 16.036 108.522 1.00 60.36 245 TRP B CA 1
ATOM 5920 C C . TRP B 1 265 ? 48.004 17.273 109.387 1.00 61.85 245 TRP B C 1
ATOM 5921 O O . TRP B 1 265 ? 48.377 17.149 110.555 1.00 61.38 245 TRP B O 1
ATOM 5940 N N . LYS B 1 267 ? 45.605 19.355 110.306 1.00 64.33 247 LYS B N 1
ATOM 5941 C CA . LYS B 1 267 ? 44.468 19.348 111.221 1.00 63.60 247 LYS B CA 1
ATOM 5942 C C . LYS B 1 267 ? 44.512 18.184 112.220 1.00 63.12 247 LYS B C 1
ATOM 5943 O O . LYS B 1 267 ? 44.028 18.317 113.341 1.00 63.29 247 LYS B O 1
ATOM 5949 N N . SER B 1 268 ? 45.091 17.054 111.811 1.00 62.42 248 SER B N 1
ATOM 5950 C CA . SER B 1 268 ? 45.227 15.892 112.695 1.00 61.78 248 SER B CA 1
ATOM 5951 C C . SER B 1 268 ? 46.430 16.018 113.639 1.00 61.47 248 SER B C 1
ATOM 5952 O O . SER B 1 268 ? 46.491 15.346 114.657 1.00 61.30 248 SER B O 1
ATOM 5955 N N . GLY B 1 269 ? 47.374 16.891 113.299 1.00 61.36 249 GLY B N 1
ATOM 5956 C CA . GLY B 1 269 ? 48.585 17.077 114.098 1.00 60.84 249 GLY B CA 1
ATOM 5957 C C . GLY B 1 269 ? 49.759 16.251 113.599 1.00 60.60 249 GLY B C 1
ATOM 5958 O O . GLY B 1 269 ? 50.883 16.391 114.092 1.00 60.34 249 GLY B O 1
ATOM 5959 N N . HIS B 1 270 ? 49.505 15.394 112.614 1.00 60.30 250 HIS B N 1
ATOM 5960 C CA . HIS B 1 270 ? 50.554 14.550 112.043 1.00 60.28 250 HIS B CA 1
ATOM 5961 C C . HIS B 1 270 ? 51.651 15.363 111.361 1.00 60.15 250 HIS B C 1
ATOM 5962 O O . HIS B 1 270 ? 52.785 14.909 111.257 1.00 60.07 250 HIS B O 1
ATOM 5969 N N . ALA B 1 271 ? 51.312 16.575 110.923 1.00 60.12 251 ALA B N 1
ATOM 5970 C CA . ALA B 1 271 ? 52.280 17.471 110.292 1.00 60.24 251 ALA B CA 1
ATOM 5971 C C . ALA B 1 271 ? 53.379 17.939 111.259 1.00 60.60 251 ALA B C 1
ATOM 5972 O O . ALA B 1 271 ? 54.350 18.576 110.839 1.00 60.51 251 ALA B O 1
ATOM 5974 N N . LYS B 1 272 ? 53.233 17.608 112.541 1.00 60.86 252 LYS B N 1
ATOM 5975 C CA . LYS B 1 272 ? 54.241 17.950 113.547 1.00 61.59 252 LYS B CA 1
ATOM 5976 C C . LYS B 1 272 ? 55.445 16.998 113.596 1.00 61.47 252 LYS B C 1
ATOM 5977 O O . LYS B 1 272 ? 56.462 17.338 114.201 1.00 61.92 252 LYS B O 1
ATOM 5983 N N . GLY B 1 273 ? 55.352 15.820 112.978 1.00 61.53 253 GLY B N 1
ATOM 5984 C CA . GLY B 1 273 ? 56.490 14.888 113.011 1.00 61.30 253 GLY B CA 1
ATOM 5985 C C . GLY B 1 273 ? 56.408 13.550 112.297 1.00 61.55 253 GLY B C 1
ATOM 5986 O O . GLY B 1 273 ? 57.296 12.716 112.462 1.00 61.64 253 GLY B O 1
ATOM 5987 N N . VAL B 1 274 ? 55.371 13.343 111.488 1.00 61.44 254 VAL B N 1
ATOM 5988 C CA . VAL B 1 274 ? 55.161 12.055 110.820 1.00 61.39 254 VAL B CA 1
ATOM 5989 C C . VAL B 1 274 ? 56.164 11.783 109.682 1.00 60.99 254 VAL B C 1
ATOM 5990 O O . VAL B 1 274 ? 56.283 10.650 109.206 1.00 61.01 254 VAL B O 1
ATOM 5994 N N . TYR B 1 275 ? 56.896 12.825 109.286 1.00 60.52 255 TYR B N 1
ATOM 5995 C CA . TYR B 1 275 ? 57.757 12.826 108.091 1.00 60.06 255 TYR B CA 1
ATOM 5996 C C . TYR B 1 275 ? 58.715 11.631 107.853 1.00 60.10 255 TYR B C 1
ATOM 5997 O O . TYR B 1 275 ? 58.843 11.179 106.706 1.00 59.54 255 TYR B O 1
ATOM 6006 N N . PRO B 1 276 ? 59.402 11.131 108.908 1.00 60.02 256 PRO B N 1
ATOM 6007 C CA . PRO B 1 276 ? 60.339 10.022 108.667 1.00 60.17 256 PRO B CA 1
ATOM 6008 C C . PRO B 1 276 ? 59.696 8.717 108.184 1.00 60.54 256 PRO B C 1
ATOM 6009 O O . PRO B 1 276 ? 60.401 7.855 107.664 1.00 60.45 256 PRO B O 1
ATOM 6013 N N . GLU B 1 277 ? 58.383 8.566 108.354 1.00 61.09 257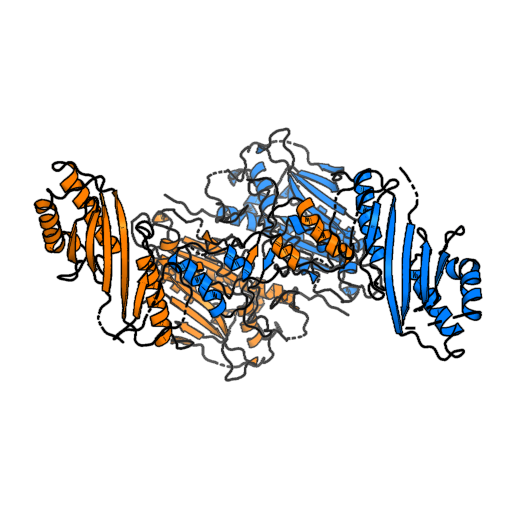 GLU B N 1
ATOM 6014 C CA . GLU B 1 277 ? 57.740 7.276 108.087 1.00 61.75 257 GLU B CA 1
ATOM 6015 C C . GLU B 1 277 ? 56.765 7.229 106.918 1.00 61.03 257 GLU B C 1
ATOM 6016 O O . GLU B 1 277 ? 56.177 6.186 106.658 1.00 60.87 257 GLU B O 1
ATOM 6022 N N . ILE B 1 278 ? 56.584 8.340 106.214 1.00 60.76 258 ILE B N 1
ATOM 6023 C CA . ILE B 1 278 ? 55.563 8.376 105.171 1.00 60.43 258 ILE B CA 1
ATOM 6024 C C . ILE B 1 278 ? 56.114 8.043 103.779 1.00 59.94 258 ILE B C 1
ATOM 6025 O O . ILE B 1 278 ? 57.286 8.310 103.465 1.00 59.76 258 ILE B O 1
ATOM 6030 N N . TYR B 1 279 ? 55.279 7.402 102.970 1.00 58.86 259 TYR B N 1
ATOM 6031 C CA . TYR B 1 279 ? 55.521 7.329 101.548 1.00 58.08 259 TYR B CA 1
ATOM 6032 C C . TYR B 1 279 ? 54.869 8.566 100.920 1.00 58.53 259 TYR B C 1
ATOM 6033 O O . TYR B 1 279 ? 53.636 8.724 100.951 1.00 57.73 259 TYR B O 1
ATOM 6042 N N . TYR B 1 280 ? 55.708 9.443 100.373 1.00 58.72 260 TYR B N 1
ATOM 6043 C CA . TYR B 1 280 ? 55.258 10.721 99.815 1.00 59.17 260 TYR B CA 1
ATOM 6044 C C . TYR B 1 280 ? 54.670 10.524 98.429 1.00 59.46 260 TYR B C 1
ATOM 6045 O O . TYR B 1 280 ? 55.137 9.663 97.671 1.00 59.69 260 TYR B O 1
ATOM 6054 N N . VAL B 1 281 ? 53.668 11.343 98.108 1.00 59.38 261 VAL B N 1
ATOM 6055 C CA . VAL B 1 281 ? 52.982 11.295 96.818 1.00 59.51 261 VAL B CA 1
ATOM 6056 C C . VAL B 1 281 ? 53.113 12.640 96.088 1.00 59.56 261 VAL B C 1
ATOM 6057 O O . VAL B 1 281 ? 52.813 13.694 96.648 1.00 59.33 261 VAL B O 1
ATOM 6061 N N . CYS B 1 282 ? 53.581 12.584 94.844 1.00 59.36 262 CYS B N 1
ATOM 6062 C CA . CYS B 1 282 ? 53.725 13.761 93.997 1.00 59.37 262 CYS B CA 1
ATOM 6063 C C . CYS B 1 282 ? 52.924 13.541 92.719 1.00 59.26 262 CYS B C 1
ATOM 6064 O O . CYS B 1 282 ? 53.103 12.529 92.046 1.00 59.25 262 CYS B O 1
ATOM 6067 N N . PRO B 1 283 ? 52.038 14.490 92.381 1.00 59.54 263 PRO B N 1
ATOM 6068 C CA . PRO B 1 283 ? 51.346 14.439 91.102 1.00 59.58 263 PRO B CA 1
ATOM 6069 C C . PRO B 1 283 ? 52.313 14.845 89.992 1.00 60.04 263 PRO B C 1
ATOM 6070 O O . PRO B 1 283 ? 53.363 15.421 90.280 1.00 59.90 263 PRO B O 1
ATOM 6074 N N . PRO B 1 284 ? 51.976 14.537 88.730 1.00 60.57 264 PRO B N 1
ATOM 6075 C CA . PRO B 1 284 ? 52.754 15.114 87.634 1.00 61.56 264 PRO B CA 1
ATOM 6076 C C . PRO B 1 284 ? 52.538 16.630 87.597 1.00 62.98 264 PRO B C 1
ATOM 6077 O O . PRO B 1 284 ? 51.458 17.096 87.980 1.00 62.43 264 PRO B O 1
ATOM 6081 N N . GLN B 1 285 ? 53.543 17.399 87.174 1.00 64.34 265 GLN B N 1
ATOM 6082 C CA . GLN B 1 285 ? 53.376 18.862 87.103 1.00 66.18 265 GLN B CA 1
ATOM 6083 C C . GLN B 1 285 ? 52.366 19.230 86.028 1.00 66.62 265 GLN B C 1
ATOM 6084 O O . GLN B 1 285 ? 51.630 20.207 86.164 1.00 66.46 265 GLN B O 1
ATOM 6090 N N . THR B 1 286 ? 52.344 18.429 84.963 1.00 67.38 266 THR B N 1
ATOM 6091 C CA . THR B 1 286 ? 51.356 18.556 83.898 1.00 68.10 266 THR B CA 1
ATOM 6092 C C . THR B 1 286 ? 51.049 17.200 83.263 1.00 68.56 266 THR B C 1
ATOM 6093 O O . THR B 1 286 ? 51.852 16.267 83.336 1.00 68.81 266 THR B O 1
ATOM 6097 N N . ARG B 1 287 ? 49.874 17.112 82.646 1.00 69.25 267 ARG B N 1
ATOM 6098 C CA . ARG B 1 287 ? 49.422 15.911 81.955 1.00 69.92 267 ARG B CA 1
ATOM 6099 C C . ARG B 1 287 ? 49.812 15.933 80.469 1.00 69.76 267 ARG B C 1
ATOM 6100 O O . ARG B 1 287 ? 49.553 14.974 79.737 1.00 69.88 267 ARG B O 1
ATOM 6108 N N . ASP B 1 288 ? 50.441 17.031 80.045 1.00 69.73 268 ASP B N 1
ATOM 6109 C CA . ASP B 1 288 ? 50.891 17.247 78.663 1.00 69.77 268 ASP B CA 1
ATOM 6110 C C . ASP B 1 288 ? 51.901 16.178 78.233 1.00 69.78 268 ASP B C 1
ATOM 6111 O O . ASP B 1 288 ? 52.970 16.067 78.837 1.00 69.87 268 ASP B O 1
ATOM 6116 N N . PRO B 1 289 ? 51.564 15.391 77.186 1.00 69.62 269 PRO B N 1
ATOM 6117 C CA . PRO B 1 289 ? 52.422 14.303 76.692 1.00 69.35 269 PRO B CA 1
ATOM 6118 C C . PRO B 1 289 ? 53.816 14.785 76.291 1.00 68.81 269 PRO B C 1
ATOM 6119 O O . PRO B 1 289 ? 54.800 14.076 76.514 1.00 68.56 269 PRO B O 1
ATOM 6123 N N . ASP B 1 290 ? 53.885 15.986 75.719 1.00 68.09 270 ASP B N 1
ATOM 6124 C CA . ASP B 1 290 ? 55.140 16.569 75.241 1.00 67.62 270 ASP B CA 1
ATOM 6125 C C . ASP B 1 290 ? 56.154 16.760 76.364 1.00 66.92 270 ASP B C 1
ATOM 6126 O O . ASP B 1 290 ? 57.356 16.573 76.165 1.00 66.91 270 ASP B O 1
ATOM 6131 N N . TYR B 1 291 ? 55.651 17.135 77.536 1.00 65.97 271 TYR B N 1
ATOM 6132 C CA . TYR B 1 291 ? 56.447 17.301 78.745 1.00 65.39 271 TYR B CA 1
ATOM 6133 C C . TYR B 1 291 ? 57.058 15.972 79.210 1.00 64.86 271 TYR B C 1
ATOM 6134 O O . TYR B 1 291 ? 58.130 15.957 79.805 1.00 64.69 271 TYR B O 1
ATOM 6143 N N . TRP B 1 292 ? 56.366 14.869 78.934 1.00 64.22 272 TRP B N 1
ATOM 6144 C CA . TRP B 1 292 ? 56.792 13.549 79.392 1.00 63.77 272 TRP B CA 1
ATOM 6145 C C . TRP B 1 292 ? 57.492 12.731 78.312 1.00 63.86 272 TRP B C 1
ATOM 6146 O O . TRP B 1 292 ? 58.015 11.651 78.595 1.00 64.13 272 TRP B O 1
ATOM 6157 N N . GLU B 1 293 ? 57.521 13.258 77.089 1.00 64.03 273 GLU B N 1
ATOM 6158 C CA . GLU B 1 293 ? 58.126 12.560 75.955 1.00 64.21 273 GLU B CA 1
ATOM 6159 C C . GLU B 1 293 ? 59.596 12.213 76.199 1.00 63.93 273 GLU B C 1
ATOM 6160 O O . GLU B 1 293 ? 60.039 11.127 75.835 1.00 64.12 273 GLU B O 1
ATOM 6166 N N . GLU B 1 294 ? 60.337 13.126 76.829 1.00 63.79 274 GLU B N 1
ATOM 6167 C CA . GLU B 1 294 ? 61.748 12.895 77.155 1.00 63.54 274 GLU B CA 1
ATOM 6168 C C . GLU B 1 294 ? 61.937 11.675 78.059 1.00 63.36 274 GLU B C 1
ATOM 6169 O O . GLU B 1 294 ? 62.911 10.941 77.915 1.00 63.01 274 GLU B O 1
ATOM 6175 N N . VAL B 1 295 ? 61.010 11.482 78.995 1.00 63.13 275 VAL B N 1
ATOM 6176 C CA . VAL B 1 295 ? 61.061 10.346 79.910 1.00 63.24 275 VAL B CA 1
ATOM 6177 C C . VAL B 1 295 ? 60.840 9.033 79.146 1.00 63.31 275 VAL B C 1
ATOM 6178 O O . VAL B 1 295 ? 61.649 8.105 79.256 1.00 63.26 275 VAL B O 1
ATOM 6182 N N . ALA B 1 296 ? 59.768 8.981 78.353 1.00 63.38 276 ALA B N 1
ATOM 6183 C CA . ALA B 1 296 ? 59.456 7.818 77.510 1.00 63.65 276 ALA B CA 1
ATOM 6184 C C . ALA B 1 296 ? 60.591 7.481 76.547 1.00 63.85 276 ALA B C 1
ATOM 6185 O O . ALA B 1 296 ? 60.951 6.314 76.396 1.00 64.01 276 ALA B O 1
ATOM 6187 N N . ASP B 1 297 ? 61.150 8.507 75.904 1.00 64.11 277 ASP B N 1
ATOM 6188 C CA . ASP B 1 297 ? 62.265 8.344 74.970 1.00 63.99 277 ASP B CA 1
ATOM 6189 C C . ASP B 1 297 ? 63.505 7.764 75.639 1.00 63.85 277 ASP B C 1
ATOM 6190 O O . ASP B 1 297 ? 64.162 6.879 75.078 1.00 63.64 277 ASP B O 1
ATOM 6195 N N . TYR B 1 298 ? 63.823 8.266 76.832 1.00 63.51 278 TYR B N 1
ATOM 6196 C CA . TYR B 1 298 ? 64.944 7.749 77.623 1.00 63.60 278 TYR B CA 1
ATOM 6197 C C . TYR B 1 298 ? 64.798 6.247 77.884 1.00 63.33 278 TYR B C 1
ATOM 6198 O O . TYR B 1 298 ? 65.748 5.482 77.701 1.00 63.41 278 TYR B O 1
ATOM 6207 N N . TYR B 1 299 ? 63.605 5.832 78.311 1.00 63.00 279 TYR B N 1
ATOM 6208 C CA . TYR B 1 299 ? 63.355 4.428 78.619 1.00 62.75 279 TYR B CA 1
ATOM 6209 C C . TYR B 1 299 ? 63.430 3.532 77.379 1.00 62.56 279 TYR B C 1
ATOM 6210 O O . TYR B 1 299 ? 63.984 2.440 77.443 1.00 62.77 279 TYR B O 1
ATOM 6219 N N . LYS B 1 300 ? 62.886 3.993 76.257 1.00 62.38 280 LYS B N 1
ATOM 6220 C CA . LYS B 1 300 ? 62.890 3.192 75.030 1.00 62.48 280 LYS B CA 1
ATOM 6221 C C . LYS B 1 300 ? 64.295 2.954 74.467 1.00 62.23 280 LYS B C 1
ATOM 6222 O O . LYS B 1 300 ? 64.567 1.901 73.879 1.00 62.59 280 LYS B O 1
ATOM 6228 N N . VAL B 1 301 ? 65.187 3.920 74.668 1.00 61.76 281 VAL B N 1
ATOM 6229 C CA . VAL B 1 301 ? 66.570 3.803 74.203 1.00 61.40 281 VAL B CA 1
ATOM 6230 C C . VAL B 1 301 ? 67.452 2.989 75.164 1.00 61.28 281 VAL B C 1
ATOM 6231 O O . VAL B 1 301 ? 68.231 2.144 74.723 1.00 61.43 281 VAL B O 1
ATOM 6235 N N . THR B 1 302 ? 67.309 3.227 76.467 1.00 61.17 282 THR B N 1
ATOM 6236 C CA . THR B 1 302 ? 68.201 2.636 77.474 1.00 60.98 282 THR B CA 1
ATOM 6237 C C . THR B 1 302 ? 67.637 1.391 78.158 1.00 61.20 282 THR B C 1
ATOM 6238 O O . THR B 1 302 ? 68.392 0.611 78.739 1.00 61.13 282 THR B O 1
ATOM 6242 N N . HIS B 1 303 ? 66.318 1.213 78.083 1.00 61.51 283 HIS B N 1
ATOM 6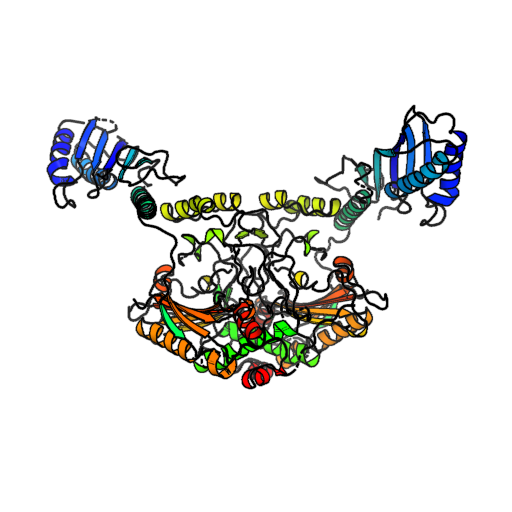243 C CA . HIS B 1 303 ? 65.583 0.212 78.882 1.00 62.10 283 HIS B CA 1
ATOM 6244 C C . HIS B 1 303 ? 65.731 0.474 80.382 1.00 62.00 283 HIS B C 1
ATOM 6245 O O . HIS B 1 303 ? 65.672 -0.447 81.191 1.00 62.01 283 HIS B O 1
ATOM 6252 N N . GLU B 1 304 ? 65.929 1.740 80.739 1.00 62.01 284 GLU B N 1
ATOM 6253 C CA . GLU B 1 304 ? 65.983 2.152 82.136 1.00 61.93 284 GLU B CA 1
ATOM 6254 C C . GLU B 1 304 ? 65.053 3.335 82.366 1.00 61.38 284 GLU B C 1
ATOM 6255 O O . GLU B 1 304 ? 64.931 4.209 81.509 1.00 61.44 284 GLU B O 1
ATOM 6261 N N . VAL B 1 305 ? 64.386 3.343 83.515 1.00 60.90 285 VAL B N 1
ATOM 6262 C CA . VAL B 1 305 ? 63.518 4.450 83.895 1.00 60.44 285 VAL B CA 1
ATOM 6263 C C . VAL B 1 305 ? 64.392 5.579 84.475 1.00 60.34 285 VAL B C 1
ATOM 6264 O O . VAL B 1 305 ? 65.140 5.360 85.436 1.00 60.06 285 VAL B O 1
ATOM 6268 N N . PRO B 1 306 ? 64.322 6.779 83.871 1.00 60.15 286 PRO B N 1
ATOM 6269 C CA . PRO B 1 306 ? 65.137 7.911 84.315 1.00 60.20 286 PRO B CA 1
ATOM 6270 C C . PRO B 1 306 ? 64.553 8.585 85.562 1.00 60.46 286 PRO B C 1
ATOM 6271 O O . PRO B 1 306 ? 63.876 9.611 85.455 1.00 60.24 286 PRO B O 1
ATOM 6275 N N . THR B 1 307 ? 64.839 8.020 86.731 1.00 60.62 287 THR B N 1
ATOM 6276 C CA . THR B 1 307 ? 64.225 8.476 87.980 1.00 61.23 287 THR B CA 1
ATOM 6277 C C . THR B 1 307 ? 64.654 9.886 88.402 1.00 61.45 287 THR B C 1
ATOM 6278 O O . THR B 1 307 ? 63.864 10.624 88.993 1.00 61.93 287 THR B O 1
ATOM 6282 N N . LYS B 1 308 ? 65.888 10.264 88.080 1.00 61.79 288 LYS B N 1
ATOM 6283 C CA . LYS B 1 308 ? 66.388 11.611 88.372 1.00 62.08 288 LYS B CA 1
ATOM 6284 C C . LYS B 1 308 ? 65.622 12.665 87.581 1.00 61.91 288 LYS B C 1
ATOM 6285 O O . LYS B 1 308 ? 65.184 13.675 88.146 1.00 62.05 288 LYS B O 1
ATOM 6291 N N . LEU B 1 309 ? 65.460 12.419 86.280 1.00 61.56 289 LEU B N 1
ATOM 6292 C CA . LEU B 1 309 ? 64.648 13.275 85.412 1.00 61.41 289 LEU B CA 1
ATOM 6293 C C . LEU B 1 309 ? 63.183 13.361 85.858 1.00 61.44 289 LEU B C 1
ATOM 6294 O O . LEU B 1 309 ? 62.603 14.456 85.896 1.00 61.73 289 LEU B O 1
ATOM 6299 N N . ILE B 1 310 ? 62.591 12.216 86.192 1.00 61.22 290 ILE B N 1
ATOM 6300 C CA . ILE B 1 310 ? 61.194 12.172 86.640 1.00 61.11 290 ILE B CA 1
ATOM 6301 C C . ILE B 1 310 ? 60.979 13.016 87.898 1.00 61.25 290 ILE B C 1
ATOM 6302 O O . ILE B 1 310 ? 59.973 13.724 88.004 1.00 61.24 290 ILE B O 1
ATOM 6307 N N . LYS B 1 311 ? 61.928 12.954 88.835 1.00 61.20 291 LYS B N 1
ATOM 6308 C CA . LYS B 1 311 ? 61.828 13.734 90.064 1.00 61.39 291 LYS B CA 1
ATOM 6309 C C . LYS B 1 311 ? 61.765 15.227 89.778 1.00 61.66 291 LYS B C 1
ATOM 6310 O O . LYS B 1 311 ? 61.024 15.946 90.440 1.00 61.36 291 LYS B O 1
ATOM 6316 N N . GLU B 1 312 ? 62.536 15.673 88.785 1.00 61.99 292 GLU B N 1
ATOM 6317 C CA . GLU B 1 312 ? 62.498 17.056 88.304 1.00 62.64 292 GLU B CA 1
ATOM 6318 C C . GLU B 1 312 ? 61.137 17.422 87.702 1.00 62.21 292 GLU B C 1
ATOM 6319 O O . GLU B 1 312 ? 60.697 18.570 87.796 1.00 62.33 292 GLU B O 1
ATOM 6325 N N . LYS B 1 313 ? 60.473 16.439 87.097 1.00 61.78 293 LYS B N 1
ATOM 6326 C CA . LYS B 1 313 ? 59.226 16.685 86.368 1.00 61.47 293 LYS B CA 1
ATOM 6327 C C . LYS B 1 313 ? 57.943 16.499 87.187 1.00 61.10 293 LYS B C 1
ATOM 6328 O O . LYS B 1 313 ? 56.875 16.933 86.763 1.00 61.64 293 LYS B O 1
ATOM 6334 N N . ILE B 1 314 ? 58.042 15.854 88.345 1.00 60.59 294 ILE B N 1
ATOM 6335 C CA . ILE B 1 314 ? 56.888 15.729 89.238 1.00 60.34 294 ILE B CA 1
ATOM 6336 C C . ILE B 1 314 ? 56.743 16.999 90.081 1.00 60.28 294 ILE B C 1
ATOM 6337 O O . ILE B 1 314 ? 57.698 17.764 90.239 1.00 60.34 294 ILE B O 1
ATOM 6342 N N . ALA B 1 315 ? 55.549 17.231 90.609 1.00 60.33 295 ALA B N 1
ATOM 6343 C CA . ALA B 1 315 ? 55.312 18.414 91.423 1.00 60.39 295 ALA B CA 1
ATOM 6344 C C . ALA B 1 315 ? 55.879 18.171 92.817 1.00 60.43 295 ALA B C 1
ATOM 6345 O O . ALA B 1 315 ? 56.355 17.079 93.116 1.00 60.44 295 ALA B O 1
ATOM 6347 N N . GLU B 1 316 ? 55.833 19.195 93.660 1.00 60.37 296 GLU B N 1
ATOM 6348 C CA . GLU B 1 316 ? 56.143 19.037 95.068 1.00 60.64 296 GLU B CA 1
ATOM 6349 C C . GLU B 1 316 ? 55.113 18.093 95.701 1.00 60.39 296 GLU B C 1
ATOM 6350 O O . GLU B 1 316 ? 53.972 18.016 95.229 1.00 60.54 296 GLU B O 1
ATOM 6356 N N . PRO B 1 317 ? 55.506 17.355 96.757 1.00 59.96 297 PRO B N 1
ATOM 6357 C CA . PRO B 1 317 ? 54.552 16.390 97.319 1.00 59.64 297 PRO B CA 1
ATOM 6358 C C . PRO B 1 317 ? 53.274 17.085 97.799 1.00 59.20 297 PRO B C 1
ATOM 6359 O O . PRO B 1 317 ? 53.340 18.190 98.342 1.00 58.98 297 PRO B O 1
ATOM 6363 N N . ILE B 1 318 ? 52.128 16.447 97.575 1.00 58.84 298 ILE B N 1
ATOM 6364 C CA . ILE B 1 318 ? 50.832 16.990 98.020 1.00 58.56 298 ILE B CA 1
ATOM 6365 C C . ILE B 1 318 ? 50.458 16.392 99.365 1.00 58.79 298 ILE B C 1
ATOM 6366 O O . ILE B 1 318 ? 49.504 16.816 100.009 1.00 58.19 298 ILE B O 1
ATOM 6371 N N . GLY B 1 319 ? 51.232 15.391 99.776 1.00 58.89 299 GLY B N 1
ATOM 6372 C CA . GLY B 1 319 ? 50.996 14.704 101.021 1.00 59.12 299 GLY B CA 1
ATOM 6373 C C . GLY B 1 319 ? 51.624 13.342 100.883 1.00 59.60 299 GLY B C 1
ATOM 6374 O O . GLY B 1 319 ? 52.727 13.215 100.348 1.00 59.55 299 GLY B O 1
ATOM 6375 N N . GLY B 1 320 ? 50.920 12.322 101.351 1.00 59.90 300 GLY B N 1
ATOM 6376 C CA . GLY B 1 320 ? 51.440 10.961 101.291 1.00 60.62 300 GLY B CA 1
ATOM 6377 C C . GLY B 1 320 ? 50.333 9.932 101.341 1.00 61.31 300 GLY B C 1
ATOM 6378 O O . GLY B 1 320 ? 49.139 10.284 101.432 1.00 60.49 300 GLY B O 1
ATOM 6395 N N . CYS B 1 322 ? 48.020 6.869 102.851 1.00 62.04 302 CYS B N 1
ATOM 6396 C CA . CYS B 1 322 ? 47.333 6.619 104.124 1.00 62.02 302 CYS B CA 1
ATOM 6397 C C . CYS B 1 322 ? 48.267 6.082 105.220 1.00 62.21 302 CYS B C 1
ATOM 6398 O O . CYS B 1 322 ? 48.919 5.048 105.045 1.00 61.44 302 CYS B O 1
ATOM 6401 N N . TYR B 1 323 ? 48.346 6.807 106.332 1.00 62.20 303 TYR B N 1
ATOM 6402 C CA . TYR B 1 323 ? 49.260 6.443 107.413 1.00 62.23 303 TYR B CA 1
ATOM 6403 C C . TYR B 1 323 ? 48.520 5.917 108.643 1.00 61.94 303 TYR B C 1
ATOM 6404 O O . TYR B 1 323 ? 48.807 4.811 109.123 1.00 60.88 303 TYR B O 1
ATOM 6413 N N . ALA B 1 324 ? 47.588 6.724 109.156 1.00 60.99 304 ALA B N 1
ATOM 6414 C CA . ALA B 1 324 ? 46.825 6.366 110.353 1.00 61.51 304 ALA B CA 1
ATOM 6415 C C . ALA B 1 324 ? 45.378 6.011 110.004 1.00 61.89 304 ALA B C 1
ATOM 6416 O O . ALA B 1 324 ? 44.628 5.526 110.854 1.00 62.22 304 ALA B O 1
ATOM 6418 N N . GLN B 1 325 ? 45.010 6.268 108.745 1.00 62.27 305 GLN B N 1
ATOM 6419 C CA . GLN B 1 325 ? 43.716 5.892 108.138 1.00 62.16 305 GLN B CA 1
ATOM 6420 C C . GLN B 1 325 ? 42.509 6.753 108.532 1.00 62.26 305 GLN B C 1
ATOM 6421 O O . GLN B 1 325 ? 41.717 7.132 107.668 1.00 62.91 305 GLN B O 1
ATOM 6427 N N . CYS B 1 326 ? 42.362 7.052 109.819 1.00 62.52 306 CYS B N 1
ATOM 6428 C CA . CYS B 1 326 ? 41.224 7.856 110.278 1.00 62.69 306 CYS B CA 1
ATOM 6429 C C . CYS B 1 326 ? 41.272 9.360 109.936 1.00 62.51 306 CYS B C 1
ATOM 6430 O O . CYS B 1 326 ? 40.215 9.964 109.720 1.00 63.00 306 CYS B O 1
ATOM 6433 N N . PRO B 1 327 ? 42.475 9.982 109.891 1.00 62.18 307 PRO B N 1
ATOM 6434 C CA . PRO B 1 327 ? 42.471 11.439 109.621 1.00 61.71 307 PRO B CA 1
ATOM 6435 C C . PRO B 1 327 ? 41.698 11.929 108.381 1.00 61.43 307 PRO B C 1
ATOM 6436 O O . PRO B 1 327 ? 40.935 12.905 108.507 1.00 61.82 307 PRO B O 1
ATOM 6440 N N . PRO B 1 328 ? 41.888 11.300 107.192 1.00 61.23 308 PRO B N 1
ATOM 6441 C CA . PRO B 1 328 ? 41.139 11.819 106.039 1.00 61.27 308 PRO B CA 1
ATOM 6442 C C . PRO B 1 328 ? 39.614 11.746 106.164 1.00 61.48 308 PRO B C 1
ATOM 6443 O O . PRO B 1 328 ? 38.921 12.478 105.452 1.00 61.53 308 PRO B O 1
ATOM 6447 N N . PHE B 1 329 ? 39.104 10.893 107.056 1.00 61.39 309 PHE B N 1
ATOM 6448 C CA . PHE B 1 329 ? 37.662 10.842 107.326 1.00 61.72 309 PHE B CA 1
ATOM 6449 C C . PHE B 1 329 ? 37.147 12.188 107.833 1.00 61.74 309 PHE B C 1
ATOM 6450 O O . PHE B 1 329 ? 36.046 12.616 107.485 1.00 61.79 309 PHE B O 1
ATOM 6458 N N . TRP B 1 330 ? 37.949 12.836 108.671 1.00 61.82 310 TRP B N 1
ATOM 6459 C CA . TRP B 1 330 ? 37.520 14.022 109.407 1.00 62.03 310 TRP B CA 1
ATOM 6460 C C . TRP B 1 330 ? 37.187 15.227 108.524 1.00 62.58 310 TRP B C 1
ATOM 6461 O O . TRP B 1 330 ? 36.561 16.186 108.989 1.00 62.46 310 TRP B O 1
ATOM 6480 N N . TYR B 1 332 ? 35.063 14.930 106.305 1.00 62.62 312 TYR B N 1
ATOM 6481 C CA . TYR B 1 332 ? 33.613 14.747 106.189 1.00 62.13 312 TYR B CA 1
ATOM 6482 C C . TYR B 1 332 ? 32.853 15.572 107.224 1.00 61.92 312 TYR B C 1
ATOM 6483 O O . TYR B 1 332 ? 31.753 16.076 106.949 1.00 61.99 312 TYR B O 1
ATOM 6492 N N . VAL B 1 333 ? 33.431 15.710 108.413 1.00 61.40 313 VAL B N 1
ATOM 6493 C CA . VAL B 1 333 ? 32.764 16.449 109.495 1.00 61.18 313 VAL B CA 1
ATOM 6494 C C . VAL B 1 333 ? 33.383 17.823 109.778 1.00 60.77 313 VAL B C 1
ATOM 6495 O O . VAL B 1 333 ? 32.879 18.565 110.627 1.00 60.79 313 VAL B O 1
ATOM 6499 N N . ALA B 1 334 ? 34.470 18.151 109.076 1.00 60.55 314 ALA B N 1
ATOM 6500 C CA . ALA B 1 334 ? 35.202 19.406 109.293 1.00 60.64 314 ALA B CA 1
ATOM 6501 C C . ALA B 1 334 ? 34.312 20.639 109.125 1.00 60.66 314 ALA B C 1
ATOM 6502 O O . ALA B 1 334 ? 33.565 20.726 108.163 1.00 60.68 314 ALA B O 1
ATOM 6504 N N . GLY B 1 335 ? 34.407 21.573 110.071 1.00 61.44 315 GLY B N 1
ATOM 6505 C CA . GLY B 1 335 ? 33.639 22.832 110.042 1.00 61.96 315 GLY B CA 1
ATOM 6506 C C . GLY B 1 335 ? 32.154 22.703 110.348 1.00 62.63 315 GLY B C 1
ATOM 6507 O O . GLY B 1 335 ? 31.420 23.686 110.298 1.00 62.82 315 GLY B O 1
ATOM 6508 N N . GLU B 1 336 ? 31.705 21.496 110.678 1.00 63.32 316 GLU B N 1
ATOM 6509 C CA . GLU B 1 336 ? 30.279 21.253 110.907 1.00 63.64 316 GLU B CA 1
ATOM 6510 C C . GLU B 1 336 ? 29.932 21.164 112.389 1.00 63.61 316 GLU B C 1
ATOM 6511 O O . GLU B 1 336 ? 30.789 20.829 113.229 1.00 63.57 316 GLU B O 1
ATOM 6517 N N . THR B 1 337 ? 28.661 21.440 112.692 1.00 63.05 317 THR B N 1
ATOM 6518 C CA . THR B 1 337 ? 28.095 21.199 114.012 1.00 62.79 317 THR B CA 1
ATOM 6519 C C . THR B 1 337 ? 27.209 19.954 113.946 1.00 62.70 317 THR B C 1
ATOM 6520 O O . THR B 1 337 ? 26.300 19.884 113.110 1.00 62.58 317 THR B O 1
ATOM 6524 N N . LEU B 1 338 ? 27.472 18.988 114.829 1.00 62.40 318 LEU B N 1
ATOM 6525 C CA . LEU B 1 338 ? 26.621 17.809 114.961 1.00 62.28 318 LEU B CA 1
ATOM 6526 C C . LEU B 1 338 ? 25.443 18.088 115.899 1.00 62.39 318 LEU B C 1
ATOM 6527 O O . LEU B 1 338 ? 25.636 18.625 116.996 1.00 62.35 318 LEU B O 1
ATOM 6532 N N . PRO B 1 339 ? 24.217 17.734 115.468 1.00 62.47 319 PRO B N 1
ATOM 6533 C CA . PRO B 1 339 ? 23.087 17.767 116.395 1.00 62.93 319 PRO B CA 1
ATOM 6534 C C . PRO B 1 339 ? 23.261 16.665 117.430 1.00 63.26 319 PRO B C 1
ATOM 6535 O O . PRO B 1 339 ? 23.876 15.642 117.135 1.00 63.13 319 PRO B O 1
ATOM 6539 N N . ASN B 1 340 ? 22.733 16.886 118.630 1.00 63.79 320 ASN B N 1
ATOM 6540 C CA . ASN B 1 340 ? 22.837 15.918 119.720 1.00 64.33 320 ASN B CA 1
ATOM 6541 C C . ASN B 1 340 ? 22.169 14.586 119.396 1.00 64.41 320 ASN B C 1
ATOM 6542 O O . ASN B 1 340 ? 22.523 13.547 119.961 1.00 64.52 320 ASN B O 1
ATOM 6547 N N . GLU B 1 341 ? 21.218 14.626 118.467 1.00 64.47 321 GLU B N 1
ATOM 6548 C CA . GLU B 1 341 ? 20.536 13.429 117.988 1.00 64.70 321 GLU B CA 1
ATOM 6549 C C . GLU B 1 341 ? 21.450 12.495 117.180 1.00 64.21 321 GLU B C 1
ATOM 6550 O O . GLU B 1 341 ? 21.165 11.304 117.059 1.00 64.01 321 GLU B O 1
ATOM 6556 N N . GLU B 1 342 ? 22.541 13.037 116.636 1.00 63.89 322 GLU B N 1
ATOM 6557 C CA . GLU B 1 342 ? 23.421 12.292 115.721 1.00 63.73 322 GLU B CA 1
ATOM 6558 C C . GLU B 1 342 ? 24.585 11.573 116.404 1.00 63.36 322 GLU B C 1
ATOM 6559 O O . GLU B 1 342 ? 25.204 10.685 115.809 1.00 63.55 322 GLU B O 1
ATOM 6565 N N . ILE B 1 343 ? 24.897 11.977 117.631 1.00 62.90 323 ILE B N 1
ATOM 6566 C CA . ILE B 1 343 ? 25.973 11.353 118.397 1.00 62.72 323 ILE B CA 1
ATOM 6567 C C . ILE B 1 343 ? 25.430 10.214 119.271 1.00 62.46 323 ILE B C 1
ATOM 6568 O O . ILE B 1 343 ? 24.292 10.284 119.737 1.00 62.42 323 ILE B O 1
ATOM 6573 N N . PRO B 1 344 ? 26.227 9.150 119.481 1.00 62.22 324 PRO B N 1
ATOM 6574 C CA . PRO B 1 344 ? 27.577 8.903 118.966 1.00 62.09 324 PRO B CA 1
ATOM 6575 C C . PRO B 1 344 ? 27.634 8.511 117.487 1.00 61.66 324 PRO B C 1
ATOM 6576 O O . PRO B 1 344 ? 26.859 7.668 117.033 1.00 62.03 324 PRO B O 1
ATOM 6580 N N . VAL B 1 345 ? 28.562 9.119 116.754 1.00 61.10 325 VAL B N 1
ATOM 6581 C CA . VAL B 1 345 ? 28.805 8.756 115.366 1.00 60.16 325 VAL B CA 1
ATOM 6582 C C . VAL B 1 345 ? 29.795 7.591 115.383 1.00 60.55 325 VAL B C 1
ATOM 6583 O O . VAL B 1 345 ? 30.911 7.709 115.897 1.00 60.38 325 VAL B O 1
ATOM 6587 N N . LYS B 1 346 ? 29.367 6.459 114.839 1.00 60.44 326 LYS B N 1
ATOM 6588 C CA . LYS B 1 346 ? 30.157 5.243 114.878 1.00 60.60 326 LYS B CA 1
ATOM 6589 C C . LYS B 1 346 ? 30.327 4.686 113.472 1.00 60.30 326 LYS B C 1
ATOM 6590 O O . LYS B 1 346 ? 29.381 4.182 112.867 1.00 60.47 326 LYS B O 1
ATOM 6596 N N . VAL B 1 347 ? 31.539 4.816 112.945 1.00 60.13 327 VAL B N 1
ATOM 6597 C CA . VAL B 1 347 ? 31.818 4.444 111.561 1.00 60.03 327 VAL B CA 1
ATOM 6598 C C . VAL B 1 347 ? 33.098 3.625 111.422 1.00 60.50 327 VAL B C 1
ATOM 6599 O O . VAL B 1 347 ? 33.930 3.593 112.336 1.00 60.66 327 VAL B O 1
ATOM 6603 N N . PHE B 1 348 ? 33.235 2.952 110.282 1.00 60.87 328 PHE B N 1
ATOM 6604 C CA . PHE B 1 348 ? 34.444 2.209 109.958 1.00 61.22 328 PHE B CA 1
ATOM 6605 C C . PHE B 1 348 ? 34.730 2.237 108.463 1.00 61.48 328 PHE B C 1
ATOM 6606 O O . PHE B 1 348 ? 33.850 2.529 107.652 1.00 61.72 328 PHE B O 1
ATOM 6614 N N . ASP B 1 349 ? 35.974 1.929 108.124 1.00 61.83 329 ASP B N 1
ATOM 6615 C CA . ASP B 1 349 ? 36.453 1.893 106.754 1.00 62.44 329 ASP B CA 1
ATOM 6616 C C . ASP B 1 349 ? 37.369 0.685 106.593 1.00 62.94 329 ASP B C 1
ATOM 6617 O O . ASP B 1 349 ? 38.167 0.397 107.475 1.00 62.48 329 ASP B O 1
ATOM 6622 N N . ARG B 1 350 ? 37.234 -0.008 105.465 1.00 63.55 330 ARG B N 1
ATOM 6623 C CA . ARG B 1 350 ? 38.095 -1.116 105.088 1.00 64.77 330 ARG B CA 1
ATOM 6624 C C . ARG B 1 350 ? 38.348 -1.044 103.580 1.00 64.55 330 ARG B C 1
ATOM 6625 O O . ARG B 1 350 ? 38.307 -2.064 102.888 1.00 65.14 330 ARG B O 1
ATOM 6633 N N . SER B 1 351 ? 38.639 0.154 103.078 1.00 64.12 331 SER B N 1
ATOM 6634 C CA . SER B 1 351 ? 38.656 0.402 101.631 1.00 63.73 331 SER B CA 1
ATOM 6635 C C . SER B 1 351 ? 40.038 0.381 100.951 1.00 63.70 331 SER B C 1
ATOM 6636 O O . SER B 1 351 ? 40.141 0.648 99.748 1.00 63.59 331 SER B O 1
ATOM 6639 N N . GLY B 1 352 ? 41.094 0.054 101.693 1.00 63.54 332 GLY B N 1
ATOM 6640 C CA . GLY B 1 352 ? 42.408 -0.014 101.076 1.00 63.17 332 GLY B CA 1
ATOM 6641 C C . GLY B 1 352 ? 43.620 -0.066 101.978 1.00 63.06 332 GLY B C 1
ATOM 6642 O O . GLY B 1 352 ? 43.530 -0.413 103.161 1.00 63.75 332 GLY B O 1
ATOM 6643 N N . THR B 1 353 ? 44.761 0.300 101.399 1.00 62.35 333 THR B N 1
ATOM 6644 C CA . THR B 1 353 ? 46.060 0.036 101.998 1.00 61.78 333 THR B CA 1
ATOM 6645 C C . THR B 1 353 ? 46.613 1.208 102.784 1.00 61.78 333 THR B C 1
ATOM 6646 O O . THR B 1 353 ? 46.343 2.376 102.469 1.00 61.74 333 THR B O 1
ATOM 6650 N N . SER B 1 354 ? 47.384 0.869 103.813 1.00 61.08 334 SER B N 1
ATOM 6651 C CA . SER B 1 354 ? 48.123 1.837 104.600 1.00 60.98 334 SER B CA 1
ATOM 6652 C C . SER B 1 354 ? 49.601 1.618 104.328 1.00 60.69 334 SER B C 1
ATOM 6653 O O . SER B 1 354 ? 50.044 0.481 104.151 1.00 59.82 334 SER B O 1
ATOM 6656 N N . HIS B 1 355 ? 50.361 2.706 104.291 1.00 60.56 335 HIS B N 1
ATOM 6657 C CA . HIS B 1 355 ? 51.775 2.617 103.931 1.00 61.08 335 HIS B CA 1
ATOM 6658 C C . HIS B 1 355 ? 52.643 3.315 104.963 1.00 61.37 335 HIS B C 1
ATOM 6659 O O . HIS B 1 355 ? 52.354 4.444 105.355 1.00 61.06 335 HIS B O 1
ATOM 6666 N N . ARG B 1 356 ? 53.686 2.621 105.418 1.00 62.29 336 ARG B N 1
ATOM 6667 C CA . ARG B 1 356 ? 54.628 3.160 106.399 1.00 63.29 336 ARG B CA 1
ATOM 6668 C C . ARG B 1 356 ? 56.047 2.708 106.056 1.00 63.74 336 ARG B C 1
ATOM 6669 O O . ARG B 1 356 ? 56.275 1.533 105.790 1.00 63.45 336 ARG B O 1
ATOM 6677 N N . TYR B 1 357 ? 56.996 3.633 106.083 1.00 64.39 337 TYR B N 1
ATOM 6678 C CA . TYR B 1 357 ? 58.381 3.295 105.805 1.00 65.98 337 TYR B CA 1
ATOM 6679 C C . TYR B 1 357 ? 59.037 2.745 107.086 1.00 66.62 337 TYR B C 1
ATOM 6680 O O . TYR B 1 357 ? 59.598 3.497 107.887 1.00 65.98 337 TYR B O 1
ATOM 6689 N N . GLU B 1 358 ? 58.912 1.434 107.286 1.00 67.72 338 GLU B N 1
ATOM 6690 C CA . GLU B 1 358 ? 59.398 0.776 108.505 1.00 69.63 338 GLU B CA 1
ATOM 6691 C C . GLU B 1 358 ? 60.923 0.691 108.535 1.00 70.51 338 GLU B C 1
ATOM 6692 O O . GLU B 1 358 ? 61.585 0.949 107.535 1.00 70.24 338 GLU B O 1
ATOM 6698 N N . SER B 1 359 ? 61.458 0.322 109.695 1.00 72.70 339 SER B N 1
ATOM 6699 C CA . SER B 1 359 ? 62.895 0.111 109.901 1.00 74.46 339 SER B CA 1
ATOM 6700 C C . SER B 1 359 ? 63.553 -0.740 108.819 1.00 75.43 339 SER B C 1
ATOM 6701 O O . SER B 1 359 ? 62.904 -1.587 108.190 1.00 76.09 339 SER B O 1
ATOM 6704 N N . GLY B 1 360 ? 64.855 -0.534 108.633 1.00 76.12 340 GLY B N 1
ATOM 6705 C CA . GLY B 1 360 ? 65.644 -1.358 107.732 1.00 76.55 340 GLY B CA 1
ATOM 6706 C C . GLY B 1 360 ? 65.659 -2.793 108.221 1.00 77.04 340 GLY B C 1
ATOM 6707 O O . GLY B 1 360 ? 65.185 -3.094 109.321 1.00 77.43 340 GLY B O 1
ATOM 6708 N N . GLY B 1 361 ? 66.210 -3.685 107.408 1.00 76.93 341 GLY B N 1
ATOM 6709 C CA . GLY B 1 361 ? 66.096 -5.106 107.679 1.00 76.96 341 GLY B CA 1
ATOM 6710 C C . GLY B 1 361 ? 64.741 -5.601 107.215 1.00 76.77 341 GLY B C 1
ATOM 6711 O O . GLY B 1 361 ? 63.709 -4.996 107.511 1.00 77.23 341 GLY B O 1
ATOM 6712 N N . ILE B 1 362 ? 64.758 -6.693 106.462 1.00 76.52 342 ILE B N 1
ATOM 6713 C CA . ILE B 1 362 ? 63.545 -7.380 106.026 1.00 75.91 342 ILE B CA 1
ATOM 6714 C C . ILE B 1 362 ? 62.817 -7.973 107.229 1.00 74.78 342 ILE B C 1
ATOM 6715 O O . ILE B 1 362 ? 63.444 -8.355 108.220 1.00 74.77 342 ILE B O 1
ATOM 6720 N N . HIS B 1 363 ? 61.494 -8.035 107.137 1.00 73.30 343 HIS B N 1
ATOM 6721 C CA . HIS B 1 363 ? 60.676 -8.661 108.164 1.00 72.00 343 HIS B CA 1
ATOM 6722 C C . HIS B 1 363 ? 59.723 -9.637 107.491 1.00 71.01 343 HIS B C 1
ATOM 6723 O O . HIS B 1 363 ? 59.662 -9.700 106.264 1.00 70.74 343 HIS B O 1
ATOM 6730 N N . GLY B 1 364 ? 58.979 -10.395 108.291 1.00 69.81 344 GLY B N 1
ATOM 6731 C CA . GLY B 1 364 ? 57.828 -11.128 107.774 1.00 68.72 344 GLY B CA 1
ATOM 6732 C C . GLY B 1 364 ? 56.592 -10.237 107.757 1.00 68.03 344 GLY B C 1
ATOM 6733 O O . GLY B 1 364 ? 56.699 -9.009 107.857 1.00 67.17 344 GLY B O 1
ATOM 6734 N N . ILE B 1 365 ? 55.417 -10.855 107.662 1.00 67.73 345 ILE B N 1
ATOM 6735 C CA . ILE B 1 365 ? 54.151 -10.107 107.618 1.00 67.75 345 ILE B CA 1
ATOM 6736 C C . ILE B 1 365 ? 53.839 -9.395 108.933 1.00 67.78 345 ILE B C 1
ATOM 6737 O O . ILE B 1 365 ? 52.908 -8.592 109.000 1.00 67.49 345 ILE B O 1
ATOM 6742 N N . GLU B 1 366 ? 54.623 -9.690 109.968 1.00 67.69 346 GLU B N 1
ATOM 6743 C CA . GLU B 1 366 ? 54.463 -9.040 111.267 1.00 67.91 346 GLU B CA 1
ATOM 6744 C C . GLU B 1 366 ? 54.848 -7.562 111.247 1.00 67.57 346 GLU B C 1
ATOM 6745 O O . GLU B 1 366 ? 54.493 -6.833 112.166 1.00 68.42 346 GLU B O 1
ATOM 6751 N N . ARG B 1 367 ? 55.567 -7.127 110.212 1.00 67.07 347 ARG B N 1
ATOM 6752 C CA . ARG B 1 367 ? 56.037 -5.740 110.109 1.00 66.80 347 ARG B CA 1
ATOM 6753 C C . ARG B 1 367 ? 56.280 -5.334 108.649 1.00 65.81 347 ARG B C 1
ATOM 6754 O O . ARG B 1 367 ? 57.416 -5.332 108.172 1.00 65.66 347 ARG B O 1
ATOM 6762 N N . VAL B 1 368 ? 55.205 -4.968 107.957 1.00 64.89 348 VAL B N 1
ATOM 6763 C CA . VAL B 1 368 ? 55.247 -4.676 106.516 1.00 63.81 348 VAL B CA 1
ATOM 6764 C C . VAL B 1 368 ? 55.232 -3.165 106.242 1.00 63.38 348 VAL B C 1
ATOM 6765 O O . VAL B 1 368 ? 54.954 -2.388 107.143 1.00 63.16 348 VAL B O 1
ATOM 6769 N N . ASP B 1 369 ? 55.548 -2.769 105.006 1.00 62.87 349 ASP B N 1
ATOM 6770 C CA . ASP B 1 369 ? 55.459 -1.376 104.563 1.00 62.90 349 ASP B CA 1
ATOM 6771 C C . ASP B 1 369 ? 54.089 -1.071 103.932 1.00 62.88 349 ASP B C 1
ATOM 6772 O O . ASP B 1 369 ? 53.724 0.081 103.778 1.00 63.06 349 ASP B O 1
ATOM 6777 N N . GLU B 1 370 ? 53.346 -2.112 103.565 1.00 62.68 350 GLU B N 1
ATOM 6778 C CA . GLU B 1 370 ? 52.012 -1.956 102.993 1.00 62.49 350 GLU B CA 1
ATOM 6779 C C . GLU B 1 370 ? 51.041 -2.903 103.703 1.00 61.96 350 GLU B C 1
ATOM 6780 O O . GLU B 1 370 ? 51.103 -4.111 103.503 1.00 61.32 350 GLU B O 1
ATOM 6786 N N . PHE B 1 371 ? 50.152 -2.364 104.536 1.00 61.55 351 PHE B N 1
ATOM 6787 C CA . PHE B 1 371 ? 49.215 -3.225 105.270 1.00 61.46 351 PHE B CA 1
ATOM 6788 C C . PHE B 1 371 ? 47.727 -2.938 105.052 1.00 61.50 351 PHE B C 1
ATOM 6789 O O . PHE B 1 371 ? 47.344 -1.892 104.511 1.00 61.09 351 PHE B O 1
ATOM 6797 N N . HIS B 1 372 ? 46.894 -3.883 105.481 1.00 61.17 352 HIS B N 1
ATOM 6798 C CA . HIS B 1 372 ? 45.452 -3.776 105.312 1.00 60.82 352 HIS B CA 1
ATOM 6799 C C . HIS B 1 372 ? 44.767 -3.729 106.664 1.00 61.00 352 HIS B C 1
ATOM 6800 O O . HIS B 1 372 ? 44.790 -4.702 107.413 1.00 60.81 352 HIS B O 1
ATOM 6807 N N . ARG B 1 373 ? 44.169 -2.585 106.973 1.00 60.86 353 ARG B N 1
ATOM 6808 C CA . ARG B 1 373 ? 43.564 -2.354 108.278 1.00 61.24 353 ARG B CA 1
ATOM 6809 C C . ARG B 1 373 ? 42.101 -1.919 108.145 1.00 61.08 353 ARG B C 1
ATOM 6810 O O . ARG B 1 373 ? 41.750 -1.182 107.231 1.00 61.13 353 ARG B O 1
ATOM 6818 N N . ILE B 1 374 ? 41.262 -2.417 109.047 1.00 61.02 354 ILE B N 1
ATOM 6819 C CA . ILE B 1 374 ? 39.911 -1.897 109.248 1.00 61.17 354 ILE B CA 1
ATOM 6820 C C . ILE B 1 374 ? 40.025 -0.821 110.328 1.00 61.29 354 ILE B C 1
ATOM 6821 O O . ILE B 1 374 ? 40.418 -1.134 111.457 1.00 62.01 354 ILE B O 1
ATOM 6826 N N . GLU B 1 375 ? 39.739 0.436 109.973 1.00 60.77 355 GLU B N 1
ATOM 6827 C CA . GLU B 1 375 ? 39.808 1.558 110.921 1.00 60.66 355 GLU B CA 1
ATOM 6828 C C . GLU B 1 375 ? 38.410 1.890 111.419 1.00 60.28 355 GLU B C 1
ATOM 6829 O O . GLU B 1 375 ? 37.504 2.114 110.633 1.00 60.02 355 GLU B O 1
ATOM 6835 N N . ILE B 1 376 ? 38.272 1.902 112.736 1.00 60.14 356 ILE B N 1
ATOM 6836 C CA . ILE B 1 376 ? 37.012 2.074 113.421 1.00 60.16 356 ILE B CA 1
ATOM 6837 C C . ILE B 1 376 ? 37.125 3.403 114.148 1.00 60.05 356 ILE B C 1
ATOM 6838 O O . ILE B 1 376 ? 38.121 3.648 114.837 1.00 60.17 356 ILE B O 1
ATOM 6843 N N . VAL B 1 377 ? 36.118 4.255 113.972 1.00 60.00 357 VAL B N 1
ATOM 6844 C CA . VAL B 1 377 ? 36.131 5.622 114.487 1.00 59.68 357 VAL B CA 1
ATOM 6845 C C . VAL B 1 377 ? 34.802 5.927 115.161 1.00 59.82 357 VAL B C 1
ATOM 6846 O O . VAL B 1 377 ? 33.737 5.610 114.630 1.00 60.33 357 VAL B O 1
ATOM 6850 N N . TRP B 1 378 ? 34.863 6.533 116.341 1.00 59.62 358 TRP B N 1
ATOM 6851 C CA . TRP B 1 378 ? 33.657 6.968 117.013 1.00 59.67 358 TRP B CA 1
ATOM 6852 C C . TRP B 1 378 ? 33.810 8.373 117.576 1.00 59.75 358 TRP B C 1
ATOM 6853 O O . TRP B 1 378 ? 34.904 8.772 117.978 1.00 59.62 358 TRP B O 1
ATOM 6864 N N . ILE B 1 379 ? 32.706 9.117 117.570 1.00 60.06 359 ILE B N 1
ATOM 6865 C CA . ILE B 1 379 ? 32.677 10.521 117.979 1.00 60.24 359 ILE B CA 1
ATOM 6866 C C . ILE B 1 379 ? 31.457 10.729 118.877 1.00 60.31 359 ILE B C 1
ATOM 6867 O O . ILE B 1 379 ? 30.394 10.180 118.599 1.00 60.38 359 ILE B O 1
ATOM 6872 N N . GLY B 1 380 ? 31.622 11.505 119.949 1.00 60.38 360 GLY B N 1
ATOM 6873 C CA . GLY B 1 380 ? 30.521 11.848 120.863 1.00 60.64 360 GLY B CA 1
ATOM 6874 C C . GLY B 1 380 ? 30.999 12.656 122.059 1.00 60.71 360 GLY B C 1
ATOM 6875 O O . GLY B 1 380 ? 32.075 13.259 122.015 1.00 60.80 360 GLY B O 1
ATOM 6876 N N . THR B 1 381 ? 30.197 12.683 123.125 1.00 60.91 361 THR B N 1
ATOM 6877 C CA . THR B 1 381 ? 30.624 13.286 124.390 1.00 61.12 361 THR B CA 1
ATOM 6878 C C . THR B 1 381 ? 31.730 12.438 125.007 1.00 61.53 361 THR B C 1
ATOM 6879 O O . THR B 1 381 ? 31.944 11.303 124.588 1.00 61.46 361 THR B O 1
ATOM 6883 N N . LYS B 1 382 ? 32.413 12.992 126.009 1.00 62.02 362 LYS B N 1
ATOM 6884 C CA . LYS B 1 382 ? 33.440 12.279 126.760 1.00 62.58 362 LYS B CA 1
ATOM 6885 C C . LYS B 1 382 ? 32.967 10.896 127.213 1.00 62.91 362 LYS B C 1
ATOM 6886 O O . LYS B 1 382 ? 33.663 9.898 127.007 1.00 62.42 362 LYS B O 1
ATOM 6892 N N . GLU B 1 383 ? 31.781 10.852 127.816 1.00 63.19 363 GLU B N 1
ATOM 6893 C CA . GLU B 1 383 ? 31.221 9.615 128.366 1.00 63.83 363 GLU B CA 1
ATOM 6894 C C . GLU B 1 383 ? 30.801 8.605 127.299 1.00 63.74 363 GLU B C 1
ATOM 6895 O O . GLU B 1 383 ? 30.976 7.397 127.486 1.00 63.76 363 GLU B O 1
ATOM 6901 N N . GLU B 1 384 ? 30.258 9.093 126.185 1.00 63.67 364 GLU B N 1
ATOM 6902 C CA . GLU B 1 384 ? 29.893 8.216 125.071 1.00 63.68 364 GLU B CA 1
ATOM 6903 C C . GLU B 1 384 ? 31.129 7.583 124.441 1.00 63.62 364 GLU B C 1
ATOM 6904 O O . GLU B 1 384 ? 31.095 6.426 124.015 1.00 63.86 364 GLU B O 1
ATOM 6910 N N . VAL B 1 385 ? 32.221 8.345 124.394 1.00 63.29 365 VAL B N 1
ATOM 6911 C CA . VAL B 1 385 ? 33.479 7.864 123.827 1.00 63.10 365 VAL B CA 1
ATOM 6912 C C . VAL B 1 385 ? 34.133 6.796 124.716 1.00 63.05 365 VAL B C 1
ATOM 6913 O O . VAL B 1 385 ? 34.628 5.788 124.204 1.00 63.25 365 VAL B O 1
ATOM 6917 N N . LEU B 1 386 ? 34.116 7.005 126.033 1.00 63.02 366 LEU B N 1
ATOM 6918 C CA . LEU B 1 386 ? 34.632 6.000 126.971 1.00 63.30 366 LEU B CA 1
ATOM 6919 C C . LEU B 1 386 ? 33.793 4.726 126.939 1.00 63.33 366 LEU B C 1
ATOM 6920 O O . LEU B 1 386 ? 34.338 3.622 126.973 1.00 63.53 366 LEU B O 1
ATOM 6925 N N . LYS B 1 387 ? 32.472 4.889 126.870 1.00 63.43 367 LYS B N 1
ATOM 6926 C CA . LYS B 1 387 ? 31.551 3.758 126.778 1.00 63.68 367 LYS B CA 1
ATOM 6927 C C . LYS B 1 387 ? 31.782 2.948 125.504 1.00 63.53 367 LYS B C 1
ATOM 6928 O O . LYS B 1 387 ? 31.809 1.714 125.550 1.00 63.11 367 LYS B O 1
ATOM 6934 N N . CYS B 1 388 ? 31.941 3.646 124.378 1.00 63.25 368 CYS B N 1
ATOM 6935 C CA . CYS B 1 388 ? 32.213 2.997 123.097 1.00 63.53 368 CYS B CA 1
ATOM 6936 C C . CYS B 1 388 ? 33.520 2.208 123.131 1.00 63.35 368 CYS B C 1
ATOM 6937 O O . CYS B 1 388 ? 33.590 1.113 122.578 1.00 63.08 368 CYS B O 1
ATOM 6940 N N . ALA B 1 389 ? 34.541 2.778 123.772 1.00 63.46 369 ALA B N 1
ATOM 6941 C CA . ALA B 1 389 ? 35.831 2.111 123.961 1.00 63.80 369 ALA B CA 1
ATOM 6942 C C . ALA B 1 389 ? 35.646 0.805 124.730 1.00 64.12 369 ALA B C 1
ATOM 6943 O O . ALA B 1 389 ? 36.166 -0.234 124.322 1.00 64.25 369 ALA B O 1
ATOM 6945 N N . GLU B 1 390 ? 34.874 0.871 125.817 1.00 64.40 370 GLU B N 1
ATOM 6946 C CA . GLU B 1 390 ? 34.555 -0.285 126.662 1.00 64.96 370 GLU B CA 1
ATOM 6947 C C . GLU B 1 390 ? 33.829 -1.385 125.882 1.00 64.74 370 GLU B C 1
ATOM 6948 O O . GLU B 1 390 ? 34.163 -2.566 126.013 1.00 64.86 370 GLU B O 1
ATOM 6954 N N . GLU B 1 391 ? 32.853 -0.989 125.066 1.00 64.48 371 GLU B N 1
ATOM 6955 C CA . GLU B 1 391 ? 32.138 -1.918 124.186 1.00 64.52 371 GLU B CA 1
ATOM 6956 C C . GLU B 1 391 ? 33.114 -2.656 123.269 1.00 64.21 371 GLU B C 1
ATOM 6957 O O . GLU B 1 391 ? 32.998 -3.867 123.074 1.00 63.78 371 GLU B O 1
ATOM 6963 N N . LEU B 1 392 ? 34.067 -1.914 122.702 1.00 64.07 372 LEU B N 1
ATOM 6964 C CA . LEU B 1 392 ? 35.065 -2.498 121.811 1.00 64.08 372 LEU B CA 1
ATOM 6965 C C . LEU B 1 392 ? 35.947 -3.514 122.534 1.00 63.61 372 LEU B C 1
ATOM 6966 O O . LEU B 1 392 ? 36.170 -4.609 122.018 1.00 63.55 372 LEU B O 1
ATOM 6971 N N . HIS B 1 393 ? 36.429 -3.153 123.724 1.00 63.18 373 HIS B N 1
ATOM 6972 C CA . HIS B 1 393 ? 37.258 -4.052 124.533 1.00 63.33 373 HIS B CA 1
ATOM 6973 C C . HIS B 1 393 ? 36.551 -5.366 124.859 1.00 63.48 373 HIS B C 1
ATOM 6974 O O . HIS B 1 393 ? 37.173 -6.424 124.832 1.00 63.61 373 HIS B O 1
ATOM 6981 N N . ASP B 1 394 ? 35.254 -5.290 125.160 1.00 63.79 374 ASP B N 1
ATOM 6982 C CA . ASP B 1 394 ? 34.455 -6.482 125.456 1.00 64.08 374 ASP B CA 1
ATOM 6983 C C . ASP B 1 394 ? 34.336 -7.400 124.237 1.00 63.94 374 ASP B C 1
ATOM 6984 O O . ASP B 1 394 ? 34.462 -8.616 124.368 1.00 63.74 374 ASP B O 1
ATOM 6989 N N . ARG B 1 395 ? 34.103 -6.814 123.061 1.00 63.89 375 ARG B N 1
ATOM 6990 C CA . ARG B 1 395 ? 34.023 -7.585 121.813 1.00 64.10 375 ARG B CA 1
ATOM 6991 C C . ARG B 1 395 ? 35.363 -8.215 121.403 1.00 64.10 375 ARG B C 1
ATOM 6992 O O . ARG B 1 395 ? 35.397 -9.370 120.965 1.00 63.83 375 ARG B O 1
ATOM 7000 N N . TYR B 1 396 ? 36.451 -7.451 121.538 1.00 64.28 376 TYR B N 1
ATOM 7001 C CA . TYR B 1 396 ? 37.799 -7.957 121.242 1.00 64.39 376 TYR B CA 1
ATOM 7002 C C . TYR B 1 396 ? 38.165 -9.125 122.148 1.00 64.82 376 TYR B C 1
ATOM 7003 O O . TYR B 1 396 ? 38.713 -10.120 121.676 1.00 65.17 376 TYR B O 1
ATOM 7020 N N . HIS B 1 398 ? 36.126 -11.242 123.608 1.00 64.86 378 HIS B N 1
ATOM 7021 C CA . HIS B 1 398 ? 35.347 -12.363 123.090 1.00 64.57 378 HIS B CA 1
ATOM 7022 C C . HIS B 1 398 ? 36.005 -13.004 121.859 1.00 64.03 378 HIS B C 1
ATOM 7023 O O . HIS B 1 398 ? 36.147 -14.227 121.795 1.00 64.16 378 HIS B O 1
ATOM 7030 N N . ILE B 1 399 ? 36.415 -12.177 120.898 1.00 63.20 379 ILE B N 1
ATOM 7031 C CA . ILE B 1 399 ? 37.056 -12.659 119.668 1.00 62.38 379 ILE B CA 1
ATOM 7032 C C . ILE B 1 399 ? 38.352 -13.424 119.953 1.00 62.04 379 ILE B C 1
ATOM 7033 O O . ILE B 1 399 ? 38.529 -14.551 119.481 1.00 61.83 379 ILE B O 1
ATOM 7038 N N . PHE B 1 400 ? 39.243 -12.815 120.729 1.00 61.65 380 PHE B N 1
ATOM 7039 C CA . PHE B 1 400 ? 40.564 -13.395 120.960 1.00 61.64 380 PHE B CA 1
ATOM 7040 C C . PHE B 1 400 ? 40.525 -14.630 121.859 1.00 61.69 380 PHE B C 1
ATOM 7041 O O . PHE B 1 400 ? 41.299 -15.560 121.661 1.00 61.48 380 PHE B O 1
ATOM 7049 N N . ASN B 1 401 ? 39.613 -14.643 122.830 1.00 61.95 381 ASN B N 1
ATOM 7050 C CA . ASN B 1 401 ? 39.461 -15.795 123.720 1.00 62.33 381 ASN B CA 1
ATOM 7051 C C . ASN B 1 401 ? 38.635 -16.934 123.112 1.00 62.58 381 ASN B C 1
ATOM 7052 O O . ASN B 1 401 ? 39.015 -18.095 123.216 1.00 62.42 381 ASN B O 1
ATOM 7057 N N . ASP B 1 402 ? 37.507 -16.595 122.481 1.00 63.17 382 ASP B N 1
ATOM 7058 C CA . ASP B 1 402 ? 36.494 -17.597 122.105 1.00 63.47 382 ASP B CA 1
ATOM 7059 C C . ASP B 1 402 ? 36.581 -18.069 120.658 1.00 63.31 382 ASP B C 1
ATOM 7060 O O . ASP B 1 402 ? 36.222 -19.209 120.355 1.00 63.70 382 ASP B O 1
ATOM 7065 N N . ILE B 1 403 ? 37.040 -17.195 119.768 1.00 62.83 383 ILE B N 1
ATOM 7066 C CA . ILE B 1 403 ? 37.044 -17.501 118.339 1.00 62.31 383 ILE B CA 1
ATOM 7067 C C . ILE B 1 403 ? 38.441 -17.878 117.837 1.00 62.11 383 ILE B C 1
ATOM 7068 O O . ILE B 1 403 ? 38.625 -18.950 117.262 1.00 62.07 383 ILE B O 1
ATOM 7073 N N . LEU B 1 404 ? 39.411 -16.995 118.059 1.00 61.74 384 LEU B N 1
ATOM 7074 C CA . LEU B 1 404 ? 40.795 -17.253 117.675 1.00 61.58 384 LEU B CA 1
ATOM 7075 C C . LEU B 1 404 ? 41.498 -18.134 118.703 1.00 61.41 384 LEU B C 1
ATOM 7076 O O . LEU B 1 404 ? 42.427 -18.871 118.355 1.00 61.30 384 LEU B O 1
ATOM 7081 N N . ASP B 1 405 ? 41.045 -18.044 119.958 1.00 60.95 385 ASP B N 1
ATOM 7082 C CA . ASP B 1 405 ? 41.578 -18.841 121.075 1.00 60.87 385 ASP B CA 1
ATOM 7083 C C . ASP B 1 405 ? 43.093 -18.658 121.216 1.00 60.52 385 ASP B C 1
ATOM 7084 O O . ASP B 1 405 ? 43.841 -19.620 121.405 1.00 59.97 385 ASP B O 1
ATOM 7089 N N . ILE B 1 406 ? 43.531 -17.404 121.125 1.00 60.05 386 ILE B N 1
ATOM 7090 C CA . ILE B 1 406 ? 44.957 -17.085 121.170 1.00 59.63 386 ILE B CA 1
ATOM 7091 C C . ILE B 1 406 ? 45.407 -16.702 122.579 1.00 59.67 386 ILE B C 1
ATOM 7092 O O . ILE B 1 406 ? 44.585 -16.328 123.417 1.00 59.23 386 ILE B O 1
ATOM 7097 N N . GLU B 1 407 ? 46.708 -16.820 122.835 1.00 59.78 387 GLU B N 1
ATOM 7098 C CA . GLU B 1 407 ? 47.296 -16.297 124.062 1.00 60.30 387 GLU B CA 1
ATOM 7099 C C . GLU B 1 407 ? 47.644 -14.833 123.837 1.00 60.51 387 GLU B C 1
ATOM 7100 O O . GLU B 1 407 ? 48.299 -14.488 122.850 1.00 60.58 387 GLU B O 1
ATOM 7106 N N . TRP B 1 408 ? 47.196 -13.975 124.748 1.00 60.86 388 TRP B N 1
ATOM 7107 C CA . TRP B 1 408 ? 47.341 -12.532 124.581 1.00 61.27 388 TRP B CA 1
ATOM 7108 C C . TRP B 1 408 ? 47.264 -11.772 125.898 1.00 61.62 388 TRP B C 1
ATOM 7109 O O . TRP B 1 408 ? 46.938 -12.334 126.942 1.00 61.31 388 TRP B O 1
ATOM 7120 N N . ARG B 1 409 ? 47.564 -10.479 125.820 1.00 62.16 389 ARG B N 1
ATOM 7121 C CA . ARG B 1 409 ? 47.456 -9.572 126.946 1.00 63.01 389 ARG B CA 1
ATOM 7122 C C . ARG B 1 409 ? 47.104 -8.181 126.417 1.00 63.72 389 ARG B C 1
ATOM 7123 O O . ARG B 1 409 ? 47.085 -7.954 125.204 1.00 63.26 389 ARG B O 1
ATOM 7131 N N . LYS B 1 410 ? 46.819 -7.259 127.327 1.00 64.78 390 LYS B N 1
ATOM 7132 C CA . LYS B 1 410 ? 46.643 -5.858 126.951 1.00 66.24 390 LYS B CA 1
ATOM 7133 C C . LYS B 1 410 ? 47.255 -4.926 127.987 1.00 67.06 390 LYS B C 1
ATOM 7134 O O . LYS B 1 410 ? 47.264 -5.222 129.179 1.00 66.82 390 LYS B O 1
ATOM 7140 N N . ALA B 1 411 ? 47.790 -3.812 127.504 1.00 68.57 391 ALA B N 1
ATOM 7141 C CA . ALA B 1 411 ? 48.518 -2.875 128.339 1.00 70.32 391 ALA B CA 1
ATOM 7142 C C . ALA B 1 411 ? 48.201 -1.441 127.945 1.00 71.62 391 ALA B C 1
ATOM 7143 O O . ALA B 1 411 ? 47.988 -1.139 126.769 1.00 71.97 391 ALA B O 1
ATOM 7145 N N . ARG B 1 412 ? 48.161 -0.559 128.934 1.00 73.42 392 ARG B N 1
ATOM 7146 C CA . ARG B 1 412 ? 47.988 0.854 128.662 1.00 75.36 392 ARG B CA 1
ATOM 7147 C C . ARG B 1 412 ? 49.354 1.508 128.482 1.00 75.96 392 ARG B C 1
ATOM 7148 O O . ARG B 1 412 ? 50.204 1.455 129.374 1.00 76.33 392 ARG B O 1
ATOM 7156 N N . VAL B 1 413 ? 49.563 2.102 127.310 1.00 76.84 393 VAL B N 1
ATOM 7157 C CA . VAL B 1 413 ? 50.744 2.921 127.063 1.00 77.29 393 VAL B CA 1
ATOM 7158 C C . VAL B 1 413 ? 50.613 4.265 127.788 1.00 77.42 393 VAL B C 1
ATOM 7159 O O . VAL B 1 413 ? 50.948 4.379 128.970 1.00 77.42 393 VAL B O 1
ATOM 7163 N N . ASN B 1 430 ? 44.021 9.793 133.922 1.00 74.90 410 ASN B N 1
ATOM 7164 C CA . ASN B 1 430 ? 43.487 10.336 132.676 1.00 74.81 410 ASN B CA 1
ATOM 7165 C C . ASN B 1 430 ? 43.105 9.237 131.688 1.00 74.34 410 ASN B C 1
ATOM 7166 O O . ASN B 1 430 ? 43.820 8.242 131.544 1.00 74.27 410 ASN B O 1
ATOM 7171 N N . THR B 1 431 ? 41.980 9.435 131.004 1.00 73.75 411 THR B N 1
ATOM 7172 C CA . THR B 1 431 ? 41.418 8.419 130.114 1.00 73.04 411 THR B CA 1
ATOM 7173 C C . THR B 1 431 ? 41.871 8.572 128.662 1.00 72.38 411 THR B C 1
ATOM 7174 O O . THR B 1 431 ? 41.601 7.706 127.828 1.00 72.49 411 THR B O 1
ATOM 7178 N N . VAL B 1 432 ? 42.562 9.669 128.366 1.00 71.44 412 VAL B N 1
ATOM 7179 C CA . VAL B 1 432 ? 43.130 9.885 127.037 1.00 70.49 412 VAL B CA 1
ATOM 7180 C C . VAL B 1 432 ? 44.382 9.017 126.880 1.00 70.06 412 VAL B C 1
ATOM 7181 O O . VAL B 1 432 ? 45.274 9.041 127.728 1.00 69.96 412 VAL B O 1
ATOM 7185 N N . GLY B 1 433 ? 44.434 8.242 125.799 1.00 69.31 413 GLY B N 1
ATOM 7186 C CA . GLY B 1 433 ? 45.579 7.377 125.537 1.00 68.41 413 GLY B CA 1
ATOM 7187 C C . GLY B 1 433 ? 45.239 6.098 124.801 1.00 67.84 413 GLY B C 1
ATOM 7188 O O . GLY B 1 433 ? 44.105 5.894 124.371 1.00 67.32 413 GLY B O 1
ATOM 7189 N N . THR B 1 434 ? 46.239 5.230 124.674 1.00 67.64 414 THR B N 1
ATOM 7190 C CA . THR B 1 434 ? 46.130 4.026 123.861 1.00 67.40 414 THR B CA 1
ATOM 7191 C C . THR B 1 434 ? 46.247 2.756 124.706 1.00 67.41 414 THR B C 1
ATOM 7192 O O . THR B 1 434 ? 47.143 2.638 125.547 1.00 67.45 414 THR B O 1
ATOM 7196 N N . THR B 1 435 ? 45.327 1.820 124.483 1.00 67.10 415 THR B N 1
ATOM 7197 C CA . THR B 1 435 ? 45.434 0.474 125.038 1.00 66.81 415 THR B CA 1
ATOM 7198 C C . THR B 1 435 ? 45.868 -0.502 123.944 1.00 66.53 415 THR B C 1
ATOM 7199 O O . THR B 1 435 ? 45.185 -0.656 122.932 1.00 66.33 415 THR B O 1
ATOM 7203 N N . ASP B 1 436 ? 47.011 -1.149 124.162 1.00 66.68 416 ASP B N 1
ATOM 7204 C CA . ASP B 1 436 ? 47.608 -2.067 123.191 1.00 66.71 416 ASP B CA 1
ATOM 7205 C C . ASP B 1 436 ? 47.365 -3.542 123.523 1.00 66.23 416 ASP B C 1
ATOM 7206 O O . ASP B 1 436 ? 47.556 -3.970 124.663 1.00 65.56 416 ASP B O 1
ATOM 7211 N N . TYR B 1 437 ? 46.974 -4.312 122.510 1.00 65.76 417 TYR B N 1
ATOM 7212 C CA . TYR B 1 437 ? 46.875 -5.765 122.617 1.00 65.25 417 TYR B CA 1
ATOM 7213 C C . TYR B 1 437 ? 48.159 -6.394 122.095 1.00 65.44 417 TYR B C 1
ATOM 7214 O O . TYR B 1 437 ? 48.612 -6.064 120.994 1.00 65.46 417 TYR B O 1
ATOM 7223 N N . GLU B 1 438 ? 48.738 -7.294 122.889 1.00 65.05 418 GLU B N 1
ATOM 7224 C CA . GLU B 1 438 ? 49.990 -7.970 122.542 1.00 65.34 418 GLU B CA 1
ATOM 7225 C C . GLU B 1 438 ? 49.863 -9.483 122.678 1.00 64.83 418 GLU B C 1
ATOM 7226 O O . GLU B 1 438 ? 49.185 -9.972 123.581 1.00 64.47 418 GLU B O 1
ATOM 7232 N N . ALA B 1 439 ? 50.522 -10.209 121.776 1.00 64.51 419 ALA B N 1
ATOM 7233 C CA . ALA B 1 439 ? 50.482 -11.674 121.748 1.00 64.20 419 ALA B CA 1
ATOM 7234 C C . ALA B 1 439 ? 51.864 -12.268 121.498 1.00 64.05 419 ALA B C 1
ATOM 7235 O O . ALA B 1 439 ? 52.660 -11.708 120.743 1.00 64.10 419 ALA B O 1
ATOM 7237 N N . CYS B 1 440 ? 52.144 -13.403 122.133 1.00 63.91 420 CYS B N 1
ATOM 7238 C CA . CYS B 1 440 ? 53.423 -14.083 121.952 1.00 63.78 420 CYS B CA 1
ATOM 7239 C C . CYS B 1 440 ? 53.502 -14.783 120.602 1.00 63.08 420 CYS B C 1
ATOM 7240 O O . CYS B 1 440 ? 52.502 -15.288 120.086 1.00 63.03 420 CYS B O 1
ATOM 7243 N N . LEU B 1 441 ? 54.700 -14.783 120.026 1.00 62.35 421 LEU B N 1
ATOM 7244 C CA . LEU B 1 441 ? 54.969 -15.504 118.789 1.00 61.51 421 LEU B CA 1
ATOM 7245 C C . LEU B 1 441 ? 55.970 -16.589 119.142 1.00 60.97 421 LEU B C 1
ATOM 7246 O O . LEU B 1 441 ? 57.153 -16.300 119.336 1.00 60.70 421 LEU B O 1
ATOM 7251 N N . PRO B 1 442 ? 55.498 -17.841 119.260 1.00 60.75 422 PRO B N 1
ATOM 7252 C CA . PRO B 1 442 ? 56.368 -18.913 119.751 1.00 60.72 422 PRO B CA 1
ATOM 7253 C C . PRO B 1 442 ? 57.709 -19.062 119.020 1.00 60.84 422 PRO B C 1
ATOM 7254 O O . PRO B 1 442 ? 58.668 -19.482 119.644 1.00 60.80 422 PRO B O 1
ATOM 7258 N N . TYR B 1 443 ? 57.794 -18.698 117.738 1.00 61.10 423 TYR B N 1
ATOM 7259 C CA . TYR B 1 443 ? 59.075 -18.838 117.013 1.00 61.52 423 TYR B CA 1
ATOM 7260 C C . TYR B 1 443 ? 60.152 -17.907 117.560 1.00 61.73 423 TYR B C 1
ATOM 7261 O O . TYR B 1 443 ? 61.336 -18.119 117.323 1.00 61.67 423 TYR B O 1
ATOM 7270 N N . ARG B 1 444 ? 59.733 -16.884 118.302 1.00 62.10 424 ARG B N 1
ATOM 7271 C CA . ARG B 1 444 ? 60.666 -15.943 118.923 1.00 62.46 424 ARG B CA 1
ATOM 7272 C C . ARG B 1 444 ? 61.300 -16.449 120.218 1.00 62.86 424 ARG B C 1
ATOM 7273 O O . ARG B 1 444 ? 62.167 -15.783 120.781 1.00 63.13 424 ARG B O 1
ATOM 7281 N N . GLY B 1 445 ? 60.869 -17.620 120.682 1.00 63.35 425 GLY B N 1
ATOM 7282 C CA . GLY B 1 445 ? 61.421 -18.237 121.890 1.00 64.01 425 GLY B CA 1
ATOM 7283 C C . GLY B 1 445 ? 60.713 -17.775 123.154 1.00 64.79 425 GLY B C 1
ATOM 7284 O O . GLY B 1 445 ? 59.947 -16.814 123.110 1.00 64.36 425 GLY B O 1
ATOM 7285 N N . PRO B 1 446 ? 60.973 -18.446 124.296 1.00 65.40 426 PRO B N 1
ATOM 7286 C CA . PRO B 1 446 ? 60.307 -18.086 125.561 1.00 66.08 426 PRO B CA 1
ATOM 7287 C C . PRO B 1 446 ? 60.499 -16.621 125.981 1.00 66.83 426 PRO B C 1
ATOM 7288 O O . PRO B 1 446 ? 59.573 -16.013 126.525 1.00 66.94 426 PRO B O 1
ATOM 7292 N N . ASP B 1 447 ? 61.675 -16.059 125.708 1.00 67.42 427 ASP B N 1
ATOM 7293 C CA . ASP B 1 447 ? 61.981 -14.671 126.067 1.00 67.82 427 ASP B CA 1
ATOM 7294 C C . ASP B 1 447 ? 61.792 -13.702 124.907 1.00 67.85 427 ASP B C 1
ATOM 7295 O O . ASP B 1 447 ? 62.228 -12.550 124.974 1.00 68.06 427 ASP B O 1
ATOM 7300 N N . GLY B 1 448 ? 61.141 -14.165 123.844 1.00 67.88 428 GLY B N 1
ATOM 7301 C CA . GLY B 1 448 ? 60.885 -13.330 122.679 1.00 67.79 428 GLY B CA 1
ATOM 7302 C C . GLY B 1 448 ? 59.958 -12.172 123.006 1.00 68.13 428 GLY B C 1
ATOM 7303 O O . GLY B 1 448 ? 59.196 -12.231 123.976 1.00 68.08 428 GLY B O 1
ATOM 7304 N N . GLU B 1 449 ? 60.037 -11.116 122.200 1.00 68.07 429 GLU B N 1
ATOM 7305 C CA . GLU B 1 449 ? 59.177 -9.953 122.362 1.00 68.41 429 GLU B CA 1
ATOM 7306 C C . GLU B 1 449 ? 57.808 -10.253 121.780 1.00 67.81 429 GLU B C 1
ATOM 7307 O O . GLU B 1 449 ? 57.697 -10.807 120.684 1.00 67.70 429 GLU B O 1
ATOM 7313 N N . TRP B 1 450 ? 56.771 -9.896 122.533 1.00 67.21 430 TRP B N 1
ATOM 7314 C CA . TRP B 1 450 ? 55.395 -10.090 122.105 1.00 66.33 430 TRP B CA 1
ATOM 7315 C C . TRP B 1 450 ? 55.079 -9.061 121.038 1.00 66.39 430 TRP B C 1
ATOM 7316 O O . TRP B 1 450 ? 55.719 -8.010 120.976 1.00 66.43 430 TRP B O 1
ATOM 7327 N N . LEU B 1 451 ? 54.096 -9.373 120.197 1.00 66.09 431 LEU B N 1
ATOM 7328 C CA . LEU B 1 451 ? 53.748 -8.531 119.069 1.00 65.84 431 LEU B CA 1
ATOM 7329 C C . LEU B 1 451 ? 52.455 -7.764 119.326 1.00 66.00 431 LEU B C 1
ATOM 7330 O O . LEU B 1 451 ? 51.438 -8.361 119.670 1.00 65.74 431 LEU B O 1
ATOM 7335 N N . GLU B 1 452 ? 52.507 -6.444 119.155 1.00 66.20 432 GLU B N 1
ATOM 7336 C CA . GLU B 1 452 ? 51.313 -5.607 119.212 1.00 66.77 432 GLU B CA 1
ATOM 7337 C C . GLU B 1 452 ? 50.491 -5.903 117.966 1.00 66.24 432 GLU B C 1
ATOM 7338 O O . GLU B 1 452 ? 50.998 -5.795 116.850 1.00 66.71 432 GLU B O 1
ATOM 7344 N N . PHE B 1 453 ? 49.240 -6.310 118.152 1.00 65.53 433 PHE B N 1
ATOM 7345 C CA . PHE B 1 453 ? 48.397 -6.710 117.023 1.00 65.06 433 PHE B CA 1
ATOM 7346 C C . PHE B 1 453 ? 47.048 -5.985 116.963 1.00 65.40 433 PHE B C 1
ATOM 7347 O O . PHE B 1 453 ? 46.303 -6.118 115.981 1.00 65.50 433 PHE B O 1
ATOM 7355 N N . GLN B 1 454 ? 46.742 -5.219 118.006 1.00 65.90 434 GLN B N 1
ATOM 7356 C CA . GLN B 1 454 ? 45.460 -4.523 118.120 1.00 66.31 434 GLN B CA 1
ATOM 7357 C C . GLN B 1 454 ? 45.594 -3.362 119.092 1.00 66.37 434 GLN B C 1
ATOM 7358 O O . GLN B 1 454 ? 46.333 -3.454 120.071 1.00 66.27 434 GLN B O 1
ATOM 7364 N N . ASN B 1 455 ? 44.883 -2.271 118.818 1.00 66.41 435 ASN B N 1
ATOM 7365 C CA . ASN B 1 455 ? 44.831 -1.147 119.745 1.00 66.69 435 ASN B CA 1
ATOM 7366 C C . ASN B 1 455 ? 43.469 -0.459 119.821 1.00 65.90 435 ASN B C 1
ATOM 7367 O O . ASN B 1 455 ? 42.666 -0.561 118.900 1.00 65.74 435 ASN B O 1
ATOM 7372 N N . VAL B 1 456 ? 43.220 0.211 120.943 1.00 65.42 436 VAL B N 1
ATOM 7373 C CA . VAL B 1 456 ? 42.047 1.057 121.122 1.00 65.09 436 VAL B CA 1
ATOM 7374 C C . VAL B 1 456 ? 42.532 2.368 121.725 1.00 65.10 436 VAL B C 1
ATOM 7375 O O . VAL B 1 456 ? 43.188 2.374 122.778 1.00 65.31 436 VAL B O 1
ATOM 7379 N N . SER B 1 457 ? 42.214 3.471 121.051 1.00 64.50 437 SER B N 1
ATOM 7380 C CA . SER B 1 457 ? 42.712 4.782 121.434 1.00 64.42 437 SER B CA 1
ATOM 7381 C C . SER B 1 457 ? 41.575 5.757 121.751 1.00 63.99 437 SER B C 1
ATOM 7382 O O . SER B 1 457 ? 40.663 5.941 120.949 1.00 63.71 437 SER B O 1
ATOM 7385 N N . ILE B 1 458 ? 41.632 6.349 122.939 1.00 63.65 438 ILE B N 1
ATOM 7386 C CA . ILE B 1 458 ? 40.758 7.454 123.290 1.00 63.65 438 ILE B CA 1
ATOM 7387 C C . ILE B 1 458 ? 41.568 8.722 123.050 1.00 63.76 438 ILE B C 1
ATOM 7388 O O . ILE B 1 458 ? 42.613 8.931 123.673 1.00 64.08 438 ILE B O 1
ATOM 7393 N N . ASN B 1 459 ? 41.090 9.538 122.116 1.00 63.54 439 ASN B N 1
ATOM 7394 C CA . ASN B 1 459 ? 41.847 10.676 121.594 1.00 63.69 439 ASN B CA 1
ATOM 7395 C C . ASN B 1 459 ? 41.483 12.038 122.200 1.00 63.69 439 ASN B C 1
ATOM 7396 O O . ASN B 1 459 ? 42.055 13.064 121.826 1.00 63.87 439 ASN B O 1
ATOM 7401 N N . GLY B 1 460 ? 40.545 12.048 123.142 1.00 63.70 440 GLY B N 1
ATOM 7402 C CA . GLY B 1 460 ? 40.087 13.296 123.752 1.00 63.97 440 GLY B CA 1
ATOM 7403 C C . GLY B 1 460 ? 39.467 14.214 122.717 1.00 64.13 440 GLY B C 1
ATOM 7404 O O . GLY B 1 460 ? 38.835 13.744 121.769 1.00 64.16 440 GLY B O 1
ATOM 7405 N N . ASP B 1 461 ? 39.675 15.519 122.884 1.00 64.15 441 ASP B N 1
ATOM 7406 C CA . ASP B 1 461 ? 39.104 16.523 121.983 1.00 64.35 441 ASP B CA 1
ATOM 7407 C C . ASP B 1 461 ? 39.995 16.863 120.783 1.00 64.29 441 ASP B C 1
ATOM 7408 O O . ASP B 1 461 ? 39.652 17.734 119.988 1.00 64.57 441 ASP B O 1
ATOM 7413 N N . LYS B 1 462 ? 41.122 16.167 120.656 1.00 64.05 442 LYS B N 1
ATOM 7414 C CA . LYS B 1 462 ? 42.148 16.477 119.651 1.00 63.79 442 LYS B CA 1
ATOM 7415 C C . LYS B 1 462 ? 41.617 16.685 118.228 1.00 63.29 442 LYS B C 1
ATOM 7416 O O . LYS B 1 462 ? 41.911 17.702 117.590 1.00 62.86 442 LYS B O 1
ATOM 7422 N N . TYR B 1 463 ? 40.856 15.711 117.737 1.00 62.90 443 TYR B N 1
ATOM 7423 C CA . TYR B 1 463 ? 40.337 15.743 116.370 1.00 62.61 443 TYR B CA 1
ATOM 7424 C C . TYR B 1 463 ? 39.170 16.736 116.166 1.00 62.70 443 TYR B C 1
ATOM 7425 O O . TYR B 1 463 ? 39.205 17.521 115.215 1.00 62.64 443 TYR B O 1
ATOM 7434 N N . PRO B 1 464 ? 38.136 16.700 117.038 1.00 62.45 444 PRO B N 1
ATOM 7435 C CA . PRO B 1 464 ? 37.119 17.756 116.966 1.00 62.49 444 PRO B CA 1
ATOM 7436 C C . PRO B 1 464 ? 37.699 19.178 116.980 1.00 62.54 444 PRO B C 1
ATOM 7437 O O . PRO B 1 464 ? 37.235 20.031 116.221 1.00 62.54 444 PRO B O 1
ATOM 7441 N N . LYS B 1 465 ? 38.704 19.426 117.820 1.00 62.60 445 LYS B N 1
ATOM 7442 C CA . LYS B 1 465 ? 39.373 20.728 117.857 1.00 62.73 445 LYS B CA 1
ATOM 7443 C C . LYS B 1 465 ? 40.163 20.989 116.582 1.00 62.48 445 LYS B C 1
ATOM 7444 O O . LYS B 1 465 ? 40.131 22.097 116.050 1.00 62.36 445 LYS B O 1
ATOM 7450 N N . GLY B 1 466 ? 40.873 19.966 116.103 1.00 61.86 446 GLY B N 1
ATOM 7451 C CA . GLY B 1 466 ? 41.721 20.094 114.922 1.00 61.33 446 GLY B CA 1
ATOM 7452 C C . GLY B 1 466 ? 40.958 20.410 113.645 1.00 60.96 446 GLY B C 1
ATOM 7453 O O . GLY B 1 466 ? 41.406 21.224 112.838 1.00 60.31 446 GLY B O 1
ATOM 7454 N N . PHE B 1 467 ? 39.797 19.773 113.478 1.00 61.04 447 PHE B N 1
ATOM 7455 C CA . PHE B 1 467 ? 38.968 19.896 112.271 1.00 60.86 447 PHE B CA 1
ATOM 7456 C C . PHE B 1 467 ? 37.748 20.811 112.503 1.00 61.70 447 PHE B C 1
ATOM 7457 O O . PHE B 1 467 ? 36.848 20.934 111.652 1.00 61.69 447 PHE B O 1
ATOM 7465 N N . ASN B 1 468 ? 37.725 21.468 113.659 1.00 61.53 448 ASN B N 1
ATOM 7466 C CA . ASN B 1 468 ? 36.645 22.396 114.038 1.00 62.22 448 ASN B CA 1
ATOM 7467 C C . ASN B 1 468 ? 35.239 21.774 113.938 1.00 62.03 448 ASN B C 1
ATOM 7468 O O . ASN B 1 468 ? 34.350 22.275 113.181 1.00 61.09 448 ASN B O 1
ATOM 7473 N N . VAL B 1 469 ? 35.047 20.690 114.712 1.00 62.13 449 VAL B N 1
ATOM 7474 C CA . VAL B 1 469 ? 33.760 20.003 114.762 1.00 62.32 449 VAL B CA 1
ATOM 7475 C C . VAL B 1 469 ? 33.101 20.291 116.104 1.00 62.50 449 VAL B C 1
ATOM 7476 O O . VAL B 1 469 ? 33.657 19.961 117.157 1.00 62.35 449 VAL B O 1
ATOM 7480 N N . LYS B 1 470 ? 31.923 20.910 116.064 1.00 62.51 450 LYS B N 1
ATOM 7481 C CA . LYS B 1 470 ? 31.225 21.292 117.282 1.00 63.24 450 LYS B CA 1
ATOM 7482 C C . LYS B 1 470 ? 30.045 20.364 117.554 1.00 63.39 450 LYS B C 1
ATOM 7483 O O . LYS B 1 470 ? 29.602 19.588 116.639 1.00 63.57 450 LYS B O 1
ATOM 7489 N N . LEU B 1 471 ? 29.594 20.409 118.826 1.00 63.29 451 LEU B N 1
ATOM 7490 C CA . LEU B 1 471 ? 28.364 19.749 119.231 1.00 63.59 451 LEU B CA 1
ATOM 7491 C C . LEU B 1 471 ? 27.303 20.813 119.508 1.00 63.24 451 LEU B C 1
ATOM 7492 O O . LEU B 1 471 ? 27.591 21.863 120.097 1.00 63.07 451 LEU B O 1
ATOM 7497 N N . GLN B 1 472 ? 26.077 20.531 119.075 1.00 63.32 452 GLN B N 1
ATOM 7498 C CA . GLN B 1 472 ? 24.947 21.463 119.176 1.00 63.10 452 GLN B CA 1
ATOM 7499 C C . GLN B 1 472 ? 24.728 22.042 120.581 1.00 63.61 452 GLN B C 1
ATOM 7500 O O . GLN B 1 472 ? 24.467 23.239 120.732 1.00 63.28 452 GLN B O 1
ATOM 7506 N N . SER B 1 473 ? 24.835 21.190 121.599 1.00 64.08 453 SER B N 1
ATOM 7507 C CA . SER B 1 473 ? 24.605 21.603 122.986 1.00 64.79 453 SER B CA 1
ATOM 7508 C C . SER B 1 473 ? 25.762 22.446 123.524 1.00 65.21 453 SER B C 1
ATOM 7509 O O . SER B 1 473 ? 25.655 23.043 124.597 1.00 64.90 453 SER B O 1
ATOM 7512 N N . GLY B 1 474 ? 26.867 22.482 122.781 1.00 65.64 454 GLY B N 1
ATOM 7513 C CA . GLY B 1 474 ? 28.041 23.241 123.194 1.00 66.45 454 GLY B CA 1
ATOM 7514 C C . GLY B 1 474 ? 28.939 22.453 124.129 1.00 67.04 454 GLY B C 1
ATOM 7515 O O . GLY B 1 474 ? 29.975 22.951 124.574 1.00 67.21 454 GLY B O 1
ATOM 7516 N N . ASP B 1 475 ? 28.535 21.223 124.438 1.00 67.54 455 ASP B N 1
ATOM 7517 C CA . ASP B 1 475 ? 29.377 20.308 125.202 1.00 68.08 455 ASP B CA 1
ATOM 7518 C C . ASP B 1 475 ? 30.575 19.869 124.364 1.00 68.03 455 ASP B C 1
ATOM 7519 O O . ASP B 1 475 ? 30.493 19.805 123.136 1.00 68.23 455 ASP B O 1
ATOM 7524 N N . GLU B 1 476 ? 31.681 19.576 125.044 1.00 67.97 456 GLU B N 1
ATOM 7525 C CA . GLU B 1 476 ? 32.936 19.177 124.415 1.00 67.92 456 GLU B CA 1
ATOM 7526 C C . GLU B 1 476 ? 32.781 17.866 123.631 1.00 67.46 456 GLU B C 1
ATOM 7527 O O . GLU B 1 476 ? 32.228 16.894 124.156 1.00 67.56 456 GLU B O 1
ATOM 7533 N N . LEU B 1 477 ? 33.253 17.848 122.382 1.00 66.61 457 LEU B N 1
ATOM 7534 C CA . LEU B 1 477 ? 33.248 16.624 121.579 1.00 66.10 457 LEU B CA 1
ATOM 7535 C C . LEU B 1 477 ? 34.548 15.854 121.721 1.00 65.24 457 LEU B C 1
ATOM 7536 O O . LEU B 1 477 ? 35.640 16.417 121.628 1.00 64.98 457 LEU B O 1
ATOM 7541 N N . TRP B 1 478 ? 34.411 14.556 121.941 1.00 64.44 458 TRP B N 1
ATOM 7542 C CA . TRP B 1 478 ? 35.546 13.658 121.992 1.00 63.65 458 TRP B CA 1
ATOM 7543 C C . TRP B 1 478 ? 35.461 12.680 120.833 1.00 63.34 458 TRP B C 1
ATOM 7544 O O . TRP B 1 478 ? 34.430 12.590 120.151 1.00 63.05 458 TRP B O 1
ATOM 7555 N N . SER B 1 479 ? 36.558 11.970 120.597 1.00 62.57 459 SER B N 1
ATOM 7556 C CA . SER B 1 479 ? 36.570 10.885 119.639 1.00 62.21 459 SER B CA 1
ATOM 7557 C C . SER B 1 479 ? 37.562 9.804 120.046 1.00 62.21 459 SER B C 1
ATOM 7558 O O . SER B 1 479 ? 38.448 10.023 120.884 1.00 61.81 459 SER B O 1
ATOM 7561 N N . GLY B 1 480 ? 37.380 8.633 119.452 1.00 62.10 460 GLY B N 1
ATOM 7562 C CA . GLY B 1 480 ? 38.276 7.512 119.642 1.00 62.28 460 GLY B CA 1
ATOM 7563 C C . GLY B 1 480 ? 38.451 6.813 118.314 1.00 62.45 460 GLY B C 1
ATOM 7564 O O . GLY B 1 480 ? 37.736 7.104 117.349 1.00 62.09 460 GLY B O 1
ATOM 7565 N N . CYS B 1 481 ? 39.416 5.903 118.264 1.00 62.39 461 CYS B N 1
ATOM 7566 C CA . CYS B 1 481 ? 39.648 5.097 117.080 1.00 62.61 461 CYS B CA 1
ATOM 7567 C C . CYS B 1 481 ? 40.282 3.766 117.473 1.00 62.18 461 CYS B C 1
ATOM 7568 O O . CYS B 1 481 ? 40.815 3.626 118.576 1.00 62.27 461 CYS B O 1
ATOM 7571 N N . SER B 1 482 ? 40.185 2.792 116.573 1.00 61.96 462 SER B N 1
ATOM 7572 C CA . SER B 1 482 ? 40.719 1.450 116.779 1.00 61.47 462 SER B CA 1
ATOM 7573 C C . SER B 1 482 ? 41.005 0.845 115.415 1.00 61.44 462 SER B C 1
ATOM 7574 O O . SER B 1 482 ? 40.158 0.889 114.519 1.00 61.69 462 SER B O 1
ATOM 7577 N N . GLY B 1 483 ? 42.206 0.304 115.245 1.00 61.06 463 GLY B N 1
ATOM 7578 C CA . GLY B 1 483 ? 42.603 -0.249 113.961 1.00 60.79 463 GLY B CA 1
ATOM 7579 C C . GLY B 1 483 ? 42.907 -1.730 114.076 1.00 61.07 463 GLY B C 1
ATOM 7580 O O . GLY B 1 483 ? 43.659 -2.144 114.952 1.00 60.07 463 GLY B O 1
ATOM 7581 N N . VAL B 1 484 ? 42.287 -2.510 113.194 1.00 61.40 464 VAL B N 1
ATOM 7582 C CA . VAL B 1 484 ? 42.509 -3.942 113.094 1.00 61.92 464 VAL B CA 1
ATOM 7583 C C . VAL B 1 484 ? 43.440 -4.156 111.917 1.00 62.07 464 VAL B C 1
ATOM 7584 O O . VAL B 1 484 ? 43.038 -3.984 110.773 1.00 62.41 464 VAL B O 1
ATOM 7588 N N . GLY B 1 485 ? 44.687 -4.517 112.195 1.00 62.43 465 GLY B N 1
ATOM 7589 C CA . GLY B 1 485 ? 45.647 -4.790 111.137 1.00 62.15 465 GLY B CA 1
ATOM 7590 C C . GLY B 1 485 ? 45.588 -6.264 110.806 1.00 62.17 465 GLY B C 1
ATOM 7591 O O . GLY B 1 485 ? 45.932 -7.096 111.638 1.00 62.23 465 GLY B O 1
ATOM 7592 N N . LEU B 1 486 ? 45.144 -6.596 109.599 1.00 62.02 466 LEU B N 1
ATOM 7593 C CA . LEU B 1 486 ? 44.900 -7.995 109.249 1.00 62.11 466 LEU B CA 1
ATOM 7594 C C . LEU B 1 486 ? 46.188 -8.834 109.216 1.00 62.41 466 LEU B C 1
ATOM 7595 O O . LEU B 1 486 ? 46.180 -10.002 109.614 1.00 62.21 466 LEU B O 1
ATOM 7600 N N . GLU B 1 487 ? 47.285 -8.222 108.769 1.00 62.47 467 GLU B N 1
ATOM 7601 C CA . GLU B 1 487 ? 48.610 -8.859 108.781 1.00 63.15 467 GLU B CA 1
ATOM 7602 C C . GLU B 1 487 ? 49.054 -9.270 110.184 1.00 63.06 467 GLU B C 1
ATOM 7603 O O . GLU B 1 487 ? 49.623 -10.346 110.366 1.00 63.39 467 GLU B O 1
ATOM 7609 N N . ARG B 1 488 ? 48.812 -8.400 111.162 1.00 63.20 468 ARG B N 1
ATOM 7610 C CA . ARG B 1 488 ? 49.211 -8.658 112.555 1.00 63.24 468 ARG B CA 1
ATOM 7611 C C . ARG B 1 488 ? 48.373 -9.760 113.181 1.00 62.64 468 ARG B C 1
ATOM 7612 O O . ARG B 1 488 ? 48.897 -10.584 113.914 1.00 63.45 468 ARG B O 1
ATOM 7620 N N . TRP B 1 489 ? 47.070 -9.765 112.900 1.00 62.05 469 TRP B N 1
ATOM 7621 C CA . TRP B 1 489 ? 46.192 -10.845 113.351 1.00 61.27 469 TRP B CA 1
ATOM 7622 C C . TRP B 1 489 ? 46.647 -12.167 112.748 1.00 60.90 469 TRP B C 1
ATOM 7623 O O . TRP B 1 489 ? 46.688 -13.185 113.442 1.00 60.55 469 TRP B O 1
ATOM 7634 N N . ALA B 1 490 ? 46.997 -12.141 111.460 1.00 60.35 470 ALA B N 1
ATOM 7635 C CA . ALA B 1 490 ? 47.494 -13.328 110.770 1.00 60.58 470 ALA B CA 1
ATOM 7636 C C . ALA B 1 490 ? 48.803 -13.822 111.384 1.00 60.43 470 ALA B C 1
ATOM 7637 O O . ALA B 1 490 ? 48.943 -15.008 111.682 1.00 60.54 470 ALA B O 1
ATOM 7639 N N . ALA B 1 491 ? 49.746 -12.902 111.592 1.00 60.46 471 ALA B N 1
ATOM 7640 C CA . ALA B 1 491 ? 51.039 -13.230 112.207 1.00 60.58 471 ALA B CA 1
ATOM 7641 C C . ALA B 1 491 ? 50.851 -13.891 113.573 1.00 60.59 471 ALA B C 1
ATOM 7642 O O . ALA B 1 491 ? 51.513 -14.875 113.878 1.00 61.14 471 ALA B O 1
ATOM 7644 N N . VAL B 1 492 ? 49.931 -13.360 114.378 1.00 60.67 472 VAL B N 1
ATOM 7645 C CA . VAL B 1 492 ? 49.656 -13.908 115.711 1.00 60.55 472 VAL B CA 1
ATOM 7646 C C . VAL B 1 492 ? 48.944 -15.259 115.642 1.00 60.46 472 VAL B C 1
ATOM 7647 O O . VAL B 1 492 ? 49.418 -16.235 116.228 1.00 60.07 472 VAL B O 1
ATOM 7651 N N . PHE B 1 493 ? 47.813 -15.308 114.932 1.00 60.35 473 PHE B N 1
ATOM 7652 C CA . PHE B 1 493 ? 47.030 -16.539 114.813 1.00 60.63 473 PHE B CA 1
ATOM 7653 C C . PHE B 1 493 ? 47.841 -17.707 114.229 1.00 60.76 473 PHE B C 1
ATOM 7654 O O . PHE B 1 493 ? 47.815 -18.806 114.765 1.00 60.82 473 PHE B O 1
ATOM 7662 N N . LEU B 1 494 ? 48.555 -17.456 113.136 1.00 60.84 474 LEU B N 1
ATOM 7663 C CA . LEU B 1 494 ? 49.287 -18.514 112.451 1.00 60.80 474 LEU B CA 1
ATOM 7664 C C . LEU B 1 494 ? 50.556 -18.918 113.202 1.00 60.73 474 LEU B C 1
ATOM 7665 O O . LEU B 1 494 ? 50.911 -20.096 113.208 1.00 60.99 474 LEU B O 1
ATOM 7670 N N . ALA B 1 495 ? 51.219 -17.961 113.856 1.00 60.67 475 ALA B N 1
ATOM 7671 C CA . ALA B 1 495 ? 52.367 -18.291 114.719 1.00 60.75 475 ALA B CA 1
ATOM 7672 C C . ALA B 1 495 ? 51.964 -19.212 115.868 1.00 60.86 475 ALA B C 1
ATOM 7673 O O . ALA B 1 495 ? 52.728 -20.102 116.259 1.00 60.03 475 ALA B O 1
ATOM 7675 N N . GLN B 1 496 ? 50.767 -18.992 116.407 1.00 60.64 476 GLN B N 1
ATOM 7676 C CA . GLN B 1 496 ? 50.293 -19.788 117.537 1.00 61.18 476 GLN B CA 1
ATOM 7677 C C . GLN B 1 496 ? 49.563 -21.062 117.111 1.00 61.37 476 GLN B C 1
ATOM 7678 O O . GLN B 1 496 ? 49.633 -22.063 117.803 1.00 61.28 476 GLN B O 1
ATOM 7684 N N . LYS B 1 497 ? 48.874 -21.031 115.972 1.00 61.84 477 LYS B N 1
ATOM 7685 C CA . LYS B 1 497 ? 48.028 -22.165 115.583 1.00 62.12 477 LYS B CA 1
ATOM 7686 C C . LYS B 1 497 ? 48.534 -22.996 114.399 1.00 62.52 477 LYS B C 1
ATOM 7687 O O . LYS B 1 497 ? 48.045 -24.098 114.171 1.00 62.87 477 LYS B O 1
ATOM 7693 N N . GLY B 1 498 ? 49.503 -22.475 113.651 1.00 62.64 478 GLY B N 1
ATOM 7694 C CA . GLY B 1 498 ? 49.983 -23.142 112.443 1.00 63.13 478 GLY B CA 1
ATOM 7695 C C . GLY B 1 498 ? 49.059 -22.977 111.251 1.00 63.55 478 GLY B C 1
ATOM 7696 O O . GLY B 1 498 ? 47.997 -22.350 111.357 1.00 63.37 478 GLY B O 1
ATOM 7697 N N . LEU B 1 499 ? 49.457 -23.565 110.124 1.00 64.02 479 LEU B N 1
ATOM 7698 C CA . LEU B 1 499 ? 48.755 -23.402 108.851 1.00 64.88 479 LEU B CA 1
ATOM 7699 C C . LEU B 1 499 ? 47.797 -24.545 108.491 1.00 65.29 479 LEU B C 1
ATOM 7700 O O . LEU B 1 499 ? 47.184 -24.531 107.422 1.00 65.65 479 LEU B O 1
ATOM 7705 N N . ASP B 1 500 ? 47.670 -25.520 109.383 1.00 65.87 480 ASP B N 1
ATOM 7706 C CA . ASP B 1 500 ? 46.848 -26.709 109.154 1.00 66.37 480 ASP B CA 1
ATOM 7707 C C . ASP B 1 500 ? 45.501 -26.537 109.863 1.00 66.43 480 ASP B C 1
ATOM 7708 O O . ASP B 1 500 ? 45.459 -26.508 111.091 1.00 66.56 480 ASP B O 1
ATOM 7713 N N . PRO B 1 501 ? 44.401 -26.422 109.086 1.00 66.52 481 PRO B N 1
ATOM 7714 C CA . PRO B 1 501 ? 43.035 -26.201 109.586 1.00 66.64 481 PRO B CA 1
ATOM 7715 C C . PRO B 1 501 ? 42.545 -27.230 110.602 1.00 66.91 481 PRO B C 1
ATOM 7716 O O . PRO B 1 501 ? 41.688 -26.907 111.434 1.00 66.99 481 PRO B O 1
ATOM 7720 N N . ALA B 1 502 ? 43.080 -28.449 110.536 1.00 66.97 482 ALA B N 1
ATOM 7721 C CA . ALA B 1 502 ? 42.733 -29.501 111.490 1.00 67.13 482 ALA B CA 1
ATOM 7722 C C . ALA B 1 502 ? 43.116 -29.108 112.915 1.00 67.33 482 ALA B C 1
ATOM 7723 O O . ALA B 1 502 ? 42.524 -29.591 113.883 1.00 67.52 482 ALA B O 1
ATOM 7725 N N . ASN B 1 503 ? 44.103 -28.223 113.032 1.00 67.37 483 ASN B N 1
ATOM 7726 C CA . ASN B 1 503 ? 44.611 -27.800 114.332 1.00 67.44 483 ASN B CA 1
ATOM 7727 C C . ASN B 1 503 ? 44.134 -26.411 114.749 1.00 67.29 483 ASN B C 1
ATOM 7728 O O . ASN B 1 503 ? 44.615 -25.857 115.741 1.00 67.47 483 ASN B O 1
ATOM 7733 N N . TRP B 1 504 ? 43.189 -25.857 113.991 1.00 66.92 484 TRP B N 1
ATOM 7734 C CA . TRP B 1 504 ? 42.579 -24.568 114.327 1.00 66.68 484 TRP B CA 1
ATOM 7735 C C . TRP B 1 504 ? 41.357 -24.745 115.224 1.00 66.80 484 TRP B C 1
ATOM 7736 O O . TRP B 1 504 ? 40.667 -25.762 115.129 1.00 66.29 484 TRP B O 1
ATOM 7747 N N . PRO B 1 505 ? 41.067 -23.736 116.074 1.00 67.19 485 PRO B N 1
ATOM 7748 C CA . PRO B 1 505 ? 39.849 -23.750 116.891 1.00 67.41 485 PRO B CA 1
ATOM 7749 C C . PRO B 1 505 ? 38.624 -23.998 116.023 1.00 67.59 485 PRO B C 1
ATOM 7750 O O . PRO B 1 505 ? 38.536 -23.459 114.914 1.00 67.54 485 PRO B O 1
ATOM 7754 N N . GLU B 1 506 ? 37.703 -24.820 116.518 1.00 67.90 486 GLU B N 1
ATOM 7755 C CA . GLU B 1 506 ? 36.463 -25.141 115.808 1.00 68.54 486 GLU B CA 1
ATOM 7756 C C . GLU B 1 506 ? 35.690 -23.891 115.366 1.00 68.45 486 GLU B C 1
ATOM 7757 O O . GLU B 1 506 ? 35.154 -23.855 114.258 1.00 68.39 486 GLU B O 1
ATOM 7763 N N . GLU B 1 507 ? 35.653 -22.876 116.230 1.00 68.41 487 GLU B N 1
ATOM 7764 C CA . GLU B 1 507 ? 34.931 -21.626 115.957 1.00 68.67 487 GLU B CA 1
ATOM 7765 C C . GLU B 1 507 ? 35.527 -20.831 114.791 1.00 68.52 487 GLU B C 1
ATOM 7766 O O . GLU B 1 507 ? 34.798 -20.202 114.029 1.00 68.49 487 GLU B O 1
ATOM 7772 N N . PHE B 1 508 ? 36.850 -20.869 114.658 1.00 68.50 488 PHE B N 1
ATOM 7773 C CA . PHE B 1 508 ? 37.519 -20.250 113.523 1.00 68.25 488 PHE B CA 1
ATOM 7774 C C . PHE B 1 508 ? 37.306 -21.086 112.265 1.00 68.39 488 PHE B C 1
ATOM 7775 O O . PHE B 1 508 ? 37.039 -20.540 111.198 1.00 68.13 488 PHE B O 1
ATOM 7783 N N . ARG B 1 509 ? 37.412 -22.410 112.410 1.00 68.66 489 ARG B N 1
ATOM 7784 C CA . ARG B 1 509 ? 37.230 -23.349 111.299 1.00 68.99 489 ARG B CA 1
ATOM 7785 C C . ARG B 1 509 ? 35.858 -23.218 110.621 1.00 68.90 489 ARG B C 1
ATOM 7786 O O . ARG B 1 509 ? 35.764 -23.278 109.394 1.00 69.10 489 ARG B O 1
ATOM 7794 N N . ASN B 1 510 ? 34.808 -23.028 111.421 1.00 68.69 490 ASN B N 1
ATOM 7795 C CA . ASN B 1 510 ? 33.447 -22.861 110.907 1.00 68.61 490 ASN B CA 1
ATOM 7796 C C . ASN B 1 510 ? 33.282 -21.619 110.034 1.00 68.42 490 ASN B C 1
ATOM 7797 O O . ASN B 1 510 ? 32.477 -21.606 109.101 1.00 68.45 490 ASN B O 1
ATOM 7802 N N . ARG B 1 511 ? 34.045 -20.578 110.355 1.00 68.02 491 ARG B N 1
ATOM 7803 C CA . ARG B 1 511 ? 33.962 -19.301 109.653 1.00 67.71 491 ARG B CA 1
ATOM 7804 C C . ARG B 1 511 ? 34.803 -19.262 108.374 1.00 67.58 491 ARG B C 1
ATOM 7805 O O . ARG B 1 511 ? 34.454 -18.560 107.426 1.00 67.44 491 ARG B O 1
ATOM 7813 N N . VAL B 1 512 ? 35.896 -20.026 108.343 1.00 67.54 492 VAL B N 1
ATOM 7814 C CA . VAL B 1 512 ? 36.761 -20.089 107.157 1.00 67.62 492 VAL B CA 1
ATOM 7815 C C . VAL B 1 512 ? 36.085 -20.820 105.995 1.00 67.70 492 VAL B C 1
ATOM 7816 O O . VAL B 1 512 ? 36.234 -20.432 104.838 1.00 67.56 492 VAL B O 1
ATOM 7820 N N . GLY B 1 513 ? 35.347 -21.880 106.309 1.00 68.07 493 GLY B N 1
ATOM 7821 C CA . GLY B 1 513 ? 34.816 -22.777 105.284 1.00 68.42 493 GLY B CA 1
ATOM 7822 C C . GLY B 1 513 ? 35.931 -23.641 104.724 1.00 68.56 493 GLY B C 1
ATOM 7823 O O . GLY B 1 513 ? 36.993 -23.757 105.333 1.00 68.62 493 GLY B O 1
ATOM 7824 N N . GLU B 1 514 ? 35.696 -24.243 103.562 1.00 68.79 494 GLU B N 1
ATOM 7825 C CA . GLU B 1 514 ? 36.703 -25.087 102.922 1.00 68.88 494 GLU B CA 1
ATOM 7826 C C . GLU B 1 514 ? 37.814 -24.212 102.344 1.00 68.39 494 GLU B C 1
ATOM 7827 O O . GLU B 1 514 ? 37.574 -23.396 101.448 1.00 68.38 494 GLU B O 1
ATOM 7841 N N . PRO B 1 516 ? 40.713 -22.717 100.207 1.00 66.07 496 PRO B N 1
ATOM 7842 C CA . PRO B 1 516 ? 40.977 -22.818 98.777 1.00 65.59 496 PRO B CA 1
ATOM 7843 C C . PRO B 1 516 ? 42.375 -23.370 98.523 1.00 65.33 496 PRO B C 1
ATOM 7844 O O . PRO B 1 516 ? 43.246 -23.277 99.392 1.00 65.26 496 PRO B O 1
ATOM 7848 N N . LYS B 1 517 ? 42.586 -23.943 97.346 1.00 64.74 497 LYS B N 1
ATOM 7849 C CA . LYS B 1 517 ? 43.926 -24.342 96.946 1.00 64.59 497 LYS B CA 1
ATOM 7850 C C . LYS B 1 517 ? 44.690 -23.119 96.453 1.00 64.09 497 LYS B C 1
ATOM 7851 O O . LYS B 1 517 ? 44.086 -22.123 96.038 1.00 64.03 497 LYS B O 1
ATOM 7857 N N . GLY B 1 518 ? 46.016 -23.190 96.522 1.00 63.51 498 GLY B N 1
ATOM 7858 C CA . GLY B 1 518 ? 46.866 -22.137 95.987 1.00 63.02 498 GLY B CA 1
ATOM 7859 C C . GLY B 1 518 ? 47.144 -22.350 94.514 1.00 62.74 498 GLY B C 1
ATOM 7860 O O . GLY B 1 518 ? 46.546 -23.221 93.873 1.00 62.41 498 GLY B O 1
ATOM 7861 N N . ILE B 1 519 ? 48.050 -21.546 93.970 1.00 62.69 499 ILE B N 1
ATOM 7862 C CA . ILE B 1 519 ? 48.519 -21.755 92.610 1.00 62.94 499 ILE B CA 1
ATOM 7863 C C . ILE B 1 519 ? 49.820 -22.561 92.680 1.00 63.33 499 ILE B C 1
ATOM 7864 O O . ILE B 1 519 ? 50.824 -22.094 93.226 1.00 64.07 499 ILE B O 1
ATOM 7869 N N . ARG B 1 520 ? 49.778 -23.779 92.151 1.00 62.71 500 ARG B N 1
ATOM 7870 C CA . ARG B 1 520 ? 50.928 -24.683 92.175 1.00 63.06 500 ARG B CA 1
ATOM 7871 C C . ARG B 1 520 ? 51.856 -24.371 91.005 1.00 62.05 500 ARG B C 1
ATOM 7872 O O . ARG B 1 520 ? 51.400 -24.092 89.896 1.00 62.33 500 ARG B O 1
ATOM 7880 N N . PHE B 1 521 ? 53.156 -24.390 91.275 1.00 61.06 501 PHE B N 1
ATOM 7881 C CA . PHE B 1 521 ? 54.160 -24.162 90.253 1.00 60.34 501 PHE B CA 1
ATOM 7882 C C . PHE B 1 521 ? 54.992 -25.427 90.069 1.00 60.36 501 PHE B C 1
ATOM 7883 O O . PHE B 1 521 ? 55.037 -26.279 90.956 1.00 59.82 501 PHE B O 1
ATOM 7891 N N . LEU B 1 522 ? 55.635 -25.538 88.912 1.00 60.44 502 LEU B N 1
ATOM 7892 C CA . LEU B 1 522 ? 56.465 -26.691 88.589 1.00 60.98 502 LEU B CA 1
ATOM 7893 C C . LEU B 1 522 ? 57.763 -26.684 89.400 1.00 61.46 502 LEU B C 1
ATOM 7894 O O . LEU B 1 522 ? 58.380 -25.626 89.577 1.00 62.00 502 LEU B O 1
#

Organism: Methanosarcina barkeri (strain Fusaro / DSM 804) (NCBI:txid269797)

Nearest PDB structures (foldseek):
  2cja-assembly1_A  TM=1.002E+00  e=8.743E-96  Methanosarcina barkeri str. Fusaro
  2cim-assembly1_A  TM=9.954E-01  e=4.580E-87  Methanosarcina barkeri str. Fusaro
  2cja-assembly1_B  TM=9.195E-01  e=2.872E-88  Methanosarcina barkeri str. Fusaro
  2cim-assembly1_B  TM=8.865E-01  e=1.234E-84  Methanosarcina barkeri str. Fusaro
  2cj9-assembly1_B  TM=8.990E-01  e=4.165E-83  Methanosarcina barkeri str. Fusaro

Radius of gyration: 35.56 Å; Cα contacts (8 Å, |Δi|>4): 1921; chains: 2; bounding box: 92×97×95 Å

Foldseek 3Di:
DAFKKKKFKKAWVDVLVVVVQVCCQPPPQQPFDDPRQGKHWDDFDDNTMTIIMGTDTSHPLVSVVSVVVVCCVSCCVPVVDDTDFMFTDWIKIDDAADDFDDDDDPQWPAGADDRGDMTIGDDTNVVCVCVVVVVRVVVVVRRVCVVDNDDDFDWFFDDFDDDDFPFADQLLPVPQFQWDADPDFQHIDGWPLLVLLLVLVVVLCVPLPQVVLPAAEAFDQFDFPLLVLLVVVVDVPVKFAFDWAFPDPPVVLCVVQVVVCVVPVDRDVVVRVVGTDDTRGGQAVRCSRVLVQFPHAAEQVCPFHKYKHFDAWHATRDDDHDDGLLDGRIFTKIKIKTKDFPVVQLVSLVSNVVSVCCCCPALNFGWTWIFSVSFGKIWIWGDQNNLDPPRDTGGQWMKGWHALSNCSSRVYHYPVGGGMTMIMIMHISSSVCSRSCSRQNSDLVSTDPNSSVSSDDDRGDDDD/DFDFKKKKFKKKWFWPWFPPVCVVVLVVVQVVCQVPVQCPFHPPPQGKHFPDWDGDGGITITMIMGTPTSHPLNVVVSSQVVVQVSCCPPVNIHTDFMFTDWIKIWDFADDDDDDDDPQFDDDDDVRTDMTIGNDGNVVCVPVVVVVRVVVVVRRCCVPPPPPPFDWFFDWFDDDDFPFQDQLLVVVQFQWDADPDFQHIDGWPLLVLLLVLVVVLCVVLPQVVLPAAEAFDQFDFPLLVLLVVVVDVPVKFAFDWAFPDPDVVLCVVQVVVCVVPVDGPVVVRVVGTHDTRGGQAVRCSRVLVQFPHADELVCPFHKYKYFDAWHATRDDDDGDGLLDGRIFTKIKIKTKDAPVSAVVSLVSNVVSVCCCCPALNFGWTWIFSVVFGKIWIWGDQNNQPPPRDTGTFWMKGWHAQSSCVSRVYHYPVRHGMTMIMIMGTSSNVCSRSCSRQNSDLVRTDPNSSVSSDDDRGDDDD